Protein AF-0000000071038465 (afdb_homodimer)

Nearest PDB structures (foldseek):
  7yf5-assembly1_B  TM=9.598E-01  e=8.371E-15  Homo sapiens
  2o6l-assembly1_A  TM=9.731E-01  e=1.834E-14  Homo sapiens
  7yf5-assembly1_A  TM=9.304E-01  e=9.294E-15  Homo sapiens
  7cjx-assembly2_B  TM=9.536E-01  e=1.340E-14  Homo sapiens
  7yan-assembly2_D-2  TM=9.506E-01  e=1.834E-14  Homo sapiens

Organism: Stichopus japonicus (NCBI:txid307972)

Structure (mmCIF, N/CA/C/O backbone):
data_AF-0000000071038465-model_v1
#
loop_
_entity.id
_entity.type
_entity.pdbx_description
1 polymer 'Putative UDP-glucuronosyltransferase 2C1 isoform X2'
#
loop_
_atom_site.group_PDB
_atom_site.id
_atom_site.type_symbol
_atom_site.label_atom_id
_atom_site.label_alt_id
_atom_site.label_comp_id
_atom_site.label_asym_id
_atom_site.label_entity_id
_atom_site.label_seq_id
_atom_site.pdbx_PDB_ins_code
_atom_site.Cartn_x
_atom_site.Cartn_y
_atom_site.Cartn_z
_atom_site.occupancy
_atom_site.B_iso_or_equiv
_atom_site.auth_seq_id
_atom_site.auth_comp_id
_atom_site.auth_asym_id
_atom_site.auth_atom_id
_atom_site.pdbx_PDB_model_num
ATOM 1 N N . MET A 1 1 ? 27.531 -38.5 58.219 1 28.67 1 MET A N 1
ATOM 2 C CA . MET A 1 1 ? 27.984 -38.062 56.906 1 28.67 1 MET A CA 1
ATOM 3 C C . MET A 1 1 ? 26.859 -37.438 56.094 1 28.67 1 MET A C 1
ATOM 5 O O . MET A 1 1 ? 26 -38.125 55.562 1 28.67 1 MET A O 1
ATOM 9 N N . TYR A 1 2 ? 26.266 -36.312 56.562 1 30.95 2 TYR A N 1
ATOM 10 C CA . TYR A 1 2 ? 25.172 -35.438 56.125 1 30.95 2 TYR A CA 1
ATOM 11 C C . TYR A 1 2 ? 25.469 -34.812 54.781 1 30.95 2 TYR A C 1
ATOM 13 O O . TYR A 1 2 ? 26.453 -34.094 54.625 1 30.95 2 TYR A O 1
ATOM 21 N N . TYR A 1 3 ? 25.312 -35.625 53.719 1 33.5 3 TYR A N 1
ATOM 22 C CA . TYR A 1 3 ? 25.453 -35.219 52.312 1 33.5 3 TYR A CA 1
ATOM 23 C C . TYR A 1 3 ? 24.562 -34.031 52 1 33.5 3 TYR A C 1
ATOM 25 O O . TYR A 1 3 ? 23.344 -34.094 52.094 1 33.5 3 TYR A O 1
ATOM 33 N N . PHE A 1 4 ? 24.938 -32.812 52.375 1 34.16 4 PHE A N 1
ATOM 34 C CA . PHE A 1 4 ? 24.359 -31.547 51.969 1 34.16 4 PHE A CA 1
ATOM 35 C C . PHE A 1 4 ? 24.297 -31.453 50.469 1 34.16 4 PHE A C 1
ATOM 37 O O . PHE A 1 4 ? 25.312 -31.562 49.781 1 34.16 4 PHE A O 1
ATOM 44 N N . ARG A 1 5 ? 23.172 -31.906 49.844 1 31.38 5 ARG A N 1
ATOM 45 C CA . ARG A 1 5 ? 22.781 -31.703 48.438 1 31.38 5 ARG A CA 1
ATOM 46 C C . ARG A 1 5 ? 22.875 -30.234 48.062 1 31.38 5 ARG A C 1
ATOM 48 O O . ARG A 1 5 ? 22.172 -29.391 48.625 1 31.38 5 ARG A O 1
ATOM 55 N N . GLU A 1 6 ? 24.062 -29.719 47.75 1 33.66 6 GLU A N 1
ATOM 56 C CA . GLU A 1 6 ? 24.25 -28.422 47.125 1 33.66 6 GLU A CA 1
ATOM 57 C C . GLU A 1 6 ? 23.344 -28.266 45.906 1 33.66 6 GLU A C 1
ATOM 59 O O . GLU A 1 6 ? 23.391 -29.078 45 1 33.66 6 GLU A O 1
ATOM 64 N N . ILE A 1 7 ? 22.141 -27.828 46.125 1 36.97 7 ILE A N 1
ATOM 65 C CA . ILE A 1 7 ? 21.281 -27.375 45.031 1 36.97 7 ILE A CA 1
ATOM 66 C C . ILE A 1 7 ? 22.016 -26.328 44.188 1 36.97 7 ILE A C 1
ATOM 68 O O . ILE A 1 7 ? 22.359 -25.25 44.688 1 36.97 7 ILE A O 1
ATOM 72 N N . LEU A 1 8 ? 22.828 -26.734 43.25 1 33.03 8 LEU A N 1
ATOM 73 C CA . LEU A 1 8 ? 23.344 -25.844 42.188 1 33.03 8 LEU A CA 1
ATOM 74 C C . LEU A 1 8 ? 22.203 -25.109 41.5 1 33.03 8 LEU A C 1
ATOM 76 O O . LEU A 1 8 ? 21.375 -25.734 40.812 1 33.03 8 LEU A O 1
ATOM 80 N N . VAL A 1 9 ? 21.672 -24.094 42.125 1 36.66 9 VAL A N 1
ATOM 81 C CA . VAL A 1 9 ? 20.844 -23.156 41.375 1 36.66 9 VAL A CA 1
ATOM 82 C C . VAL A 1 9 ? 21.578 -22.656 40.156 1 36.66 9 VAL A C 1
ATOM 84 O O . VAL A 1 9 ? 22.625 -22.016 40.25 1 36.66 9 VAL A O 1
ATOM 87 N N . ILE A 1 10 ? 21.547 -23.391 39.094 1 36.09 10 ILE A N 1
ATOM 88 C CA . ILE A 1 10 ? 21.922 -22.859 37.812 1 36.09 10 ILE A CA 1
ATOM 89 C C . ILE A 1 10 ? 21.125 -21.578 37.531 1 36.09 10 ILE A C 1
ATOM 91 O O . ILE A 1 10 ? 19.906 -21.625 37.344 1 36.09 10 ILE A O 1
ATOM 95 N N . THR A 1 11 ? 21.5 -20.516 38.156 1 37.12 11 THR A N 1
ATOM 96 C CA . THR A 1 11 ? 21.047 -19.234 37.625 1 37.12 11 THR A CA 1
ATOM 97 C C . THR A 1 11 ? 21.312 -19.125 36.125 1 37.12 11 THR A C 1
ATOM 99 O O . THR A 1 11 ? 22.469 -19.188 35.688 1 37.12 11 THR A O 1
ATOM 102 N N . SER A 1 12 ? 20.469 -19.719 35.344 1 35.84 12 SER A N 1
ATOM 103 C CA . SER A 1 12 ? 20.516 -19.344 33.938 1 35.84 12 SER A CA 1
ATOM 104 C C . SER A 1 12 ? 20.719 -17.844 33.75 1 35.84 12 SER A C 1
ATOM 106 O O . SER A 1 12 ? 19.891 -17.047 34.188 1 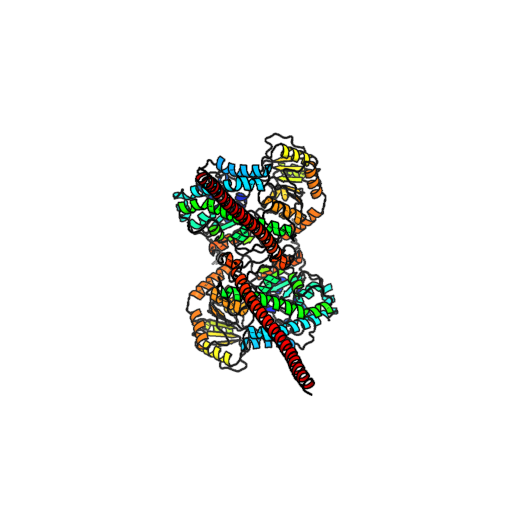35.84 12 SER A O 1
ATOM 108 N N . PHE A 1 13 ? 21.953 -17.438 33.812 1 37.69 13 PHE A N 1
ATOM 109 C CA . PHE A 1 13 ? 22.281 -16.125 33.281 1 37.69 13 PHE A CA 1
ATOM 110 C C . PHE A 1 13 ? 21.641 -15.914 31.922 1 37.69 13 PHE A C 1
ATOM 112 O O . PHE A 1 13 ? 22.094 -16.5 30.922 1 37.69 13 PHE A O 1
ATOM 119 N N . ILE A 1 14 ? 20.359 -15.781 31.875 1 38.81 14 ILE A N 1
ATOM 120 C CA . ILE A 1 14 ? 19.859 -15.164 30.641 1 38.81 14 ILE A CA 1
ATOM 121 C C . ILE A 1 14 ? 20.734 -13.961 30.281 1 38.81 14 ILE A C 1
ATOM 123 O O . ILE A 1 14 ? 20.766 -12.969 31.016 1 38.81 14 ILE A O 1
ATOM 127 N N . CYS A 1 15 ? 21.906 -14.203 29.797 1 36.5 15 CYS A N 1
ATOM 128 C CA . CYS A 1 15 ? 22.594 -13.078 29.172 1 36.5 15 CYS A CA 1
ATOM 129 C C . CYS A 1 15 ? 21.625 -12.234 28.359 1 36.5 15 CYS A C 1
ATOM 131 O O . CYS A 1 15 ? 21.047 -12.711 27.375 1 36.5 15 CYS A O 1
ATOM 133 N N . PRO A 1 16 ? 21 -11.305 28.938 1 40.03 16 PRO A N 1
ATOM 134 C CA . PRO A 1 16 ? 20.281 -10.438 28 1 40.03 16 PRO A CA 1
ATOM 135 C C . PRO A 1 16 ? 21.078 -10.148 26.734 1 40.03 16 PRO A C 1
ATOM 137 O O . PRO A 1 16 ? 22.25 -9.797 26.812 1 40.03 16 PRO A O 1
ATOM 140 N N . VAL A 1 17 ? 21.078 -10.945 25.781 1 40.81 17 VAL A N 1
ATOM 141 C CA . VAL A 1 17 ? 21.609 -10.43 24.516 1 40.81 17 VAL A CA 1
ATOM 142 C C . VAL A 1 17 ? 21.438 -8.914 24.469 1 40.81 17 VAL A C 1
ATOM 144 O O . VAL A 1 17 ? 20.312 -8.414 24.453 1 40.81 17 VAL A O 1
ATOM 147 N N . GLN A 1 18 ? 22.172 -8.211 25.203 1 43.25 18 GLN A N 1
ATOM 148 C CA . GLN A 1 18 ? 22.25 -6.758 25.078 1 43.25 18 GLN A CA 1
ATOM 149 C C . GLN A 1 18 ? 22.203 -6.34 23.609 1 43.25 18 GLN A C 1
ATOM 151 O O . GLN A 1 18 ? 23.172 -6.523 22.875 1 43.25 18 GLN A O 1
ATOM 156 N N . VAL A 1 19 ? 21.25 -6.598 22.875 1 52.47 19 VAL A N 1
ATOM 157 C CA . VAL A 1 19 ? 21.156 -6.012 21.531 1 52.47 19 VAL A CA 1
ATOM 158 C C . VAL A 1 19 ? 21.578 -4.543 21.594 1 52.47 19 VAL A C 1
ATOM 160 O O . VAL A 1 19 ? 21 -3.756 22.344 1 52.47 19 VAL A O 1
ATOM 163 N N . ALA A 1 20 ? 22.844 -4.141 21.391 1 67.56 20 ALA A N 1
ATOM 164 C CA . ALA A 1 20 ? 23.375 -2.779 21.359 1 67.56 20 ALA A CA 1
ATOM 165 C C . ALA A 1 20 ? 22.375 -1.835 20.672 1 67.56 20 ALA A C 1
ATOM 167 O O . ALA A 1 20 ? 21.922 -2.107 19.562 1 67.56 20 ALA A O 1
ATOM 168 N N . GLY A 1 21 ? 21.719 -0.927 21.359 1 91.06 21 GLY A N 1
ATOM 169 C CA . GLY A 1 21 ? 20.812 0.097 20.875 1 91.06 21 GLY A CA 1
ATOM 170 C C . GLY A 1 21 ? 21.344 0.854 19.672 1 91.06 21 GLY A C 1
ATOM 171 O O . GLY A 1 21 ? 22.562 1.03 19.531 1 91.06 21 GLY A O 1
ATOM 172 N N . LEU A 1 22 ? 20.562 1.131 18.703 1 97.19 22 LEU A N 1
ATOM 173 C CA . LEU A 1 22 ? 20.906 1.935 17.531 1 97.19 22 LEU A CA 1
ATOM 174 C C . LEU A 1 22 ? 20.969 3.416 17.891 1 97.19 22 LEU A C 1
ATOM 176 O O . LEU A 1 22 ? 20.484 3.822 18.953 1 97.19 22 LEU A O 1
ATOM 180 N N . SER A 1 23 ? 21.656 4.152 17.125 1 98.19 23 SER A N 1
ATOM 181 C CA . SER A 1 23 ? 21.797 5.594 17.297 1 98.19 23 SER A CA 1
ATOM 182 C C . SER A 1 23 ? 21.094 6.355 16.172 1 98.19 23 SER A C 1
ATOM 184 O O . SER A 1 23 ? 21.375 6.125 14.984 1 98.19 23 SER A O 1
ATOM 186 N N . PHE A 1 24 ? 20.219 7.277 16.578 1 98.44 24 PHE A N 1
ATOM 187 C CA . PHE A 1 24 ? 19.406 7.98 15.586 1 98.44 24 PHE A CA 1
ATOM 188 C C . PHE A 1 24 ? 19.609 9.484 15.695 1 98.44 24 PHE A C 1
ATOM 190 O O . PHE A 1 24 ? 19.75 10.023 16.797 1 98.44 24 PHE A O 1
ATOM 197 N N . LEU A 1 25 ? 19.688 10.156 14.57 1 98.25 25 LEU A N 1
ATOM 198 C CA . LEU A 1 25 ? 19.656 11.609 14.469 1 98.25 25 LEU A CA 1
ATOM 199 C C . LEU A 1 25 ? 18.297 12.094 13.992 1 98.25 25 LEU A C 1
ATOM 201 O O . LEU A 1 25 ? 17.719 11.516 13.07 1 98.25 25 LEU A O 1
ATOM 205 N N . PHE A 1 26 ? 17.75 13.117 14.688 1 97.06 26 PHE A N 1
ATOM 206 C CA . PHE A 1 26 ? 16.453 13.672 14.352 1 97.06 26 PHE A CA 1
ATOM 207 C C . PHE A 1 26 ? 16.562 15.164 14.047 1 97.06 26 PHE A C 1
ATOM 209 O O . PHE A 1 26 ? 17.391 15.859 14.625 1 97.06 26 PHE A O 1
ATOM 216 N N . GLN A 1 27 ? 15.688 15.617 13.133 1 95.25 27 GLN A N 1
ATOM 217 C CA . GLN A 1 27 ? 15.547 17.047 12.883 1 95.25 27 GLN A CA 1
ATOM 218 C C . GLN A 1 27 ? 14.117 17.406 12.5 1 95.25 27 GLN A C 1
ATOM 220 O O . GLN A 1 27 ? 13.516 16.75 11.648 1 95.25 27 GLN A O 1
ATOM 225 N N . SER A 1 28 ? 13.523 18.438 13.102 1 90.56 28 SER A N 1
ATOM 226 C CA . SER A 1 28 ? 12.18 18.906 12.789 1 90.56 28 SER A CA 1
ATOM 227 C C . SER A 1 28 ? 12.211 20.312 12.203 1 90.56 28 SER A C 1
ATOM 229 O O . SER A 1 28 ? 11.164 20.922 11.969 1 90.56 28 SER A O 1
ATOM 231 N N . GLY A 1 29 ? 13.359 20.859 12 1 86.75 29 GLY A N 1
ATOM 232 C CA . GLY A 1 29 ? 13.484 22.172 11.414 1 86.75 29 GLY A CA 1
ATOM 233 C C . GLY A 1 29 ? 12.945 23.281 12.305 1 86.75 29 GLY A C 1
ATOM 234 O O . GLY A 1 29 ? 13.133 23.25 13.523 1 86.75 29 GLY A O 1
ATOM 235 N N . LEU A 1 30 ? 12.352 24.281 11.664 1 77.69 30 LEU A N 1
ATOM 236 C CA . LEU A 1 30 ? 11.898 25.469 12.383 1 77.69 30 LEU A CA 1
ATOM 237 C C . LEU A 1 30 ? 10.414 25.359 12.727 1 77.69 30 LEU A C 1
ATOM 239 O O . LEU A 1 30 ? 9.836 26.297 13.273 1 77.69 30 LEU A O 1
ATOM 243 N N . GLY A 1 31 ? 9.961 24.188 12.328 1 71.62 31 GLY A N 1
ATOM 244 C CA . GLY A 1 31 ? 8.547 24.016 12.617 1 71.62 31 GLY A CA 1
ATOM 245 C C . GLY A 1 31 ? 8.258 23.828 14.094 1 71.62 31 GLY A C 1
ATOM 246 O O . GLY A 1 31 ? 8.961 23.094 14.789 1 71.62 31 GLY A O 1
ATOM 247 N N . ASP A 1 32 ? 7.418 24.719 14.656 1 67.5 32 ASP A N 1
ATOM 248 C CA . ASP A 1 32 ? 7.035 24.594 16.062 1 67.5 32 ASP A CA 1
ATOM 249 C C . ASP A 1 32 ? 5.758 23.766 16.203 1 67.5 32 ASP A C 1
ATOM 251 O O . ASP A 1 32 ? 5.18 23.328 15.195 1 67.5 32 ASP A O 1
ATOM 255 N N . GLY A 1 33 ? 5.484 23.359 17.406 1 73.5 33 GLY A N 1
ATOM 256 C CA . GLY A 1 33 ? 4.211 22.75 17.766 1 73.5 33 GLY A CA 1
ATOM 257 C C . GLY A 1 33 ? 4.098 21.297 17.328 1 73.5 33 GLY A C 1
ATOM 258 O O . GLY A 1 33 ? 4.785 20.422 17.859 1 73.5 33 GLY A O 1
ATOM 259 N N . SER A 1 34 ? 3.215 21.141 16.188 1 77.25 34 SER A N 1
ATOM 260 C CA . SER A 1 34 ? 2.793 19.812 15.789 1 77.25 34 SER A CA 1
ATOM 261 C C . SER A 1 34 ? 3.904 19.078 15.039 1 77.25 34 SER A C 1
ATOM 263 O O . SER A 1 34 ? 4.035 17.859 15.148 1 77.25 34 SER A O 1
ATOM 265 N N . HIS A 1 35 ? 4.793 19.828 14.367 1 83.38 35 HIS A N 1
ATOM 266 C CA . HIS A 1 35 ? 5.891 19.203 13.641 1 83.38 35 HIS A CA 1
ATOM 267 C C . HIS A 1 35 ? 6.902 18.578 14.602 1 83.38 35 HIS A C 1
ATOM 269 O O . HIS A 1 35 ? 7.289 17.422 14.43 1 83.38 35 HIS A O 1
ATOM 275 N N . PHE A 1 36 ? 7.25 19.391 15.578 1 86.81 36 PHE A N 1
ATOM 276 C CA . PHE A 1 36 ? 8.211 18.875 16.547 1 86.81 36 PHE A CA 1
ATOM 277 C C . PHE A 1 36 ? 7.582 17.781 17.406 1 86.81 36 PHE A C 1
ATOM 279 O O . PHE A 1 36 ? 8.203 16.75 17.656 1 86.81 36 PHE A O 1
ATOM 286 N N . THR A 1 37 ? 6.359 17.938 17.828 1 85.31 37 THR A N 1
ATOM 287 C CA . THR A 1 37 ? 5.703 16.984 18.703 1 85.31 37 THR A CA 1
ATOM 288 C C . THR A 1 37 ? 5.566 15.625 18.016 1 85.31 37 THR A C 1
ATOM 290 O O . THR A 1 37 ? 5.781 14.578 18.641 1 85.31 37 THR A O 1
ATOM 293 N N . THR A 1 38 ? 5.227 15.625 16.797 1 89.06 38 THR A N 1
ATOM 294 C CA . THR A 1 38 ? 5.078 14.391 16.031 1 89.06 38 THR A CA 1
ATOM 295 C C . THR A 1 38 ? 6.406 13.648 15.945 1 89.06 38 THR A C 1
ATOM 297 O O . THR A 1 38 ? 6.48 12.453 16.234 1 89.06 38 THR A O 1
ATOM 300 N N . SER A 1 39 ? 7.371 14.367 15.578 1 91.62 39 SER A N 1
ATOM 301 C CA . SER A 1 39 ? 8.695 13.766 15.453 1 91.62 39 SER A CA 1
ATOM 302 C C . SER A 1 39 ? 9.211 13.305 16.812 1 91.62 39 SER A C 1
ATOM 304 O O . SER A 1 39 ? 9.82 12.242 16.922 1 91.62 39 SER A O 1
ATOM 306 N N . ALA A 1 40 ? 8.984 14.133 17.844 1 93.12 40 ALA A N 1
ATOM 307 C CA . ALA A 1 40 ? 9.469 13.82 19.188 1 93.12 40 ALA A CA 1
ATOM 308 C C . ALA A 1 40 ? 8.773 12.578 19.75 1 93.12 40 ALA A C 1
ATOM 310 O O . ALA A 1 40 ? 9.383 11.797 20.484 1 93.12 40 ALA A O 1
ATOM 311 N N . THR A 1 41 ? 7.539 12.461 19.391 1 93.62 41 THR A N 1
ATOM 312 C CA . THR A 1 41 ? 6.797 11.289 19.828 1 93.62 41 THR A CA 1
ATOM 313 C C . THR A 1 41 ? 7.391 10.016 19.234 1 93.62 41 THR A C 1
ATOM 315 O O . THR A 1 41 ? 7.527 9 19.922 1 93.62 41 THR A O 1
ATOM 318 N N . VAL A 1 42 ? 7.742 10.039 18 1 96.5 42 VAL A N 1
ATOM 319 C CA . VAL A 1 42 ? 8.398 8.914 17.344 1 96.5 42 VAL A CA 1
ATOM 320 C C . VAL A 1 42 ? 9.75 8.648 18 1 96.5 42 VAL A C 1
ATOM 322 O O . VAL A 1 42 ? 10.086 7.496 18.281 1 96.5 42 VAL A O 1
ATOM 325 N N . ALA A 1 43 ? 10.492 9.727 18.281 1 97.25 43 ALA A N 1
ATOM 326 C CA . ALA A 1 43 ? 11.789 9.609 18.922 1 97.25 43 ALA A CA 1
ATOM 327 C C . ALA A 1 43 ? 11.656 8.977 20.312 1 97.25 43 ALA A C 1
ATOM 329 O O . ALA A 1 43 ? 12.484 8.156 20.703 1 97.25 43 ALA A O 1
ATOM 330 N N . GLU A 1 44 ? 10.664 9.391 20.984 1 95.75 44 GLU A N 1
ATOM 331 C CA . GLU A 1 44 ? 10.422 8.836 22.328 1 95.75 44 GLU A CA 1
ATOM 332 C C . GLU A 1 44 ? 10.219 7.328 22.266 1 95.75 44 GLU A C 1
ATOM 334 O O . GLU A 1 44 ? 10.711 6.594 23.125 1 95.75 44 GLU A O 1
ATOM 339 N N . ALA A 1 45 ? 9.453 6.867 21.266 1 96.19 45 ALA A N 1
ATOM 340 C CA . ALA A 1 45 ? 9.227 5.434 21.109 1 96.19 45 ALA A CA 1
ATOM 341 C C . ALA A 1 45 ? 10.539 4.684 20.891 1 96.19 45 ALA A C 1
ATOM 343 O O . ALA A 1 45 ? 10.719 3.582 21.422 1 96.19 45 ALA A O 1
ATOM 344 N N . LEU A 1 46 ? 11.453 5.27 20.156 1 97.75 46 LEU A N 1
ATOM 345 C CA . LEU A 1 46 ? 12.75 4.648 19.906 1 97.75 46 LEU A CA 1
ATOM 346 C C . LEU A 1 46 ? 13.594 4.609 21.172 1 97.75 46 LEU A C 1
ATOM 348 O O . LEU A 1 46 ? 14.25 3.605 21.453 1 97.75 46 LEU A O 1
ATOM 352 N N . VAL A 1 47 ? 13.539 5.664 21.984 1 97.06 47 VAL A N 1
ATOM 353 C CA . VAL A 1 47 ? 14.266 5.707 23.25 1 97.06 47 VAL A CA 1
ATOM 354 C C . VAL A 1 47 ? 13.727 4.633 24.188 1 97.06 47 VAL A C 1
ATOM 356 O O . VAL A 1 47 ? 14.5 3.943 24.859 1 97.06 47 VAL A O 1
ATOM 359 N N . ARG A 1 48 ? 12.445 4.5 24.234 1 95.12 48 ARG A N 1
ATOM 360 C CA . ARG A 1 48 ? 11.812 3.492 25.078 1 95.12 48 ARG A CA 1
ATOM 361 C C . ARG A 1 48 ? 12.258 2.088 24.703 1 95.12 48 ARG A C 1
ATOM 363 O O . ARG A 1 48 ? 12.297 1.188 25.547 1 95.12 48 ARG A O 1
ATOM 370 N N . LYS A 1 49 ? 12.578 1.927 23.484 1 95.88 49 LYS A N 1
ATOM 371 C CA . LYS A 1 49 ? 13.039 0.63 23 1 95.88 49 LYS A CA 1
ATOM 372 C C . LYS A 1 49 ? 14.539 0.449 23.25 1 95.88 49 LYS A C 1
ATOM 374 O O . LYS A 1 49 ? 15.125 -0.545 22.812 1 95.88 49 LYS A O 1
ATOM 379 N N . GLY A 1 50 ? 15.203 1.462 23.812 1 96.44 50 GLY A N 1
ATOM 380 C CA . GLY A 1 50 ? 16.594 1.325 24.219 1 96.44 50 GLY A CA 1
ATOM 381 C C . GLY A 1 50 ? 17.562 1.969 23.25 1 96.44 50 GLY A C 1
ATOM 382 O O . GLY A 1 50 ? 18.766 1.744 23.344 1 96.44 50 GLY A O 1
ATOM 383 N N . HIS A 1 51 ? 17.062 2.797 22.328 1 97.69 51 HIS A N 1
ATOM 384 C CA . HIS A 1 51 ? 17.938 3.453 21.359 1 97.69 51 HIS A CA 1
ATOM 385 C C . HIS A 1 51 ? 18.344 4.844 21.828 1 97.69 51 HIS A C 1
ATOM 387 O O . HIS A 1 51 ? 17.734 5.391 22.75 1 97.69 51 HIS A O 1
ATOM 393 N N . ASP A 1 52 ? 19.406 5.352 21.266 1 97.31 52 ASP A N 1
ATOM 394 C CA . ASP A 1 52 ? 19.859 6.715 21.516 1 97.31 52 ASP A CA 1
ATOM 395 C C . ASP A 1 52 ? 19.359 7.676 20.438 1 97.31 52 ASP A C 1
ATOM 397 O O . ASP A 1 52 ? 19.422 7.355 19.25 1 97.31 52 ASP A O 1
ATOM 401 N N . VAL A 1 53 ? 18.891 8.812 20.906 1 98 53 VAL A N 1
ATOM 402 C CA . VAL A 1 53 ? 18.375 9.797 19.953 1 98 53 VAL A CA 1
ATOM 403 C C . VAL A 1 53 ? 19.062 11.141 20.188 1 98 53 VAL A C 1
ATOM 405 O O . VAL A 1 53 ? 19.109 11.633 21.328 1 98 53 VAL A O 1
ATOM 408 N N . THR A 1 54 ? 19.609 11.719 19.172 1 97.94 54 THR A N 1
ATOM 409 C CA . THR A 1 54 ? 20.156 13.078 19.156 1 97.94 54 THR A CA 1
ATOM 410 C C . THR A 1 54 ? 19.328 13.977 18.234 1 97.94 54 THR A C 1
ATOM 412 O O . THR A 1 54 ? 19.062 13.625 17.094 1 97.94 54 THR A O 1
ATOM 415 N N . TYR A 1 55 ? 18.953 15.133 18.75 1 96.19 55 TYR A N 1
ATOM 416 C CA . TYR A 1 55 ? 18.234 16.109 17.953 1 96.19 55 TYR A CA 1
ATOM 417 C C . TYR A 1 55 ? 19.156 17.203 17.453 1 96.19 55 TYR A C 1
ATOM 419 O O . TYR A 1 55 ? 19.906 17.797 18.234 1 96.19 55 TYR A O 1
ATOM 427 N N . LEU A 1 56 ? 19.094 17.391 16.203 1 95.81 56 LEU A N 1
ATOM 428 C CA . LEU A 1 56 ? 19.734 18.562 15.586 1 95.81 56 LEU A CA 1
ATOM 429 C C . LEU A 1 56 ? 18.781 19.75 15.555 1 95.81 56 LEU A C 1
ATOM 431 O O . LEU A 1 56 ? 17.734 19.703 14.898 1 95.81 56 LEU A O 1
ATOM 435 N N . ILE A 1 57 ? 19.141 20.875 16.266 1 93.19 57 ILE A N 1
ATOM 436 C CA . ILE A 1 57 ? 18.188 21.969 16.359 1 93.19 57 ILE A CA 1
ATOM 437 C C . ILE A 1 57 ? 18.906 23.297 16.172 1 93.19 57 ILE A C 1
ATOM 439 O O . ILE A 1 57 ? 20.078 23.438 16.547 1 93.19 57 ILE A O 1
ATOM 443 N N . SER A 1 58 ? 18.219 24.172 15.516 1 91.56 58 SER A N 1
ATOM 444 C CA . SER A 1 58 ? 18.656 25.562 15.445 1 91.56 58 SER A CA 1
ATOM 445 C C . SER A 1 58 ? 18.547 26.25 16.797 1 91.56 58 SER A C 1
ATOM 447 O O . SER A 1 58 ? 17.641 25.953 17.578 1 91.56 58 SER A O 1
ATOM 449 N N . ASN A 1 59 ? 19.422 27.219 17.078 1 89.94 59 ASN A N 1
ATOM 450 C CA . ASN A 1 59 ? 19.312 27.969 18.312 1 89.94 59 ASN A CA 1
ATOM 451 C C . ASN A 1 59 ? 17.984 28.734 18.406 1 89.94 59 ASN A C 1
ATOM 453 O O . ASN A 1 59 ? 17.516 29.047 19.5 1 89.94 59 ASN A O 1
ATOM 457 N N . ALA A 1 60 ? 17.391 28.984 17.25 1 85.31 60 ALA A N 1
ATOM 458 C CA . ALA A 1 60 ? 16.078 29.594 17.219 1 85.31 60 ALA A CA 1
ATOM 459 C C . ALA A 1 60 ? 15.047 28.719 17.922 1 85.31 60 ALA A C 1
ATOM 461 O O . ALA A 1 60 ? 14.031 29.219 18.422 1 85.31 60 ALA A O 1
ATOM 462 N N . CYS A 1 61 ? 15.289 27.453 18 1 88.06 61 CYS A N 1
ATOM 463 C CA . CYS A 1 61 ? 14.359 26.516 18.625 1 88.06 61 CYS A CA 1
ATOM 464 C C . CYS A 1 61 ? 14.969 25.891 19.875 1 88.06 61 CYS A C 1
ATOM 466 O O . CYS A 1 61 ? 14.586 24.797 20.281 1 88.06 61 CYS A O 1
ATOM 468 N N . GLU A 1 62 ? 15.859 26.547 20.516 1 89.88 62 GLU A N 1
ATOM 469 C CA . GLU A 1 62 ? 16.578 26 21.672 1 89.88 62 GLU A CA 1
ATOM 470 C C . GLU A 1 62 ? 15.633 25.781 22.844 1 89.88 62 GLU A C 1
ATOM 472 O O . GLU A 1 62 ? 15.938 25 23.75 1 89.88 62 GLU A O 1
ATOM 477 N N . PHE A 1 63 ? 14.531 26.438 22.875 1 86.19 63 PHE A N 1
ATOM 478 C CA . PHE A 1 63 ? 13.539 26.281 23.938 1 86.19 63 PHE A CA 1
ATOM 479 C C . PHE A 1 63 ? 13.062 24.828 24.016 1 86.19 63 PHE A C 1
ATOM 481 O O . PHE A 1 63 ? 12.617 24.375 25.062 1 86.19 63 PHE A O 1
ATOM 488 N N . ARG A 1 64 ? 13.18 24.094 22.953 1 87.56 64 ARG A N 1
ATOM 489 C CA . ARG A 1 64 ? 12.781 22.688 22.891 1 87.56 64 ARG A CA 1
ATOM 490 C C . ARG A 1 64 ? 13.617 21.844 23.859 1 87.56 64 ARG A C 1
ATOM 492 O O . ARG A 1 64 ? 13.141 20.844 24.391 1 87.56 64 ARG A O 1
ATOM 499 N N . THR A 1 65 ? 14.836 22.266 24.078 1 90.69 65 THR A N 1
ATOM 500 C CA . THR A 1 65 ? 15.75 21.531 24.953 1 90.69 65 THR A CA 1
ATOM 501 C C . THR A 1 65 ? 15.352 21.688 26.406 1 90.69 65 THR A C 1
ATOM 503 O O . THR A 1 65 ? 15.781 20.906 27.266 1 90.69 65 THR A O 1
ATOM 506 N N . ARG A 1 66 ? 14.547 22.594 26.672 1 90.19 66 ARG A N 1
ATOM 507 C CA . ARG A 1 66 ? 14.164 22.891 28.047 1 90.19 66 ARG A CA 1
ATOM 508 C C . ARG A 1 66 ? 12.789 22.297 28.375 1 90.19 66 ARG A C 1
ATOM 510 O O . ARG A 1 66 ? 12.305 22.438 29.5 1 90.19 66 ARG A O 1
ATOM 517 N N . SER A 1 67 ? 12.195 21.781 27.359 1 87.06 67 SER A N 1
ATOM 518 C CA . SER A 1 67 ? 10.922 21.125 27.609 1 87.06 67 SER A CA 1
ATOM 519 C C . SER A 1 67 ? 11.055 20.062 28.703 1 87.06 67 SER A C 1
ATOM 521 O O . SER A 1 67 ? 11.969 19.234 28.672 1 87.06 67 SER A O 1
ATOM 523 N N . PRO A 1 68 ? 10.18 20.031 29.688 1 86.94 68 PRO A N 1
ATOM 524 C CA . PRO A 1 68 ? 10.258 19.016 30.734 1 86.94 68 PRO A CA 1
ATOM 525 C C . PRO A 1 68 ? 10.086 17.594 30.203 1 86.94 68 PRO A C 1
ATOM 527 O O . PRO A 1 68 ? 10.672 16.641 30.75 1 86.94 68 PRO A O 1
ATOM 530 N N . ARG A 1 69 ? 9.359 17.484 29.188 1 84.5 69 ARG A N 1
ATOM 531 C CA . ARG A 1 69 ? 9.078 16.172 28.656 1 84.5 69 ARG A CA 1
ATOM 532 C C . ARG A 1 69 ? 10.203 15.688 27.75 1 84.5 69 ARG A C 1
ATOM 534 O O . ARG A 1 69 ? 10.672 14.555 27.875 1 84.5 69 ARG A O 1
ATOM 541 N N . TRP A 1 70 ? 10.68 16.578 26.891 1 89.5 70 TRP A N 1
ATOM 542 C CA . TRP A 1 70 ? 11.562 16.125 25.828 1 89.5 70 TRP A CA 1
ATOM 543 C C . TRP A 1 70 ? 13.023 16.422 26.156 1 89.5 70 TRP A C 1
ATOM 545 O O . TRP A 1 70 ? 13.93 15.719 25.703 1 89.5 70 TRP A O 1
ATOM 555 N N . GLY A 1 71 ? 13.242 17.422 26.938 1 90.5 71 GLY A N 1
ATOM 556 C CA 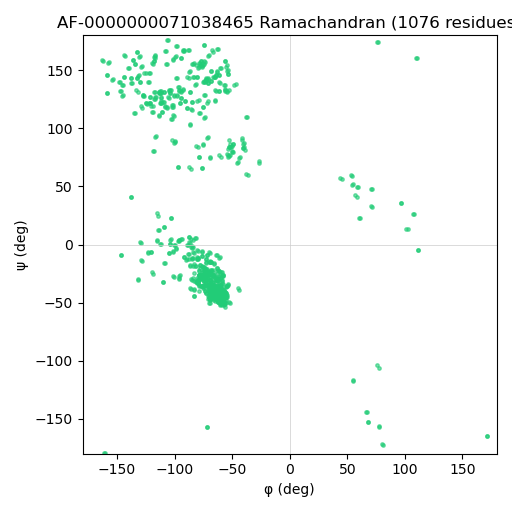. GLY A 1 71 ? 14.586 17.875 27.266 1 90.5 71 GLY A CA 1
ATOM 557 C C . GLY A 1 71 ? 15.477 16.766 27.781 1 90.5 71 GLY A C 1
ATOM 558 O O . GLY A 1 71 ? 16.547 16.5 27.203 1 90.5 71 GLY A O 1
ATOM 559 N N . PRO A 1 72 ? 15.008 15.984 28.75 1 93.31 72 PRO A N 1
ATOM 560 C CA . PRO A 1 72 ? 15.867 14.953 29.328 1 93.31 72 PRO A CA 1
ATOM 561 C C . PRO A 1 72 ? 15.938 13.688 28.469 1 93.31 72 PRO A C 1
ATOM 563 O O . PRO A 1 72 ? 16.781 12.82 28.719 1 93.31 72 PRO A O 1
ATOM 566 N N . LEU A 1 73 ? 15.117 13.547 27.531 1 94.12 73 LEU A N 1
ATOM 567 C CA . LEU A 1 73 ? 14.961 12.281 26.812 1 94.12 73 LEU A CA 1
ATOM 568 C C . LEU A 1 73 ? 15.977 12.164 25.688 1 94.12 73 LEU A C 1
ATOM 570 O O . LEU A 1 73 ? 16.391 11.062 25.312 1 94.12 73 LEU A O 1
ATOM 574 N N . PHE A 1 74 ? 16.328 13.305 25.156 1 96.44 74 PHE A N 1
ATOM 575 C CA . PHE A 1 74 ? 17.156 13.297 23.969 1 96.44 74 PHE A CA 1
ATOM 576 C C . PHE A 1 74 ? 18.484 14 24.219 1 96.44 74 PHE A C 1
ATOM 578 O O . PHE A 1 74 ? 18.609 14.758 25.188 1 96.44 74 PHE A O 1
ATOM 585 N N . LYS A 1 75 ? 19.484 13.648 23.453 1 96.56 75 LYS A N 1
ATOM 586 C CA . LYS A 1 75 ? 20.672 14.492 23.281 1 96.56 75 LYS A CA 1
ATOM 587 C C . LYS A 1 75 ? 20.422 15.586 22.25 1 96.56 75 LYS A C 1
ATOM 589 O O . LYS A 1 75 ? 19.562 15.445 21.391 1 96.56 75 LYS A O 1
ATOM 594 N N . TYR A 1 76 ? 21.172 16.688 22.391 1 96.5 76 TYR A N 1
ATOM 595 C CA . TYR A 1 76 ? 20.938 17.797 21.484 1 96.5 76 TYR A CA 1
ATOM 596 C C . TYR A 1 76 ? 22.234 18.328 20.891 1 96.5 76 TYR A C 1
ATOM 598 O O . TYR A 1 76 ? 23.234 18.422 21.609 1 96.5 76 TYR A O 1
ATOM 606 N N . GLU A 1 77 ? 22.266 18.5 19.625 1 96.75 77 GLU A N 1
ATOM 607 C CA . GLU A 1 77 ? 23.266 19.297 18.906 1 96.75 77 GLU A CA 1
ATOM 608 C C . GLU A 1 77 ? 22.656 20.594 18.375 1 96.75 77 GLU A C 1
ATOM 610 O O . GLU A 1 77 ? 21.734 20.578 17.562 1 96.75 77 GLU A O 1
ATOM 615 N N . ILE A 1 78 ? 23.219 21.703 18.859 1 95.06 78 ILE A N 1
ATOM 616 C CA . ILE A 1 78 ? 22.641 23.016 18.531 1 95.06 78 ILE A CA 1
ATOM 617 C C . ILE A 1 78 ? 23.562 23.766 17.578 1 95.06 78 ILE A C 1
ATOM 619 O O . ILE A 1 78 ? 24.781 23.781 17.766 1 95.06 78 ILE A O 1
ATOM 623 N N . PHE A 1 79 ? 23 24.281 16.531 1 94.62 79 PHE A N 1
ATOM 624 C CA . PHE A 1 79 ? 23.766 25.141 15.625 1 94.62 79 PHE A CA 1
ATOM 625 C C . PHE A 1 79 ? 23.172 26.547 15.594 1 94.62 79 PHE A C 1
ATOM 627 O O . PHE A 1 79 ? 22.031 26.75 15.984 1 94.62 79 PHE A O 1
ATOM 634 N N . LYS A 1 80 ? 23.953 27.5 15.148 1 91.81 80 LYS A N 1
ATOM 635 C CA . LYS A 1 80 ? 23.547 28.891 15.195 1 91.81 80 LYS A CA 1
ATOM 636 C C . LYS A 1 80 ? 22.906 29.328 13.875 1 91.81 80 LYS A C 1
ATOM 638 O O . LYS A 1 80 ? 23.438 29.047 12.797 1 91.81 80 LYS A O 1
ATOM 643 N N . HIS A 1 81 ? 21.734 29.859 14.016 1 86.75 81 HIS A N 1
ATOM 644 C CA . HIS A 1 81 ? 21.078 30.5 12.883 1 86.75 81 HIS A CA 1
ATOM 645 C C . HIS A 1 81 ? 21.547 31.938 12.711 1 86.75 81 HIS A C 1
ATOM 647 O O . HIS A 1 81 ? 21.781 32.656 13.695 1 86.75 81 HIS A O 1
ATOM 653 N N . SER A 1 82 ? 21.656 32.375 11.469 1 83.12 82 SER A N 1
ATOM 654 C CA . SER A 1 82 ? 22.203 33.688 11.195 1 83.12 82 SER A CA 1
ATOM 655 C C . SER A 1 82 ? 21.219 34.781 11.578 1 83.12 82 SER A C 1
ATOM 657 O O . SER A 1 82 ? 21.609 35.906 11.953 1 83.12 82 SER A O 1
ATOM 659 N N . TYR A 1 83 ? 19.875 34.438 11.492 1 79.44 83 TYR A N 1
ATOM 660 C CA . TYR A 1 83 ? 18.875 35.406 11.922 1 79.44 83 TYR A CA 1
ATOM 661 C C . TYR A 1 83 ? 18.625 35.281 13.422 1 79.44 83 TYR A C 1
ATOM 663 O O . TYR A 1 83 ? 18.781 34.219 14.008 1 79.44 83 TYR A O 1
ATOM 671 N N . PRO A 1 84 ? 18.281 36.469 13.984 1 77.25 84 PRO A N 1
ATOM 672 C CA . PRO A 1 84 ? 17.812 36.344 15.367 1 77.25 84 PRO A CA 1
ATOM 673 C C . PRO A 1 84 ? 16.625 35.406 15.508 1 77.25 84 PRO A C 1
ATOM 675 O O . PRO A 1 84 ? 15.766 35.344 14.617 1 77.25 84 PRO A O 1
ATOM 678 N N . PRO A 1 85 ? 16.656 34.594 16.516 1 74.75 85 PRO A N 1
ATOM 679 C CA . PRO A 1 85 ? 15.609 33.562 16.734 1 74.75 85 PRO A CA 1
ATOM 680 C C . PRO A 1 85 ? 14.203 34.125 16.531 1 74.75 85 PRO A C 1
ATOM 682 O O . PRO A 1 85 ? 13.359 33.469 15.922 1 74.75 85 PRO A O 1
ATOM 685 N N . GLU A 1 86 ? 14.031 35.344 16.953 1 74.62 86 GLU A N 1
ATOM 686 C CA . GLU A 1 86 ? 12.695 35.938 16.875 1 74.62 86 GLU A CA 1
ATOM 687 C C . GLU A 1 86 ? 12.281 36.156 15.422 1 74.62 86 GLU A C 1
ATOM 689 O O . GLU A 1 86 ? 11.117 36 15.07 1 74.62 86 GLU A O 1
ATOM 694 N N . GLN A 1 87 ? 13.258 36.438 14.617 1 74.31 87 GLN A N 1
ATOM 695 C CA . GLN A 1 87 ? 12.961 36.719 13.211 1 74.31 87 GLN A CA 1
ATOM 696 C C . GLN A 1 87 ? 12.688 35.406 12.445 1 74.31 87 GLN A C 1
ATOM 698 O O . GLN A 1 87 ? 11.836 35.406 11.555 1 74.31 87 GLN A O 1
ATOM 703 N N . ALA A 1 88 ? 13.367 34.469 12.812 1 70.12 88 ALA A N 1
ATOM 704 C CA . ALA A 1 88 ? 13.172 33.188 12.156 1 70.12 88 ALA A CA 1
ATOM 705 C C . ALA A 1 88 ? 11.758 32.656 12.406 1 70.12 88 ALA A C 1
ATOM 707 O O . ALA A 1 88 ? 11.102 32.156 11.492 1 70.12 88 ALA A O 1
ATOM 708 N N . LEU A 1 89 ? 11.281 32.844 13.547 1 71.81 89 LEU A N 1
ATOM 709 C CA . LEU A 1 89 ? 9.969 32.344 13.93 1 71.81 89 LEU A CA 1
ATOM 710 C C . LEU A 1 89 ? 8.867 33.281 13.461 1 71.81 89 LEU A C 1
ATOM 712 O O . LEU A 1 89 ? 7.711 32.875 13.312 1 71.81 89 LEU A O 1
ATOM 716 N N . ASP A 1 90 ? 9.266 34.562 13.141 1 73.56 90 ASP A N 1
ATOM 717 C CA . ASP A 1 90 ? 8.305 35.562 12.719 1 73.56 90 ASP A CA 1
ATOM 718 C C . ASP A 1 90 ? 7.734 35.25 11.336 1 73.56 90 ASP A C 1
ATOM 720 O O . ASP A 1 90 ? 6.562 35.5 11.07 1 73.56 90 ASP A O 1
ATOM 724 N N . THR A 1 91 ? 8.562 34.688 10.531 1 72.25 91 THR A N 1
ATOM 725 C CA . THR A 1 91 ? 8.086 34.344 9.195 1 72.25 91 THR A CA 1
ATOM 726 C C . THR A 1 91 ? 6.945 33.344 9.273 1 72.25 91 THR A C 1
ATOM 728 O O . THR A 1 91 ? 5.961 33.438 8.531 1 72.25 91 THR A O 1
ATOM 731 N N . MET A 1 92 ? 7.031 32.469 10.164 1 73.56 92 MET A N 1
ATOM 732 C CA . MET A 1 92 ? 5.973 31.469 10.336 1 73.56 92 MET A CA 1
ATOM 733 C C . MET A 1 92 ? 4.715 32.125 10.914 1 73.56 92 MET A C 1
ATOM 735 O O . MET A 1 92 ? 3.604 31.797 10.492 1 73.56 92 MET A O 1
ATOM 739 N N . LYS A 1 93 ? 4.977 33 11.789 1 73.81 93 LYS A N 1
ATOM 740 C CA . LYS A 1 93 ? 3.865 33.719 12.406 1 73.81 93 LYS A CA 1
ATOM 741 C C . LYS A 1 93 ? 3.119 34.562 11.367 1 73.81 93 LYS A C 1
ATOM 743 O O . LYS A 1 93 ? 1.887 34.625 11.383 1 73.81 93 LYS A O 1
ATOM 748 N N . SER A 1 94 ? 3.902 35.156 10.5 1 77.25 94 SER A N 1
ATOM 749 C CA . SER A 1 94 ? 3.293 36 9.461 1 77.25 94 SER A CA 1
ATOM 750 C C . SER A 1 94 ? 2.467 35.125 8.5 1 77.25 94 SER A C 1
ATOM 752 O O . SER A 1 94 ? 1.397 35.562 8.055 1 77.25 94 SER A O 1
ATOM 754 N N . TYR A 1 95 ? 2.965 34.031 8.219 1 78.62 95 TYR A N 1
ATOM 755 C CA . TYR A 1 95 ? 2.24 33.094 7.367 1 78.62 95 TYR A CA 1
ATOM 756 C C . TYR A 1 95 ? 0.904 32.719 7.996 1 78.62 95 TYR A C 1
ATOM 758 O O . TYR A 1 95 ? -0.136 32.75 7.332 1 78.62 95 TYR A O 1
ATOM 766 N N . VAL A 1 96 ? 0.892 32.406 9.234 1 76.81 96 VAL A N 1
ATOM 767 C CA . VAL A 1 96 ? -0.305 31.984 9.945 1 76.81 96 VAL A CA 1
ATOM 768 C C . VAL A 1 96 ? -1.296 33.125 10.039 1 76.81 96 VAL A C 1
ATOM 770 O O . VAL A 1 96 ? -2.49 32.969 9.789 1 76.81 96 VAL A O 1
ATOM 773 N N . GLN A 1 97 ? -0.725 34.312 10.367 1 77.75 97 GLN A N 1
ATOM 774 C CA . GLN A 1 97 ? -1.581 35.469 10.508 1 77.75 97 GLN A CA 1
ATOM 775 C C . GLN A 1 97 ? -2.248 35.844 9.188 1 77.75 97 GLN A C 1
ATOM 777 O O . GLN A 1 97 ? -3.436 36.156 9.148 1 77.75 97 GLN A O 1
ATOM 782 N N . CYS A 1 98 ? -1.473 35.719 8.148 1 81.5 98 CYS A N 1
ATOM 783 C CA . CYS A 1 98 ? -2.025 36 6.832 1 81.5 98 CYS A CA 1
ATOM 784 C C . CYS A 1 98 ? -3.107 35 6.457 1 81.5 98 CYS A C 1
ATOM 786 O O . CYS A 1 98 ? -4.145 35.375 5.91 1 81.5 98 CYS A O 1
ATOM 788 N N . SER A 1 99 ? -2.887 33.812 6.762 1 78.88 99 SER A N 1
ATOM 789 C CA . SER A 1 99 ? -3.861 32.781 6.461 1 78.88 99 SER A CA 1
ATOM 790 C C . SER A 1 99 ? -5.156 33 7.234 1 78.88 99 SER A C 1
ATOM 792 O O . SER A 1 99 ? -6.25 32.781 6.699 1 78.88 99 SER A O 1
ATOM 794 N N . VAL A 1 100 ? -5.004 33.406 8.469 1 76.25 100 VAL A N 1
ATOM 795 C CA . VAL A 1 100 ? -6.164 33.625 9.32 1 76.25 100 VAL A CA 1
ATOM 796 C C . VAL A 1 100 ? -6.945 34.844 8.82 1 76.25 100 VAL A C 1
ATOM 798 O O . VAL A 1 100 ? -8.18 34.844 8.812 1 76.25 100 VAL A O 1
ATOM 801 N N . ASP A 1 101 ? -6.172 35.781 8.367 1 77.25 101 ASP A N 1
ATOM 802 C CA . ASP A 1 101 ? -6.793 37.062 8.023 1 77.25 101 ASP A CA 1
ATOM 803 C C . ASP A 1 101 ? -7.316 37.062 6.586 1 77.25 101 ASP A C 1
ATOM 805 O O . ASP A 1 101 ? -8.359 37.625 6.297 1 77.25 101 ASP A O 1
ATOM 809 N N . GLU A 1 102 ? -6.535 36.406 5.727 1 80.94 102 GLU A N 1
ATOM 810 C CA . GLU A 1 102 ? -6.844 36.562 4.309 1 80.94 102 GLU A CA 1
ATOM 811 C C . GLU A 1 102 ? -7.152 35.219 3.654 1 80.94 102 GLU A C 1
ATOM 813 O O . GLU A 1 102 ? -7.547 35.156 2.488 1 80.94 102 GLU A O 1
ATOM 818 N N . GLY A 1 103 ? -6.988 34.25 4.332 1 77.12 103 GLY A N 1
ATOM 819 C CA . GLY A 1 103 ? -7.266 32.906 3.803 1 77.12 103 GLY A CA 1
ATOM 820 C C . GLY A 1 103 ? -6.012 32.094 3.582 1 77.12 103 GLY A C 1
ATOM 821 O O . GLY A 1 103 ? -4.926 32.625 3.398 1 77.12 103 GLY A O 1
ATOM 822 N N . ILE A 1 104 ? -6.227 30.828 3.51 1 76.88 104 ILE A N 1
ATOM 823 C CA . ILE A 1 104 ? -5.137 29.859 3.426 1 76.88 104 ILE A CA 1
ATOM 824 C C . ILE A 1 104 ? -4.336 30.094 2.146 1 76.88 104 ILE A C 1
ATOM 826 O O . ILE A 1 104 ? -3.104 30.141 2.176 1 76.88 104 ILE A O 1
ATOM 830 N N . MET A 1 105 ? -5.008 30.281 1.074 1 77.44 105 MET A N 1
ATOM 831 C CA . MET A 1 105 ? -4.332 30.453 -0.209 1 77.44 105 MET A CA 1
ATOM 832 C C . MET A 1 105 ? -3.52 31.75 -0.23 1 77.44 105 MET A C 1
ATOM 834 O O . MET A 1 105 ? -2.42 31.781 -0.785 1 77.44 105 MET A O 1
ATOM 838 N N . ALA A 1 106 ? -4.039 32.75 0.36 1 80.62 106 ALA A N 1
ATOM 839 C CA . ALA A 1 106 ? -3.309 34.031 0.458 1 80.62 106 ALA A CA 1
ATOM 840 C C . ALA A 1 106 ? -2.02 33.844 1.255 1 80.62 106 ALA A C 1
ATOM 842 O O . ALA A 1 106 ? -0.978 34.406 0.889 1 80.62 106 ALA A O 1
ATOM 843 N N . GLY A 1 107 ? -2.15 33.156 2.342 1 80.06 107 GLY A N 1
ATOM 844 C CA . GLY A 1 107 ? -0.967 32.844 3.131 1 80.06 107 GLY A CA 1
ATOM 845 C C . GLY A 1 107 ? 0.108 32.125 2.338 1 80.06 107 GLY A C 1
ATOM 846 O O . GLY A 1 107 ? 1.286 32.469 2.418 1 80.06 107 GLY A O 1
ATOM 847 N N . VAL A 1 108 ? -0.295 31.156 1.577 1 78.06 108 VAL A N 1
ATOM 848 C CA . VAL A 1 108 ? 0.638 30.375 0.772 1 78.06 108 VAL A CA 1
ATOM 849 C C . VAL A 1 108 ? 1.284 31.266 -0.284 1 78.06 108 VAL A C 1
ATOM 851 O O . VAL A 1 108 ? 2.512 31.328 -0.391 1 78.06 108 VAL A O 1
ATOM 854 N N . LEU A 1 109 ? 0.478 32.031 -0.957 1 79.62 109 LEU A N 1
ATOM 855 C CA . LEU A 1 109 ? 0.939 32.844 -2.086 1 79.62 109 LEU A CA 1
ATOM 856 C C . LEU A 1 109 ? 1.874 33.938 -1.621 1 79.62 109 LEU A C 1
ATOM 858 O O . LEU A 1 109 ? 2.857 34.25 -2.295 1 79.62 109 LEU A O 1
ATOM 862 N N . LYS A 1 110 ? 1.62 34.406 -0.438 1 83.62 110 LYS A N 1
ATOM 863 C CA . LYS A 1 110 ? 2.35 35.594 0.003 1 83.62 110 LYS A CA 1
ATOM 864 C C . LYS A 1 110 ? 3.572 35.219 0.833 1 83.62 110 LYS A C 1
ATOM 866 O O . LYS A 1 110 ? 4.57 35.938 0.845 1 83.62 110 LYS A O 1
ATOM 871 N N . HIS A 1 111 ? 3.463 34.031 1.468 1 83.62 111 HIS A N 1
ATOM 872 C CA . HIS A 1 111 ? 4.465 33.844 2.51 1 83.62 111 HIS A CA 1
ATOM 873 C C . HIS A 1 111 ? 5.195 32.5 2.348 1 83.62 111 HIS A C 1
ATOM 875 O O . HIS A 1 111 ? 6.238 32.281 2.969 1 83.62 111 HIS A O 1
ATOM 881 N N . ALA A 1 112 ? 4.73 31.641 1.572 1 81.5 112 ALA A N 1
ATOM 882 C CA . ALA A 1 112 ? 5.348 30.312 1.463 1 81.5 112 ALA A CA 1
ATOM 883 C C . ALA A 1 112 ? 6.789 30.422 0.982 1 81.5 112 ALA A C 1
ATOM 885 O O . ALA A 1 112 ? 7.684 29.766 1.527 1 81.5 112 ALA A O 1
ATOM 886 N N . SER A 1 113 ? 7.047 31.297 0.023 1 83.44 113 SER A N 1
ATOM 887 C CA . SER A 1 113 ? 8.391 31.453 -0.518 1 83.44 113 SER A CA 1
ATOM 888 C C . SER A 1 113 ? 9.352 32 0.536 1 83.44 113 SER A C 1
ATOM 890 O O . SER A 1 113 ? 10.508 31.562 0.609 1 83.44 113 SER A O 1
ATOM 892 N N . GLY A 1 114 ? 8.867 32.906 1.338 1 82.81 114 GLY A N 1
ATOM 893 C CA . GLY A 1 114 ? 9.68 33.469 2.412 1 82.81 114 GLY A CA 1
ATOM 894 C C . GLY A 1 114 ? 10.039 32.438 3.467 1 82.81 114 GLY A C 1
ATOM 895 O O . GLY A 1 114 ? 11.18 32.375 3.934 1 82.81 114 GLY A O 1
ATOM 896 N N . MET A 1 115 ? 9.102 31.641 3.779 1 83.69 115 MET A N 1
ATOM 897 C CA . MET A 1 115 ? 9.328 30.578 4.758 1 83.69 115 MET A CA 1
ATOM 898 C C . MET A 1 115 ? 10.367 29.578 4.254 1 83.69 115 MET A C 1
ATOM 900 O O . MET A 1 115 ? 11.25 29.156 5.004 1 83.69 115 MET A O 1
ATOM 904 N N . ILE A 1 116 ? 10.273 29.234 3.02 1 88.94 116 ILE A N 1
ATOM 905 C CA . ILE A 1 116 ? 11.18 28.266 2.404 1 88.94 116 ILE A CA 1
ATOM 906 C C . ILE A 1 116 ? 12.586 28.859 2.332 1 88.94 116 ILE A C 1
ATOM 908 O O . ILE A 1 116 ? 13.57 28.156 2.59 1 88.94 116 ILE A O 1
ATOM 912 N N . THR A 1 117 ? 12.656 30.156 2.096 1 87.75 117 THR A N 1
ATOM 913 C CA . THR A 1 117 ? 13.953 30.828 2.021 1 87.75 117 THR A CA 1
ATOM 914 C C . THR A 1 117 ? 14.617 30.875 3.395 1 87.75 117 THR A C 1
ATOM 916 O O . THR A 1 117 ? 15.828 30.672 3.508 1 87.75 117 THR A O 1
ATOM 919 N N . VAL A 1 118 ? 13.852 31.109 4.387 1 87.81 118 VAL A N 1
ATOM 920 C CA . VAL A 1 118 ? 14.391 31.125 5.742 1 87.81 118 VAL A CA 1
ATOM 921 C C . VAL A 1 118 ? 14.914 29.734 6.102 1 87.81 118 VAL A C 1
ATOM 923 O O . VAL A 1 118 ? 15.945 29.609 6.766 1 87.81 118 VAL A O 1
ATOM 926 N N . GLY A 1 119 ? 14.172 28.75 5.68 1 89.75 119 GLY A N 1
ATOM 927 C CA . GLY A 1 119 ? 14.641 27.391 5.871 1 89.75 119 GLY A CA 1
ATOM 928 C C . GLY A 1 119 ? 15.961 27.109 5.184 1 89.75 119 GLY A C 1
ATOM 929 O O . GLY A 1 119 ? 16.828 26.422 5.742 1 89.75 119 GLY A O 1
ATOM 930 N N . ALA A 1 120 ? 16.109 27.656 4.004 1 93.25 120 ALA A N 1
ATOM 931 C CA . ALA A 1 120 ? 17.344 27.469 3.254 1 93.25 120 ALA A CA 1
ATOM 932 C C . ALA A 1 120 ? 18.516 28.188 3.932 1 93.25 120 ALA A C 1
ATOM 934 O O . ALA A 1 120 ? 19.641 27.672 3.953 1 93.25 120 ALA A O 1
ATOM 935 N N . ILE A 1 121 ? 18.219 29.312 4.465 1 92.25 121 ILE A N 1
ATOM 936 C CA . ILE A 1 121 ? 19.234 30.062 5.188 1 92.25 121 ILE A CA 1
ATOM 937 C C . ILE A 1 121 ? 19.656 29.297 6.434 1 92.25 121 ILE A C 1
ATOM 939 O O . ILE A 1 121 ? 20.859 29.188 6.73 1 92.25 121 ILE A O 1
ATOM 943 N N . ASP A 1 122 ? 18.672 28.781 7.113 1 92.44 122 ASP A N 1
ATOM 944 C CA . ASP A 1 122 ? 18.953 27.938 8.281 1 92.44 122 ASP A CA 1
ATOM 945 C C . ASP A 1 122 ? 19.828 26.766 7.906 1 92.44 122 ASP A C 1
ATOM 947 O O . ASP A 1 122 ? 20.734 26.391 8.664 1 92.44 122 ASP A O 1
ATOM 951 N N . CYS A 1 123 ? 19.562 26.203 6.801 1 95.44 123 CYS A N 1
ATOM 952 C CA . CYS A 1 123 ? 20.328 25.062 6.305 1 95.44 123 CYS A CA 1
ATOM 953 C C . CYS A 1 123 ? 21.75 25.469 5.957 1 95.44 123 CYS A C 1
ATOM 955 O O . CYS A 1 123 ? 22.703 24.734 6.254 1 95.44 123 CYS A O 1
ATOM 957 N N . ASP A 1 124 ? 21.859 26.594 5.328 1 96.69 124 ASP A N 1
ATOM 958 C CA . ASP A 1 124 ? 23.188 27.141 5.016 1 96.69 124 ASP A CA 1
ATOM 959 C C . ASP A 1 124 ? 24.016 27.328 6.281 1 96.69 124 ASP A C 1
ATOM 961 O O . ASP A 1 124 ? 25.203 27 6.316 1 96.69 124 ASP A O 1
ATOM 965 N N . ASP A 1 125 ? 23.391 27.859 7.27 1 95.94 125 ASP A N 1
ATOM 966 C CA . ASP A 1 125 ? 24.047 28.094 8.547 1 95.94 125 ASP A CA 1
ATOM 967 C C . ASP A 1 125 ? 24.5 26.781 9.18 1 95.94 125 ASP A C 1
ATOM 969 O O . ASP A 1 125 ? 25.594 26.703 9.734 1 95.94 125 ASP A O 1
ATOM 973 N N . LEU A 1 126 ? 23.672 25.828 9.117 1 96.62 126 LEU A N 1
ATOM 974 C CA . LEU A 1 126 ? 24 24.516 9.656 1 96.62 126 LEU A CA 1
ATOM 975 C C . LEU A 1 126 ? 25.266 23.969 9 1 96.62 126 LEU A C 1
ATOM 977 O O . LEU A 1 126 ? 26.203 23.562 9.695 1 96.62 126 LEU A O 1
ATOM 981 N N . PHE A 1 127 ? 25.359 23.984 7.684 1 97.38 127 PHE A N 1
ATOM 982 C CA . PHE A 1 127 ? 26.469 23.375 6.965 1 97.38 127 PHE A CA 1
ATOM 983 C C . PHE A 1 127 ? 27.719 24.234 7.059 1 97.38 127 PHE A C 1
ATOM 985 O O . PHE A 1 127 ? 28.828 23.781 6.801 1 97.38 127 PHE A O 1
ATOM 992 N N . SER A 1 128 ? 27.547 25.516 7.402 1 97.19 128 SER A N 1
ATOM 993 C CA . SER A 1 128 ? 28.703 26.391 7.609 1 97.19 128 SER A CA 1
ATOM 994 C C . SER A 1 128 ? 29.422 26.062 8.914 1 97.19 128 SER A C 1
ATOM 996 O O . SER A 1 128 ? 30.578 26.438 9.102 1 97.19 128 SER A O 1
ATOM 998 N N . ASP A 1 129 ? 28.688 25.406 9.805 1 97 129 ASP A N 1
ATOM 999 C CA . ASP A 1 129 ? 29.312 24.922 11.031 1 97 129 ASP A CA 1
ATOM 1000 C C . ASP A 1 129 ? 30.078 23.609 10.781 1 97 129 ASP A C 1
ATOM 1002 O O . ASP A 1 129 ? 29.609 22.547 11.172 1 97 129 ASP A O 1
ATOM 1006 N N . THR A 1 130 ? 31.281 23.734 10.32 1 96.38 130 THR A N 1
ATOM 1007 C CA . THR A 1 130 ? 32.031 22.578 9.867 1 96.38 130 THR A CA 1
ATOM 1008 C C . THR A 1 130 ? 32.406 21.672 11.039 1 96.38 130 THR A C 1
ATOM 1010 O O . THR A 1 130 ? 32.531 20.453 10.875 1 96.38 130 THR A O 1
ATOM 1013 N N . GLU A 1 131 ? 32.594 22.25 12.172 1 97.12 131 GLU A N 1
ATOM 1014 C CA . GLU A 1 131 ? 32.906 21.453 13.359 1 97.12 131 GLU A CA 1
ATOM 1015 C C . GLU A 1 131 ? 31.734 20.547 13.734 1 97.12 131 GLU A C 1
ATOM 1017 O O . GLU A 1 131 ? 31.922 19.375 14.062 1 97.12 131 GLU A O 1
ATOM 1022 N N . LEU A 1 132 ? 30.578 21.109 13.727 1 97.44 132 LEU A N 1
ATOM 1023 C CA . LEU A 1 132 ? 29.391 20.328 14.023 1 97.44 132 LEU A CA 1
ATOM 1024 C C . LEU A 1 132 ? 29.203 19.203 13.016 1 97.44 132 LEU A C 1
ATOM 1026 O O . LEU A 1 132 ? 28.906 18.062 13.391 1 97.44 132 LEU A O 1
ATOM 1030 N N . ILE A 1 133 ? 29.344 19.5 11.742 1 97.12 133 ILE A N 1
ATOM 1031 C CA . ILE A 1 133 ? 29.156 18.516 10.695 1 97.12 133 ILE A CA 1
ATOM 1032 C C . ILE A 1 133 ? 30.141 17.359 10.906 1 97.12 133 ILE A C 1
ATOM 1034 O O . ILE A 1 133 ? 29.781 16.188 10.742 1 97.12 133 ILE A O 1
ATOM 1038 N N . GLN A 1 134 ? 31.344 17.688 11.297 1 97.19 134 GLN A N 1
ATOM 1039 C CA . GLN A 1 134 ? 32.344 16.641 11.555 1 97.19 134 GLN A CA 1
ATOM 1040 C C . GLN A 1 134 ? 31.922 15.773 12.742 1 97.19 134 GLN A C 1
ATOM 1042 O O . GLN A 1 134 ? 32.062 14.555 12.703 1 97.19 134 GLN A O 1
ATOM 1047 N N . ARG A 1 135 ? 31.422 16.375 13.789 1 97.38 135 ARG A N 1
ATOM 1048 C CA . ARG A 1 135 ? 30.953 15.617 14.945 1 97.38 135 ARG A CA 1
ATOM 1049 C C . ARG A 1 135 ? 29.812 14.672 14.555 1 97.38 135 ARG A C 1
ATOM 1051 O O . ARG A 1 135 ? 29.766 13.539 15.023 1 97.38 135 ARG A O 1
ATOM 1058 N N . LEU A 1 136 ? 28.938 15.172 13.742 1 97.69 136 LEU A N 1
ATOM 1059 C CA . LEU A 1 136 ? 27.828 14.344 13.281 1 97.69 136 LEU A CA 1
ATOM 1060 C C . LEU A 1 136 ? 28.344 13.172 12.453 1 97.69 136 LEU A C 1
ATOM 1062 O O . LEU A 1 136 ? 27.828 12.055 12.562 1 97.69 136 LEU A O 1
ATOM 1066 N N . LYS A 1 137 ? 29.297 13.398 11.602 1 96.69 137 LYS A N 1
ATOM 1067 C CA . LYS A 1 137 ? 29.891 12.328 10.805 1 96.69 137 LYS A CA 1
ATOM 1068 C C . LYS A 1 137 ? 30.547 11.281 11.695 1 96.69 137 LYS A C 1
ATOM 1070 O O . LYS A 1 137 ? 30.391 10.078 11.469 1 96.69 137 LYS A O 1
ATOM 1075 N N . ASP A 1 138 ? 31.234 11.719 12.734 1 97 138 ASP A N 1
ATOM 1076 C CA . ASP A 1 138 ? 31.984 10.836 13.617 1 97 138 ASP A CA 1
ATOM 1077 C C . ASP A 1 138 ? 31.047 9.992 14.484 1 97 138 ASP A C 1
ATOM 1079 O O . ASP A 1 138 ? 31.422 8.914 14.938 1 97 138 ASP A O 1
ATOM 1083 N N . ALA A 1 139 ? 29.891 10.516 14.664 1 96.56 139 ALA A N 1
ATOM 1084 C CA . ALA A 1 139 ? 28.938 9.828 15.523 1 96.56 139 ALA A CA 1
ATOM 1085 C C . ALA A 1 139 ? 28.406 8.555 14.859 1 96.56 139 ALA A C 1
ATOM 1087 O O . ALA A 1 139 ? 27.922 7.645 15.539 1 96.56 139 ALA A O 1
ATOM 1088 N N . LYS A 1 140 ? 28.453 8.461 13.57 1 96.19 140 LYS A N 1
ATOM 1089 C CA . LYS A 1 140 ? 28.062 7.293 12.789 1 96.19 140 LYS A CA 1
ATOM 1090 C C . LYS A 1 140 ? 26.656 6.832 13.133 1 96.19 140 LYS A C 1
ATOM 1092 O O . LYS A 1 140 ? 26.438 5.668 13.484 1 96.19 140 LYS A O 1
ATOM 1097 N N . PHE A 1 141 ? 25.672 7.66 12.953 1 98.06 141 PHE A N 1
ATOM 1098 C CA . PHE A 1 141 ? 24.266 7.348 13.195 1 98.06 141 PHE A CA 1
ATOM 1099 C C . PHE A 1 141 ? 23.797 6.238 12.266 1 98.06 141 PHE A C 1
ATOM 1101 O O . PHE A 1 141 ? 24.281 6.109 11.148 1 98.06 141 PHE A O 1
ATOM 1108 N N . ASP A 1 142 ? 22.859 5.48 12.789 1 98 142 ASP A N 1
ATOM 1109 C CA . ASP A 1 142 ? 22.312 4.383 11.992 1 98 142 ASP A CA 1
ATOM 1110 C C . ASP A 1 142 ? 21.25 4.887 11.016 1 98 142 ASP A C 1
ATOM 1112 O O . ASP A 1 142 ? 21.062 4.297 9.953 1 98 142 ASP A O 1
ATOM 1116 N N . ALA A 1 143 ? 20.547 5.922 11.43 1 97.94 143 ALA A N 1
ATOM 1117 C CA . ALA A 1 143 ? 19.562 6.535 10.555 1 97.94 143 ALA A CA 1
ATOM 1118 C C . ALA A 1 143 ? 19.281 7.98 10.961 1 97.94 143 ALA A C 1
ATOM 1120 O O . ALA A 1 143 ? 19.562 8.375 12.102 1 97.94 143 ALA A O 1
ATOM 1121 N N . PHE A 1 144 ? 18.828 8.688 10.047 1 97.5 144 PHE A N 1
ATOM 1122 C CA . PHE A 1 144 ? 18.406 10.07 10.234 1 97.5 144 PHE A CA 1
ATOM 1123 C C . PHE A 1 144 ? 16.922 10.219 9.93 1 97.5 144 PHE A C 1
ATOM 1125 O O . PHE A 1 144 ? 16.453 9.789 8.875 1 97.5 144 PHE A O 1
ATOM 1132 N N . VAL A 1 145 ? 16.141 10.773 10.891 1 97.56 145 VAL A N 1
ATOM 1133 C CA . VAL A 1 145 ? 14.703 10.984 10.758 1 97.56 145 VAL A CA 1
ATOM 1134 C C . VAL A 1 145 ? 14.406 12.484 10.68 1 97.56 145 VAL A C 1
ATOM 1136 O O . VAL A 1 145 ? 14.758 13.234 11.594 1 97.56 145 VAL A O 1
ATOM 1139 N N . ALA A 1 146 ? 13.773 12.898 9.617 1 95.62 146 ALA A N 1
ATOM 1140 C CA . ALA A 1 146 ? 13.562 14.328 9.422 1 95.62 146 ALA A CA 1
ATOM 1141 C C . ALA A 1 146 ? 12.141 14.617 8.953 1 95.62 146 ALA A C 1
ATOM 1143 O O . ALA A 1 146 ? 11.453 13.727 8.445 1 95.62 146 ALA A O 1
ATOM 1144 N N . ASP A 1 147 ? 11.766 15.828 9.172 1 92.12 147 ASP A N 1
ATOM 1145 C CA . ASP A 1 147 ? 10.484 16.344 8.695 1 92.12 147 ASP A CA 1
ATOM 1146 C C . ASP A 1 147 ? 10.57 16.766 7.23 1 92.12 147 ASP A C 1
ATOM 1148 O O . ASP A 1 147 ? 11.5 17.453 6.828 1 92.12 147 ASP A O 1
ATOM 1152 N N . VAL A 1 148 ? 9.594 16.453 6.48 1 88.56 148 VAL A N 1
ATOM 1153 C CA . VAL A 1 148 ? 9.633 16.641 5.035 1 88.56 148 VAL A CA 1
ATOM 1154 C C . VAL A 1 148 ? 9.508 18.125 4.699 1 88.56 148 VAL A C 1
ATOM 1156 O O . VAL A 1 148 ? 10.008 18.578 3.666 1 88.56 148 VAL A O 1
ATOM 1159 N N . VAL A 1 149 ? 8.875 18.891 5.535 1 85.06 149 VAL A N 1
ATOM 1160 C CA . VAL A 1 149 ? 8.625 20.312 5.277 1 85.06 149 VAL A CA 1
ATOM 1161 C C . VAL A 1 149 ? 9.945 21.078 5.285 1 85.06 149 VAL A C 1
ATOM 1163 O O . VAL A 1 149 ? 10.055 22.156 4.68 1 85.06 149 VAL A O 1
ATOM 1166 N N . TRP A 1 150 ? 10.914 20.516 5.934 1 88.38 150 TRP A N 1
ATOM 1167 C CA . TRP A 1 150 ? 12.25 21.109 5.98 1 88.38 150 TRP A CA 1
ATOM 1168 C C . TRP A 1 150 ? 13.273 20.203 5.305 1 88.38 150 TRP A C 1
ATOM 1170 O O . TRP A 1 150 ? 13.938 19.406 5.965 1 88.38 150 TRP A O 1
ATOM 1180 N N . PRO A 1 151 ? 13.5 20.422 4.078 1 92.38 151 PRO A N 1
ATOM 1181 C CA . PRO A 1 151 ? 14.289 19.453 3.303 1 92.38 151 PRO A CA 1
ATOM 1182 C C . PRO A 1 151 ? 15.758 19.453 3.703 1 92.38 151 PRO A C 1
ATOM 1184 O O . PRO A 1 151 ? 16.516 18.594 3.246 1 92.38 151 PRO A O 1
ATOM 1187 N N . CYS A 1 152 ? 16.156 20.406 4.586 1 94.5 152 CYS A N 1
ATOM 1188 C CA . CYS A 1 152 ? 17.531 20.406 5.074 1 94.5 152 CYS A CA 1
ATOM 1189 C C . CYS A 1 152 ? 17.906 19.047 5.66 1 94.5 152 CYS A C 1
ATOM 1191 O O . CYS A 1 152 ? 19.047 18.609 5.555 1 94.5 152 CYS A O 1
ATOM 1193 N N . GLY A 1 153 ? 16.938 18.438 6.254 1 93.12 153 GLY A N 1
ATOM 1194 C CA . GLY A 1 153 ? 17.172 17.094 6.777 1 93.12 153 GLY A CA 1
ATOM 1195 C C . GLY A 1 153 ? 17.688 16.125 5.734 1 93.12 153 GLY A C 1
ATOM 1196 O O . GLY A 1 153 ? 18.625 15.367 5.992 1 93.12 153 GLY A O 1
ATOM 1197 N N . SER A 1 154 ? 17.109 16.125 4.586 1 95.25 154 SER A N 1
ATOM 1198 C CA . SER A 1 154 ? 17.547 15.242 3.51 1 95.25 154 SER A CA 1
ATOM 1199 C C . SER A 1 154 ? 18.984 15.555 3.084 1 95.25 154 SER A C 1
ATOM 1201 O O . SER A 1 154 ? 19.75 14.641 2.744 1 95.25 154 SER A O 1
ATOM 1203 N N . LEU A 1 155 ? 19.344 16.828 3.115 1 97.38 155 LEU A N 1
ATOM 1204 C CA . LEU A 1 155 ? 20.703 17.219 2.752 1 97.38 155 LEU A CA 1
ATOM 1205 C C . LEU A 1 155 ? 21.703 16.75 3.799 1 97.38 155 LEU A C 1
ATOM 1207 O O . LEU A 1 155 ? 22.812 16.328 3.459 1 97.38 155 LEU A O 1
ATOM 1211 N N . VAL A 1 156 ? 21.297 16.812 5.027 1 96.88 156 VAL A N 1
ATOM 1212 C CA . VAL A 1 156 ? 22.141 16.297 6.102 1 96.88 156 VAL A CA 1
ATOM 1213 C C . VAL A 1 156 ? 22.359 14.797 5.922 1 96.88 156 VAL A C 1
ATOM 1215 O O . VAL A 1 156 ? 23.484 14.312 6.012 1 96.88 156 VAL A O 1
ATOM 1218 N N . GLY A 1 157 ? 21.234 14.094 5.703 1 96.25 157 GLY A N 1
ATOM 1219 C CA . GLY A 1 157 ? 21.359 12.664 5.453 1 96.25 157 GLY A CA 1
ATOM 1220 C C . GLY A 1 157 ? 22.281 12.336 4.285 1 96.25 157 GLY A C 1
ATOM 1221 O O . GLY A 1 157 ? 23.047 11.383 4.348 1 96.25 157 GLY A O 1
ATOM 1222 N N . GLU A 1 158 ? 22.141 13.133 3.252 1 96.5 158 GLU A N 1
ATOM 1223 C CA . GLU A 1 158 ? 22.984 12.969 2.074 1 96.5 158 GLU A CA 1
ATOM 1224 C C . GLU A 1 158 ? 24.453 13.188 2.412 1 96.5 158 GLU A C 1
ATOM 1226 O O . GLU A 1 158 ? 25.312 12.406 2.004 1 96.5 158 GLU A O 1
ATOM 1231 N N . ARG A 1 159 ? 24.75 14.219 3.117 1 96.69 159 ARG A N 1
ATOM 1232 C CA . ARG A 1 159 ? 26.109 14.562 3.502 1 96.69 159 ARG A CA 1
ATOM 1233 C C . ARG A 1 159 ? 26.719 13.484 4.395 1 96.69 159 ARG A C 1
ATOM 1235 O O . ARG A 1 159 ? 27.891 13.141 4.246 1 96.69 159 ARG A O 1
ATOM 1242 N N . LEU A 1 160 ? 25.938 12.961 5.289 1 97.19 160 LEU A N 1
ATOM 1243 C CA . LEU A 1 160 ? 26.422 11.977 6.25 1 97.19 160 LEU A CA 1
ATOM 1244 C C . LEU A 1 160 ? 26.391 10.578 5.648 1 97.19 160 LEU A C 1
ATOM 1246 O O . LEU A 1 160 ? 26.984 9.641 6.199 1 97.19 160 LEU A O 1
ATOM 1250 N N . ASN A 1 161 ? 25.719 10.383 4.504 1 95.94 161 ASN A N 1
ATOM 1251 C CA . ASN A 1 161 ? 25.531 9.078 3.871 1 95.94 161 ASN A CA 1
ATOM 1252 C C . ASN A 1 161 ? 24.906 8.07 4.832 1 95.94 161 ASN A C 1
ATOM 1254 O O . ASN A 1 161 ? 25.469 6.996 5.055 1 95.94 161 ASN A O 1
ATOM 1258 N N . VAL A 1 162 ? 23.844 8.445 5.418 1 97 162 VAL A N 1
ATOM 1259 C CA . VAL A 1 162 ? 23.141 7.613 6.387 1 97 162 VAL A CA 1
ATOM 1260 C C . VAL A 1 162 ? 21.734 7.297 5.867 1 97 162 VAL A C 1
ATOM 1262 O O . VAL A 1 162 ? 21.219 7.984 4.98 1 97 162 VAL A O 1
ATOM 1265 N N . THR A 1 163 ? 21.094 6.211 6.355 1 97.94 163 THR A N 1
ATOM 1266 C CA . THR A 1 163 ? 19.703 5.871 6.062 1 97.94 163 THR A CA 1
ATOM 1267 C C . THR A 1 163 ? 18.781 7.023 6.434 1 97.94 163 THR A C 1
ATOM 1269 O O . THR A 1 163 ? 18.922 7.625 7.5 1 97.94 163 THR A O 1
ATOM 1272 N N . GLN A 1 164 ? 17.875 7.352 5.523 1 97.94 164 GLN A N 1
ATOM 1273 C CA . GLN A 1 164 ? 17.031 8.516 5.734 1 97.94 164 GLN A CA 1
ATOM 1274 C C . GLN A 1 164 ? 15.555 8.109 5.836 1 97.94 164 GLN A C 1
ATOM 1276 O O . GLN A 1 164 ? 15.055 7.355 4.996 1 97.94 164 GLN A O 1
ATOM 1281 N N . VAL A 1 165 ? 14.914 8.602 6.84 1 98.31 165 VAL A N 1
ATOM 1282 C CA . VAL A 1 165 ? 13.477 8.453 7.027 1 98.31 165 VAL A CA 1
ATOM 1283 C C . VAL A 1 165 ? 12.82 9.828 7.09 1 98.31 165 VAL A C 1
ATOM 1285 O O . VAL A 1 165 ? 13.195 10.664 7.918 1 98.31 165 VAL A O 1
ATOM 1288 N N . LEU A 1 166 ? 11.898 10.086 6.223 1 97.31 166 LEU A N 1
ATOM 1289 C CA . LEU A 1 166 ? 11.188 11.359 6.238 1 97.31 166 LEU A CA 1
ATOM 1290 C C . LEU A 1 166 ? 9.781 11.188 6.801 1 97.31 166 LEU A C 1
ATOM 1292 O O . LEU A 1 166 ? 9.062 10.266 6.414 1 97.31 166 LEU A O 1
ATOM 1296 N N . VAL A 1 167 ? 9.445 12.07 7.691 1 95.75 167 VAL A N 1
ATOM 1297 C CA . VAL A 1 167 ? 8.141 12.031 8.336 1 95.75 167 VAL A CA 1
ATOM 1298 C C . VAL A 1 167 ? 7.258 13.141 7.762 1 95.75 167 VAL A C 1
ATOM 1300 O O . VAL A 1 167 ? 7.66 14.305 7.719 1 95.75 167 VAL A O 1
ATOM 1303 N N . ILE A 1 168 ? 6.117 12.758 7.316 1 93.31 168 ILE A N 1
ATOM 1304 C CA . ILE A 1 168 ? 5.094 13.703 6.891 1 93.31 168 ILE A CA 1
ATOM 1305 C C . ILE A 1 168 ? 4.039 13.852 7.988 1 93.31 168 ILE A C 1
ATOM 1307 O O . ILE A 1 168 ? 3.26 12.93 8.234 1 93.31 168 ILE A O 1
ATOM 1311 N N . PRO A 1 169 ? 3.971 14.945 8.602 1 90.25 169 PRO A N 1
ATOM 1312 C CA . PRO A 1 169 ? 3.094 15.102 9.766 1 90.25 169 PRO A CA 1
ATOM 1313 C C . PRO A 1 169 ? 1.624 15.242 9.383 1 90.25 169 PRO A C 1
ATOM 1315 O O . PRO A 1 169 ? 0.751 15.234 10.258 1 90.25 169 PRO A O 1
ATOM 1318 N N . SER A 1 170 ? 1.294 15.328 8.133 1 89.44 170 SER A N 1
ATOM 1319 C CA . SER A 1 170 ? -0.076 15.492 7.656 1 89.44 170 SER A CA 1
ATOM 1320 C C . SER A 1 170 ? -0.607 14.203 7.043 1 89.44 170 SER A C 1
ATOM 1322 O O . SER A 1 170 ? 0.085 13.188 7.035 1 89.44 170 SER A O 1
ATOM 1324 N N . GLY A 1 171 ? -1.885 14.297 6.672 1 89.44 171 GLY A N 1
ATOM 1325 C CA . GLY A 1 171 ? -2.461 13.188 5.926 1 89.44 171 GLY A CA 1
ATOM 1326 C C . GLY A 1 171 ? -1.95 13.102 4.5 1 89.44 171 GLY A C 1
ATOM 1327 O O . GLY A 1 171 ? -0.853 13.578 4.195 1 89.44 171 GLY A O 1
ATOM 1328 N N . TYR A 1 172 ? -2.658 12.516 3.697 1 91.81 172 TYR A N 1
ATOM 1329 C CA . TYR A 1 172 ? -2.266 12.289 2.312 1 91.81 172 TYR A CA 1
ATOM 1330 C C . TYR A 1 172 ? -2.133 13.602 1.554 1 91.81 172 TYR A C 1
ATOM 1332 O O . TYR A 1 172 ? -3.051 14.43 1.565 1 91.81 172 TYR A O 1
ATOM 1340 N N . ILE A 1 173 ? -1.071 13.812 1.04 1 92.44 173 ILE A N 1
ATOM 1341 C CA . ILE A 1 173 ? -0.819 14.93 0.137 1 92.44 173 ILE A CA 1
ATOM 1342 C C . ILE A 1 173 ? -0.398 14.406 -1.232 1 92.44 173 ILE A C 1
ATOM 1344 O O . ILE A 1 173 ? 0.683 13.828 -1.378 1 92.44 173 ILE A O 1
ATOM 1348 N N . ALA A 1 174 ? -1.154 14.719 -2.229 1 93.56 174 ALA A N 1
ATOM 1349 C CA . ALA A 1 174 ? -0.991 14.133 -3.555 1 93.56 174 ALA A CA 1
ATOM 1350 C C . ALA A 1 174 ? 0.365 14.492 -4.152 1 93.56 174 ALA A C 1
ATOM 1352 O O . ALA A 1 174 ? 1.057 13.633 -4.707 1 93.56 174 ALA A O 1
ATOM 1353 N N . MET A 1 175 ? 0.755 15.734 -4.082 1 92.69 175 MET A N 1
ATOM 1354 C CA . MET A 1 175 ? 2.008 16.156 -4.707 1 92.69 175 MET A CA 1
ATOM 1355 C C . MET A 1 175 ? 3.197 15.453 -4.059 1 92.69 175 MET A C 1
ATOM 1357 O O . MET A 1 175 ? 4.145 15.062 -4.746 1 92.69 175 MET A O 1
ATOM 1361 N N . LEU A 1 176 ? 3.201 15.281 -2.762 1 94.75 176 LEU A N 1
ATOM 1362 C CA . LEU A 1 176 ? 4.289 14.594 -2.076 1 94.75 176 LEU A CA 1
ATOM 1363 C C . LEU A 1 176 ? 4.316 13.117 -2.451 1 94.75 176 LEU A C 1
ATOM 1365 O O . LEU A 1 176 ? 5.387 12.555 -2.695 1 94.75 176 LEU A O 1
ATOM 1369 N N . ALA A 1 177 ? 3.115 12.508 -2.48 1 95.88 177 ALA A N 1
ATOM 1370 C CA . ALA A 1 177 ? 3.045 11.117 -2.922 1 95.88 177 ALA A CA 1
ATOM 1371 C C . ALA A 1 177 ? 3.672 10.953 -4.305 1 95.88 177 ALA A C 1
ATOM 1373 O O . ALA A 1 177 ? 4.434 10.008 -4.535 1 95.88 177 ALA A O 1
ATOM 1374 N N . ALA A 1 178 ? 3.367 11.867 -5.156 1 94.94 178 ALA A N 1
ATOM 1375 C CA . ALA A 1 178 ? 3.906 11.812 -6.516 1 94.94 178 ALA A CA 1
ATOM 1376 C C . ALA A 1 178 ? 5.43 11.938 -6.504 1 94.94 178 ALA A C 1
ATOM 1378 O O . ALA A 1 178 ? 6.125 11.18 -7.184 1 94.94 178 ALA A O 1
ATOM 1379 N N . ILE A 1 179 ? 5.918 12.859 -5.742 1 95.25 179 ILE A N 1
ATOM 1380 C CA . ILE A 1 179 ? 7.352 13.117 -5.664 1 95.25 179 ILE A CA 1
ATOM 1381 C C . ILE A 1 179 ? 8.07 11.883 -5.121 1 95.25 179 ILE A C 1
ATOM 1383 O O . ILE A 1 179 ? 9.188 11.57 -5.543 1 95.25 179 ILE A O 1
ATOM 1387 N N . TYR A 1 180 ? 7.414 11.125 -4.285 1 96.5 180 TYR A N 1
ATOM 1388 C CA . TYR A 1 180 ? 8.055 9.992 -3.621 1 96.5 180 TYR A CA 1
ATOM 1389 C C . TYR A 1 180 ? 7.773 8.688 -4.359 1 96.5 180 TYR A C 1
ATOM 1391 O O . TYR A 1 180 ? 8.117 7.609 -3.877 1 96.5 180 TYR A O 1
ATOM 1399 N N . GLY A 1 181 ? 7.102 8.773 -5.465 1 95.44 181 GLY A N 1
ATOM 1400 C CA . GLY A 1 181 ? 7.078 7.645 -6.383 1 95.44 181 GLY A CA 1
ATOM 1401 C C . GLY A 1 181 ? 5.719 6.98 -6.469 1 95.44 181 GLY A C 1
ATOM 1402 O O . GLY A 1 181 ? 5.52 6.07 -7.281 1 95.44 181 GLY A O 1
ATOM 1403 N N . SER A 1 182 ? 4.734 7.375 -5.688 1 96.31 182 SER A N 1
ATOM 1404 C CA . SER A 1 182 ? 3.396 6.801 -5.758 1 96.31 182 SER A CA 1
ATOM 1405 C C . SER A 1 182 ? 2.592 7.41 -6.902 1 96.31 182 SER A C 1
ATOM 1407 O O . SER A 1 182 ? 2.705 8.609 -7.176 1 96.31 182 SER A O 1
ATOM 1409 N N . PRO A 1 183 ? 1.799 6.598 -7.492 1 94.38 183 PRO A N 1
ATOM 1410 C CA . PRO A 1 183 ? 0.981 7.152 -8.578 1 94.38 183 PRO A CA 1
ATOM 1411 C C . PRO A 1 183 ? -0.117 8.086 -8.062 1 94.38 183 PRO A C 1
ATOM 1413 O O . PRO A 1 183 ? -0.71 7.828 -7.016 1 94.38 183 PRO A O 1
ATOM 1416 N N . VAL A 1 184 ? -0.292 9.164 -8.789 1 95.12 184 VAL A N 1
ATOM 1417 C CA . VAL A 1 184 ? -1.363 10.109 -8.484 1 95.12 184 VAL A CA 1
ATOM 1418 C C . VAL A 1 184 ? -2.238 10.305 -9.727 1 95.12 184 VAL A C 1
ATOM 1420 O O . VAL A 1 184 ? -1.735 10.648 -10.797 1 95.12 184 VAL A O 1
ATOM 1423 N N . ASN A 1 185 ? -3.484 10.023 -9.586 1 94.62 185 ASN A N 1
ATOM 1424 C CA . ASN A 1 185 ? -4.477 10.242 -10.633 1 94.62 185 ASN A CA 1
ATOM 1425 C C . ASN A 1 185 ? -5.484 11.32 -10.234 1 94.62 185 ASN A C 1
ATOM 1427 O O . ASN A 1 185 ? -6.363 11.078 -9.406 1 94.62 185 ASN A O 1
ATOM 1431 N N . PRO A 1 186 ? -5.445 12.438 -10.875 1 94 186 PRO A N 1
ATOM 1432 C CA . PRO A 1 186 ? -6.305 13.562 -10.492 1 94 186 PRO A CA 1
ATOM 1433 C C . PRO A 1 186 ? -7.789 13.25 -10.656 1 94 186 PRO A C 1
ATOM 1435 O O . PRO A 1 186 ? -8.641 14.023 -10.211 1 94 186 PRO A O 1
ATOM 1438 N N . ALA A 1 187 ? -8.062 12.148 -11.266 1 94 187 ALA A N 1
ATOM 1439 C CA . ALA A 1 187 ? -9.469 11.758 -11.352 1 94 187 ALA A CA 1
ATOM 1440 C C . ALA A 1 187 ? -10.031 11.422 -9.977 1 94 187 ALA A C 1
ATOM 1442 O O . ALA A 1 187 ? -11.234 11.547 -9.742 1 94 187 ALA A O 1
ATOM 1443 N N . TYR A 1 188 ? -9.156 11.016 -9.078 1 93.31 188 TYR A N 1
ATOM 1444 C CA . TYR A 1 188 ? -9.688 10.641 -7.773 1 93.31 188 TYR A CA 1
ATOM 1445 C C . TYR A 1 188 ? -8.703 10.977 -6.664 1 93.31 188 TYR A C 1
ATOM 1447 O O . TYR A 1 188 ? -9.023 10.836 -5.48 1 93.31 188 TYR A O 1
ATOM 1455 N N . ASN A 1 189 ? -7.492 11.367 -7.008 1 93.38 189 ASN A N 1
ATOM 1456 C CA . ASN A 1 189 ? -6.613 12.008 -6.035 1 93.38 189 ASN A CA 1
ATOM 1457 C C . ASN A 1 189 ? -6.879 13.508 -5.941 1 93.38 189 ASN A C 1
ATOM 1459 O O . ASN A 1 189 ? -6.703 14.234 -6.922 1 93.38 189 ASN A O 1
ATOM 1463 N N . ILE A 1 190 ? -7.168 13.953 -4.84 1 90.25 190 ILE A N 1
ATOM 1464 C CA . ILE A 1 190 ? -7.602 15.336 -4.707 1 90.25 190 ILE A CA 1
ATOM 1465 C C . ILE A 1 190 ? -6.41 16.219 -4.359 1 90.25 190 ILE A C 1
ATOM 1467 O O . ILE A 1 190 ? -5.633 15.906 -3.457 1 90.25 190 ILE A O 1
ATOM 1471 N N . ALA A 1 191 ? -6.293 17.25 -5.043 1 86.56 191 ALA A N 1
ATOM 1472 C CA . ALA A 1 191 ? -5.262 18.25 -4.773 1 86.56 191 ALA A CA 1
ATOM 1473 C C . ALA A 1 191 ? -5.559 19.016 -3.48 1 86.56 191 ALA A C 1
ATOM 1475 O O . ALA A 1 191 ? -6.648 18.891 -2.922 1 86.56 191 ALA A O 1
ATOM 1476 N N . LEU A 1 192 ? -4.496 19.656 -2.992 1 78 192 LEU A N 1
ATOM 1477 C CA . LEU A 1 192 ? -4.645 20.453 -1.776 1 78 192 LEU A CA 1
ATOM 1478 C C . LEU A 1 192 ? -5.449 21.719 -2.045 1 78 192 LEU A C 1
ATOM 1480 O O . LEU A 1 192 ? -4.895 22.734 -2.455 1 78 192 LEU A O 1
ATOM 1484 N N . VAL A 1 193 ? -6.773 21.609 -1.838 1 66 193 VAL A N 1
ATOM 1485 C CA . VAL A 1 193 ? -7.629 22.766 -2.115 1 66 193 VAL A CA 1
ATOM 1486 C C . VAL A 1 193 ? -8.547 23.031 -0.925 1 66 193 VAL A C 1
ATOM 1488 O O . VAL A 1 193 ? -8.688 22.172 -0.042 1 66 193 VAL A O 1
ATOM 1491 N N . ASP A 1 194 ? -9.055 24.172 -0.892 1 64.94 194 ASP A N 1
ATOM 1492 C CA . ASP A 1 194 ? -9.969 24.578 0.167 1 64.94 194 ASP A CA 1
ATOM 1493 C C . ASP A 1 194 ? -11.312 23.875 0.038 1 64.94 194 ASP A C 1
ATOM 1495 O O . ASP A 1 194 ? -11.891 23.438 1.037 1 64.94 194 ASP A O 1
ATOM 1499 N N . ASN A 1 195 ? -11.828 23.812 -1.152 1 66.5 195 ASN A N 1
ATOM 1500 C CA . ASN A 1 195 ? -13.109 23.156 -1.388 1 66.5 195 ASN A CA 1
ATOM 1501 C C . ASN A 1 195 ? -12.922 21.766 -1.985 1 66.5 195 ASN A C 1
ATOM 1503 O O . ASN A 1 195 ? -13 21.594 -3.203 1 66.5 195 ASN A O 1
ATOM 1507 N N . ILE A 1 196 ? -12.828 20.906 -0.987 1 75.12 196 ILE A N 1
ATOM 1508 C CA . ILE A 1 196 ? -12.523 19.547 -1.412 1 75.12 196 ILE A CA 1
ATOM 1509 C C . ILE A 1 196 ? -13.797 18.859 -1.897 1 75.12 196 ILE A C 1
ATOM 1511 O O . ILE A 1 196 ? -14.766 18.734 -1.147 1 75.12 196 ILE A O 1
ATOM 1515 N N . PRO A 1 197 ? -13.781 18.406 -3.025 1 75.88 197 PRO A N 1
ATOM 1516 C CA . PRO A 1 197 ? -14.969 17.75 -3.58 1 75.88 197 PRO A CA 1
ATOM 1517 C C . PRO A 1 197 ? -15.164 16.328 -3.055 1 75.88 197 PRO A C 1
ATOM 1519 O O . PRO A 1 197 ? -14.211 15.711 -2.574 1 75.88 197 PRO A O 1
ATOM 1522 N N . SER A 1 198 ? -16.453 15.969 -3.109 1 82 198 SER A N 1
ATOM 1523 C CA . SER A 1 198 ? -16.75 14.562 -2.863 1 82 198 SER A CA 1
ATOM 1524 C C . SER A 1 198 ? -16.391 13.703 -4.066 1 82 198 SER A C 1
ATOM 1526 O O . SER A 1 198 ? -16.25 14.203 -5.184 1 82 198 SER A O 1
ATOM 1528 N N . LEU A 1 199 ? -16.125 12.5 -3.811 1 86.94 199 LEU A N 1
ATOM 1529 C CA . LEU A 1 199 ? -15.875 11.539 -4.879 1 86.94 199 LEU A CA 1
ATOM 1530 C C . LEU A 1 199 ? -17.125 10.727 -5.188 1 86.94 199 LEU A C 1
ATOM 1532 O O . LEU A 1 199 ? -17.906 10.422 -4.285 1 86.94 199 LEU A O 1
ATOM 1536 N N . PRO A 1 200 ? -17.406 10.383 -6.434 1 91.69 200 PRO A N 1
ATOM 1537 C CA . PRO A 1 200 ? -16.594 10.773 -7.59 1 91.69 200 PRO A CA 1
ATOM 1538 C C . PRO A 1 200 ? -16.812 12.227 -8 1 91.69 200 PRO A C 1
ATOM 1540 O O . PRO A 1 200 ? -17.922 12.758 -7.848 1 91.69 200 PRO A O 1
ATOM 1543 N N . MET A 1 201 ? -15.844 12.82 -8.602 1 93.06 201 MET A N 1
ATOM 1544 C CA . MET A 1 201 ? -15.891 14.219 -9.023 1 93.06 201 MET A CA 1
ATOM 1545 C C . MET A 1 201 ? -16.688 14.375 -10.32 1 93.06 201 MET A C 1
ATOM 1547 O O . MET A 1 201 ? -16.688 13.469 -11.156 1 93.06 201 MET A O 1
ATOM 1551 N N . THR A 1 202 ? -17.266 15.57 -10.469 1 93.69 202 THR A N 1
ATOM 1552 C CA . THR A 1 202 ? -17.844 15.938 -11.75 1 93.69 202 THR A CA 1
ATOM 1553 C C . THR A 1 202 ? -16.766 16.266 -12.766 1 93.69 202 THR A C 1
ATOM 1555 O O . THR A 1 202 ? -15.586 16.375 -12.406 1 93.69 202 THR A O 1
ATOM 1558 N N . PHE A 1 203 ? -17.188 16.453 -14.062 1 94.25 203 PHE A N 1
ATOM 1559 C CA . PHE A 1 203 ? -16.234 16.75 -15.133 1 94.25 203 PHE A CA 1
ATOM 1560 C C . PHE A 1 203 ? -15.461 18.031 -14.828 1 94.25 203 PHE A C 1
ATOM 1562 O O . PHE A 1 203 ? -14.227 18.031 -14.867 1 94.25 203 PHE A O 1
ATOM 1569 N N . LEU A 1 204 ? -16.109 19.078 -14.461 1 94.44 204 LEU A N 1
ATOM 1570 C CA . LEU A 1 204 ? -15.469 20.359 -14.211 1 94.44 204 LEU A CA 1
ATOM 1571 C C . LEU A 1 204 ? -14.602 20.297 -12.961 1 94.44 204 LEU A C 1
ATOM 1573 O O . LEU A 1 204 ? -13.547 20.938 -12.891 1 94.44 204 LEU A O 1
ATOM 1577 N N . GLN A 1 205 ? -15.039 19.547 -11.969 1 93.25 205 GLN A N 1
ATOM 1578 C CA . GLN A 1 205 ? -14.227 19.359 -10.766 1 93.25 205 GLN A CA 1
ATOM 1579 C C . GLN A 1 205 ? -12.922 18.625 -11.094 1 93.25 205 GLN A C 1
ATOM 1581 O O . GLN A 1 205 ? -11.875 18.969 -10.547 1 93.25 205 GLN A O 1
ATOM 1586 N N . ARG A 1 206 ? -13.016 17.656 -11.977 1 94.44 206 ARG A N 1
ATOM 1587 C CA . ARG A 1 206 ? -11.82 16.922 -12.383 1 94.44 206 ARG A CA 1
ATOM 1588 C C . ARG A 1 206 ? -10.859 17.828 -13.148 1 94.44 206 ARG A C 1
ATOM 1590 O O . ARG A 1 206 ? -9.648 17.75 -12.977 1 94.44 206 ARG A O 1
ATOM 1597 N N . VAL A 1 207 ? -11.422 18.672 -13.992 1 94.81 207 VAL A N 1
ATOM 1598 C CA . VAL A 1 207 ? -10.594 19.609 -14.734 1 94.81 207 VAL A CA 1
ATOM 1599 C C . VAL A 1 207 ? -9.852 20.531 -13.758 1 94.81 207 VAL A C 1
ATOM 1601 O O . VAL A 1 207 ? -8.633 20.688 -13.859 1 94.81 207 VAL A O 1
ATOM 1604 N N . LYS A 1 208 ? -10.617 21.109 -12.867 1 93.25 208 LYS A N 1
ATOM 1605 C CA . LYS A 1 208 ? -10.031 22 -11.867 1 93.25 208 LYS A CA 1
ATOM 1606 C C . LYS A 1 208 ? -8.969 21.266 -11.039 1 93.25 208 LYS A C 1
ATOM 1608 O O . LYS A 1 208 ? -7.891 21.812 -10.797 1 93.25 208 LYS A O 1
ATOM 1613 N N . ASN A 1 209 ? -9.312 20.078 -10.633 1 93.94 209 ASN A N 1
ATOM 1614 C CA . ASN A 1 209 ? -8.398 19.281 -9.82 1 93.94 209 ASN A CA 1
ATOM 1615 C C . ASN A 1 209 ? -7.121 18.938 -10.578 1 93.94 209 ASN A C 1
ATOM 1617 O O . ASN A 1 209 ? -6.027 18.984 -10.008 1 93.94 209 ASN A O 1
ATOM 1621 N N . PHE A 1 210 ? -7.285 18.594 -11.844 1 94.06 210 PHE A N 1
ATOM 1622 C CA . PHE A 1 210 ? -6.141 18.297 -12.695 1 94.06 210 PHE A CA 1
ATOM 1623 C C . PHE A 1 210 ? -5.188 19.484 -12.758 1 94.06 210 PHE A C 1
ATOM 1625 O O . PHE A 1 210 ? -3.98 19.328 -12.57 1 94.06 210 PHE A O 1
ATOM 1632 N N . ILE A 1 211 ? -5.691 20.594 -13 1 93.38 211 ILE A N 1
ATOM 1633 C CA . ILE A 1 211 ? -4.891 21.797 -13.133 1 93.38 211 ILE A CA 1
ATOM 1634 C C . ILE A 1 211 ? -4.234 22.141 -11.797 1 93.38 211 ILE A C 1
ATOM 1636 O O . ILE A 1 211 ? -3.027 22.391 -11.734 1 93.38 211 ILE A O 1
ATOM 1640 N N . MET A 1 212 ? -4.984 22.125 -10.727 1 91.44 212 MET A N 1
ATOM 1641 C CA . MET A 1 212 ? -4.473 22.484 -9.406 1 91.44 212 MET A CA 1
ATOM 1642 C C . MET A 1 212 ? -3.363 21.531 -8.977 1 91.44 212 MET A C 1
ATOM 1644 O O . MET A 1 212 ? -2.346 21.953 -8.43 1 91.44 212 MET A O 1
ATOM 1648 N N . HIS A 1 213 ? -3.584 20.25 -9.227 1 93.19 213 HIS A N 1
ATOM 1649 C CA . HIS A 1 213 ? -2.564 19.281 -8.867 1 93.19 213 HIS A CA 1
ATOM 1650 C C . HIS A 1 213 ? -1.237 19.578 -9.547 1 93.19 213 HIS A C 1
ATOM 1652 O O . HIS A 1 213 ? -0.19 19.609 -8.898 1 93.19 213 HIS A O 1
ATOM 1658 N N . HIS A 1 214 ? -1.264 19.859 -10.797 1 93.19 214 HIS A N 1
ATOM 1659 C CA . HIS A 1 214 ? -0.028 20.062 -11.547 1 93.19 214 HIS A CA 1
ATOM 1660 C C . HIS A 1 214 ? 0.601 21.406 -11.234 1 93.19 214 HIS A C 1
ATOM 1662 O O . HIS A 1 214 ? 1.826 21.531 -11.164 1 93.19 214 HIS A O 1
ATOM 1668 N N . VAL A 1 215 ? -0.231 22.375 -11.031 1 92.06 215 VAL A N 1
ATOM 1669 C CA . VAL A 1 215 ? 0.292 23.688 -10.633 1 92.06 215 VAL A CA 1
ATOM 1670 C C . VAL A 1 215 ? 0.99 23.562 -9.281 1 92.06 215 VAL A C 1
ATOM 1672 O O . VAL A 1 215 ? 2.092 24.094 -9.102 1 92.06 215 VAL A O 1
ATOM 1675 N N . GLN A 1 216 ? 0.373 22.906 -8.352 1 90.69 216 GLN A N 1
ATOM 1676 C CA . GLN A 1 216 ? 0.949 22.719 -7.027 1 90.69 216 GLN A CA 1
ATOM 1677 C C . GLN A 1 216 ? 2.25 21.922 -7.094 1 90.69 216 GLN A C 1
ATOM 1679 O O . GLN A 1 216 ? 3.232 22.281 -6.438 1 90.69 216 GLN A O 1
ATOM 1684 N N . LEU A 1 217 ? 2.205 20.859 -7.844 1 93.25 217 LEU A N 1
ATOM 1685 C CA . LEU A 1 217 ? 3.383 20.016 -7.984 1 93.25 217 LEU A CA 1
ATOM 1686 C C . LEU A 1 217 ? 4.555 20.797 -8.562 1 93.25 217 LEU A C 1
ATOM 1688 O O . LEU A 1 217 ? 5.652 20.797 -8 1 93.25 217 LEU A O 1
ATOM 1692 N N . ILE A 1 218 ? 4.348 21.516 -9.641 1 93.69 218 ILE A N 1
ATOM 1693 C CA . ILE A 1 218 ? 5.391 22.266 -10.328 1 93.69 218 ILE A CA 1
ATOM 1694 C C . ILE A 1 218 ? 5.887 23.391 -9.422 1 93.69 218 ILE A C 1
ATOM 1696 O O . ILE A 1 218 ? 7.094 23.609 -9.281 1 93.69 218 ILE A O 1
ATOM 1700 N N . ALA A 1 219 ? 4.961 24.109 -8.805 1 90.75 219 ALA A N 1
ATOM 1701 C CA . ALA A 1 219 ? 5.328 25.219 -7.914 1 90.75 219 ALA A CA 1
ATOM 1702 C C . ALA A 1 219 ? 6.16 24.703 -6.734 1 90.75 219 ALA A C 1
ATOM 1704 O O . ALA A 1 219 ? 7.188 25.297 -6.395 1 90.75 219 ALA A O 1
ATOM 1705 N N . PHE A 1 220 ? 5.727 23.641 -6.141 1 91.19 220 PHE A N 1
ATOM 1706 C CA . PHE A 1 220 ? 6.434 23.062 -5.004 1 91.19 220 PHE A CA 1
ATOM 1707 C C . PHE A 1 220 ? 7.859 22.688 -5.387 1 91.19 220 PHE A C 1
ATOM 1709 O O . PHE A 1 220 ? 8.812 23.094 -4.719 1 91.19 220 PHE A O 1
ATOM 1716 N N . VAL A 1 221 ? 8 21.969 -6.426 1 93.5 221 VAL A N 1
ATOM 1717 C CA . VAL A 1 221 ? 9.312 21.5 -6.879 1 93.5 221 VAL A CA 1
ATOM 1718 C C . VAL A 1 221 ? 10.195 22.703 -7.211 1 93.5 221 VAL A C 1
ATOM 1720 O O . VAL A 1 221 ? 11.336 22.781 -6.746 1 93.5 221 VAL A O 1
ATOM 1723 N N . LYS A 1 222 ? 9.648 23.641 -7.918 1 93.56 222 LYS A N 1
ATOM 1724 C CA . LYS A 1 222 ? 10.438 24.781 -8.375 1 93.56 222 LYS A CA 1
ATOM 1725 C C . LYS A 1 222 ? 10.875 25.656 -7.199 1 93.56 222 LYS A C 1
ATOM 1727 O O . LYS A 1 222 ? 12.031 26.078 -7.133 1 93.56 222 LYS A O 1
ATOM 1732 N N . VAL A 1 223 ? 10.016 25.953 -6.293 1 92.5 223 VAL A N 1
ATOM 1733 C CA . VAL A 1 223 ? 10.305 26.859 -5.191 1 92.5 223 VAL A CA 1
ATOM 1734 C C . VAL A 1 223 ? 11.359 26.25 -4.273 1 92.5 223 VAL A C 1
ATOM 1736 O O . VAL A 1 223 ? 12.336 26.906 -3.904 1 92.5 223 VAL A O 1
ATOM 1739 N N . TYR A 1 224 ? 11.211 24.984 -3.947 1 94.69 224 TYR A N 1
ATOM 1740 C CA . TYR A 1 224 ? 12.172 24.328 -3.068 1 94.69 224 TYR A CA 1
ATOM 1741 C C . TYR A 1 224 ? 13.516 24.156 -3.766 1 94.69 224 TYR A C 1
ATOM 1743 O O . TYR A 1 224 ? 14.57 24.438 -3.188 1 94.69 224 TYR A O 1
ATOM 1751 N N . ASP A 1 225 ? 13.477 23.688 -4.961 1 95.62 225 ASP A N 1
ATOM 1752 C CA . ASP A 1 225 ? 14.727 23.469 -5.688 1 95.62 225 ASP A CA 1
ATOM 1753 C C . ASP A 1 225 ? 15.5 24.781 -5.84 1 95.62 225 ASP A C 1
ATOM 1755 O O . ASP A 1 225 ? 16.719 24.812 -5.668 1 95.62 225 ASP A O 1
ATOM 1759 N N . SER A 1 226 ? 14.789 25.844 -6.141 1 95.06 226 SER A N 1
ATOM 1760 C CA . SER A 1 226 ? 15.438 27.141 -6.312 1 95.06 226 SER A CA 1
ATOM 1761 C C . SER A 1 226 ? 16.031 27.656 -5 1 95.06 226 SER A C 1
ATOM 1763 O O . SER A 1 226 ? 17.125 28.203 -4.98 1 95.06 226 SER A O 1
ATOM 1765 N N . ALA A 1 227 ? 15.359 27.453 -3.939 1 94.69 227 ALA A N 1
ATOM 1766 C CA . ALA A 1 227 ? 15.773 27.984 -2.641 1 94.69 227 ALA A CA 1
ATOM 1767 C C . ALA A 1 227 ? 17.016 27.25 -2.121 1 94.69 227 ALA A C 1
ATOM 1769 O O . ALA A 1 227 ? 17.859 27.859 -1.462 1 94.69 227 ALA A O 1
ATOM 1770 N N . TYR A 1 228 ? 17.156 25.969 -2.438 1 96.81 228 TYR A N 1
ATOM 1771 C CA . TYR A 1 228 ? 18.203 25.172 -1.791 1 96.81 228 TYR A CA 1
ATOM 1772 C C . TYR A 1 228 ? 19.359 24.922 -2.742 1 96.81 228 TYR A C 1
ATOM 1774 O O . TYR A 1 228 ? 20.406 24.391 -2.334 1 96.81 228 TYR A O 1
ATOM 1782 N N . GLN A 1 229 ? 19.188 25.297 -3.977 1 96.19 229 GLN A N 1
ATOM 1783 C CA . GLN A 1 229 ? 20.219 25.047 -4.98 1 96.19 229 GLN A CA 1
ATOM 1784 C C . GLN A 1 229 ? 21.547 25.703 -4.594 1 96.19 229 GLN A C 1
ATOM 1786 O O . GLN A 1 229 ? 22.594 25.078 -4.707 1 96.19 229 GLN A O 1
ATOM 1791 N N . GLU A 1 230 ? 21.484 26.906 -4.191 1 95 230 GLU A N 1
ATOM 1792 C CA . GLU A 1 230 ? 22.703 27.609 -3.838 1 95 230 GLU A CA 1
ATOM 1793 C C . GLU A 1 230 ? 23.375 27 -2.615 1 95 230 GLU A C 1
ATOM 1795 O O . GLU A 1 230 ? 24.609 26.938 -2.531 1 95 230 GLU A O 1
ATOM 1800 N N . VAL A 1 231 ? 22.562 26.609 -1.656 1 96.81 231 VAL A N 1
ATOM 1801 C CA . VAL A 1 231 ? 23.094 25.938 -0.472 1 96.81 231 VAL A CA 1
ATOM 1802 C C . VAL A 1 231 ? 23.828 24.672 -0.883 1 96.81 231 VAL A C 1
ATOM 1804 O O . VAL A 1 231 ? 24.953 24.422 -0.421 1 96.81 231 VAL A O 1
ATOM 1807 N N . MET A 1 232 ? 23.25 23.875 -1.715 1 98 232 MET A N 1
ATOM 1808 C CA . MET A 1 232 ? 23.812 22.609 -2.166 1 98 232 MET A CA 1
ATOM 1809 C C . MET A 1 232 ? 25.109 22.828 -2.926 1 98 232 MET A C 1
ATOM 1811 O O . MET A 1 232 ? 26.094 22.109 -2.727 1 98 232 MET A O 1
ATOM 1815 N N . LYS A 1 233 ? 25.172 23.875 -3.73 1 97.69 233 LYS A N 1
ATOM 1816 C CA . LYS A 1 233 ? 26.391 24.219 -4.473 1 97.69 233 LYS A CA 1
ATOM 1817 C C . LYS A 1 233 ? 27.484 24.719 -3.533 1 97.69 233 LYS A C 1
ATOM 1819 O O . LYS A 1 233 ? 28.625 24.25 -3.605 1 97.69 233 LYS A O 1
ATOM 1824 N N . LYS A 1 234 ? 27.141 25.625 -2.719 1 97.62 234 LYS A N 1
ATOM 1825 C CA . LYS A 1 234 ? 28.094 26.25 -1.797 1 97.62 234 LYS A CA 1
ATOM 1826 C C . LYS A 1 234 ? 28.781 25.203 -0.927 1 97.62 234 LYS A C 1
ATOM 1828 O O . LYS A 1 234 ? 29.984 25.281 -0.694 1 97.62 234 LYS A O 1
ATOM 1833 N N . HIS A 1 235 ? 28.031 24.25 -0.482 1 97.62 235 HIS A N 1
ATOM 1834 C CA . HIS A 1 235 ? 28.562 23.281 0.462 1 97.62 235 HIS A CA 1
ATOM 1835 C C . HIS A 1 235 ? 28.859 21.953 -0.225 1 97.62 235 HIS A C 1
ATOM 1837 O O . HIS A 1 235 ? 29.156 20.969 0.441 1 97.62 235 HIS A O 1
ATOM 1843 N N . ASN A 1 236 ? 28.703 21.828 -1.471 1 97.25 236 ASN A N 1
ATOM 1844 C CA . ASN A 1 236 ? 29.016 20.672 -2.312 1 97.25 236 ASN A CA 1
ATOM 1845 C C . ASN A 1 236 ? 28.266 19.422 -1.867 1 97.25 236 ASN A C 1
ATOM 1847 O O . ASN A 1 236 ? 28.875 18.391 -1.629 1 97.25 236 ASN A O 1
ATOM 1851 N N . ILE A 1 237 ? 27.016 19.609 -1.696 1 97.31 237 ILE A N 1
ATOM 1852 C CA . ILE A 1 237 ? 26.141 18.484 -1.371 1 97.31 237 ILE A CA 1
ATOM 1853 C C . ILE A 1 237 ? 25.422 18 -2.631 1 97.31 237 ILE A C 1
ATOM 1855 O O . ILE A 1 237 ? 24.312 18.453 -2.924 1 97.31 237 ILE A O 1
ATOM 1859 N N . SER A 1 238 ? 26 17.109 -3.365 1 96.56 238 SER A N 1
ATOM 1860 C CA . SER A 1 238 ? 25.438 16.547 -4.602 1 96.56 238 SER A CA 1
ATOM 1861 C C . SER A 1 238 ? 24.875 17.656 -5.492 1 96.56 238 SER A C 1
ATOM 1863 O O . SER A 1 238 ? 23.719 17.594 -5.895 1 96.56 238 SER A O 1
ATOM 1865 N N . PRO A 1 239 ? 25.656 18.625 -5.859 1 95.44 239 PRO A N 1
ATOM 1866 C CA . PRO A 1 239 ? 25.156 19.797 -6.594 1 95.44 239 PRO A CA 1
ATOM 1867 C C . PRO A 1 239 ? 24.547 19.422 -7.941 1 95.44 239 PRO A C 1
ATOM 1869 O O . PRO A 1 239 ? 23.875 20.25 -8.57 1 95.44 239 PRO A O 1
ATOM 1872 N N . GLU A 1 240 ? 24.703 18.156 -8.469 1 95 240 GLU A N 1
ATOM 1873 C CA . GLU A 1 240 ? 24.141 17.688 -9.719 1 95 240 GLU A CA 1
ATOM 1874 C C . GLU A 1 240 ? 22.672 17.312 -9.547 1 95 240 GLU A C 1
ATOM 1876 O O . GLU A 1 240 ? 21.938 17.141 -10.531 1 95 240 GLU A O 1
ATOM 1881 N N . LYS A 1 241 ? 22.234 17.234 -8.32 1 96.19 241 LYS A N 1
ATOM 1882 C CA . LYS A 1 241 ? 20.859 16.875 -8.016 1 96.19 241 LYS A CA 1
ATOM 1883 C C . LYS A 1 241 ? 20.078 18.094 -7.512 1 96.19 241 LYS A C 1
ATOM 1885 O O . LYS A 1 241 ? 20.656 19.141 -7.234 1 96.19 241 LYS A O 1
ATOM 1890 N N . THR A 1 242 ? 18.734 17.938 -7.473 1 96.31 242 THR A N 1
ATOM 1891 C CA . THR A 1 242 ? 17.891 18.922 -6.793 1 96.31 242 THR A CA 1
ATOM 1892 C C . THR A 1 242 ? 17.516 18.422 -5.398 1 96.31 242 THR A C 1
ATOM 1894 O O . THR A 1 242 ? 17.703 17.25 -5.082 1 96.31 242 THR A O 1
ATOM 1897 N N . VAL A 1 243 ? 17.094 19.312 -4.559 1 96.56 243 VAL A N 1
ATOM 1898 C CA . VAL A 1 243 ? 16.734 18.953 -3.195 1 96.56 243 VAL A CA 1
ATOM 1899 C C . VAL A 1 243 ? 15.555 17.969 -3.221 1 96.56 243 VAL A C 1
ATOM 1901 O O . VAL A 1 243 ? 15.492 17.047 -2.402 1 96.56 243 VAL A O 1
ATOM 1904 N N . ASN A 1 244 ? 14.625 18.156 -4.176 1 95.31 244 ASN A N 1
ATOM 1905 C CA . ASN A 1 244 ? 13.5 17.234 -4.285 1 95.31 244 ASN A CA 1
ATOM 1906 C C . ASN A 1 244 ? 13.961 15.852 -4.727 1 95.31 244 ASN A C 1
ATOM 1908 O O . ASN A 1 244 ? 13.414 14.836 -4.277 1 95.31 244 ASN A O 1
ATOM 1912 N N . GLN A 1 245 ? 14.922 15.805 -5.59 1 94.44 245 GLN A N 1
ATOM 1913 C CA . GLN A 1 245 ? 15.484 14.516 -5.984 1 94.44 245 GLN A CA 1
ATOM 1914 C C . GLN A 1 245 ? 16.125 13.805 -4.797 1 94.44 245 GLN A C 1
ATOM 1916 O O . GLN A 1 245 ? 15.898 12.609 -4.594 1 94.44 245 GLN A O 1
ATOM 1921 N N . ILE A 1 246 ? 16.859 14.57 -4.004 1 96.19 246 ILE A N 1
ATOM 1922 C CA . ILE A 1 246 ? 17.516 13.984 -2.836 1 96.19 246 ILE A CA 1
ATOM 1923 C C . ILE A 1 246 ? 16.453 13.492 -1.85 1 96.19 246 ILE A C 1
ATOM 1925 O O . ILE A 1 246 ? 16.562 12.391 -1.311 1 96.19 246 ILE A O 1
ATOM 1929 N N . SER A 1 247 ? 15.422 14.258 -1.635 1 96.12 247 SER A N 1
ATOM 1930 C CA . SER A 1 247 ? 14.352 13.875 -0.723 1 96.12 247 SER A CA 1
ATOM 1931 C C . SER A 1 247 ? 13.641 12.617 -1.203 1 96.12 247 SER A C 1
ATOM 1933 O O . SER A 1 247 ? 13.258 11.766 -0.396 1 96.12 247 SER A O 1
ATOM 1935 N N . SER A 1 248 ? 13.414 12.484 -2.49 1 95.25 248 SER A N 1
ATOM 1936 C CA . SER A 1 248 ? 12.695 11.344 -3.053 1 95.25 248 SER A CA 1
ATOM 1937 C C . SER A 1 248 ? 13.516 10.062 -2.93 1 95.25 248 SER A C 1
ATOM 1939 O O . SER A 1 248 ? 12.977 8.961 -3.1 1 95.25 248 SER A O 1
ATOM 1941 N N . GLU A 1 249 ? 14.781 10.195 -2.656 1 95.19 249 GLU A N 1
ATOM 1942 C CA . GLU A 1 249 ? 15.672 9.039 -2.564 1 95.19 249 GLU A CA 1
ATOM 1943 C C . GLU A 1 249 ? 15.789 8.547 -1.125 1 95.19 249 GLU A C 1
ATOM 1945 O O . GLU A 1 249 ? 16.594 7.652 -0.833 1 95.19 249 GLU A O 1
ATOM 1950 N N . ALA A 1 250 ? 15.008 9.164 -0.21 1 97.56 250 ALA A N 1
ATOM 1951 C CA . ALA A 1 250 ? 15 8.656 1.161 1 97.56 250 ALA A CA 1
ATOM 1952 C C . ALA A 1 250 ? 14.617 7.18 1.199 1 97.56 250 ALA A C 1
ATOM 1954 O O . ALA A 1 250 ? 14.008 6.664 0.256 1 97.56 250 ALA A O 1
ATOM 1955 N N . ASP A 1 251 ? 15.008 6.516 2.293 1 98.06 251 ASP A N 1
ATOM 1956 C CA . ASP A 1 251 ? 14.828 5.07 2.418 1 98.06 251 ASP A CA 1
ATOM 1957 C C . ASP A 1 251 ? 13.383 4.73 2.789 1 98.06 251 ASP A C 1
ATOM 1959 O O . ASP A 1 251 ? 12.914 3.627 2.508 1 98.06 251 ASP A O 1
ATOM 1963 N N . LEU A 1 252 ? 12.734 5.656 3.438 1 98.31 252 LEU A N 1
ATOM 1964 C CA . LEU A 1 252 ? 11.391 5.406 3.938 1 98.31 252 LEU A CA 1
ATOM 1965 C C . LEU A 1 252 ? 10.648 6.715 4.188 1 98.31 252 LEU A C 1
ATOM 1967 O O . LEU A 1 252 ? 11.266 7.715 4.566 1 98.31 252 LEU A O 1
ATOM 1971 N N . PHE A 1 253 ? 9.406 6.68 3.969 1 98.12 253 PHE A N 1
ATOM 1972 C CA . PHE A 1 253 ? 8.516 7.793 4.277 1 98.12 253 PHE A CA 1
ATOM 1973 C C . PHE A 1 253 ? 7.422 7.359 5.246 1 98.12 253 PHE A C 1
ATOM 1975 O O . PHE A 1 253 ? 6.734 6.363 5.016 1 98.12 253 PHE A O 1
ATOM 1982 N N . LEU A 1 254 ? 7.285 8.07 6.316 1 97.69 254 LEU A N 1
ATOM 1983 C CA . LEU A 1 254 ? 6.203 7.84 7.27 1 97.69 254 LEU A CA 1
ATOM 1984 C C . LEU A 1 254 ? 5.105 8.883 7.105 1 97.69 254 LEU A C 1
ATOM 1986 O O . LEU A 1 254 ? 5.301 10.055 7.434 1 97.69 254 LEU A O 1
ATOM 1990 N N . PHE A 1 255 ? 3.98 8.469 6.574 1 96.62 255 PHE A N 1
ATOM 1991 C CA . PHE A 1 255 ? 2.826 9.344 6.434 1 96.62 255 PHE A CA 1
ATOM 1992 C C . PHE A 1 255 ? 1.925 9.258 7.66 1 96.62 255 PHE A C 1
ATOM 1994 O O . PHE A 1 255 ? 1.47 8.172 8.023 1 96.62 255 PHE A O 1
ATOM 2001 N N . ASN A 1 256 ? 1.676 10.375 8.281 1 95.31 256 ASN A N 1
ATOM 2002 C CA . ASN A 1 256 ? 0.778 10.398 9.43 1 95.31 256 ASN A CA 1
ATOM 2003 C C . ASN A 1 256 ? -0.684 10.305 9.008 1 95.31 256 ASN A C 1
ATOM 2005 O O . ASN A 1 256 ? -1.467 11.227 9.242 1 95.31 256 ASN A O 1
ATOM 2009 N N . MET A 1 257 ? -1.049 9.172 8.438 1 96.19 257 MET A N 1
ATOM 2010 C CA . MET A 1 257 ? -2.389 8.93 7.906 1 96.19 257 MET A CA 1
ATOM 2011 C C . MET A 1 257 ? -2.82 7.488 8.148 1 96.19 257 MET A C 1
ATOM 2013 O O . MET A 1 257 ? -1.994 6.641 8.484 1 96.19 257 MET A O 1
ATOM 2017 N N . ASP A 1 258 ? -4.078 7.258 8.047 1 96.69 258 ASP A N 1
ATOM 2018 C CA . ASP A 1 258 ? -4.676 5.934 8.18 1 96.69 258 ASP A CA 1
ATOM 2019 C C . ASP A 1 258 ? -5.91 5.793 7.289 1 96.69 258 ASP A C 1
ATOM 2021 O O . ASP A 1 258 ? -6.742 6.699 7.227 1 96.69 258 ASP A O 1
ATOM 2025 N N . PHE A 1 259 ? -6.082 4.68 6.684 1 95.31 259 PHE A N 1
ATOM 2026 C CA . PHE A 1 259 ? -7.121 4.512 5.676 1 95.31 259 PHE A CA 1
ATOM 2027 C C . PHE A 1 259 ? -8.484 4.297 6.324 1 95.31 259 PHE A C 1
ATOM 2029 O O . PHE A 1 259 ? -9.516 4.371 5.656 1 95.31 259 PHE A O 1
ATOM 2036 N N . SER A 1 260 ? -8.539 4.055 7.605 1 92.06 260 SER A N 1
ATOM 2037 C CA . SER A 1 260 ? -9.828 3.965 8.281 1 92.06 260 SER A CA 1
ATOM 2038 C C . SER A 1 260 ? -10.625 5.254 8.117 1 92.06 260 SER A C 1
ATOM 2040 O O . SER A 1 260 ? -11.859 5.234 8.156 1 92.06 260 SER A O 1
ATOM 2042 N N . ALA A 1 261 ? -9.875 6.387 7.922 1 88.94 261 ALA A N 1
ATOM 2043 C CA . ALA A 1 261 ? -10.594 7.656 7.863 1 88.94 261 ALA A CA 1
ATOM 2044 C C . ALA A 1 261 ? -10.188 8.461 6.637 1 88.94 261 ALA A C 1
ATOM 2046 O O . ALA A 1 261 ? -10.656 9.586 6.441 1 88.94 261 ALA A O 1
ATOM 2047 N N . GLU A 1 262 ? -9.352 7.934 5.848 1 92.44 262 GLU A N 1
ATOM 2048 C CA . GLU A 1 262 ? -8.898 8.602 4.633 1 92.44 262 GLU A CA 1
ATOM 2049 C C . GLU A 1 262 ? -9.297 7.816 3.389 1 92.44 262 GLU A C 1
ATOM 2051 O O . GLU A 1 262 ? -9.664 6.641 3.479 1 92.44 262 GLU A O 1
ATOM 2056 N N . ASN A 1 263 ? -9.242 8.516 2.27 1 92.12 263 ASN A N 1
ATOM 2057 C CA . ASN A 1 263 ? -9.539 7.805 1.03 1 92.12 263 ASN A CA 1
ATOM 2058 C C . ASN A 1 263 ? -8.547 6.668 0.789 1 92.12 263 ASN A C 1
ATOM 2060 O O . ASN A 1 263 ? -7.355 6.805 1.073 1 92.12 263 ASN A O 1
ATOM 2064 N N . ALA A 1 264 ? -9.117 5.59 0.325 1 95.88 264 ALA A N 1
ATOM 2065 C CA . ALA A 1 264 ? -8.312 4.402 0.043 1 95.88 264 ALA A CA 1
ATOM 2066 C C . ALA A 1 264 ? -7.512 4.574 -1.244 1 95.88 264 ALA A C 1
ATOM 2068 O O . ALA A 1 264 ? -7.93 4.113 -2.309 1 95.88 264 ALA A O 1
ATOM 2069 N N . LEU A 1 265 ? -6.363 5.176 -1.132 1 96.56 265 LEU A N 1
ATOM 2070 C CA . LEU A 1 265 ? -5.539 5.516 -2.285 1 96.56 265 LEU A CA 1
ATOM 2071 C C . LEU A 1 265 ? -4.328 4.598 -2.377 1 96.56 265 LEU A C 1
ATOM 2073 O O . LEU A 1 265 ? -3.92 3.996 -1.38 1 96.56 265 LEU A O 1
ATOM 2077 N N . PRO A 1 266 ? -3.799 4.457 -3.574 1 96.88 266 PRO A N 1
ATOM 2078 C CA . PRO A 1 266 ? -2.617 3.602 -3.705 1 96.88 266 PRO A CA 1
ATOM 2079 C C . PRO A 1 266 ? -1.357 4.242 -3.127 1 96.88 266 PRO A C 1
ATOM 2081 O O . PRO A 1 266 ? -1.161 5.453 -3.258 1 96.88 266 PRO A O 1
ATOM 2084 N N . LEU A 1 267 ? -0.552 3.447 -2.508 1 97.5 267 LEU A N 1
ATOM 2085 C CA . LEU A 1 267 ? 0.756 3.865 -2.016 1 97.5 267 LEU A CA 1
ATOM 2086 C C . LEU A 1 267 ? 1.831 2.855 -2.402 1 97.5 267 LEU A C 1
ATOM 2088 O O . LEU A 1 267 ? 1.568 1.651 -2.453 1 97.5 267 LEU A O 1
ATOM 2092 N N . THR A 1 268 ? 3.014 3.332 -2.719 1 97.75 268 THR A N 1
ATOM 2093 C CA . THR A 1 268 ? 4.176 2.461 -2.867 1 97.75 268 THR A CA 1
ATOM 2094 C C . THR A 1 268 ? 4.719 2.049 -1.501 1 97.75 268 THR A C 1
ATOM 2096 O O . THR A 1 268 ? 4.492 2.736 -0.503 1 97.75 268 THR A O 1
ATOM 2099 N N . PRO A 1 269 ? 5.449 0.958 -1.443 1 97.56 269 PRO A N 1
ATOM 2100 C CA . PRO A 1 269 ? 5.797 0.392 -0.137 1 97.56 269 PRO A CA 1
ATOM 2101 C C . PRO A 1 269 ? 6.848 1.214 0.602 1 97.56 269 PRO A C 1
ATOM 2103 O O . PRO A 1 269 ? 7.102 0.979 1.787 1 97.56 269 PRO A O 1
ATOM 2106 N N . ASN A 1 270 ? 7.527 2.16 -0.044 1 98.19 270 ASN A N 1
ATOM 2107 C CA . ASN A 1 270 ? 8.422 3.061 0.67 1 98.19 270 ASN A CA 1
ATOM 2108 C C . ASN A 1 270 ? 7.652 4.07 1.513 1 98.19 270 ASN A C 1
ATOM 2110 O O . ASN A 1 270 ? 8.242 4.801 2.311 1 98.19 270 ASN A O 1
ATOM 2114 N N . ILE A 1 271 ? 6.352 4.109 1.338 1 98 271 ILE A N 1
ATOM 2115 C CA . ILE A 1 271 ? 5.48 4.957 2.141 1 98 271 ILE A CA 1
ATOM 2116 C C . ILE A 1 271 ? 4.691 4.102 3.127 1 98 271 ILE A C 1
ATOM 2118 O O . ILE A 1 271 ? 3.877 3.268 2.723 1 98 271 ILE A O 1
ATOM 2122 N N . VAL A 1 272 ? 4.91 4.348 4.379 1 97.5 272 VAL A N 1
ATOM 2123 C CA . VAL A 1 272 ? 4.215 3.617 5.434 1 97.5 272 VAL A CA 1
ATOM 2124 C C . VAL A 1 272 ? 3.262 4.555 6.168 1 97.5 272 VAL A C 1
ATOM 2126 O O . VAL A 1 272 ? 3.637 5.672 6.531 1 97.5 272 VAL A O 1
ATOM 2129 N N . THR A 1 273 ? 2.008 4.098 6.359 1 97.56 273 THR A N 1
ATOM 2130 C CA . THR A 1 273 ? 1.021 4.914 7.055 1 97.56 273 THR A CA 1
ATOM 2131 C C . THR A 1 273 ? 1.109 4.699 8.562 1 97.56 273 THR A C 1
ATOM 2133 O O . THR A 1 273 ? 1.151 3.561 9.031 1 97.56 273 THR A O 1
ATOM 2136 N N . VAL A 1 274 ? 1.157 5.797 9.328 1 97.38 274 VAL A N 1
ATOM 2137 C CA . VAL A 1 274 ? 1.31 5.715 10.773 1 97.38 274 VAL A CA 1
ATOM 2138 C C . VAL A 1 274 ? 0.384 6.727 11.453 1 97.38 274 VAL A C 1
ATOM 2140 O O . VAL A 1 274 ? 0.777 7.391 12.414 1 97.38 274 VAL A O 1
ATOM 2143 N N . GLY A 1 275 ? -0.804 6.84 10.93 1 96.62 275 GLY A N 1
ATOM 2144 C CA . GLY A 1 275 ? -1.756 7.801 11.469 1 96.62 275 GLY A CA 1
ATOM 2145 C C . GLY A 1 275 ? -2.121 7.527 12.922 1 96.62 275 GLY A C 1
ATOM 2146 O O . GLY A 1 275 ? -2.443 6.395 13.281 1 96.62 275 GLY A O 1
ATOM 2147 N N . GLY A 1 276 ? -2.084 8.594 13.789 1 96.12 276 GLY A N 1
ATOM 2148 C CA . GLY A 1 276 ? -2.479 8.484 15.188 1 96.12 276 GLY A CA 1
ATOM 2149 C C . GLY A 1 276 ? -1.302 8.281 16.125 1 96.12 276 GLY A C 1
ATOM 2150 O O . GLY A 1 276 ? -1.401 7.535 17.094 1 96.12 276 GLY A O 1
ATOM 2151 N N . LEU A 1 277 ? -0.207 8.898 15.82 1 95.69 277 LEU A N 1
ATOM 2152 C CA . LEU A 1 277 ? 1.033 8.742 16.578 1 95.69 277 LEU A CA 1
ATOM 2153 C C . LEU A 1 277 ? 0.858 9.219 18.016 1 95.69 277 LEU A C 1
ATOM 2155 O O . LEU A 1 277 ? 1.524 8.719 18.922 1 95.69 277 LEU A O 1
ATOM 2159 N N . THR A 1 278 ? -0.077 10.156 18.234 1 94.06 278 THR A N 1
ATOM 2160 C CA . THR A 1 278 ? -0.212 10.766 19.562 1 94.06 278 THR A CA 1
ATOM 2161 C C . THR A 1 278 ? -1.363 10.133 20.328 1 94.06 278 THR A C 1
ATOM 2163 O O . THR A 1 278 ? -1.638 10.523 21.469 1 94.06 278 THR A O 1
ATOM 2166 N N . THR A 1 279 ? -2.051 9.188 19.75 1 96.5 279 THR A N 1
ATOM 2167 C CA . THR A 1 279 ? -3.203 8.586 20.406 1 96.5 279 THR A CA 1
ATOM 2168 C C . THR A 1 279 ? -2.754 7.645 21.516 1 96.5 279 THR A C 1
ATOM 2170 O O . THR A 1 279 ? -1.734 6.965 21.391 1 96.5 279 THR A O 1
ATOM 2173 N N . LYS A 1 280 ? -3.432 7.652 22.578 1 95.81 280 LYS A N 1
ATOM 2174 C CA . LYS A 1 280 ? -3.229 6.773 23.734 1 95.81 280 LYS A CA 1
ATOM 2175 C C . LYS A 1 280 ? -4.457 6.766 24.641 1 95.81 280 LYS A C 1
ATOM 2177 O O . LYS A 1 280 ? -5.289 7.672 24.578 1 95.81 280 LYS A O 1
ATOM 2182 N N . PRO A 1 281 ? -4.629 5.727 25.469 1 96.75 281 PRO A N 1
ATOM 2183 C CA . PRO A 1 281 ? -5.707 5.773 26.469 1 96.75 281 PRO A CA 1
ATOM 2184 C C . PRO A 1 281 ? -5.641 7.02 27.344 1 96.75 281 PRO A C 1
ATOM 2186 O O . PRO A 1 281 ? -4.551 7.48 27.688 1 96.75 281 PRO A O 1
ATOM 2189 N N . ALA A 1 282 ? -6.762 7.5 27.734 1 97.44 282 ALA A N 1
ATOM 2190 C CA . ALA A 1 282 ? -6.844 8.75 28.484 1 97.44 282 ALA A CA 1
ATOM 2191 C C . ALA A 1 282 ? -6.391 8.547 29.922 1 97.44 282 ALA A C 1
ATOM 2193 O O . ALA A 1 282 ? -6.715 7.535 30.547 1 97.44 282 ALA A O 1
ATOM 2194 N N . LYS A 1 283 ? -5.668 9.492 30.438 1 96.19 283 LYS A N 1
ATOM 2195 C CA . LYS A 1 283 ? -5.32 9.578 31.859 1 96.19 283 LYS A CA 1
ATOM 2196 C C . LYS A 1 283 ? -6.238 10.547 32.594 1 96.19 283 LYS A C 1
ATOM 2198 O O . LYS A 1 283 ? -7.004 11.281 31.969 1 96.19 283 LYS A O 1
ATOM 2203 N N . ALA A 1 284 ? -6.082 10.5 33.906 1 96.12 284 ALA A N 1
ATOM 2204 C CA . ALA A 1 284 ? -6.875 11.422 34.719 1 96.12 284 ALA A CA 1
ATOM 2205 C C . ALA A 1 284 ? -6.465 12.867 34.469 1 96.12 284 ALA A C 1
ATOM 2207 O O . ALA A 1 284 ? -5.277 13.164 34.312 1 96.12 284 ALA A O 1
ATOM 2208 N N . LEU A 1 285 ? -7.469 13.742 34.5 1 97 285 LEU A N 1
ATOM 2209 C CA . LEU A 1 285 ? -7.191 15.156 34.281 1 97 285 LEU A CA 1
ATOM 2210 C C . LEU A 1 285 ? -6.629 15.781 35.562 1 97 285 LEU A C 1
ATOM 2212 O O . LEU A 1 285 ? -6.848 15.266 36.656 1 97 285 LEU A O 1
ATOM 2216 N N . PRO A 1 286 ? -5.871 16.922 35.375 1 95.06 286 PRO A N 1
ATOM 2217 C CA . PRO A 1 286 ? -5.531 17.688 36.562 1 95.06 286 PRO A CA 1
ATOM 2218 C C . PRO A 1 286 ? -6.758 18.062 37.406 1 95.06 286 PRO A C 1
ATOM 2220 O O . PRO A 1 286 ? -7.828 18.328 36.844 1 95.06 286 PRO A O 1
ATOM 2223 N N . ALA A 1 287 ? -6.602 18.188 38.656 1 94.94 287 ALA A N 1
ATOM 2224 C CA . ALA A 1 287 ? -7.699 18.281 39.625 1 94.94 287 ALA A CA 1
ATOM 2225 C C . ALA A 1 287 ? -8.641 19.438 39.281 1 94.94 287 ALA A C 1
ATOM 2227 O O . ALA A 1 287 ? -9.859 19.25 39.219 1 94.94 287 ALA A O 1
ATOM 2228 N N . GLU A 1 288 ? -8.117 20.562 39 1 94.81 288 GLU A N 1
ATOM 2229 C CA . GLU A 1 288 ? -8.938 21.734 38.719 1 94.81 288 GLU A CA 1
ATOM 2230 C C . GLU A 1 288 ? -9.75 21.547 37.438 1 94.81 288 GLU A C 1
ATOM 2232 O O . GLU A 1 288 ? -10.93 21.906 37.375 1 94.81 288 GLU A O 1
ATOM 2237 N N . LEU A 1 289 ? -9.102 21.078 36.469 1 96.75 289 LEU A N 1
ATOM 2238 C CA . LEU A 1 289 ? -9.781 20.812 35.188 1 96.75 289 LEU A CA 1
ATOM 2239 C C . LEU A 1 289 ? -10.836 19.734 35.344 1 96.75 289 LEU A C 1
ATOM 2241 O O . LEU A 1 289 ? -11.93 19.828 34.781 1 96.75 289 LEU A O 1
ATOM 2245 N N . GLU A 1 290 ? -10.5 18.688 36.094 1 96.88 290 GLU A N 1
ATOM 2246 C CA . GLU A 1 290 ? -11.438 17.594 36.375 1 96.88 290 GLU A CA 1
ATOM 2247 C C . GLU A 1 290 ? -12.711 18.109 37.031 1 96.88 290 GLU A C 1
ATOM 2249 O O . GLU A 1 290 ? -13.812 17.688 36.688 1 96.88 290 GLU A O 1
ATOM 2254 N N . GLU A 1 291 ? -12.523 18.969 38 1 96.75 291 GLU A N 1
ATOM 2255 C CA . GLU A 1 291 ? -13.68 19.531 38.688 1 96.75 291 GLU A CA 1
ATOM 2256 C C . GLU A 1 291 ? -14.602 20.266 37.719 1 96.75 291 GLU A C 1
ATOM 2258 O O . GLU A 1 291 ? -15.82 20.109 37.781 1 96.75 291 GLU A O 1
ATOM 2263 N N . PHE A 1 292 ? -14.016 21.047 36.875 1 97.5 292 PHE A N 1
ATOM 2264 C CA . PHE A 1 292 ? -14.789 21.797 35.906 1 97.5 292 PHE A CA 1
ATOM 2265 C C . PHE A 1 292 ? -15.516 20.844 34.938 1 97.5 292 PHE A C 1
ATOM 2267 O O . PHE A 1 292 ? -16.703 21.031 34.656 1 97.5 292 PHE A O 1
ATOM 2274 N N . VAL A 1 293 ? -14.859 19.859 34.469 1 97.62 293 VAL A N 1
ATOM 2275 C CA . VAL A 1 293 ? -15.383 18.922 33.469 1 97.62 293 VAL A CA 1
ATOM 2276 C C . VAL A 1 293 ? -16.453 18.047 34.125 1 97.62 293 VAL A C 1
ATOM 2278 O O . VAL A 1 293 ? -17.547 17.875 33.562 1 97.62 293 VAL A O 1
ATOM 2281 N N . ALA A 1 294 ? -16.203 17.516 35.25 1 94.75 294 ALA A N 1
ATOM 2282 C CA . ALA A 1 294 ? -17.141 16.656 35.969 1 94.75 294 ALA A CA 1
ATOM 2283 C C . ALA A 1 294 ? -18.406 17.406 36.344 1 94.75 294 ALA A C 1
ATOM 2285 O O . ALA A 1 294 ? -19.5 16.828 36.406 1 94.75 294 ALA A O 1
ATOM 2286 N N . GLY A 1 295 ? -18.266 18.672 36.531 1 95.38 295 GLY A N 1
ATOM 2287 C CA . GLY A 1 295 ? -19.391 19.5 36.938 1 95.38 295 GLY A CA 1
ATOM 2288 C C . GLY A 1 295 ? -20.266 19.922 35.75 1 95.38 295 GLY A C 1
ATOM 2289 O O . GLY A 1 295 ? -21.219 20.688 35.906 1 95.38 295 GLY A O 1
ATOM 2290 N N . SER A 1 296 ? -20.016 19.438 34.594 1 95.69 296 SER A N 1
ATOM 2291 C CA . SER A 1 296 ? -20.672 19.891 33.375 1 95.69 296 SER A CA 1
ATOM 2292 C C . SER A 1 296 ? -22.062 19.281 33.219 1 95.69 296 SER A C 1
ATOM 2294 O O . SER A 1 296 ? -22.812 19.641 32.312 1 95.69 296 SER A O 1
ATOM 2296 N N . GLY A 1 297 ? -22.469 18.344 34.125 1 93.94 297 GLY A N 1
ATOM 2297 C CA . GLY A 1 297 ? -23.781 17.719 34.031 1 93.94 297 GLY A CA 1
ATOM 2298 C C . GLY A 1 297 ? -23.922 16.812 32.812 1 93.94 297 GLY A C 1
ATOM 2299 O O . GLY A 1 297 ? -22.953 16.219 32.375 1 93.94 297 GLY A O 1
ATOM 2300 N N . GLU A 1 298 ? -25.172 16.641 32.312 1 92.62 298 GLU A N 1
ATOM 2301 C CA . GLU A 1 298 ? -25.469 15.695 31.234 1 92.62 298 GLU A CA 1
ATOM 2302 C C . GLU A 1 298 ? -25.078 16.266 29.875 1 92.62 298 GLU A C 1
ATOM 2304 O O . GLU A 1 298 ? -24.812 15.508 28.938 1 92.62 298 GLU A O 1
ATOM 2309 N N . GLN A 1 299 ? -25 17.578 29.844 1 94 299 GLN A N 1
ATOM 2310 C CA . GLN A 1 299 ? -24.703 18.219 28.562 1 94 299 GLN A CA 1
ATOM 2311 C C . GLN A 1 299 ? -23.234 18.078 28.203 1 94 299 GLN A C 1
ATOM 2313 O O . GLN A 1 299 ? -22.859 18.203 27.031 1 94 299 GLN A O 1
ATOM 2318 N N . GLY A 1 300 ? -22.406 17.875 29.25 1 97.19 300 GLY A N 1
ATOM 2319 C CA . GLY A 1 300 ? -21 17.562 29.031 1 97.19 300 GLY A CA 1
ATOM 2320 C C . GLY A 1 300 ? -20.172 18.781 28.672 1 97.19 300 GLY A C 1
ATOM 2321 O O . GLY A 1 300 ? -20.5 19.891 29.062 1 97.19 300 GLY A O 1
ATOM 2322 N N . VAL A 1 301 ? -19.016 18.5 27.984 1 98.25 301 VAL A N 1
ATOM 2323 C CA . VAL A 1 301 ? -18.031 19.547 27.734 1 98.25 301 VAL A CA 1
ATOM 2324 C C . VAL A 1 301 ? -17.656 19.547 26.25 1 98.25 301 VAL A C 1
ATOM 2326 O O . VAL A 1 301 ? -17.547 18.484 25.625 1 98.25 301 VAL A O 1
ATOM 2329 N N . ALA A 1 302 ? -17.516 20.734 25.688 1 98.38 302 ALA A N 1
ATOM 2330 C CA . ALA A 1 302 ? -16.859 20.953 24.406 1 98.38 302 ALA A CA 1
ATOM 2331 C C . ALA A 1 302 ? -15.398 21.359 24.594 1 98.38 302 ALA A C 1
ATOM 2333 O O . ALA A 1 302 ? -15.086 22.188 25.469 1 98.38 302 ALA A O 1
ATOM 2334 N N . VAL A 1 303 ? -14.547 20.719 23.844 1 98.12 303 VAL A N 1
ATOM 2335 C CA . VAL A 1 303 ? -13.133 21.094 23.844 1 98.12 303 VAL A CA 1
ATOM 2336 C C . VAL A 1 303 ? -12.836 22 22.656 1 98.12 303 VAL A C 1
ATOM 2338 O O . VAL A 1 303 ? -13.18 21.672 21.516 1 98.12 303 VAL A O 1
ATOM 2341 N N . PHE A 1 304 ? -12.242 23.109 22.938 1 96.31 304 PHE A N 1
ATOM 2342 C CA . PHE A 1 304 ? -11.953 24.094 21.891 1 96.31 304 PHE A CA 1
ATOM 2343 C C . PHE A 1 304 ? -10.461 24.391 21.828 1 96.31 304 PHE A C 1
ATOM 2345 O O . PHE A 1 304 ? -9.852 24.75 22.844 1 96.31 304 PHE A O 1
ATOM 2352 N N . SER A 1 305 ? -9.836 24.156 20.641 1 92.38 305 SER A N 1
ATOM 2353 C CA . SER A 1 305 ? -8.422 24.469 20.438 1 92.38 305 SER A CA 1
ATOM 2354 C C . SER A 1 305 ? -8.148 24.938 19.016 1 92.38 305 SER A C 1
ATOM 2356 O O . SER A 1 305 ? -8.5 24.234 18.062 1 92.38 305 SER A O 1
ATOM 2358 N N . LEU A 1 306 ? -7.504 26.047 18.859 1 86.38 306 LEU A N 1
ATOM 2359 C CA . LEU A 1 306 ? -7.137 26.5 17.516 1 86.38 306 LEU A CA 1
ATOM 2360 C C . LEU A 1 306 ? -5.656 26.25 17.25 1 86.38 306 LEU A C 1
ATOM 2362 O O . LEU A 1 306 ? -5.043 26.953 16.438 1 86.38 306 LEU A O 1
ATOM 2366 N N . GLY A 1 307 ? -5.094 25.328 17.969 1 77.12 307 GLY A N 1
ATOM 2367 C CA . GLY A 1 307 ? -3.746 24.844 17.703 1 77.12 307 GLY A CA 1
ATOM 2368 C C . GLY A 1 307 ? -2.672 25.766 18.266 1 77.12 307 GLY A C 1
ATOM 2369 O O . GLY A 1 307 ? -2.975 26.734 18.969 1 77.12 307 GLY A O 1
ATOM 2370 N N . THR A 1 308 ? -1.471 25.516 17.969 1 66.5 308 THR A N 1
ATOM 2371 C CA . THR A 1 308 ? -0.282 26.141 18.531 1 66.5 308 THR A CA 1
ATOM 2372 C C . THR A 1 308 ? -0.047 27.516 17.906 1 66.5 308 THR A C 1
ATOM 2374 O O . THR A 1 308 ? 0.45 28.422 18.578 1 66.5 308 THR A O 1
ATOM 2377 N N . TYR A 1 309 ? -0.533 27.641 16.719 1 66.81 309 TYR A N 1
ATOM 2378 C CA . TYR A 1 309 ? -0.107 28.828 16.016 1 66.81 309 TYR A CA 1
ATOM 2379 C C . TYR A 1 309 ? -1.139 29.953 16.156 1 66.81 309 TYR A C 1
ATOM 2381 O O . TYR A 1 309 ? -0.81 31.125 16.016 1 66.81 309 TYR A O 1
ATOM 2389 N N . VAL A 1 310 ? -2.367 29.438 16.312 1 68.31 310 VAL A N 1
ATOM 2390 C CA . VAL A 1 310 ? -3.414 30.438 16.406 1 68.31 310 VAL A CA 1
ATOM 2391 C C . VAL A 1 310 ? -3.746 30.719 17.859 1 68.31 310 VAL A C 1
ATOM 2393 O O . VAL A 1 310 ? -4.75 30.234 18.391 1 68.31 310 VAL A O 1
ATOM 2396 N N . ASN A 1 311 ? -2.789 31.266 18.469 1 63.16 311 ASN A N 1
ATOM 2397 C CA . ASN A 1 311 ? -3.053 31.531 19.875 1 63.16 311 ASN A CA 1
ATOM 2398 C C . ASN A 1 311 ? -3.664 32.906 20.078 1 63.16 311 ASN A C 1
ATOM 2400 O O . ASN A 1 311 ? -4.141 33.25 21.172 1 63.16 311 ASN A O 1
ATOM 2404 N N . ARG A 1 312 ? -3.541 33.625 18.953 1 65.06 312 ARG A N 1
ATOM 2405 C CA . ARG A 1 312 ? -4.141 34.938 19 1 65.06 312 ARG A CA 1
ATOM 2406 C C . ARG A 1 312 ? -4.949 35.219 17.734 1 65.06 312 ARG A C 1
ATOM 2408 O O . ARG A 1 312 ? -4.504 34.906 16.625 1 65.06 312 ARG A O 1
ATOM 2415 N N . THR A 1 313 ? -6.148 35.312 17.938 1 68.88 313 THR A N 1
ATOM 2416 C CA . THR A 1 313 ? -6.98 35.781 16.828 1 68.88 313 THR A CA 1
ATOM 2417 C C . THR A 1 313 ? -7.348 37.25 17 1 68.88 313 THR A C 1
ATOM 2419 O O . THR A 1 313 ? -7.137 37.812 18.078 1 68.88 313 THR A O 1
ATOM 2422 N N . ASN A 1 314 ? -7.703 37.844 15.93 1 75.19 314 ASN A N 1
ATOM 2423 C CA . ASN A 1 314 ? -8.141 39.219 16.094 1 75.19 314 ASN A CA 1
ATOM 2424 C C . ASN A 1 314 ? -9.344 39.312 17.016 1 75.19 314 ASN A C 1
ATOM 2426 O O . ASN A 1 314 ? -10.062 38.344 17.219 1 75.19 314 ASN A O 1
ATOM 2430 N N . GLU A 1 315 ? -9.469 40.406 17.656 1 81.94 315 GLU A N 1
ATOM 2431 C CA . GLU A 1 315 ? -10.477 40.625 18.688 1 81.94 315 GLU A CA 1
ATOM 2432 C C . GLU A 1 315 ? -11.883 40.344 18.156 1 81.94 315 GLU A C 1
ATOM 2434 O O . GLU A 1 315 ? -12.711 39.781 18.875 1 81.94 315 GLU A O 1
ATOM 2439 N N . ARG A 1 316 ? -12.102 40.688 16.938 1 83.94 316 ARG A N 1
ATOM 2440 C CA . ARG A 1 316 ? -13.43 40.5 16.359 1 83.94 316 ARG A CA 1
ATOM 2441 C C . ARG A 1 316 ? -13.781 39 16.312 1 83.94 316 ARG A C 1
ATOM 2443 O O . ARG A 1 316 ? -14.875 38.594 16.703 1 83.94 316 ARG A O 1
ATOM 2450 N N . VAL A 1 317 ? -12.867 38.25 15.891 1 85.19 317 VAL A N 1
ATOM 2451 C CA . VAL A 1 317 ? -13.078 36.812 15.758 1 85.19 317 VAL A CA 1
ATOM 2452 C C . VAL A 1 317 ? -13.219 36.188 17.141 1 85.19 317 VAL A C 1
ATOM 2454 O O . VAL A 1 317 ? -14.094 35.344 17.359 1 85.19 317 VAL A O 1
ATOM 2457 N N . ALA A 1 318 ? -12.398 36.625 18.031 1 87.69 318 ALA A N 1
ATOM 2458 C CA . ALA A 1 318 ? -12.453 36.094 19.391 1 87.69 318 ALA A CA 1
ATOM 2459 C C . ALA A 1 318 ? -13.797 36.375 20.047 1 87.69 318 ALA A C 1
ATOM 2461 O O . ALA A 1 318 ? -14.383 35.5 20.688 1 87.69 318 ALA A O 1
ATOM 2462 N N . ARG A 1 319 ? -14.266 37.562 19.891 1 90.38 319 ARG A N 1
ATOM 2463 C CA . ARG A 1 319 ? -15.555 37.969 20.453 1 90.38 319 ARG A CA 1
ATOM 2464 C C . ARG A 1 319 ? -16.688 37.125 19.828 1 90.38 319 ARG A C 1
ATOM 2466 O O . ARG A 1 319 ? -17.609 36.719 20.531 1 90.38 319 ARG A O 1
ATOM 2473 N N . ASN A 1 320 ? -16.562 37.031 18.562 1 91 320 ASN A N 1
ATOM 2474 C CA . ASN A 1 320 ? -17.547 36.219 17.859 1 91 320 ASN A CA 1
ATOM 2475 C C . ASN A 1 320 ? -17.594 34.781 18.391 1 91 320 ASN A C 1
ATOM 2477 O O . ASN A 1 320 ? -18.672 34.188 18.562 1 91 320 ASN A O 1
ATOM 2481 N N . ILE A 1 321 ? -16.484 34.25 18.672 1 93.31 321 ILE A N 1
ATOM 2482 C CA . ILE A 1 321 ? -16.375 32.875 19.188 1 93.31 321 ILE A CA 1
ATOM 2483 C C . ILE A 1 321 ? -16.953 32.844 20.594 1 93.31 321 ILE A C 1
ATOM 2485 O O . ILE A 1 321 ? -17.797 31.969 20.891 1 93.31 321 ILE A O 1
ATOM 2489 N N . PHE A 1 322 ? -16.578 33.781 21.422 1 94.31 322 PHE A N 1
ATOM 2490 C CA . PHE A 1 322 ? -17.078 33.812 22.797 1 94.31 322 PHE A CA 1
ATOM 2491 C C . PHE A 1 322 ? -18.609 33.906 22.812 1 94.31 322 PHE A C 1
ATOM 2493 O O . PHE A 1 322 ? -19.266 33.219 23.594 1 94.31 322 PHE A O 1
ATOM 2500 N N . ASN A 1 323 ? -19.078 34.75 21.969 1 95.5 323 ASN A N 1
ATOM 2501 C CA . ASN A 1 323 ? -20.516 34.906 21.891 1 95.5 323 ASN A CA 1
ATOM 2502 C C . ASN A 1 323 ? -21.219 33.625 21.469 1 95.5 323 ASN A C 1
ATOM 2504 O O . ASN A 1 323 ? -22.281 33.312 21.984 1 95.5 323 ASN A O 1
ATOM 2508 N N . GLY A 1 324 ? -20.703 33 20.5 1 96.62 324 GLY A N 1
ATOM 2509 C CA . GLY A 1 324 ? -21.266 31.719 20.062 1 96.62 324 GLY A CA 1
ATOM 2510 C C . GLY A 1 324 ? -21.219 30.641 21.141 1 96.62 324 GLY A C 1
ATOM 2511 O O . GLY A 1 324 ? -22.188 29.906 21.328 1 96.62 324 GLY A O 1
ATOM 2512 N N . LEU A 1 325 ? -20.141 30.594 21.875 1 97 325 LEU A N 1
ATOM 2513 C CA . LEU A 1 325 ? -19.953 29.578 22.906 1 97 325 LEU A CA 1
ATOM 2514 C C . LEU A 1 325 ? -20.844 29.844 24.109 1 97 325 LEU A C 1
ATOM 2516 O O . LEU A 1 325 ? -21.281 28.906 24.797 1 97 325 LEU A O 1
ATOM 2520 N N . ALA A 1 326 ? -21.047 31.094 24.359 1 96.62 326 ALA A N 1
ATOM 2521 C CA . ALA A 1 326 ? -21.875 31.5 25.5 1 96.62 326 ALA A CA 1
ATOM 2522 C C . ALA A 1 326 ? -23.281 30.922 25.391 1 96.62 326 ALA A C 1
ATOM 2524 O O . ALA A 1 326 ? -23.906 30.625 26.406 1 96.62 326 ALA A O 1
ATOM 2525 N N . GLY A 1 327 ? -23.734 30.75 24.219 1 95 327 GLY A N 1
ATOM 2526 C CA . GLY A 1 327 ? -25.094 30.281 23.984 1 95 327 GLY A CA 1
ATOM 2527 C C . GLY A 1 327 ? -25.219 28.766 24.047 1 95 327 GLY A C 1
ATOM 2528 O O . GLY A 1 327 ? -26.312 28.234 23.906 1 95 327 GLY A O 1
ATOM 2529 N N . LEU A 1 328 ? -24.203 28.078 24.359 1 97.19 328 LEU A N 1
ATOM 2530 C CA . LEU A 1 328 ? -24.234 26.609 24.391 1 97.19 328 LEU A CA 1
ATOM 2531 C C . LEU A 1 328 ? -24.688 26.094 25.75 1 97.19 328 LEU A C 1
ATOM 2533 O O . LEU A 1 328 ? -24.344 26.688 26.781 1 97.19 328 LEU A O 1
ATOM 2537 N N . PRO A 1 329 ? -25.422 25.031 25.719 1 95.62 329 PRO A N 1
ATOM 2538 C CA . PRO A 1 329 ? -25.828 24.453 27 1 95.62 329 PRO A CA 1
ATOM 2539 C C . PRO A 1 329 ? -24.688 23.719 27.703 1 95.62 329 PRO A C 1
ATOM 2541 O O . PRO A 1 329 ? -24.75 23.484 28.922 1 95.62 329 PRO A O 1
ATOM 2544 N N . CYS A 1 330 ? -23.672 23.344 27.031 1 97.31 330 CYS A N 1
ATOM 2545 C CA . CYS A 1 330 ? -22.547 22.609 27.625 1 97.31 330 CYS A CA 1
ATOM 2546 C C . CYS A 1 330 ? -21.453 23.578 28.078 1 97.31 330 CYS A C 1
ATOM 2548 O O . CYS A 1 330 ? -21.484 24.766 27.734 1 97.31 330 CYS A O 1
ATOM 2550 N N . ARG A 1 331 ? -20.516 23.062 28.859 1 98.19 331 ARG A N 1
ATOM 2551 C CA . ARG A 1 331 ? -19.328 23.828 29.219 1 98.19 331 ARG A CA 1
ATOM 2552 C C . ARG A 1 331 ? -18.266 23.719 28.125 1 98.19 331 ARG A C 1
ATOM 2554 O O . ARG A 1 331 ? -18.297 22.797 27.312 1 98.19 331 ARG A O 1
ATOM 2561 N N . VAL A 1 332 ? -17.422 24.734 28.109 1 98.31 332 VAL A N 1
ATOM 2562 C CA . VAL A 1 332 ? -16.391 24.766 27.094 1 98.31 332 VAL A CA 1
ATOM 2563 C C . VAL A 1 332 ? -15.016 24.969 27.734 1 98.31 332 VAL A C 1
ATOM 2565 O O . VAL A 1 332 ? -14.852 25.859 28.578 1 98.31 332 VAL A O 1
ATOM 2568 N N . VAL A 1 333 ? -14.078 24.125 27.422 1 97.62 333 VAL A N 1
ATOM 2569 C CA . VAL A 1 333 ? -12.672 24.328 27.766 1 97.62 333 VAL A CA 1
ATOM 2570 C C . VAL A 1 333 ? -11.898 24.828 26.547 1 97.62 333 VAL A C 1
ATOM 2572 O O . VAL A 1 333 ? -11.852 24.141 25.516 1 97.62 333 VAL A O 1
ATOM 2575 N N . TRP A 1 334 ? -11.312 25.984 26.641 1 94.31 334 TRP A N 1
ATOM 2576 C CA . TRP A 1 334 ? -10.703 26.625 25.469 1 94.31 334 TRP A CA 1
ATOM 2577 C C . TRP A 1 334 ? -9.273 27.047 25.781 1 94.31 334 TRP A C 1
ATOM 2579 O O . TRP A 1 334 ? -9.023 27.812 26.719 1 94.31 334 TRP A O 1
ATOM 2589 N N . LYS A 1 335 ? -8.336 26.469 25 1 89.62 335 LYS A N 1
ATOM 2590 C CA . LYS A 1 335 ? -6.965 26.984 25.031 1 89.62 335 LYS A CA 1
ATOM 2591 C C . LYS A 1 335 ? -6.855 28.312 24.297 1 89.62 335 LYS A C 1
ATOM 2593 O O . LYS A 1 335 ? -6.898 28.344 23.062 1 89.62 335 LYS A O 1
ATOM 2598 N N . PHE A 1 336 ? -6.668 29.344 24.969 1 86.12 336 PHE A N 1
ATOM 2599 C CA . PHE A 1 336 ? -6.703 30.672 24.375 1 86.12 336 PHE A CA 1
ATOM 2600 C C . PHE A 1 336 ? -5.949 31.672 25.234 1 86.12 336 PHE A C 1
ATOM 2602 O O . PHE A 1 336 ? -6.059 31.641 26.469 1 86.12 336 PHE A O 1
ATOM 2609 N N . ASP A 1 337 ? -5.094 32.375 24.531 1 83.56 337 ASP A N 1
ATOM 2610 C CA . ASP A 1 337 ? -4.461 33.5 25.188 1 83.56 337 ASP A CA 1
ATOM 2611 C C . ASP A 1 337 ? -5.324 34.75 25.062 1 83.56 337 ASP A C 1
ATOM 2613 O O . ASP A 1 337 ? -5.266 35.469 24.047 1 83.56 337 ASP A O 1
ATOM 2617 N N . ASN A 1 338 ? -5.988 35.125 26.094 1 84.44 338 ASN A N 1
ATOM 2618 C CA . ASN A 1 338 ? -6.914 36.25 26.094 1 84.44 338 ASN A CA 1
ATOM 2619 C C . ASN A 1 338 ? -6.203 37.562 26.406 1 84.44 338 ASN A C 1
ATOM 2621 O O . ASN A 1 338 ? -6.547 38.25 27.375 1 84.44 338 ASN A O 1
ATOM 2625 N N . GLN A 1 339 ? -5.371 37.969 25.547 1 78.44 339 GLN A N 1
ATOM 2626 C CA . GLN A 1 339 ? -4.562 39.156 25.766 1 78.44 339 GLN A CA 1
ATOM 2627 C C . GLN A 1 339 ? -5.43 40.406 25.75 1 78.44 339 GLN A C 1
ATOM 2629 O O . GLN A 1 339 ? -5.094 41.406 26.406 1 78.44 339 GLN A O 1
ATOM 2634 N N . ASP A 1 340 ? -6.539 40.406 25.109 1 79.94 340 ASP A N 1
ATOM 2635 C CA . ASP A 1 340 ? -7.406 41.562 24.984 1 79.94 340 ASP A CA 1
ATOM 2636 C C . ASP A 1 340 ? -8.398 41.625 26.141 1 79.94 340 ASP A C 1
ATOM 2638 O O . ASP A 1 340 ? -9.273 42.5 26.156 1 79.94 340 ASP A O 1
ATOM 2642 N N . ASN A 1 341 ? -8.328 40.75 26.953 1 86.94 341 ASN A N 1
ATOM 2643 C CA . ASN A 1 341 ? -9.172 40.719 28.141 1 86.94 341 ASN A CA 1
ATOM 2644 C C . ASN A 1 341 ? -10.656 40.75 27.766 1 86.94 341 ASN A C 1
ATOM 2646 O O . ASN A 1 341 ? -11.43 41.531 28.312 1 86.94 341 ASN A O 1
ATOM 2650 N N . ILE A 1 342 ? -10.953 40 26.797 1 89.69 342 ILE A N 1
ATOM 2651 C CA . ILE A 1 342 ? -12.352 39.812 26.438 1 89.69 342 ILE A CA 1
ATOM 2652 C C . ILE A 1 342 ? -13.094 39.094 27.562 1 89.69 342 ILE A C 1
ATOM 2654 O O . ILE A 1 342 ? -12.57 38.156 28.141 1 89.69 342 ILE A O 1
ATOM 2658 N N . PRO A 1 343 ? -14.289 39.594 27.969 1 92.62 343 PRO A N 1
ATOM 2659 C CA . PRO A 1 343 ? -15.047 38.906 29.016 1 92.62 343 PRO A CA 1
ATOM 2660 C C . PRO A 1 343 ? -15.32 37.438 28.641 1 92.62 343 PRO A C 1
ATOM 2662 O O . PRO A 1 343 ? -15.805 37.156 27.547 1 92.62 343 PRO A O 1
ATOM 2665 N N . VAL A 1 344 ? -15.055 36.594 29.562 1 95.44 344 VAL A N 1
ATOM 2666 C CA . VAL A 1 344 ? -15.227 35.156 29.344 1 95.44 344 VAL A CA 1
ATOM 2667 C C . VAL A 1 344 ? -16.578 34.719 29.859 1 95.44 344 VAL A C 1
ATOM 2669 O O . VAL A 1 344 ? -16.922 34.938 31.031 1 95.44 344 VAL A O 1
ATOM 2672 N N . PRO A 1 345 ? -17.391 34.156 29.031 1 96.44 345 PRO A N 1
ATOM 2673 C CA . PRO A 1 345 ? -18.672 33.625 29.5 1 96.44 345 PRO A CA 1
ATOM 2674 C C . PRO A 1 345 ? -18.516 32.625 30.641 1 96.44 345 PRO A C 1
ATOM 2676 O O . PRO A 1 345 ? -17.5 31.906 30.703 1 96.44 345 PRO A O 1
ATOM 2679 N N . PRO A 1 346 ? -19.531 32.469 31.547 1 95.44 346 PRO A N 1
ATOM 2680 C CA . PRO A 1 346 ? -19.406 31.594 32.719 1 95.44 346 PRO A CA 1
ATOM 2681 C C . PRO A 1 346 ? -19.25 30.125 32.375 1 95.44 346 PRO A C 1
ATOM 2683 O O . PRO A 1 346 ? -18.688 29.344 33.156 1 95.44 346 PRO A O 1
ATOM 2686 N N . ASN A 1 347 ? -19.719 29.75 31.25 1 97.25 347 ASN A N 1
ATOM 2687 C CA . ASN A 1 347 ? -19.641 28.344 30.875 1 97.25 347 ASN A CA 1
ATOM 2688 C C . ASN A 1 347 ? -18.312 28.031 30.172 1 97.25 347 ASN A C 1
ATOM 2690 O O . ASN A 1 347 ? -18.109 26.906 29.734 1 97.25 347 ASN A O 1
ATOM 2694 N N . VAL A 1 348 ? -17.422 29.016 30.031 1 97.38 348 VAL A N 1
ATOM 2695 C CA . VAL A 1 348 ? -16.172 28.812 29.312 1 97.38 348 VAL A CA 1
ATOM 2696 C C . VAL A 1 348 ? -15 28.906 30.297 1 97.38 348 VAL A C 1
ATOM 2698 O O . VAL A 1 348 ? -14.922 29.844 31.094 1 97.38 348 VAL A O 1
ATOM 2701 N N . LYS A 1 349 ? -14.141 27.938 30.25 1 96.62 349 LYS A N 1
ATOM 2702 C CA . LYS A 1 349 ? -12.875 27.953 30.984 1 96.62 349 LYS A CA 1
ATOM 2703 C C . LYS A 1 349 ? -11.695 28.125 30.031 1 96.62 349 LYS A C 1
ATOM 2705 O O . LYS A 1 349 ? -11.508 27.312 29.109 1 96.62 349 LYS A O 1
ATOM 2710 N N . ILE A 1 350 ? -10.906 29.109 30.203 1 93.44 350 ILE A N 1
ATOM 2711 C CA . ILE A 1 350 ? -9.719 29.375 29.391 1 93.44 350 ILE A CA 1
ATOM 2712 C C . ILE A 1 350 ? -8.5 28.734 30.047 1 93.44 350 ILE A C 1
ATOM 2714 O O . ILE A 1 350 ? -8.328 28.812 31.266 1 93.44 350 ILE A O 1
ATOM 2718 N N . MET A 1 351 ? -7.73 28.047 29.203 1 91.75 351 MET A N 1
ATOM 2719 C CA . MET A 1 351 ? -6.504 27.422 29.672 1 91.75 351 MET A CA 1
ATOM 2720 C C . MET A 1 351 ? -5.32 27.797 28.797 1 91.75 351 MET A C 1
ATOM 2722 O O . MET A 1 351 ? -5.488 28.094 27.609 1 91.75 351 MET A O 1
ATOM 2726 N N . ASP A 1 352 ? -4.109 27.766 29.375 1 83.94 352 ASP A N 1
ATOM 2727 C CA . ASP A 1 352 ? -2.891 28.031 28.625 1 83.94 352 ASP A CA 1
ATOM 2728 C C . ASP A 1 352 ? -2.461 26.797 27.828 1 83.94 352 ASP A C 1
ATOM 2730 O O . ASP A 1 352 ? -1.819 26.906 26.781 1 83.94 352 ASP A O 1
ATOM 2734 N N . TRP A 1 353 ? -2.729 25.703 28.391 1 84.5 353 TRP A N 1
ATOM 2735 C CA . TRP A 1 353 ? -2.396 24.422 27.781 1 84.5 353 TRP A CA 1
ATOM 2736 C C . TRP A 1 353 ? -3.475 23.375 28.078 1 84.5 353 TRP A C 1
ATOM 2738 O O . TRP A 1 353 ? -4.055 23.375 29.172 1 84.5 353 TRP A O 1
ATOM 2748 N N . LEU A 1 354 ? -3.705 22.531 27.078 1 90.62 354 LEU A N 1
ATOM 2749 C CA . LEU A 1 354 ? -4.711 21.484 27.25 1 90.62 354 LEU A CA 1
ATOM 2750 C C . LEU A 1 354 ? -4.074 20.109 27.188 1 90.62 354 LEU A C 1
ATOM 2752 O O . LEU A 1 354 ? -3.301 19.812 26.266 1 90.62 354 LEU A O 1
ATOM 2756 N N . PRO A 1 355 ? -4.305 19.281 28.172 1 93.25 355 PRO A N 1
ATOM 2757 C CA . PRO A 1 355 ? -4.047 17.859 27.938 1 93.25 355 PRO A CA 1
ATOM 2758 C C . PRO A 1 355 ? -5.035 17.234 26.953 1 93.25 355 PRO A C 1
ATOM 2760 O O . PRO A 1 355 ? -5.887 16.438 27.344 1 93.25 355 PRO A O 1
ATOM 2763 N N . LEU A 1 356 ? -4.863 17.531 25.719 1 93.5 356 LEU A N 1
ATOM 2764 C CA . LEU A 1 356 ? -5.871 17.328 24.688 1 93.5 356 LEU A CA 1
ATOM 2765 C C . LEU A 1 356 ? -6.32 15.875 24.609 1 93.5 356 LEU A C 1
ATOM 2767 O O . LEU A 1 356 ? -7.516 15.586 24.688 1 93.5 356 LEU A O 1
ATOM 2771 N N . ASN A 1 357 ? -5.367 14.906 24.484 1 95.31 357 ASN A N 1
ATOM 2772 C CA . ASN A 1 357 ? -5.723 13.5 24.391 1 95.31 357 ASN A CA 1
ATOM 2773 C C . ASN A 1 357 ? -6.562 13.055 25.594 1 95.31 357 ASN A C 1
ATOM 2775 O O . ASN A 1 357 ? -7.586 12.391 25.422 1 95.31 357 ASN A O 1
ATOM 2779 N N . ASP A 1 358 ? -6.145 13.461 26.766 1 97.38 358 ASP A N 1
ATOM 2780 C CA . ASP A 1 358 ? -6.832 13.062 27.984 1 97.38 358 ASP A CA 1
ATOM 2781 C C . ASP A 1 358 ? -8.211 13.711 28.078 1 97.38 358 ASP A C 1
ATOM 2783 O O . ASP A 1 358 ? -9.172 13.07 28.516 1 97.38 358 ASP A O 1
ATOM 2787 N N . LEU A 1 359 ? -8.211 14.883 27.719 1 97.56 359 LEU A N 1
ATOM 2788 C CA . LEU A 1 359 ? -9.477 15.609 27.75 1 97.56 359 LEU A CA 1
ATOM 2789 C C . LEU A 1 359 ? -10.461 15.023 26.734 1 97.56 359 LEU A C 1
ATOM 2791 O O . LEU A 1 359 ? -11.641 14.852 27.047 1 97.56 359 LEU A O 1
ATOM 2795 N N . LEU A 1 360 ? -10.023 14.703 25.562 1 98.12 360 LEU A N 1
ATOM 2796 C CA . LEU A 1 360 ? -10.875 14.094 24.562 1 98.12 360 LEU A CA 1
ATOM 2797 C C . LEU A 1 360 ? -11.336 12.703 25 1 98.1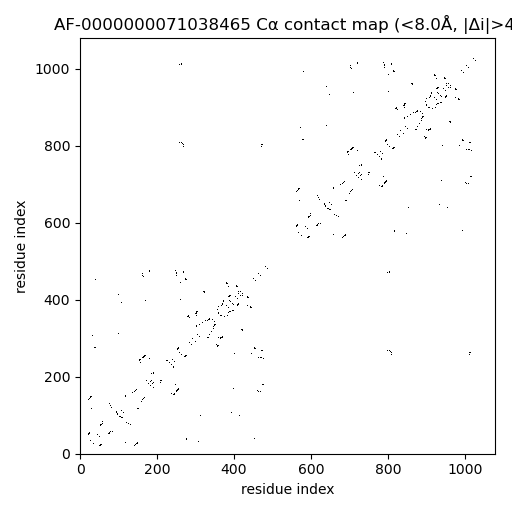2 360 LEU A C 1
ATOM 2799 O O . LEU A 1 360 ? -12.422 12.258 24.609 1 98.12 360 LEU A O 1
ATOM 2803 N N . GLY A 1 361 ? -10.531 12.086 25.781 1 98.12 361 GLY A N 1
ATOM 2804 C CA . GLY A 1 361 ? -10.852 10.75 26.25 1 98.12 361 GLY A CA 1
ATOM 2805 C C . GLY A 1 361 ? -11.75 10.742 27.484 1 98.12 361 GLY A C 1
ATOM 2806 O O . GLY A 1 361 ? -12.148 9.68 27.953 1 98.12 361 GLY A O 1
ATOM 2807 N N . HIS A 1 362 ? -12.078 11.891 28 1 97.88 362 HIS A N 1
ATOM 2808 C CA . HIS A 1 362 ? -12.961 11.977 29.156 1 97.88 362 HIS A CA 1
ATOM 2809 C C . HIS A 1 362 ? -14.406 11.656 28.766 1 97.88 362 HIS A C 1
ATOM 2811 O O . HIS A 1 362 ? -14.867 12.07 27.703 1 97.88 362 HIS A O 1
ATOM 2817 N N . ASN A 1 363 ? -15.156 10.977 29.609 1 96.38 363 ASN A N 1
ATOM 2818 C CA . ASN A 1 363 ? -16.5 10.5 29.281 1 96.38 363 ASN A CA 1
ATOM 2819 C C . ASN A 1 363 ? -17.484 11.656 29.141 1 96.38 363 ASN A C 1
ATOM 2821 O O . ASN A 1 363 ? -18.562 11.492 28.578 1 96.38 363 ASN A O 1
ATOM 2825 N N . LYS A 1 364 ? -17.094 12.898 29.641 1 97.88 364 LYS A N 1
ATOM 2826 C CA . LYS A 1 364 ? -17.969 14.062 29.562 1 97.88 364 LYS A CA 1
ATOM 2827 C C . LYS A 1 364 ? -17.719 14.859 28.297 1 97.88 364 LYS A C 1
ATOM 2829 O O . LYS A 1 364 ? -18.469 15.773 27.953 1 97.88 364 LYS A O 1
ATOM 2834 N N . THR A 1 365 ? -16.656 14.586 27.547 1 98.31 365 THR A N 1
ATOM 2835 C CA . THR A 1 365 ? -16.375 15.32 26.312 1 98.31 365 THR A CA 1
ATOM 2836 C C . THR A 1 365 ? -17.328 14.898 25.203 1 98.31 365 THR A C 1
ATOM 2838 O O . THR A 1 365 ? -17.422 13.711 24.875 1 98.31 365 THR A O 1
ATOM 2841 N N . LYS A 1 366 ? -17.953 15.914 24.578 1 98.19 366 LYS A N 1
ATOM 2842 C CA . LYS A 1 366 ? -19.016 15.578 23.641 1 98.19 366 LYS A CA 1
ATOM 2843 C C . LYS A 1 366 ? -18.688 16.094 22.234 1 98.19 366 LYS A C 1
ATOM 2845 O O . LYS A 1 366 ? -19.219 15.578 21.25 1 98.19 366 LYS A O 1
ATOM 2850 N N . VAL A 1 367 ? -17.891 17.062 22.141 1 98.56 367 VAL A N 1
ATOM 2851 C CA . VAL A 1 367 ? -17.562 17.641 20.844 1 98.56 367 VAL A CA 1
ATOM 2852 C C . VAL A 1 367 ? -16.203 18.297 20.891 1 98.56 367 VAL A C 1
ATOM 2854 O O . VAL A 1 367 ? -15.805 18.844 21.938 1 98.56 367 VAL A O 1
ATOM 2857 N N . PHE A 1 368 ? -15.438 18.203 19.875 1 98.62 368 PHE A N 1
ATOM 2858 C CA . PHE A 1 368 ? -14.133 18.844 19.703 1 98.62 368 PHE A CA 1
ATOM 2859 C C . PHE A 1 368 ? -14.195 19.938 18.641 1 98.62 368 PHE A C 1
ATOM 2861 O O . PHE A 1 368 ? -14.469 19.656 17.469 1 98.62 368 PHE A O 1
ATOM 2868 N N . ILE A 1 369 ? -14.008 21.172 19.031 1 97.94 369 ILE A N 1
ATOM 2869 C CA . ILE A 1 369 ? -13.953 22.312 18.125 1 97.94 369 ILE A CA 1
ATOM 2870 C C . ILE A 1 369 ? -12.5 22.734 17.922 1 97.94 369 ILE A C 1
ATOM 2872 O O . ILE A 1 369 ? -11.828 23.172 18.859 1 97.94 369 ILE A O 1
ATOM 2876 N N . TYR A 1 370 ? -12.016 22.656 16.672 1 95.44 370 TYR A N 1
ATOM 2877 C CA . TYR A 1 370 ? -10.586 22.922 16.531 1 95.44 370 TYR A CA 1
ATOM 2878 C C . TYR A 1 370 ? -10.242 23.281 15.086 1 95.44 370 TYR A C 1
ATOM 2880 O O . TYR A 1 370 ? -11.125 23.359 14.234 1 95.44 370 TYR A O 1
ATOM 2888 N N . GLN A 1 371 ? -9.023 23.531 14.773 1 91.81 371 GLN A N 1
ATOM 2889 C CA . GLN A 1 371 ? -8.609 24.125 13.5 1 91.81 371 GLN A CA 1
ATOM 2890 C C . GLN A 1 371 ? -8.414 23.047 12.438 1 91.81 371 GLN A C 1
ATOM 2892 O O . GLN A 1 371 ? -8.312 23.344 11.25 1 91.81 371 GLN A O 1
ATOM 2897 N N . GLY A 1 372 ? -8.273 21.812 12.875 1 92.81 372 GLY A N 1
ATOM 2898 C CA . GLY A 1 372 ? -8.133 20.766 11.875 1 92.81 372 GLY A CA 1
ATOM 2899 C C . GLY A 1 372 ? -6.723 20.203 11.797 1 92.81 372 GLY A C 1
ATOM 2900 O O . GLY A 1 372 ? -6.297 19.734 10.742 1 92.81 372 GLY A O 1
ATOM 2901 N N . GLY A 1 373 ? -5.996 20.297 12.922 1 91.94 373 GLY A N 1
ATOM 2902 C CA . GLY A 1 373 ? -4.703 19.625 12.977 1 91.94 373 GLY A CA 1
ATOM 2903 C C . GLY A 1 373 ? -4.812 18.109 12.867 1 91.94 373 GLY A C 1
ATOM 2904 O O . GLY A 1 373 ? -5.754 17.516 13.398 1 91.94 373 GLY A O 1
ATOM 2905 N N . ASN A 1 374 ? -3.889 17.531 12.281 1 92.62 374 ASN A N 1
ATOM 2906 C CA . ASN A 1 374 ? -3.928 16.094 12.008 1 92.62 374 ASN A CA 1
ATOM 2907 C C . ASN A 1 374 ? -3.844 15.281 13.297 1 92.62 374 ASN A C 1
ATOM 2909 O O . ASN A 1 374 ? -4.539 14.273 13.438 1 92.62 374 ASN A O 1
ATOM 2913 N N . ASN A 1 375 ? -2.961 15.641 14.25 1 93.19 375 ASN A N 1
ATOM 2914 C CA . ASN A 1 375 ? -2.881 14.93 15.523 1 93.19 375 ASN A CA 1
ATOM 2915 C C . ASN A 1 375 ? -4.203 14.984 16.281 1 93.19 375 ASN A C 1
ATOM 2917 O O . ASN A 1 375 ? -4.668 13.977 16.812 1 93.19 375 ASN A O 1
ATOM 2921 N N . GLY A 1 376 ? -4.773 16.188 16.312 1 94.88 376 GLY A N 1
ATOM 2922 C CA . GLY A 1 376 ? -6.062 16.328 16.953 1 94.88 376 GLY A CA 1
ATOM 2923 C C . GLY A 1 376 ? -7.148 15.484 16.328 1 94.88 376 GLY A C 1
ATOM 2924 O O . GLY A 1 376 ? -7.98 14.906 17.031 1 94.88 376 GLY A O 1
ATOM 2925 N N . PHE A 1 377 ? -7.156 15.398 15.016 1 96.44 377 PHE A N 1
ATOM 2926 C CA . PHE A 1 377 ? -8.125 14.555 14.32 1 96.44 377 PHE A CA 1
ATOM 2927 C C . PHE A 1 377 ? -8.055 13.117 14.82 1 96.44 377 PHE A C 1
ATOM 2929 O O . PHE A 1 377 ? -9.078 12.523 15.164 1 96.44 377 PHE A O 1
ATOM 2936 N N . TYR A 1 378 ? -6.867 12.586 14.852 1 97.06 378 TYR A N 1
ATOM 2937 C CA . TYR A 1 378 ? -6.719 11.18 15.219 1 97.06 378 TYR A CA 1
ATOM 2938 C C . TYR A 1 378 ? -7.012 10.969 16.703 1 97.06 378 TYR A C 1
ATOM 2940 O O . TYR A 1 378 ? -7.531 9.922 17.094 1 97.06 378 TYR A O 1
ATOM 2948 N N . GLU A 1 379 ? -6.652 11.938 17.547 1 97.44 379 GLU A N 1
ATOM 2949 C CA . GLU A 1 379 ? -7.02 11.82 18.953 1 97.44 379 GLU A CA 1
ATOM 2950 C C . GLU A 1 379 ? -8.531 11.797 19.125 1 97.44 379 GLU A C 1
ATOM 2952 O O . GLU A 1 379 ? -9.062 10.992 19.891 1 97.44 379 GLU A O 1
ATOM 2957 N N . ALA A 1 380 ? -9.195 12.68 18.391 1 98.56 380 ALA A N 1
ATOM 2958 C CA . ALA A 1 380 ? -10.648 12.68 18.422 1 98.56 380 ALA A CA 1
ATOM 2959 C C . ALA A 1 380 ? -11.211 11.367 17.891 1 98.56 380 ALA A C 1
ATOM 2961 O O . ALA A 1 380 ? -12.156 10.812 18.453 1 98.56 380 ALA A O 1
ATOM 2962 N N . LEU A 1 381 ? -10.656 10.891 16.812 1 98.38 381 LEU A N 1
ATOM 2963 C CA . LEU A 1 381 ? -11.062 9.617 16.234 1 98.38 381 LEU A CA 1
ATOM 2964 C C . LEU A 1 381 ? -10.844 8.469 17.219 1 98.38 381 LEU A C 1
ATOM 2966 O O . LEU A 1 381 ? -11.734 7.641 17.422 1 98.38 381 LEU A O 1
ATOM 2970 N N . TYR A 1 382 ? -9.711 8.422 17.844 1 98.56 382 TYR A N 1
ATOM 2971 C CA . TYR A 1 382 ? -9.352 7.391 18.797 1 98.56 382 TYR A CA 1
ATOM 2972 C C . TYR A 1 382 ? -10.352 7.336 19.953 1 98.56 382 TYR A C 1
ATOM 2974 O O . TYR A 1 382 ? -10.758 6.254 20.375 1 98.56 382 TYR A O 1
ATOM 2982 N N . HIS A 1 383 ? -10.812 8.477 20.375 1 98.62 383 HIS A N 1
ATOM 2983 C CA . HIS A 1 383 ? -11.68 8.539 21.547 1 98.62 383 HIS A CA 1
ATOM 2984 C C . HIS A 1 383 ? -13.148 8.641 21.156 1 98.62 383 HIS A C 1
ATOM 2986 O O . HIS A 1 383 ? -14.031 8.664 22.016 1 98.62 383 HIS A O 1
ATOM 2992 N N . GLY A 1 384 ? -13.422 8.719 19.859 1 98.38 384 GLY A N 1
ATOM 2993 C CA . GLY A 1 384 ? -14.789 8.742 19.375 1 98.38 384 GLY A CA 1
ATOM 2994 C C . GLY A 1 384 ? -15.508 10.039 19.688 1 98.38 384 GLY A C 1
ATOM 2995 O O . GLY A 1 384 ? -16.656 10.031 20.156 1 98.38 384 GLY A O 1
ATOM 2996 N N . VAL A 1 385 ? -14.859 11.172 19.406 1 98.75 385 VAL A N 1
ATOM 2997 C CA . VAL A 1 385 ? -15.453 12.469 19.703 1 98.75 385 VAL A CA 1
ATOM 2998 C C . VAL A 1 385 ? -15.773 13.188 18.391 1 98.75 385 VAL A C 1
ATOM 3000 O O . VAL A 1 385 ? -14.875 13.484 17.594 1 98.75 385 VAL A O 1
ATOM 3003 N N . PRO A 1 386 ? -17.047 13.555 18.141 1 98.69 386 PRO A N 1
ATOM 3004 C CA . PRO A 1 386 ? -17.375 14.336 16.938 1 98.69 386 PRO A CA 1
ATOM 3005 C C . PRO A 1 386 ? -16.703 15.711 16.922 1 98.69 386 PRO A C 1
ATOM 3007 O O . PRO A 1 386 ? -16.234 16.172 17.953 1 98.69 386 PRO A O 1
ATOM 3010 N N . MET A 1 387 ? -16.781 16.375 15.688 1 98.75 387 MET A N 1
ATOM 3011 C CA . MET A 1 387 ? -15.906 17.547 15.57 1 98.75 387 MET A CA 1
ATOM 3012 C C . MET A 1 387 ? -16.609 18.688 14.844 1 98.75 387 MET A C 1
ATOM 3014 O O . MET A 1 387 ? -17.5 18.453 14.031 1 98.75 387 MET A O 1
ATOM 3018 N N . VAL A 1 388 ? -16.234 19.859 15.133 1 98.5 388 VAL A N 1
ATOM 3019 C CA . VAL A 1 388 ? -16.438 21.062 14.336 1 98.5 388 VAL A CA 1
ATOM 3020 C C . VAL A 1 388 ? -15.094 21.672 13.961 1 98.5 388 VAL A C 1
ATOM 3022 O O . VAL A 1 388 ? -14.367 22.156 14.82 1 98.5 388 VAL A O 1
ATOM 3025 N N . VAL A 1 389 ? -14.797 21.656 12.703 1 96.62 389 VAL A N 1
ATOM 3026 C CA . VAL A 1 389 ? -13.461 22.031 12.258 1 96.62 389 VAL A CA 1
ATOM 3027 C C . VAL A 1 389 ? -13.492 23.438 11.664 1 96.62 389 VAL A C 1
ATOM 3029 O O . VAL A 1 389 ? -14.344 23.75 10.828 1 96.62 389 VAL A O 1
ATOM 3032 N N . LEU A 1 390 ? -12.586 24.25 12.117 1 93.12 390 LEU A N 1
ATOM 3033 C CA . LEU A 1 390 ? -12.383 25.609 11.648 1 93.12 390 LEU A CA 1
ATOM 3034 C C . LEU A 1 390 ? -11 25.781 11.039 1 93.12 390 LEU A C 1
ATOM 3036 O O . LEU A 1 390 ? -10.109 26.375 11.664 1 93.12 390 LEU A O 1
ATOM 3040 N N . PRO A 1 391 ? -10.82 25.359 9.773 1 90 391 PRO A N 1
ATOM 3041 C CA . PRO A 1 391 ? -9.477 25.344 9.203 1 90 391 PRO A CA 1
ATOM 3042 C C . PRO A 1 391 ? -8.883 26.734 9.055 1 90 391 PRO A C 1
ATOM 3044 O O . PRO A 1 391 ? -9.594 27.688 8.719 1 90 391 PRO A O 1
ATOM 3047 N N . VAL A 1 392 ? -7.555 26.797 9.281 1 82.5 392 VAL A N 1
ATOM 3048 C CA . VAL A 1 392 ? -6.871 28.094 9.234 1 82.5 392 VAL A CA 1
ATOM 3049 C C . VAL A 1 392 ? -5.621 27.984 8.367 1 82.5 392 VAL A C 1
ATOM 3051 O O . VAL A 1 392 ? -5.125 28.984 7.852 1 82.5 392 VAL A O 1
ATOM 3054 N N . LEU A 1 393 ? -5.016 26.797 8.328 1 77.75 393 LEU A N 1
ATOM 3055 C CA . LEU A 1 393 ? -3.701 26.656 7.703 1 77.75 393 LEU A CA 1
ATOM 3056 C C . LEU A 1 393 ? -3.633 25.391 6.852 1 77.75 393 LEU A C 1
ATOM 3058 O O . LEU A 1 393 ? -4.16 24.344 7.238 1 77.75 393 LEU A O 1
ATOM 3062 N N . GLY A 1 394 ? -2.977 25.594 5.688 1 75.81 394 GLY A N 1
ATOM 3063 C CA . GLY A 1 394 ? -2.379 24.469 4.977 1 75.81 394 GLY A CA 1
ATOM 3064 C C . GLY A 1 394 ? -3.361 23.359 4.684 1 75.81 394 GLY A C 1
ATOM 3065 O O . GLY A 1 394 ? -4.41 23.594 4.078 1 75.81 394 GLY A O 1
ATOM 3066 N N . ASP A 1 395 ? -3.037 22.141 5.312 1 81.94 395 ASP A N 1
ATOM 3067 C CA . ASP A 1 395 ? -3.732 20.891 5.023 1 81.94 395 ASP A CA 1
ATOM 3068 C C . ASP A 1 395 ? -4.965 20.734 5.91 1 81.94 395 ASP A C 1
ATOM 3070 O O . ASP A 1 395 ? -5.699 19.75 5.793 1 81.94 395 ASP A O 1
ATOM 3074 N N . GLN A 1 396 ? -5.305 21.719 6.676 1 89.69 396 GLN A N 1
ATOM 3075 C CA . GLN A 1 396 ? -6.414 21.625 7.613 1 89.69 396 GLN A CA 1
ATOM 3076 C C . GLN A 1 396 ? -7.75 21.547 6.879 1 89.69 396 GLN A C 1
ATOM 3078 O O . GLN A 1 396 ? -8.711 20.953 7.379 1 89.69 396 GLN A O 1
ATOM 3083 N N . GLY A 1 397 ? -7.746 22.172 5.711 1 87.62 397 GLY A N 1
ATOM 3084 C CA . GLY A 1 397 ? -8.93 22.031 4.879 1 87.62 397 GLY A CA 1
ATOM 3085 C C . GLY A 1 397 ? -9.227 20.578 4.504 1 87.62 397 GLY A C 1
ATOM 3086 O O . GLY A 1 397 ? -10.391 20.188 4.402 1 87.62 397 GLY A O 1
ATOM 3087 N N . GLN A 1 398 ? -8.242 19.844 4.32 1 89.38 398 GLN A N 1
ATOM 3088 C CA . GLN A 1 398 ? -8.398 18.422 3.988 1 89.38 398 GLN A CA 1
ATOM 3089 C C . GLN A 1 398 ? -8.984 17.656 5.16 1 89.38 398 GLN A C 1
ATOM 3091 O O . GLN A 1 398 ? -9.812 16.75 4.969 1 89.38 398 GLN A O 1
ATOM 3096 N N . VAL A 1 399 ? -8.539 18 6.312 1 93.06 399 VAL A N 1
ATOM 3097 C CA . VAL A 1 399 ? -9.086 17.359 7.508 1 93.06 399 VAL A CA 1
ATOM 3098 C C . VAL A 1 399 ? -10.57 17.703 7.641 1 93.06 399 VAL A C 1
ATOM 3100 O O . VAL A 1 399 ? -11.391 16.828 7.926 1 93.06 399 VAL A O 1
ATOM 3103 N N . ALA A 1 400 ? -10.867 18.969 7.418 1 93.5 400 ALA A N 1
ATOM 3104 C CA . ALA A 1 400 ? -12.258 19.406 7.488 1 93.5 400 ALA A CA 1
ATOM 3105 C C . ALA A 1 400 ? -13.125 18.625 6.508 1 93.5 400 ALA A C 1
ATOM 3107 O O . ALA A 1 400 ? -14.219 18.156 6.859 1 93.5 400 ALA A O 1
ATOM 3108 N N . ALA A 1 401 ? -12.633 18.469 5.336 1 90.62 401 ALA A N 1
ATOM 3109 C CA . ALA A 1 401 ? -13.367 17.734 4.316 1 90.62 401 ALA A CA 1
ATOM 3110 C C . ALA A 1 401 ? -13.578 16.281 4.738 1 90.62 401 ALA A C 1
ATOM 3112 O O . ALA A 1 401 ? -14.656 15.711 4.516 1 90.62 401 ALA A O 1
ATOM 3113 N N . ARG A 1 402 ? -12.633 15.68 5.258 1 91.5 402 ARG A N 1
ATOM 3114 C CA . ARG A 1 402 ? -12.711 14.312 5.754 1 91.5 402 ARG A CA 1
ATOM 3115 C C . ARG A 1 402 ? -13.797 14.172 6.816 1 91.5 402 ARG A C 1
ATOM 3117 O O . ARG A 1 402 ? -14.586 13.227 6.789 1 91.5 402 ARG A O 1
ATOM 3124 N N . VAL A 1 403 ? -13.789 15.078 7.723 1 95.62 403 VAL A N 1
ATOM 3125 C CA . VAL A 1 403 ? -14.742 15.086 8.82 1 95.62 403 VAL A CA 1
ATOM 3126 C C . VAL A 1 403 ? -16.172 15.156 8.273 1 95.62 403 VAL A C 1
ATOM 3128 O O . VAL A 1 403 ? -17.047 14.406 8.703 1 95.62 403 VAL A O 1
ATOM 3131 N N . VAL A 1 404 ? -16.359 15.984 7.293 1 94.38 404 VAL A N 1
ATOM 3132 C CA . VAL A 1 404 ? -17.688 16.156 6.707 1 94.38 404 VAL A CA 1
ATOM 3133 C C . VAL A 1 404 ? -18.062 14.938 5.879 1 94.38 404 VAL A C 1
ATOM 3135 O O . VAL A 1 404 ? -19.172 14.406 6.008 1 94.38 404 VAL A O 1
ATOM 3138 N N . HIS A 1 405 ? -17.141 14.438 5.141 1 90.62 405 HIS A N 1
ATOM 3139 C CA . HIS A 1 405 ? -17.391 13.312 4.25 1 90.62 405 HIS A CA 1
ATOM 3140 C C . HIS A 1 405 ? -17.719 12.055 5.039 1 90.62 405 HIS A C 1
ATOM 3142 O O . HIS A 1 405 ? -18.547 11.242 4.609 1 90.62 405 HIS A O 1
ATOM 3148 N N . GLN A 1 406 ? -17.094 11.891 6.156 1 94.5 406 GLN A N 1
ATOM 3149 C CA . GLN A 1 406 ? -17.312 10.703 6.977 1 94.5 406 GLN A CA 1
ATOM 3150 C C . GLN A 1 406 ? -18.547 10.859 7.863 1 94.5 406 GLN A C 1
ATOM 3152 O O . GLN A 1 406 ? -18.953 9.914 8.539 1 94.5 406 GLN A O 1
ATOM 3157 N N . GLY A 1 407 ? -19.125 12.047 7.871 1 96.06 407 GLY A N 1
ATOM 3158 C CA . GLY A 1 407 ? -20.312 12.305 8.68 1 96.06 407 GLY A CA 1
ATOM 3159 C C . GLY A 1 407 ? -20.031 12.352 10.164 1 96.06 407 GLY A C 1
ATOM 3160 O O . GLY A 1 407 ? -20.859 11.938 10.977 1 96.06 407 GLY A O 1
ATOM 3161 N N . ILE A 1 408 ? -18.812 12.82 10.508 1 98.12 408 ILE A N 1
ATOM 3162 C CA . ILE A 1 408 ? -18.453 12.781 11.914 1 98.12 408 ILE A CA 1
ATOM 3163 C C . ILE A 1 408 ? -18.312 14.203 12.453 1 98.12 408 ILE A C 1
ATOM 3165 O O . ILE A 1 408 ? -17.781 14.414 13.547 1 98.12 408 ILE A O 1
ATOM 3169 N N . GLY A 1 409 ? -18.75 15.164 11.727 1 98.19 409 GLY A N 1
ATOM 3170 C CA . GLY A 1 409 ? -18.719 16.547 12.172 1 98.19 409 GLY A CA 1
ATOM 3171 C C . GLY A 1 409 ? -19.094 17.531 11.086 1 98.19 409 GLY A C 1
ATOM 3172 O O . GLY A 1 409 ? -19.688 17.156 10.078 1 98.19 409 GLY A O 1
ATOM 3173 N N . LYS A 1 410 ? -18.734 18.797 11.438 1 97.81 410 LYS A N 1
ATOM 3174 C CA . LYS A 1 410 ? -19.031 19.922 10.555 1 97.81 410 LYS A CA 1
ATOM 3175 C C . LYS A 1 410 ? -17.797 20.812 10.383 1 97.81 410 LYS A C 1
ATOM 3177 O O . LYS A 1 410 ? -16.812 20.656 11.102 1 97.81 410 LYS A O 1
ATOM 3182 N N . THR A 1 411 ? -17.906 21.656 9.391 1 96.12 411 THR A N 1
ATOM 3183 C CA . THR A 1 411 ? -16.844 22.625 9.188 1 96.12 411 THR A CA 1
ATOM 3184 C C . THR A 1 411 ? -17.422 24.031 8.992 1 96.12 411 THR A C 1
ATOM 3186 O O . THR A 1 411 ? -18.562 24.172 8.539 1 96.12 411 THR A O 1
ATOM 3189 N N . LEU A 1 412 ? -16.719 25.031 9.477 1 94.62 412 LEU A N 1
ATOM 3190 C CA . LEU A 1 412 ? -17.047 26.438 9.297 1 94.62 412 LEU A CA 1
ATOM 3191 C C . LEU A 1 412 ? -15.812 27.234 8.914 1 94.62 412 LEU A C 1
ATOM 3193 O O . LEU A 1 412 ? -14.688 26.797 9.156 1 94.62 412 LEU A O 1
ATOM 3197 N N . ASP A 1 413 ? -16.078 28.328 8.258 1 89.62 413 ASP A N 1
ATOM 3198 C CA . ASP A 1 413 ? -14.992 29.281 7.977 1 89.62 413 ASP A CA 1
ATOM 3199 C C . ASP A 1 413 ? -14.781 30.234 9.148 1 89.62 413 ASP A C 1
ATOM 3201 O O . ASP A 1 413 ? -15.648 31.047 9.453 1 89.62 413 ASP A O 1
ATOM 3205 N N . LEU A 1 414 ? -13.656 30.156 9.734 1 87.12 414 LEU A N 1
ATOM 3206 C CA . LEU A 1 414 ? -13.344 30.906 10.938 1 87.12 414 LEU A CA 1
ATOM 3207 C C . LEU A 1 414 ? -13.5 32.406 10.688 1 87.12 414 LEU A C 1
ATOM 3209 O O . LEU A 1 414 ? -13.891 33.156 11.594 1 87.12 414 LEU A O 1
ATOM 3213 N N . ARG A 1 415 ? -13.211 32.844 9.531 1 82.88 415 ARG A N 1
ATOM 3214 C CA . ARG A 1 415 ? -13.211 34.281 9.203 1 82.88 415 ARG A CA 1
ATOM 3215 C C . ARG A 1 415 ? -14.625 34.781 8.969 1 82.88 415 ARG A C 1
ATOM 3217 O O . ARG A 1 415 ? -14.945 35.938 9.297 1 82.88 415 ARG A O 1
ATOM 3224 N N . GLU A 1 416 ? -15.438 33.906 8.484 1 88.12 416 GLU A N 1
ATOM 3225 C CA . GLU A 1 416 ? -16.734 34.375 8 1 88.12 416 GLU A CA 1
ATOM 3226 C C . GLU A 1 416 ? -17.859 33.938 8.93 1 88.12 416 GLU A C 1
ATOM 3228 O O . GLU A 1 416 ? -18.953 34.5 8.891 1 88.12 416 GLU A O 1
ATOM 3233 N N . MET A 1 417 ? -17.594 33.031 9.742 1 91.12 417 MET A N 1
ATOM 3234 C CA . MET A 1 417 ? -18.672 32.469 10.555 1 91.12 417 MET A CA 1
ATOM 3235 C C . MET A 1 417 ? -19.188 33.469 11.555 1 91.12 417 MET A C 1
ATOM 3237 O O . MET A 1 417 ? -18.406 34.25 12.109 1 91.12 417 MET A O 1
ATOM 3241 N N . SER A 1 418 ? -20.5 33.469 11.75 1 95 418 SER A N 1
ATOM 3242 C CA . SER A 1 418 ? -21.125 34.25 12.805 1 95 418 SER A CA 1
ATOM 3243 C C . SER A 1 418 ? -21.188 33.469 14.117 1 95 418 SER A C 1
ATOM 3245 O O . SER A 1 418 ? -20.953 32.25 14.125 1 95 418 SER A O 1
ATOM 3247 N N . SER A 1 419 ? -21.5 34.25 15.156 1 96.69 419 SER A N 1
ATOM 3248 C CA . SER A 1 419 ? -21.688 33.594 16.453 1 96.69 419 SER A CA 1
ATOM 3249 C C . SER A 1 419 ? -22.812 32.562 16.406 1 96.69 419 SER A C 1
ATOM 3251 O O . SER A 1 419 ? -22.703 31.5 16.984 1 96.69 419 SER A O 1
ATOM 3253 N N . ASP A 1 420 ? -23.844 32.906 15.648 1 97.56 420 ASP A N 1
ATOM 3254 C CA . ASP A 1 420 ? -25 32 15.539 1 97.56 420 ASP A CA 1
ATOM 3255 C C . ASP A 1 420 ? -24.641 30.75 14.75 1 97.56 420 ASP A C 1
ATOM 3257 O O . ASP A 1 420 ? -25.094 29.656 15.094 1 97.56 420 ASP A O 1
ATOM 3261 N N . GLU A 1 421 ? -23.906 30.938 13.773 1 97.44 421 GLU A N 1
ATOM 3262 C CA . GLU A 1 421 ? -23.5 29.797 12.961 1 97.44 421 GLU A CA 1
ATOM 3263 C C . GLU A 1 421 ? -22.641 28.828 13.773 1 97.44 421 GLU A C 1
ATOM 3265 O O . GLU A 1 421 ? -22.797 27.609 13.656 1 97.44 421 GLU A O 1
ATOM 3270 N N . LEU A 1 422 ? -21.703 29.375 14.523 1 97.5 422 LEU A N 1
ATOM 3271 C CA . LEU A 1 422 ? -20.875 28.547 15.383 1 97.5 422 LEU A CA 1
ATOM 3272 C C . LEU A 1 422 ? -21.734 27.781 16.391 1 97.5 422 LEU A C 1
ATOM 3274 O O . LEU A 1 422 ? -21.594 26.578 16.547 1 97.5 422 LEU A O 1
ATOM 3278 N N . ARG A 1 423 ? -22.594 28.516 17.062 1 98 423 ARG A N 1
ATOM 3279 C CA . ARG A 1 423 ? -23.484 27.906 18.047 1 98 423 ARG A CA 1
ATOM 3280 C C . ARG A 1 423 ? -24.328 26.812 17.422 1 98 423 ARG A C 1
ATOM 3282 O O . ARG A 1 423 ? -24.406 25.703 17.953 1 98 423 ARG A O 1
ATOM 3289 N N . ASP A 1 424 ? -24.891 27.078 16.25 1 98.06 424 ASP A N 1
ATOM 3290 C CA . ASP A 1 424 ? -25.781 26.141 15.594 1 98.06 424 ASP A CA 1
ATOM 3291 C C . ASP A 1 424 ? -25.031 24.875 15.164 1 98.06 424 ASP A C 1
ATOM 3293 O O . ASP A 1 424 ? -25.547 23.766 15.281 1 98.06 424 ASP A O 1
ATOM 3297 N N . ALA A 1 425 ? -23.859 25.062 14.641 1 98.19 425 ALA A N 1
ATOM 3298 C CA . ALA A 1 425 ? -23.047 23.922 14.211 1 98.19 425 ALA A CA 1
ATOM 3299 C C . ALA A 1 425 ? -22.703 23.016 15.391 1 98.19 425 ALA A C 1
ATOM 3301 O O . ALA A 1 425 ? -22.828 21.797 15.289 1 98.19 425 ALA A O 1
ATOM 3302 N N . VAL A 1 426 ? -22.297 23.609 16.484 1 98.31 426 VAL A N 1
ATOM 3303 C CA . VAL A 1 426 ? -21.922 22.828 17.656 1 98.31 426 VAL A CA 1
ATOM 3304 C C . VAL A 1 426 ? -23.156 22.125 18.219 1 98.31 426 VAL A C 1
ATOM 3306 O O . VAL A 1 426 ? -23.109 20.953 18.578 1 98.31 426 VAL A O 1
ATOM 3309 N N . LEU A 1 427 ? -24.281 22.828 18.266 1 98 427 LEU A N 1
ATOM 3310 C CA . LEU A 1 427 ? -25.516 22.234 18.766 1 98 427 LEU A CA 1
ATOM 3311 C C . LEU A 1 427 ? -25.953 21.062 17.906 1 98 427 LEU A C 1
ATOM 3313 O O . LEU A 1 427 ? -26.438 20.047 18.438 1 98 427 LEU A O 1
ATOM 3317 N N . GLU A 1 428 ? -25.812 21.219 16.641 1 98.12 428 GLU A N 1
ATOM 3318 C CA . GLU A 1 428 ? -26.188 20.109 15.758 1 98.12 428 GLU A CA 1
ATOM 3319 C C . GLU A 1 428 ? -25.328 18.875 16.031 1 98.12 428 GLU A C 1
ATOM 3321 O O . GLU A 1 428 ? -25.844 17.766 16.078 1 98.12 428 GLU A O 1
ATOM 3326 N N . VAL A 1 429 ? -24.062 19.078 16.156 1 98.12 429 VAL A N 1
ATOM 3327 C CA . VAL A 1 429 ? -23.156 17.953 16.406 1 98.12 429 VAL A CA 1
ATOM 3328 C C . VAL A 1 429 ? -23.453 17.312 17.75 1 98.12 429 VAL A C 1
ATOM 3330 O O . VAL A 1 429 ? -23.359 16.094 17.906 1 98.12 429 VAL A O 1
ATOM 3333 N N . LEU A 1 430 ? -23.922 18.109 18.703 1 96.81 430 LEU A N 1
ATOM 3334 C CA . LEU A 1 430 ? -24.219 17.641 20.047 1 96.81 430 LEU A CA 1
ATOM 3335 C C . LEU A 1 430 ? -25.516 16.859 20.078 1 96.81 430 LEU A C 1
ATOM 3337 O O . LEU A 1 430 ? -25.688 15.945 20.891 1 96.81 430 LEU A O 1
ATOM 3341 N N . THR A 1 431 ? -26.391 17.172 19.172 1 96 431 THR A N 1
ATOM 3342 C CA . THR A 1 431 ? -27.75 16.656 19.344 1 96 431 THR A CA 1
ATOM 3343 C C . THR A 1 431 ? -28.062 15.602 18.297 1 96 431 THR A C 1
ATOM 3345 O O . THR A 1 431 ? -28.922 14.742 18.5 1 96 431 THR A O 1
ATOM 3348 N N . ASN A 1 432 ? -27.5 15.734 17.125 1 96.69 432 ASN A N 1
ATOM 3349 C CA . ASN A 1 432 ? -27.734 14.742 16.078 1 96.69 432 ASN A CA 1
ATOM 3350 C C . ASN A 1 432 ? -26.891 13.492 16.297 1 96.69 432 ASN A C 1
ATOM 3352 O O . ASN A 1 432 ? -25.672 13.516 16.109 1 96.69 432 ASN A O 1
ATOM 3356 N N . ASP A 1 433 ? -27.531 12.414 16.578 1 96.62 433 ASP A N 1
ATOM 3357 C CA . ASP A 1 433 ? -26.875 11.18 16.984 1 96.62 433 ASP A CA 1
ATOM 3358 C C . ASP A 1 433 ? -26.078 10.562 15.836 1 96.62 433 ASP A C 1
ATOM 3360 O O . ASP A 1 433 ? -25.25 9.672 16.062 1 96.62 433 ASP A O 1
ATOM 3364 N N . ARG A 1 434 ? -26.359 11.023 14.695 1 97.81 434 ARG A N 1
ATOM 3365 C CA . ARG A 1 434 ? -25.688 10.461 13.523 1 97.81 434 ARG A CA 1
ATOM 3366 C C . ARG A 1 434 ? -24.172 10.68 13.609 1 97.81 434 ARG A C 1
ATOM 3368 O O . ARG A 1 434 ? -23.391 9.805 13.227 1 97.81 434 ARG A O 1
ATOM 3375 N N . PHE A 1 435 ? -23.75 11.852 14.078 1 98.38 435 PHE A N 1
ATOM 3376 C CA . PHE A 1 435 ? -22.328 12.148 14.172 1 98.38 435 PHE A CA 1
ATOM 3377 C C . PHE A 1 435 ? -21.641 11.211 15.156 1 98.38 435 PHE A C 1
ATOM 3379 O O . PHE A 1 435 ? -20.578 10.664 14.859 1 98.38 435 PHE A O 1
ATOM 3386 N N . GLN A 1 436 ? -22.312 10.969 16.266 1 98.19 436 GLN A N 1
ATOM 3387 C CA . GLN A 1 436 ? -21.75 10.094 17.281 1 98.19 436 GLN A CA 1
ATOM 3388 C C . GLN A 1 436 ? -21.688 8.648 16.797 1 98.19 436 GLN A C 1
ATOM 3390 O O . GLN A 1 436 ? -20.688 7.961 17 1 98.19 436 GLN A O 1
ATOM 3395 N N . LYS A 1 437 ? -22.734 8.203 16.203 1 98.19 437 LYS A N 1
ATOM 3396 C CA . LYS A 1 437 ? -22.797 6.836 15.688 1 98.19 437 LYS A CA 1
ATOM 3397 C C . LYS A 1 437 ? -21.703 6.602 14.641 1 98.19 437 LYS A C 1
ATOM 3399 O O . LYS A 1 437 ? -21.016 5.578 14.672 1 98.19 437 LYS A O 1
ATOM 3404 N N . ASN A 1 438 ? -21.531 7.578 13.789 1 97.75 438 ASN A N 1
ATOM 3405 C CA . ASN A 1 438 ? -20.531 7.449 12.734 1 97.75 438 ASN A CA 1
ATOM 3406 C C . ASN A 1 438 ? -19.109 7.43 13.305 1 97.75 438 ASN A C 1
ATOM 3408 O O . ASN A 1 438 ? -18.281 6.617 12.891 1 97.75 438 ASN A O 1
ATOM 3412 N N . ILE A 1 439 ? -18.844 8.281 14.25 1 98.25 439 ILE A N 1
ATOM 3413 C CA . ILE A 1 439 ? -17.469 8.352 14.742 1 98.25 439 ILE A CA 1
ATOM 3414 C C . ILE A 1 439 ? -17.172 7.141 15.625 1 98.25 439 ILE A C 1
ATOM 3416 O O . ILE A 1 439 ? -16.031 6.672 15.688 1 98.25 439 ILE A O 1
ATOM 3420 N N . ASP A 1 440 ? -18.203 6.645 16.312 1 98.19 440 ASP A N 1
ATOM 3421 C CA . ASP A 1 440 ? -18.016 5.414 17.078 1 98.19 440 ASP A CA 1
ATOM 3422 C C . ASP A 1 440 ? -17.609 4.254 16.156 1 98.19 440 ASP A C 1
ATOM 3424 O O . ASP A 1 440 ? -16.703 3.488 16.484 1 98.19 440 ASP A O 1
ATOM 3428 N N . ARG A 1 441 ? -18.297 4.18 15.094 1 97.19 441 ARG A N 1
ATOM 3429 C CA . ARG A 1 441 ? -17.984 3.139 14.117 1 97.19 441 ARG A CA 1
ATOM 3430 C C . ARG A 1 441 ? -16.578 3.303 13.562 1 97.19 441 ARG A C 1
ATOM 3432 O O . ARG A 1 441 ? -15.805 2.34 13.516 1 97.19 441 ARG A O 1
ATOM 3439 N N . LEU A 1 442 ? -16.234 4.477 13.195 1 97.62 442 LEU A N 1
ATOM 3440 C CA . LEU A 1 442 ? -14.922 4.742 12.625 1 97.62 442 LEU A CA 1
ATOM 3441 C C . LEU A 1 442 ? -13.828 4.52 13.664 1 97.62 442 LEU A C 1
ATOM 3443 O O . LEU A 1 442 ? -12.742 4.027 13.336 1 97.62 442 LEU A O 1
ATOM 3447 N N . SER A 1 443 ? -14.109 4.93 14.859 1 98.31 443 SER A N 1
ATOM 3448 C CA . SER A 1 443 ? -13.164 4.719 15.953 1 98.31 443 SER A CA 1
ATOM 3449 C C . SER A 1 443 ? -12.891 3.232 16.172 1 98.31 443 SER A C 1
ATOM 3451 O O . SER A 1 443 ? -11.742 2.83 16.359 1 98.31 443 SER A O 1
ATOM 3453 N N . ALA A 1 444 ? -13.938 2.434 16.125 1 98.12 444 ALA A N 1
ATOM 3454 C CA . ALA A 1 444 ? -13.781 0.991 16.297 1 98.12 444 ALA A CA 1
ATOM 3455 C C . ALA A 1 444 ? -12.914 0.404 15.18 1 98.12 444 ALA A C 1
ATOM 3457 O O . ALA A 1 444 ? -12.031 -0.416 15.445 1 98.12 444 ALA A O 1
ATOM 3458 N N . ILE A 1 445 ? -13.156 0.809 13.961 1 97.94 445 ILE A N 1
ATOM 3459 C CA . ILE A 1 445 ? -12.352 0.36 12.828 1 97.94 445 ILE A CA 1
ATOM 3460 C C . ILE A 1 445 ? -10.898 0.787 13.023 1 97.94 445 ILE A C 1
ATOM 3462 O O . ILE A 1 445 ? -9.984 -0.027 12.883 1 97.94 445 ILE A O 1
ATOM 3466 N N . TYR A 1 446 ? -10.672 2.033 13.383 1 97.81 446 TYR A N 1
ATOM 3467 C CA . TYR A 1 446 ? -9.344 2.598 13.547 1 97.81 446 TYR A CA 1
ATOM 3468 C C . TYR A 1 446 ? -8.578 1.88 14.656 1 97.81 446 TYR A C 1
ATOM 3470 O O . TYR A 1 446 ? -7.387 1.596 14.516 1 97.81 446 TYR A O 1
ATOM 3478 N N . ARG A 1 447 ? -9.234 1.583 15.727 1 97.75 447 ARG A N 1
ATOM 3479 C CA . ARG A 1 447 ? -8.57 1.027 16.906 1 97.75 447 ARG A CA 1
ATOM 3480 C C . ARG A 1 447 ? -8.281 -0.459 16.719 1 97.75 447 ARG A C 1
ATOM 3482 O O . ARG A 1 447 ? -7.496 -1.043 17.469 1 97.75 447 ARG A O 1
ATOM 3489 N N . ASP A 1 448 ? -8.969 -1.055 15.742 1 97 448 ASP A N 1
ATOM 3490 C CA . ASP A 1 448 ? -8.719 -2.465 15.461 1 97 448 ASP A CA 1
ATOM 3491 C C . ASP A 1 448 ? -7.441 -2.645 14.641 1 97 448 ASP A C 1
ATOM 3493 O O . ASP A 1 448 ? -7.504 -2.877 13.438 1 97 448 ASP A O 1
ATOM 3497 N N . LYS A 1 449 ? -6.32 -2.512 15.281 1 93.75 449 LYS A N 1
ATOM 3498 C CA . LYS A 1 449 ? -5.008 -2.627 14.648 1 93.75 449 LYS A CA 1
ATOM 3499 C C . LYS A 1 449 ? -4.137 -3.65 15.375 1 93.75 449 LYS A C 1
ATOM 3501 O O . LYS A 1 449 ? -4.219 -3.789 16.594 1 93.75 449 LYS A O 1
ATOM 3506 N N . PRO A 1 450 ? -3.338 -4.262 14.539 1 92.31 450 PRO A N 1
ATOM 3507 C CA . PRO A 1 450 ? -2.453 -5.227 15.195 1 92.31 450 PRO A CA 1
ATOM 3508 C C . PRO A 1 450 ? -1.313 -4.559 15.961 1 92.31 450 PRO A C 1
ATOM 3510 O O . PRO A 1 450 ? -0.712 -5.176 16.844 1 92.31 450 PRO A O 1
ATOM 3513 N N . MET A 1 451 ? -1.008 -3.354 15.594 1 94 451 MET A N 1
ATOM 3514 C CA . MET A 1 451 ? 0.081 -2.6 16.203 1 94 451 MET A CA 1
ATOM 3515 C C . MET A 1 451 ? -0.256 -1.114 16.266 1 94 451 MET A C 1
ATOM 3517 O O . MET A 1 451 ? -0.806 -0.555 15.32 1 94 451 MET A O 1
ATOM 3521 N N . HIS A 1 452 ? 0.078 -0.496 17.469 1 96.5 452 HIS A N 1
ATOM 3522 C CA . HIS A 1 452 ? -0.101 0.949 17.562 1 96.5 452 HIS A CA 1
ATOM 3523 C C . HIS A 1 452 ? 0.769 1.68 16.547 1 96.5 452 HIS A C 1
ATOM 3525 O O . HIS A 1 452 ? 1.896 1.263 16.281 1 96.5 452 HIS A O 1
ATOM 3531 N N . PRO A 1 453 ? 0.309 2.807 16 1 96.88 453 PRO A N 1
ATOM 3532 C CA . PRO A 1 453 ? 1.078 3.529 14.992 1 96.88 453 PRO A CA 1
ATOM 3533 C C . PRO A 1 453 ? 2.494 3.867 15.453 1 96.88 453 PRO A C 1
ATOM 3535 O O . PRO A 1 453 ? 3.43 3.844 14.648 1 96.88 453 PRO A O 1
ATOM 3538 N N . LEU A 1 454 ? 2.658 4.164 16.688 1 96.56 454 LEU A N 1
ATOM 3539 C CA . LEU A 1 454 ? 3.973 4.504 17.219 1 96.56 454 LEU A CA 1
ATOM 3540 C C . LEU A 1 454 ? 4.914 3.309 17.141 1 96.56 454 LEU A C 1
ATOM 3542 O O . LEU A 1 454 ? 6.082 3.455 16.781 1 96.56 454 LEU A O 1
ATOM 3546 N N . ASP A 1 455 ? 4.469 2.186 17.516 1 96.75 455 ASP A N 1
ATOM 3547 C CA . ASP A 1 455 ? 5.266 0.965 17.438 1 96.75 455 ASP A CA 1
ATOM 3548 C C . ASP A 1 455 ? 5.582 0.609 15.984 1 96.75 455 ASP A C 1
ATOM 3550 O O . ASP A 1 455 ? 6.672 0.125 15.688 1 96.75 455 ASP A O 1
ATOM 3554 N N . LYS A 1 456 ? 4.609 0.839 15.141 1 97.19 456 LYS A N 1
ATOM 3555 C CA . LYS A 1 456 ? 4.816 0.601 13.719 1 97.19 456 LYS A CA 1
ATOM 3556 C C . LYS A 1 456 ? 5.906 1.511 13.156 1 97.19 456 LYS A C 1
ATOM 3558 O O . LYS A 1 456 ? 6.777 1.06 12.414 1 97.19 456 LYS A O 1
ATOM 3563 N N . ALA A 1 457 ? 5.848 2.801 13.508 1 98.06 457 ALA A N 1
ATOM 3564 C CA . ALA A 1 457 ? 6.871 3.752 13.086 1 98.06 457 ALA A CA 1
ATOM 3565 C C . ALA A 1 457 ? 8.25 3.316 13.562 1 98.06 457 ALA A C 1
ATOM 3567 O O . ALA A 1 457 ? 9.203 3.281 12.781 1 98.06 457 ALA A O 1
ATOM 3568 N N . ALA A 1 458 ? 8.359 2.984 14.844 1 97.88 458 ALA A N 1
ATOM 3569 C CA . ALA A 1 458 ? 9.633 2.555 15.414 1 97.88 458 ALA A CA 1
ATOM 3570 C C . ALA A 1 458 ? 10.164 1.31 14.703 1 97.88 458 ALA A C 1
ATOM 3572 O O . ALA A 1 458 ? 11.352 1.224 14.391 1 97.88 458 ALA A O 1
ATOM 3573 N N . TYR A 1 459 ? 9.297 0.367 14.445 1 97.56 459 TYR A N 1
ATOM 3574 C CA . TYR A 1 459 ? 9.688 -0.855 13.75 1 97.56 459 TYR A CA 1
ATOM 3575 C C . TYR A 1 459 ? 10.305 -0.538 12.398 1 97.56 459 TYR A C 1
ATOM 3577 O O . TYR A 1 459 ? 11.375 -1.045 12.062 1 97.56 459 TYR A O 1
ATOM 3585 N N . TRP A 1 460 ? 9.617 0.25 11.633 1 98.12 460 TRP A N 1
ATOM 3586 C CA . TRP A 1 460 ? 10.062 0.504 10.266 1 98.12 460 TRP A CA 1
ATOM 3587 C C . TRP A 1 460 ? 11.352 1.312 10.258 1 98.12 460 TRP A C 1
ATOM 3589 O O . TRP A 1 460 ? 12.211 1.108 9.398 1 98.12 460 TRP A O 1
ATOM 3599 N N . ILE A 1 461 ? 11.469 2.238 11.203 1 98.5 461 ILE A N 1
ATOM 3600 C CA . ILE A 1 461 ? 12.719 2.979 11.312 1 98.5 461 ILE A CA 1
ATOM 3601 C C . ILE A 1 461 ? 13.867 2.016 11.625 1 98.5 461 ILE A C 1
ATOM 3603 O O . ILE A 1 461 ? 14.922 2.076 10.992 1 98.5 461 ILE A O 1
ATOM 3607 N N . GLU A 1 462 ? 13.664 1.112 12.578 1 98.12 462 GLU A N 1
ATOM 3608 C CA . GLU A 1 462 ? 14.656 0.097 12.906 1 98.12 462 GLU A CA 1
ATOM 3609 C C . GLU A 1 462 ? 14.977 -0.77 11.688 1 98.12 462 GLU A C 1
ATOM 3611 O O . GLU A 1 462 ? 16.141 -1.076 11.43 1 98.12 462 GLU A O 1
ATOM 3616 N N . HIS A 1 463 ? 13.922 -1.144 11.008 1 98.12 463 HIS A N 1
ATOM 3617 C CA . HIS A 1 463 ? 14.07 -2.033 9.859 1 98.12 463 HIS A CA 1
ATOM 3618 C C . HIS A 1 463 ? 14.977 -1.419 8.805 1 98.12 463 HIS A C 1
ATOM 3620 O O . HIS A 1 463 ? 15.93 -2.057 8.352 1 98.12 463 HIS A O 1
ATOM 3626 N N . VAL A 1 464 ? 14.734 -0.169 8.438 1 98.06 464 VAL A N 1
ATOM 3627 C CA . VAL A 1 464 ? 15.516 0.425 7.367 1 98.06 464 VAL A CA 1
ATOM 3628 C C . VAL A 1 464 ? 16.891 0.833 7.895 1 98.06 464 VAL A C 1
ATOM 3630 O O . VAL A 1 464 ? 17.859 0.937 7.129 1 98.06 464 VAL A O 1
ATOM 3633 N N . ALA A 1 465 ? 16.984 1.127 9.211 1 98.19 465 ALA A N 1
ATOM 3634 C CA . ALA A 1 465 ? 18.297 1.381 9.797 1 98.19 465 ALA A CA 1
ATOM 3635 C C . ALA A 1 465 ? 19.203 0.165 9.648 1 98.19 465 ALA A C 1
ATOM 3637 O O . ALA A 1 465 ? 20.406 0.307 9.414 1 98.19 465 ALA A O 1
ATOM 3638 N N . LYS A 1 466 ? 18.641 -1 9.734 1 96.94 466 LYS A N 1
ATOM 3639 C CA . LYS A 1 466 ? 19.391 -2.248 9.664 1 96.94 466 LYS A CA 1
ATOM 3640 C C . LYS A 1 466 ? 19.656 -2.656 8.219 1 96.94 466 LYS A C 1
ATOM 3642 O O . LYS A 1 466 ? 20.75 -3.146 7.898 1 96.94 466 LYS A O 1
ATOM 3647 N N . PHE A 1 467 ? 18.656 -2.432 7.324 1 97.06 467 PHE A N 1
ATOM 3648 C CA . PHE A 1 467 ? 18.734 -3.105 6.031 1 97.06 467 PHE A CA 1
ATOM 3649 C C . PHE A 1 467 ? 18.703 -2.098 4.891 1 97.06 467 PHE A C 1
ATOM 3651 O O . PHE A 1 467 ? 18.875 -2.463 3.727 1 97.06 467 PHE A O 1
ATOM 3658 N N . GLY A 1 468 ? 18.469 -0.825 5.207 1 96.81 468 GLY A N 1
ATOM 3659 C CA . GLY A 1 468 ? 18.234 0.138 4.145 1 96.81 468 GLY A CA 1
ATOM 3660 C C . GLY A 1 468 ? 16.844 0.033 3.543 1 96.81 468 GLY A C 1
ATOM 3661 O O . GLY A 1 468 ? 16.078 -0.858 3.902 1 96.81 468 GLY A O 1
ATOM 3662 N N . GLY A 1 469 ? 16.484 0.922 2.672 1 96.94 469 GLY A N 1
ATOM 3663 C CA . GLY A 1 469 ? 15.148 0.964 2.104 1 96.94 469 GLY A CA 1
ATOM 3664 C C . GLY A 1 469 ? 15.109 0.54 0.648 1 96.94 469 GLY A C 1
ATOM 3665 O O . GLY A 1 469 ? 14.094 0.737 -0.031 1 96.94 469 GLY A O 1
ATOM 3666 N N . LYS A 1 470 ? 16.109 -0.083 0.096 1 95.12 470 LYS A N 1
ATOM 3667 C CA . LYS A 1 470 ? 16.219 -0.389 -1.327 1 95.12 470 LYS A CA 1
ATOM 3668 C C . LYS A 1 470 ? 15.094 -1.314 -1.779 1 95.12 470 LYS A C 1
ATOM 3670 O O . LYS A 1 470 ? 14.547 -1.148 -2.871 1 95.12 470 LYS A O 1
ATOM 3675 N N . SER A 1 471 ? 14.688 -2.289 -0.983 1 94.5 471 SER A N 1
ATOM 3676 C CA . SER A 1 471 ? 13.664 -3.271 -1.336 1 94.5 471 SER A CA 1
ATOM 3677 C C . SER A 1 471 ? 12.305 -2.613 -1.502 1 94.5 471 SER A C 1
ATOM 3679 O O . SER A 1 471 ? 11.398 -3.186 -2.121 1 94.5 471 SER A O 1
ATOM 3681 N N . TYR A 1 472 ? 12.156 -1.394 -0.993 1 96.88 472 TYR A N 1
ATOM 3682 C CA . TYR A 1 472 ? 10.844 -0.75 -0.978 1 96.88 472 TYR A CA 1
ATOM 3683 C C . TYR A 1 472 ? 10.812 0.444 -1.924 1 96.88 472 TYR A C 1
ATOM 3685 O O . TYR A 1 472 ? 9.789 1.117 -2.051 1 96.88 472 TYR A O 1
ATOM 3693 N N . ARG A 1 473 ? 11.93 0.711 -2.609 1 96.38 473 ARG A N 1
ATOM 3694 C CA . ARG A 1 473 ? 12.016 1.828 -3.545 1 96.38 473 ARG A CA 1
ATOM 3695 C C . ARG A 1 473 ? 11.281 1.511 -4.844 1 96.38 473 ARG A C 1
ATOM 3697 O O . ARG A 1 473 ? 11.625 0.55 -5.535 1 96.38 473 ARG A O 1
ATOM 3704 N N . PRO A 1 474 ? 10.266 2.266 -5.18 1 96.75 474 PRO A N 1
ATOM 3705 C CA . PRO A 1 474 ? 9.484 1.939 -6.375 1 96.75 474 PRO A CA 1
ATOM 3706 C C . PRO A 1 474 ? 10.25 2.209 -7.672 1 96.75 474 PRO A C 1
ATOM 3708 O O . PRO A 1 474 ? 11 3.186 -7.758 1 96.75 474 PRO A O 1
ATOM 3711 N N . PRO A 1 475 ? 10.07 1.361 -8.672 1 95 475 PRO A N 1
ATOM 3712 C CA . PRO A 1 475 ? 10.734 1.554 -9.961 1 95 475 PRO A CA 1
ATOM 3713 C C . PRO A 1 475 ? 10.305 2.838 -10.664 1 95 475 PRO A C 1
ATOM 3715 O O . PRO A 1 475 ? 10.992 3.314 -11.57 1 95 475 PRO A O 1
ATOM 3718 N N . SER A 1 476 ? 9.148 3.359 -10.258 1 94.44 476 SER A N 1
ATOM 3719 C CA . SER A 1 476 ? 8.664 4.59 -10.875 1 94.44 476 SER A CA 1
ATOM 3720 C C . SER A 1 476 ? 9.664 5.727 -10.719 1 94.44 476 SER A C 1
ATOM 3722 O O . SER A 1 476 ? 9.68 6.664 -11.516 1 94.44 476 SER A O 1
ATOM 3724 N N . LEU A 1 477 ? 10.484 5.703 -9.711 1 94.56 477 LEU A N 1
ATOM 3725 C CA . LEU A 1 477 ? 11.453 6.762 -9.438 1 94.56 477 LEU A CA 1
ATOM 3726 C C . LEU A 1 477 ? 12.641 6.672 -10.391 1 94.56 477 LEU A C 1
ATOM 3728 O O . LEU A 1 477 ? 13.438 7.609 -10.484 1 94.56 477 LEU A O 1
ATOM 3732 N N . ASP A 1 478 ? 12.695 5.559 -11.133 1 92.06 478 ASP A N 1
ATOM 3733 C CA . ASP A 1 478 ? 13.812 5.359 -12.055 1 92.06 478 ASP A CA 1
ATOM 3734 C C . ASP A 1 478 ? 13.383 5.621 -13.492 1 92.06 478 ASP A C 1
ATOM 3736 O O . ASP A 1 478 ? 14.164 5.398 -14.422 1 92.06 478 ASP A O 1
ATOM 3740 N N . VAL A 1 479 ? 12.164 5.969 -13.648 1 90.62 479 VAL A N 1
ATOM 3741 C CA . VAL A 1 479 ? 11.641 6.207 -14.992 1 90.62 479 VAL A CA 1
ATOM 3742 C C . VAL A 1 479 ? 11.297 7.688 -15.156 1 90.62 479 VAL A C 1
ATOM 3744 O O . VAL A 1 479 ? 10.719 8.305 -14.258 1 90.62 479 VAL A O 1
ATOM 3747 N N . GLY A 1 480 ? 11.742 8.266 -16.203 1 85.81 480 GLY A N 1
ATOM 3748 C CA . GLY A 1 480 ? 11.469 9.672 -16.469 1 85.81 480 GLY A CA 1
ATOM 3749 C C . GLY A 1 480 ? 10.008 9.961 -16.734 1 85.81 480 GLY A C 1
ATOM 3750 O O . GLY A 1 480 ? 9.219 9.039 -16.969 1 85.81 480 GLY A O 1
ATOM 3751 N N . CYS A 1 481 ? 9.656 11.172 -16.703 1 83.56 481 CYS A N 1
ATOM 3752 C CA . CYS A 1 481 ? 8.273 11.617 -16.844 1 83.56 481 CYS A CA 1
ATOM 3753 C C . CYS A 1 481 ? 7.703 11.195 -18.188 1 83.56 481 CYS A C 1
ATOM 3755 O O . CYS A 1 481 ? 6.562 10.734 -18.266 1 83.56 481 CYS A O 1
ATOM 3757 N N . LEU A 1 482 ? 8.43 11.32 -19.25 1 84.75 482 LEU A N 1
ATOM 3758 C CA . LEU A 1 482 ? 7.965 10.961 -20.578 1 84.75 482 LEU A CA 1
ATOM 3759 C C . LEU A 1 482 ? 7.684 9.461 -20.672 1 84.75 482 LEU A C 1
ATOM 3761 O O . LEU A 1 482 ? 6.676 9.047 -21.25 1 84.75 482 LEU A O 1
ATOM 3765 N N . GLN A 1 483 ? 8.555 8.68 -20.062 1 89.19 483 GLN A N 1
ATOM 3766 C CA . GLN A 1 483 ? 8.414 7.23 -20.094 1 89.19 483 GLN A CA 1
ATOM 3767 C C . GLN A 1 483 ? 7.273 6.77 -19.188 1 89.19 483 GLN A C 1
ATOM 3769 O O . GLN A 1 483 ? 6.488 5.895 -19.562 1 89.19 483 GLN A O 1
ATOM 3774 N N . SER A 1 484 ? 7.199 7.398 -18.078 1 88.88 484 SER A N 1
ATOM 3775 C CA . SER A 1 484 ? 6.176 6.977 -17.125 1 88.88 484 SER A CA 1
ATOM 3776 C C . SER A 1 484 ? 4.777 7.324 -17.625 1 88.88 484 SER A C 1
ATOM 3778 O O . SER A 1 484 ? 3.803 6.66 -17.266 1 88.88 484 SER A O 1
ATOM 3780 N N . SER A 1 485 ? 4.703 8.312 -18.5 1 86.62 485 SER A N 1
ATOM 3781 C CA . SER A 1 485 ? 3.414 8.688 -19.078 1 86.62 485 SER A CA 1
ATOM 3782 C C . SER A 1 485 ? 3.105 7.875 -20.328 1 86.62 485 SER A C 1
ATOM 3784 O O . SER A 1 485 ? 2.016 7.98 -20.891 1 86.62 485 SER A O 1
ATOM 3786 N N . LEU A 1 486 ? 4.035 7.121 -20.797 1 91 486 LEU A N 1
ATOM 3787 C CA . LEU A 1 486 ? 3.93 6.266 -21.984 1 91 486 LEU A CA 1
ATOM 3788 C C . LEU A 1 486 ? 3.633 7.086 -23.219 1 91 486 LEU A C 1
ATOM 3790 O O . LEU A 1 486 ? 3.018 6.59 -24.172 1 91 486 LEU A O 1
ATOM 3794 N N . LEU A 1 487 ? 3.957 8.336 -23.203 1 87.56 487 LEU A N 1
ATOM 3795 C CA . LEU A 1 487 ? 3.707 9.195 -24.344 1 87.56 487 LEU A CA 1
ATOM 3796 C C . LEU A 1 487 ? 4.48 8.719 -25.562 1 87.56 487 LEU A C 1
ATOM 3798 O O . LEU A 1 487 ? 3.998 8.828 -26.703 1 87.56 487 LEU A O 1
ATOM 3802 N N . ASP A 1 488 ? 5.711 8.289 -25.297 1 91.38 488 ASP A N 1
ATOM 3803 C CA . ASP A 1 488 ? 6.504 7.754 -26.391 1 91.38 488 ASP A CA 1
ATOM 3804 C C . ASP A 1 488 ? 5.832 6.527 -27.016 1 91.38 488 ASP A C 1
ATOM 3806 O O . ASP A 1 488 ? 5.762 6.402 -28.234 1 91.38 488 ASP A O 1
ATOM 3810 N N . VAL A 1 489 ? 5.246 5.66 -26.188 1 93.31 489 VAL A N 1
ATOM 3811 C CA . VAL A 1 489 ? 4.574 4.449 -26.641 1 93.31 489 VAL A CA 1
ATOM 3812 C C . VAL A 1 489 ? 3.289 4.82 -27.375 1 93.31 489 VAL A C 1
ATOM 3814 O O . VAL A 1 489 ? 3.027 4.316 -28.484 1 93.31 489 VAL A O 1
ATOM 3817 N N . TYR A 1 490 ? 2.527 5.738 -26.859 1 91.06 490 TYR A N 1
ATOM 3818 C CA . TYR A 1 490 ? 1.296 6.195 -27.484 1 91.06 490 TYR A CA 1
ATOM 3819 C C . TYR A 1 490 ? 1.579 6.797 -28.859 1 91.06 490 TYR A C 1
ATOM 3821 O O . TYR A 1 490 ? 0.875 6.504 -29.828 1 91.06 490 TYR A O 1
ATOM 3829 N N . SER A 1 491 ? 2.498 7.625 -28.859 1 91 491 SER A N 1
ATOM 3830 C CA . SER A 1 491 ? 2.844 8.289 -30.125 1 91 491 SER A CA 1
ATOM 3831 C C . SER A 1 491 ? 3.254 7.273 -31.188 1 91 491 SER A C 1
ATOM 3833 O O . SER A 1 491 ? 2.836 7.375 -32.344 1 91 491 SER A O 1
ATOM 3835 N N . PHE A 1 492 ? 4.078 6.363 -30.828 1 94.56 492 PHE A N 1
ATOM 3836 C CA . PHE A 1 492 ? 4.543 5.328 -31.75 1 94.56 492 PHE A CA 1
ATOM 3837 C C . PHE A 1 492 ? 3.371 4.52 -32.281 1 94.56 492 PHE A C 1
ATOM 3839 O O . PHE A 1 492 ? 3.254 4.32 -33.5 1 94.56 492 PHE A O 1
ATOM 3846 N N . LEU A 1 493 ? 2.521 4.082 -31.391 1 94.31 493 LEU A N 1
ATOM 3847 C CA . LEU A 1 493 ? 1.368 3.281 -31.797 1 94.31 493 LEU A CA 1
ATOM 3848 C C . LEU A 1 493 ? 0.409 4.102 -32.656 1 94.31 493 LEU A C 1
ATOM 3850 O O . LEU A 1 493 ? -0.193 3.576 -33.594 1 94.31 493 LEU A O 1
ATOM 3854 N N . ALA A 1 494 ? 0.254 5.363 -32.312 1 91.88 494 ALA A N 1
ATOM 3855 C CA . ALA A 1 494 ? -0.594 6.25 -33.094 1 91.88 494 ALA A CA 1
ATOM 3856 C C . ALA A 1 494 ? -0.076 6.371 -34.531 1 91.88 494 ALA A C 1
ATOM 3858 O O . ALA A 1 494 ? -0.859 6.375 -35.469 1 91.88 494 ALA A O 1
ATOM 3859 N N . VAL A 1 495 ? 1.2 6.469 -34.656 1 93.94 495 VAL A N 1
ATOM 3860 C CA . VAL A 1 495 ? 1.817 6.562 -36 1 93.94 495 VAL A CA 1
ATOM 3861 C C . VAL A 1 495 ? 1.553 5.281 -36.781 1 93.94 495 VAL A C 1
ATOM 3863 O O . VAL A 1 495 ? 1.234 5.328 -37.969 1 93.94 495 VAL A O 1
ATOM 3866 N N . ILE A 1 496 ? 1.678 4.164 -36.094 1 94.69 496 ILE A N 1
ATOM 3867 C CA . ILE A 1 496 ? 1.428 2.883 -36.75 1 94.69 496 ILE A CA 1
ATOM 3868 C C . ILE A 1 496 ? -0.033 2.801 -37.188 1 94.69 496 ILE A C 1
ATOM 3870 O O . ILE A 1 496 ? -0.327 2.404 -38.312 1 94.69 496 ILE A O 1
ATOM 3874 N N . ILE A 1 497 ? -0.865 3.17 -36.344 1 93.5 497 ILE A N 1
ATOM 3875 C CA . ILE A 1 497 ? -2.293 3.129 -36.625 1 93.5 497 ILE A CA 1
ATOM 3876 C C . ILE A 1 497 ? -2.604 4.07 -37.781 1 93.5 497 ILE A C 1
ATOM 3878 O O . ILE A 1 497 ? -3.328 3.703 -38.719 1 93.5 497 ILE A O 1
ATOM 3882 N N . LEU A 1 498 ? -2.037 5.27 -37.688 1 93.31 498 LEU A N 1
ATOM 3883 C CA . LEU A 1 498 ? -2.24 6.238 -38.781 1 93.31 498 LEU A CA 1
ATOM 3884 C C . LEU A 1 498 ? -1.72 5.699 -40.094 1 93.31 498 LEU A C 1
ATOM 3886 O O . LEU A 1 498 ? -2.357 5.879 -41.125 1 93.31 498 LEU A O 1
ATOM 3890 N N . PHE A 1 499 ? -0.626 5.086 -40.062 1 95.25 499 PHE A N 1
ATOM 3891 C CA . PHE A 1 499 ? -0.033 4.492 -41.25 1 95.25 499 PHE A CA 1
ATOM 3892 C C . PHE A 1 499 ? -0.937 3.408 -41.844 1 95.25 499 PHE A C 1
ATOM 3894 O O . PHE A 1 499 ? -1.164 3.359 -43.062 1 95.25 499 PHE A O 1
ATOM 3901 N N . VAL A 1 500 ? -1.435 2.588 -41 1 95.25 500 VAL A N 1
ATOM 3902 C CA . VAL A 1 500 ? -2.332 1.518 -41.438 1 95.25 500 VAL A CA 1
ATOM 3903 C C . VAL A 1 500 ? -3.611 2.113 -42 1 95.25 500 VAL A C 1
ATOM 3905 O O . VAL A 1 500 ? -4.109 1.646 -43.031 1 95.25 500 VAL A O 1
ATOM 3908 N N . LEU A 1 501 ? -4.074 3.135 -41.375 1 94.56 501 LEU A N 1
ATOM 3909 C CA . LEU A 1 501 ? -5.293 3.785 -41.844 1 94.56 501 LEU A CA 1
ATOM 3910 C C . LEU A 1 501 ? -5.066 4.434 -43.219 1 94.56 501 LEU A C 1
ATOM 3912 O O . LEU A 1 501 ? -5.945 4.391 -44.062 1 94.56 501 LEU A O 1
ATOM 3916 N N . ILE A 1 502 ? -3.973 4.996 -43.406 1 95.38 502 ILE A N 1
ATOM 3917 C CA . ILE A 1 502 ? -3.639 5.617 -44.656 1 95.38 502 ILE A CA 1
ATOM 3918 C C . ILE A 1 502 ? -3.566 4.547 -45.75 1 95.38 502 ILE A C 1
ATOM 3920 O O . ILE A 1 502 ? -4.086 4.742 -46.875 1 95.38 502 ILE A O 1
ATOM 3924 N N . ILE A 1 503 ? -2.975 3.469 -45.469 1 95.88 503 ILE A N 1
ATOM 3925 C CA . ILE A 1 503 ? -2.863 2.367 -46.406 1 95.88 503 ILE A CA 1
ATOM 3926 C C . ILE A 1 503 ? -4.254 1.841 -46.75 1 95.88 503 ILE A C 1
ATOM 3928 O O . ILE A 1 503 ? -4.566 1.603 -47.906 1 95.88 503 ILE A O 1
ATOM 3932 N N . LEU A 1 504 ? -4.977 1.652 -45.75 1 95.44 504 LEU A N 1
ATOM 3933 C CA . LEU A 1 504 ? -6.34 1.177 -45.969 1 95.44 504 LEU A CA 1
ATOM 3934 C C . LEU A 1 504 ? -7.137 2.172 -46.781 1 95.44 504 LEU A C 1
ATOM 3936 O O . LEU A 1 504 ? -7.902 1.774 -47.688 1 95.44 504 LEU A O 1
ATOM 3940 N N . TYR A 1 505 ? -6.98 3.449 -46.5 1 94.94 505 TYR A N 1
ATOM 3941 C CA . TYR A 1 505 ? -7.648 4.5 -47.25 1 94.94 505 TYR A CA 1
ATOM 3942 C C . TYR A 1 505 ? -7.223 4.477 -48.719 1 94.94 505 TYR A C 1
ATOM 3944 O O . TYR A 1 505 ? -8.062 4.523 -49.594 1 94.94 505 TYR A O 1
ATOM 3952 N N . LYS A 1 506 ? -6 4.406 -48.906 1 94.81 506 LYS A N 1
ATOM 3953 C CA . LYS A 1 506 ? -5.473 4.352 -50.281 1 94.81 506 LYS A CA 1
ATOM 3954 C C . LYS A 1 506 ? -5.949 3.096 -51 1 94.81 506 LYS A C 1
ATOM 3956 O O . LYS A 1 506 ? -6.238 3.135 -52.188 1 94.81 506 LYS A O 1
ATOM 3961 N N . PHE A 1 507 ? -5.953 2.041 -50.312 1 94.81 507 PHE A N 1
ATOM 3962 C CA . PHE A 1 507 ? -6.438 0.786 -50.875 1 94.81 507 PHE A CA 1
ATOM 3963 C C . PHE A 1 507 ? -7.91 0.891 -51.25 1 94.81 507 PHE A C 1
ATOM 3965 O O . PHE A 1 507 ? -8.312 0.45 -52.312 1 94.81 507 PHE A O 1
ATOM 3972 N N . PHE A 1 508 ? -8.617 1.474 -50.375 1 93.94 508 PHE A N 1
ATOM 3973 C CA . PHE A 1 508 ? -10.039 1.668 -50.625 1 93.94 508 PHE A CA 1
ATOM 3974 C C . PHE A 1 508 ? -10.258 2.588 -51.844 1 93.94 508 PHE A C 1
ATOM 3976 O O . PHE A 1 508 ? -11.117 2.332 -52.688 1 93.94 508 PHE A O 1
ATOM 3983 N N . MET A 1 509 ? -9.508 3.648 -51.844 1 93.56 509 MET A N 1
ATOM 3984 C CA . MET A 1 509 ? -9.602 4.578 -52.969 1 93.56 509 MET A CA 1
ATOM 3985 C C . MET A 1 509 ? -9.211 3.898 -54.281 1 93.56 509 MET A C 1
ATOM 3987 O O . MET A 1 509 ? -9.797 4.168 -55.312 1 93.56 509 MET A O 1
ATOM 3991 N N . PHE A 1 510 ? -8.281 3.066 -54.188 1 92.75 510 PHE A N 1
ATOM 3992 C CA . PHE A 1 510 ? -7.859 2.289 -55.375 1 92.75 510 PHE A CA 1
ATOM 3993 C C . PHE A 1 510 ? -8.969 1.353 -55.812 1 92.75 510 PHE A C 1
ATOM 3995 O O . PHE A 1 510 ? -9.227 1.229 -57.031 1 92.75 510 PHE A O 1
ATOM 4002 N N . LEU A 1 511 ? -9.641 0.75 -54.938 1 93.06 511 LEU A N 1
ATOM 4003 C CA . LEU A 1 511 ? -10.742 -0.145 -55.25 1 93.06 511 LEU A CA 1
ATOM 4004 C C . LEU A 1 511 ? -11.891 0.617 -55.906 1 93.06 511 LEU A C 1
ATOM 4006 O O . LEU A 1 511 ? -12.492 0.129 -56.875 1 93.06 511 LEU A O 1
ATOM 4010 N N . ILE A 1 512 ? -12.133 1.796 -55.344 1 92 512 ILE A N 1
ATOM 4011 C CA . ILE A 1 512 ? -13.188 2.631 -55.906 1 92 512 ILE A CA 1
ATOM 4012 C C . ILE A 1 512 ? -12.82 3.043 -57.344 1 92 512 ILE A C 1
ATOM 4014 O O . ILE A 1 512 ? -13.656 3.002 -58.25 1 92 512 ILE A O 1
ATOM 4018 N N . LYS A 1 513 ? -11.594 3.387 -57.562 1 91.25 513 LYS A N 1
ATOM 4019 C CA . LYS A 1 513 ? -11.117 3.764 -58.906 1 91.25 513 LYS A CA 1
ATOM 4020 C C . LYS A 1 513 ? -11.219 2.592 -59.875 1 91.25 513 LYS A C 1
ATOM 4022 O O . LYS A 1 513 ? -11.609 2.77 -61.031 1 91.25 513 LYS A O 1
ATOM 4027 N N . CYS A 1 514 ? -11.008 1.413 -59.5 1 90.62 514 CYS A N 1
ATOM 4028 C CA . CYS A 1 514 ? -11.086 0.215 -60.312 1 90.62 514 CYS A CA 1
ATOM 4029 C C . CYS A 1 514 ? -12.539 -0.109 -60.656 1 90.62 514 CYS A C 1
ATOM 4031 O O . CYS A 1 514 ? -12.836 -0.502 -61.781 1 90.62 514 CYS A O 1
ATOM 4033 N N . LEU A 1 515 ? -13.375 0.166 -59.688 1 88.62 515 LEU A N 1
ATOM 4034 C CA . LEU A 1 515 ? -14.789 -0.115 -59.906 1 88.62 515 LEU A CA 1
ATOM 4035 C C . LEU A 1 515 ? -15.414 0.922 -60.844 1 88.62 515 LEU A C 1
ATOM 4037 O O . LEU A 1 515 ? -16.25 0.586 -61.688 1 88.62 515 LEU A O 1
ATOM 4041 N N . CYS A 1 516 ? -14.953 2.174 -60.656 1 85.62 516 CYS A N 1
ATOM 4042 C CA . CYS A 1 516 ? -15.477 3.234 -61.531 1 85.62 516 CYS A CA 1
ATOM 4043 C C . CYS A 1 516 ? -14.938 3.109 -62.938 1 85.62 516 CYS A C 1
ATOM 4045 O O . CYS A 1 516 ? -15.633 3.439 -63.906 1 85.62 516 CYS A O 1
ATOM 4047 N N . ASN A 1 517 ? -13.75 2.691 -63.156 1 80.25 517 ASN A N 1
ATOM 4048 C CA . ASN A 1 517 ? -13.18 2.5 -64.5 1 80.25 517 ASN A CA 1
ATOM 4049 C C . ASN A 1 517 ? -13.789 1.286 -65.188 1 80.25 517 ASN A C 1
ATOM 4051 O O . ASN A 1 517 ? -13.922 1.274 -66.438 1 80.25 517 ASN A O 1
ATOM 4055 N N . ARG A 1 518 ? -14.211 0.407 -64.562 1 72.06 518 ARG A N 1
ATOM 4056 C CA . ARG A 1 518 ? -14.883 -0.743 -65.125 1 72.06 518 ARG A CA 1
ATOM 4057 C C . ARG A 1 518 ? -16.281 -0.367 -65.625 1 72.06 518 ARG A C 1
ATOM 4059 O O . ARG A 1 518 ? -16.734 -0.873 -66.625 1 72.06 518 ARG A O 1
ATOM 4066 N N . SER A 1 519 ? -16.906 0.606 -65 1 66.12 519 SER A N 1
ATOM 4067 C CA . SER A 1 519 ? -18.219 1.065 -65.438 1 66.12 519 SER A CA 1
ATOM 4068 C C . SER A 1 519 ? -18.094 1.951 -66.688 1 66.12 519 SER A C 1
ATOM 4070 O O . SER A 1 519 ? -19 1.963 -67.562 1 66.12 519 SER A O 1
ATOM 4072 N N . LYS A 1 520 ? -17.094 2.508 -66.812 1 59.72 520 LYS A N 1
ATOM 4073 C CA . LYS A 1 520 ? -16.938 3.334 -68 1 59.72 520 LYS A CA 1
ATOM 4074 C C . LYS A 1 520 ? -16.594 2.482 -69.25 1 59.72 520 LYS A C 1
ATOM 4076 O O . LYS A 1 520 ? -17.016 2.779 -70.312 1 59.72 520 LYS A O 1
ATOM 4081 N N . THR A 1 521 ? -15.852 1.584 -69.125 1 57.91 521 THR A N 1
ATOM 4082 C CA . THR A 1 521 ? -15.516 0.733 -70.25 1 57.91 521 THR A CA 1
ATOM 4083 C C . THR A 1 521 ? -16.719 -0.096 -70.688 1 57.91 521 THR A C 1
ATOM 4085 O O . THR A 1 521 ? -16.906 -0.374 -71.875 1 57.91 521 THR A O 1
ATOM 4088 N N . HIS A 1 522 ? -17.641 -0.287 -69.875 1 53.53 522 HIS A N 1
ATOM 4089 C CA . HIS A 1 522 ? -18.844 -0.976 -70.312 1 53.53 522 HIS A CA 1
ATOM 4090 C C . HIS A 1 522 ? -19.828 -0.008 -71 1 53.53 522 HIS A C 1
ATOM 4092 O O . HIS A 1 522 ? -20.594 -0.4 -71.875 1 53.53 522 HIS A O 1
ATOM 4098 N N . LYS A 1 523 ? -19.734 1.175 -70.5 1 54.12 523 LYS A N 1
ATOM 4099 C CA . LYS A 1 523 ? -20.609 2.1 -71.188 1 54.12 523 LYS A CA 1
ATOM 4100 C C . LYS A 1 523 ? -20 2.518 -72.562 1 54.12 523 LYS A C 1
ATOM 4102 O O . LYS A 1 523 ? -20.719 2.875 -73.5 1 54.12 523 LYS A O 1
ATOM 4107 N N . ARG A 1 524 ? -18.688 2.551 -72.75 1 53.59 524 ARG A N 1
ATOM 4108 C CA . ARG A 1 524 ? -18.109 2.891 -74.062 1 53.59 524 ARG A CA 1
ATOM 4109 C C . ARG A 1 524 ? -18.203 1.721 -75 1 53.59 524 ARG A C 1
ATOM 4111 O O . ARG A 1 524 ? -18.328 1.921 -76.25 1 53.59 524 ARG A O 1
ATOM 4118 N N . GLY A 1 525 ? -18.25 0.562 -74.562 1 49.16 525 GLY A N 1
ATOM 4119 C CA . GLY A 1 525 ? -18.438 -0.557 -75.438 1 49.16 525 GLY A CA 1
ATOM 4120 C C . GLY A 1 525 ? -19.828 -0.619 -76.062 1 49.16 525 GLY A C 1
ATOM 4121 O O . GLY A 1 525 ? -20 -1.022 -77.188 1 49.16 525 GLY A O 1
ATOM 4122 N N . LYS A 1 526 ? -20.719 -0.19 -75.312 1 53.06 526 LYS A N 1
ATOM 4123 C CA . LYS A 1 526 ? -22.062 -0.182 -75.875 1 53.06 526 LYS A CA 1
ATOM 4124 C C . LYS A 1 526 ? -22.25 1 -76.875 1 53.06 526 LYS A C 1
ATOM 4126 O O . LYS A 1 526 ? -22.953 0.882 -77.875 1 53.06 526 LYS A O 1
ATOM 4131 N N . TRP A 1 527 ? -21.516 2.109 -76.625 1 48.31 527 TRP A N 1
ATOM 4132 C CA . TRP A 1 527 ? -21.703 3.275 -77.5 1 48.31 527 TRP A CA 1
ATOM 4133 C C . TRP A 1 527 ? -20.953 3.1 -78.812 1 48.31 527 TRP A C 1
ATOM 4135 O O . TRP A 1 527 ? -21.484 3.422 -79.875 1 48.31 527 TRP A O 1
ATOM 4145 N N . ASN A 1 528 ? -19.844 2.514 -78.875 1 46.53 528 ASN A N 1
ATOM 4146 C CA . ASN A 1 528 ? -19.156 2.297 -80.188 1 46.53 528 ASN A CA 1
ATOM 4147 C C . ASN A 1 528 ? -19.828 1.229 -81 1 46.53 528 ASN A C 1
ATOM 4149 O O . ASN A 1 528 ? -19.844 1.314 -82.25 1 46.53 528 ASN A O 1
ATOM 4153 N N . LYS A 1 529 ? -20.422 0.277 -80.5 1 52.78 529 LYS A N 1
ATOM 4154 C CA . LYS A 1 529 ? -21.234 -0.657 -81.25 1 52.78 529 LYS A CA 1
ATOM 4155 C C . LYS A 1 529 ? -22.484 0.021 -81.812 1 52.78 529 LYS A C 1
ATOM 4157 O O . LYS A 1 529 ? -22.891 -0.247 -82.938 1 52.78 529 LYS A O 1
ATOM 4162 N N . MET A 1 530 ? -22.969 1.104 -81.125 1 49.75 530 MET A N 1
ATOM 4163 C CA . MET A 1 530 ? -24.156 1.806 -81.625 1 49.75 530 MET A CA 1
ATOM 4164 C C . MET A 1 530 ? -23.781 2.781 -82.75 1 49.75 530 MET A C 1
ATOM 4166 O O . MET A 1 530 ? -24.516 2.936 -83.75 1 49.75 530 MET A O 1
ATOM 4170 N N . GLN A 1 531 ? -22.625 3.344 -82.812 1 51.84 531 GLN A N 1
ATOM 4171 C CA . GLN A 1 531 ? -22.219 4.266 -83.875 1 51.84 531 GLN A CA 1
ATOM 4172 C C . GLN A 1 531 ? -21.906 3.516 -85.188 1 51.84 531 GLN A C 1
ATOM 4174 O O . GLN A 1 531 ? -22.219 3.992 -86.25 1 51.84 531 GLN A O 1
ATOM 4179 N N . SER A 1 532 ? -21.312 2.365 -85.125 1 50.59 532 SER A N 1
ATOM 4180 C CA . SER A 1 532 ? -21.031 1.6 -86.312 1 50.59 532 SER A CA 1
ATOM 4181 C C . SER A 1 532 ? -22.328 1.097 -86.938 1 50.59 532 SER A C 1
ATOM 4183 O O . SER A 1 532 ? -22.391 0.912 -88.188 1 50.59 532 SER A O 1
ATOM 4185 N N . LEU A 1 533 ? -23.406 0.908 -86.25 1 48.47 533 LEU A N 1
ATOM 4186 C CA . LEU A 1 533 ? -24.688 0.514 -86.812 1 48.47 533 LEU A CA 1
ATOM 4187 C C . LEU A 1 533 ? -25.375 1.7 -87.5 1 48.47 533 LEU A C 1
ATOM 4189 O O . LEU A 1 533 ? -26.047 1.535 -88.5 1 48.47 533 LEU A O 1
ATOM 4193 N N . PHE A 1 534 ? -25.109 2.988 -87.125 1 48.56 534 PHE A N 1
ATOM 4194 C CA . PHE A 1 534 ? -25.75 4.145 -87.75 1 48.56 534 PHE A CA 1
ATOM 4195 C C . PHE A 1 534 ? -25.078 4.492 -89.062 1 48.56 534 PHE A C 1
ATOM 4197 O O . PHE A 1 534 ? -25.734 5.012 -90 1 48.56 534 PHE A O 1
ATOM 4204 N N . ASN A 1 535 ? -23.828 4.324 -89.312 1 49.53 535 ASN A N 1
ATOM 4205 C CA . ASN A 1 535 ? -23.188 4.684 -90.562 1 49.53 535 ASN A CA 1
ATOM 4206 C C . ASN A 1 535 ? -23.609 3.764 -91.75 1 49.53 535 ASN A C 1
ATOM 4208 O O . ASN A 1 535 ? -23.453 4.105 -92.875 1 49.53 535 ASN A O 1
ATOM 4212 N N . CYS A 1 536 ? -24.016 2.535 -91.438 1 44.06 536 CYS A N 1
ATOM 4213 C CA . CYS A 1 536 ? -24.438 1.648 -92.5 1 44.06 536 CYS A CA 1
ATOM 4214 C C . CYS A 1 536 ? -25.812 2.053 -93.062 1 44.06 536 CYS A C 1
ATOM 4216 O O . CYS A 1 536 ? -26.25 1.536 -94.062 1 44.06 536 CYS A O 1
ATOM 4218 N N . PHE A 1 537 ? -26.656 2.848 -92.312 1 45.25 537 PHE A N 1
ATOM 4219 C CA . PHE A 1 537 ? -27.984 3.154 -92.812 1 45.25 537 PHE A CA 1
ATOM 4220 C C . PHE A 1 537 ? -27.922 4.262 -93.875 1 45.25 537 PHE A C 1
ATOM 4222 O O . PHE A 1 537 ? -28.844 4.441 -94.625 1 45.25 537 PHE A O 1
ATOM 4229 N N . TRP A 1 538 ? -26.984 5.219 -93.875 1 40.25 538 TRP A N 1
ATOM 4230 C CA . TRP A 1 538 ? -27.078 6.293 -94.875 1 40.25 538 TRP A CA 1
ATOM 4231 C C . TRP A 1 538 ? -26.516 5.852 -96.25 1 40.25 538 TRP A C 1
ATOM 4233 O O . TRP A 1 538 ? -26.609 6.59 -97.188 1 40.25 538 TRP A O 1
ATOM 4243 N N . ALA A 1 539 ? -25.719 4.832 -96.438 1 42.56 539 ALA A N 1
ATOM 4244 C CA . ALA A 1 539 ? -25.156 4.52 -97.75 1 42.56 539 ALA A CA 1
ATOM 4245 C C . ALA A 1 539 ? -26.156 3.723 -98.562 1 42.56 539 ALA A C 1
ATOM 4247 O O . ALA A 1 539 ? -26 3.621 -99.812 1 42.56 539 ALA A O 1
ATOM 4248 N N . SER A 1 540 ? -27.188 3.129 -98 1 30.58 540 SER A N 1
ATOM 4249 C CA . SER A 1 540 ? -28.141 2.605 -99 1 30.58 540 SER A CA 1
ATOM 4250 C C . SER A 1 540 ? -29.188 3.648 -99.375 1 30.58 540 SER A C 1
ATOM 4252 O O . SER A 1 540 ? -29.656 4.395 -98.5 1 30.58 540 SER A O 1
ATOM 4254 N N . MET B 1 1 ? -12.195 -20.594 71.312 1 27.77 1 MET B N 1
ATOM 4255 C CA . MET B 1 1 ? -12.922 -19.984 70.188 1 27.77 1 MET B CA 1
ATOM 4256 C C . MET B 1 1 ? -11.977 -19.672 69 1 27.77 1 MET B C 1
ATOM 4258 O O . MET B 1 1 ? -11.211 -18.703 69.062 1 27.77 1 MET B O 1
ATOM 4262 N N . TYR B 1 2 ? -11.406 -20.672 68.375 1 31.05 2 TYR B N 1
ATOM 4263 C CA . TYR B 1 2 ? -10.477 -20.812 67.25 1 31.05 2 TYR B CA 1
ATOM 4264 C C . TYR B 1 2 ? -11.062 -20.203 65.938 1 31.05 2 TYR B C 1
ATOM 4266 O O . TYR B 1 2 ? -12.102 -20.656 65.5 1 31.05 2 TYR B O 1
ATOM 4274 N N . TYR B 1 3 ? -11.062 -18.859 65.875 1 33.44 3 TYR B N 1
ATOM 4275 C CA . TYR B 1 3 ? -11.5 -18.109 64.688 1 33.44 3 TYR B CA 1
ATOM 4276 C C . TYR B 1 3 ? -10.758 -18.562 63.438 1 33.44 3 TYR B C 1
ATOM 4278 O O . TYR B 1 3 ? -9.531 -18.469 63.375 1 33.44 3 TYR B O 1
ATOM 4286 N N . PHE B 1 4 ? -11.172 -19.641 62.812 1 34.25 4 PHE B N 1
ATOM 4287 C CA . PHE B 1 4 ? -10.797 -20.109 61.469 1 34.25 4 PHE B CA 1
ATOM 4288 C C . PHE B 1 4 ? -10.953 -18.984 60.438 1 34.25 4 PHE B C 1
ATOM 4290 O O . PHE B 1 4 ? -12.047 -18.469 60.25 1 34.25 4 PHE B O 1
ATOM 4297 N N . ARG B 1 5 ? -9.938 -18.109 60.281 1 31.56 5 ARG B N 1
ATOM 4298 C CA . ARG B 1 5 ? -9.836 -17.141 59.219 1 31.56 5 ARG B CA 1
ATOM 4299 C C . ARG B 1 5 ? -10.047 -17.812 57.844 1 31.56 5 ARG B C 1
ATOM 4301 O O . ARG B 1 5 ? -9.273 -18.688 57.469 1 31.56 5 ARG B O 1
ATOM 4308 N N . GLU B 1 6 ? -11.281 -17.984 57.438 1 33.59 6 GLU B N 1
ATOM 4309 C CA . GLU B 1 6 ? -11.648 -18.359 56.094 1 33.59 6 GLU B CA 1
ATOM 4310 C C . GLU B 1 6 ? -10.945 -17.484 55.062 1 33.59 6 GLU B C 1
ATOM 4312 O O . GLU B 1 6 ? -11.062 -16.25 55.094 1 33.59 6 GLU B O 1
ATOM 4317 N N . ILE B 1 7 ? -9.766 -17.828 54.656 1 37.44 7 ILE B N 1
ATOM 4318 C CA . ILE B 1 7 ? -9.133 -17.25 53.469 1 37.44 7 ILE B CA 1
ATOM 4319 C C . ILE B 1 7 ? -10.07 -17.344 52.281 1 37.44 7 ILE B C 1
ATOM 4321 O O . ILE B 1 7 ? -10.414 -18.453 51.844 1 37.44 7 ILE B O 1
ATOM 4325 N N . LEU B 1 8 ? -10.953 -16.391 52.094 1 33.28 8 LEU B N 1
ATOM 4326 C CA . LEU B 1 8 ? -11.688 -16.203 50.844 1 33.28 8 LEU B CA 1
ATOM 4327 C C . LEU B 1 8 ? -10.734 -16.109 49.656 1 33.28 8 LEU B C 1
ATOM 4329 O O . LEU B 1 8 ? -9.969 -15.141 49.562 1 33.28 8 LEU B O 1
ATOM 4333 N N . VAL B 1 9 ? -10.211 -17.203 49.219 1 36.69 9 VAL B N 1
ATOM 4334 C CA . VAL B 1 9 ? -9.594 -17.234 47.906 1 36.69 9 VAL B CA 1
ATOM 4335 C C . VAL B 1 9 ? -10.562 -16.672 46.875 1 36.69 9 VAL B C 1
ATOM 4337 O O . VAL B 1 9 ? -11.633 -17.25 46.625 1 36.69 9 VAL B O 1
ATOM 4340 N N . ILE B 1 10 ? -10.625 -15.391 46.719 1 36.31 10 ILE B N 1
ATOM 4341 C CA . ILE B 1 10 ? -11.258 -14.812 45.562 1 36.31 10 ILE B CA 1
ATOM 4342 C C . ILE B 1 10 ? -10.633 -15.406 44.281 1 36.31 10 ILE B C 1
ATOM 4344 O O . ILE B 1 10 ? -9.469 -15.156 44 1 36.31 10 ILE B O 1
ATOM 4348 N N . THR B 1 11 ? -10.969 -16.594 43.969 1 36.88 11 THR B N 1
ATOM 4349 C CA . THR B 1 11 ? -10.727 -17.031 42.594 1 36.88 11 THR B CA 1
ATOM 4350 C C . THR B 1 11 ? -11.273 -16 41.594 1 36.88 11 THR B C 1
ATOM 4352 O O . THR B 1 11 ? -12.477 -15.734 41.594 1 36.88 11 THR B O 1
ATOM 4355 N N . SER B 1 12 ? -10.555 -14.969 41.375 1 36.03 12 SER B N 1
ATOM 4356 C CA . SER B 1 12 ? -10.875 -14.172 40.188 1 36.03 12 SER B CA 1
ATOM 4357 C C . SER B 1 12 ? -11.25 -15.062 39 1 36.03 12 SER B C 1
ATOM 4359 O O . SER B 1 12 ? -10.43 -15.852 38.531 1 36.03 12 SER B O 1
ATOM 4361 N N . PHE B 1 13 ? -12.469 -15.484 39 1 37.88 13 PHE B N 1
ATOM 4362 C CA . PHE B 1 13 ? -13.008 -16 37.75 1 37.88 13 PHE B CA 1
ATOM 4363 C C . PHE B 1 13 ? -12.656 -15.086 36.594 1 37.88 13 PHE B C 1
ATOM 4365 O O . PHE B 1 13 ? -13.195 -13.984 36.469 1 37.88 13 PHE B O 1
ATOM 4372 N N . ILE B 1 14 ? -11.422 -15.047 36.188 1 38.75 14 ILE B N 1
ATOM 4373 C CA . ILE B 1 14 ? -11.227 -14.523 34.844 1 38.75 14 ILE B CA 1
ATOM 4374 C C . ILE B 1 14 ? -12.281 -15.109 33.906 1 38.75 14 ILE B C 1
ATOM 4376 O O . ILE B 1 14 ? -12.297 -16.312 33.656 1 38.75 14 ILE B O 1
ATOM 4380 N N . CYS B 1 15 ? -13.469 -14.648 34 1 36.66 15 CYS B N 1
ATOM 4381 C CA . CYS B 1 15 ? -14.391 -14.969 32.938 1 36.66 15 CYS B CA 1
ATOM 4382 C C . CYS B 1 15 ? -13.688 -14.883 31.578 1 36.66 15 CYS B C 1
ATOM 4384 O O . CYS B 1 15 ? -13.234 -13.805 31.172 1 36.66 15 CYS B O 1
ATOM 4386 N N . PRO B 1 16 ? -13.078 -15.906 31.156 1 40.03 16 PRO B N 1
ATOM 4387 C CA . PRO B 1 16 ? -12.648 -15.758 29.766 1 40.03 16 PRO B CA 1
ATOM 4388 C C . PRO B 1 16 ? -13.695 -15.07 28.891 1 40.03 16 PRO B C 1
ATOM 4390 O O . PRO B 1 16 ? -14.867 -15.445 28.906 1 40.03 16 PRO B O 1
ATOM 4393 N N . VAL B 1 17 ? -13.797 -13.836 28.859 1 41.06 17 VAL B N 1
ATOM 4394 C CA . VAL B 1 17 ? -14.594 -13.289 27.766 1 41.06 17 VAL B CA 1
ATOM 4395 C C . VAL B 1 17 ? -14.578 -14.25 26.578 1 41.06 17 VAL B C 1
ATOM 4397 O O . VAL B 1 17 ? -13.531 -14.484 25.984 1 41.06 17 VAL B O 1
ATOM 4400 N N . GLN B 1 18 ? -15.211 -15.344 26.703 1 43.16 18 GLN B N 1
ATOM 4401 C CA . GLN B 1 18 ? -15.461 -16.219 25.562 1 43.16 18 GLN B CA 1
ATOM 4402 C C . GLN B 1 18 ? -15.734 -15.398 24.297 1 43.16 18 GLN B C 1
ATOM 4404 O O . GLN B 1 18 ? -16.812 -14.812 24.156 1 43.16 18 GLN B O 1
ATOM 4409 N N . VAL B 1 19 ? -14.922 -14.602 23.828 1 52.34 19 VAL B N 1
ATOM 4410 C CA . VAL B 1 19 ? -15.156 -14 22.531 1 52.34 19 VAL B CA 1
ATOM 4411 C C . VAL B 1 19 ? -15.703 -15.047 21.562 1 52.34 19 VAL B C 1
ATOM 4413 O O . VAL B 1 19 ? -15.078 -16.094 21.344 1 52.34 19 VAL B O 1
ATOM 4416 N N . ALA B 1 20 ? -17.016 -15.281 21.422 1 67.44 20 ALA B N 1
ATOM 4417 C CA . ALA B 1 20 ? -17.672 -16.203 20.5 1 67.44 20 ALA B CA 1
ATOM 4418 C C . ALA B 1 20 ? -16.953 -16.234 19.156 1 67.44 20 ALA B C 1
ATOM 4420 O O . ALA B 1 20 ? -16.703 -15.195 18.547 1 67.44 20 ALA B O 1
ATOM 4421 N N . GLY B 1 21 ? -16.266 -17.297 18.766 1 91.06 21 GLY B N 1
ATOM 4422 C CA . GLY B 1 21 ? -15.578 -17.531 17.516 1 91.06 21 GLY B CA 1
ATOM 4423 C C . GLY B 1 21 ? -16.422 -17.203 16.297 1 91.06 21 GLY B C 1
ATOM 4424 O O . GLY B 1 21 ? -17.641 -17.328 16.328 1 91.06 21 GLY B O 1
ATOM 4425 N N . LEU B 1 22 ? -15.891 -16.578 15.312 1 97.19 22 LEU B N 1
ATOM 4426 C CA . LEU B 1 22 ? -16.531 -16.281 14.047 1 97.19 22 LEU B CA 1
ATOM 4427 C C . LEU B 1 22 ? -16.656 -17.531 13.188 1 97.19 22 LEU B C 1
ATOM 4429 O O . LEU B 1 22 ? -16 -18.547 13.453 1 97.19 22 LEU B O 1
ATOM 4433 N N . SER B 1 23 ? -17.562 -17.516 12.297 1 98.19 23 SER B N 1
ATOM 4434 C CA . SER B 1 23 ? -17.797 -18.625 11.359 1 98.19 23 SER B CA 1
ATOM 4435 C C . SER B 1 23 ? -17.422 -18.219 9.938 1 98.19 23 SER B C 1
ATOM 4437 O O . SER B 1 23 ? -17.922 -17.219 9.414 1 98.19 23 SER B O 1
ATOM 4439 N N . PHE B 1 24 ? -16.562 -19.047 9.336 1 98.44 24 PHE B N 1
ATOM 4440 C CA . PHE B 1 24 ? -16.047 -18.703 8.016 1 98.44 24 PHE B CA 1
ATOM 4441 C C . PHE B 1 24 ? -16.375 -19.797 7.004 1 98.44 24 PHE B C 1
ATOM 4443 O O . PHE B 1 24 ? -16.312 -20.984 7.336 1 98.44 24 PHE B O 1
ATOM 4450 N N . LEU B 1 25 ? -16.734 -19.422 5.805 1 98.25 25 LEU B N 1
ATOM 4451 C CA . LEU B 1 25 ? -16.859 -20.312 4.656 1 98.25 25 LEU B CA 1
ATOM 4452 C C . LEU B 1 25 ? -15.68 -20.156 3.711 1 98.25 25 LEU B C 1
ATOM 4454 O O . LEU B 1 25 ? -15.25 -19.031 3.428 1 98.25 25 LEU B O 1
ATOM 4458 N N . PHE B 1 26 ? -15.102 -21.297 3.287 1 97.06 26 PHE B N 1
ATOM 4459 C CA . PHE B 1 26 ? -13.961 -21.297 2.387 1 97.06 26 PHE B CA 1
ATOM 4460 C C . PHE B 1 26 ? -14.266 -22.062 1.11 1 97.06 26 PHE B C 1
ATOM 4462 O O . PHE B 1 26 ? -15.016 -23.031 1.138 1 97.06 26 PHE B O 1
ATOM 4469 N N . GLN B 1 27 ? -13.656 -21.594 -0.001 1 95.19 27 GLN B N 1
ATOM 4470 C CA . GLN B 1 27 ? -13.711 -22.344 -1.249 1 95.19 27 GLN B CA 1
ATOM 4471 C C . GLN B 1 27 ? -12.43 -22.172 -2.061 1 95.19 27 GLN B C 1
ATOM 4473 O O . GLN B 1 27 ? -11.969 -21.047 -2.256 1 95.19 27 GLN B O 1
ATOM 4478 N N . SER B 1 28 ? -11.828 -23.234 -2.561 1 90.44 28 SER B N 1
ATOM 4479 C CA . SER B 1 28 ? -10.625 -23.188 -3.391 1 90.44 28 SER B CA 1
ATOM 4480 C C . SER B 1 28 ? -10.914 -23.703 -4.801 1 90.44 28 SER B C 1
ATOM 4482 O O . SER B 1 28 ? -10 -23.797 -5.625 1 90.44 28 SER B O 1
ATOM 4484 N N . GLY B 1 29 ? -12.109 -24.016 -5.086 1 86.75 29 GLY B N 1
ATOM 4485 C CA . GLY B 1 29 ? -12.484 -24.469 -6.414 1 86.75 29 GLY B CA 1
ATOM 4486 C C . GLY B 1 29 ? -11.875 -25.812 -6.777 1 86.75 29 GLY B C 1
ATOM 4487 O O . GLY B 1 29 ? -11.797 -26.703 -5.941 1 86.75 29 GLY B O 1
ATOM 4488 N N . LEU B 1 30 ? -11.523 -25.938 -8.047 1 77.81 30 LEU B N 1
ATOM 4489 C CA . LEU B 1 30 ? -11.047 -27.219 -8.57 1 77.81 30 LEU B CA 1
ATOM 4490 C C . LEU B 1 30 ? -9.523 -27.25 -8.586 1 77.81 30 LEU B C 1
ATOM 4492 O O . LEU B 1 30 ? -8.93 -28.234 -9.055 1 77.81 30 LEU B O 1
ATOM 4496 N N . GLY B 1 31 ? -9.055 -26.141 -8.055 1 71.44 31 GLY B N 1
ATOM 4497 C CA . GLY B 1 31 ? -7.605 -26.109 -8.031 1 71.44 31 GLY B CA 1
ATOM 4498 C C . GLY B 1 31 ? -6.996 -27.062 -7.027 1 71.44 31 GLY B C 1
ATOM 4499 O O . GLY B 1 31 ? -7.469 -27.172 -5.895 1 71.44 31 GLY B O 1
ATOM 4500 N N . ASP B 1 32 ? -6.121 -27.969 -7.523 1 67.75 32 ASP B N 1
ATOM 4501 C CA . ASP B 1 32 ? -5.445 -28.891 -6.617 1 67.75 32 ASP B CA 1
ATOM 4502 C C . ASP B 1 32 ? -4.102 -28.328 -6.164 1 67.75 32 ASP B C 1
ATOM 4504 O O . ASP B 1 32 ? -3.701 -27.234 -6.586 1 67.75 32 ASP B O 1
ATOM 4508 N N . GLY B 1 33 ? -3.547 -28.938 -5.156 1 73.81 33 GLY B N 1
ATOM 4509 C CA . GLY B 1 33 ? -2.182 -28.703 -4.715 1 73.81 33 GLY B CA 1
ATOM 4510 C C . GLY B 1 33 ? -2.023 -27.406 -3.949 1 73.81 33 GLY B C 1
ATOM 4511 O O . GLY B 1 33 ? -2.479 -27.281 -2.811 1 73.81 33 GLY B O 1
ATOM 4512 N N . SER B 1 34 ? -1.394 -26.359 -4.75 1 77.25 34 SER B N 1
ATOM 4513 C CA . SER B 1 34 ? -0.938 -25.141 -4.102 1 77.25 34 SER B CA 1
ATOM 4514 C C . SER B 1 34 ? -2.105 -24.203 -3.801 1 77.25 34 SER B C 1
ATOM 4516 O O . SER B 1 34 ? -2.094 -23.484 -2.797 1 77.25 34 SER B O 1
ATOM 4518 N N . HIS B 1 35 ? -3.182 -24.281 -4.598 1 83.62 35 HIS B N 1
ATOM 4519 C CA . HIS B 1 35 ? -4.344 -23.422 -4.363 1 83.62 35 HIS B CA 1
ATOM 4520 C C . HIS B 1 35 ? -5.07 -23.828 -3.082 1 83.62 35 HIS B C 1
ATOM 4522 O O . HIS B 1 35 ? -5.375 -22.969 -2.248 1 83.62 35 HIS B O 1
ATOM 4528 N N . PHE B 1 36 ? -5.273 -25.125 -2.992 1 86.75 36 PHE B N 1
ATOM 4529 C CA . PHE B 1 36 ? -5.957 -25.594 -1.793 1 86.75 36 PHE B CA 1
ATOM 4530 C C . PHE B 1 36 ? -5.066 -25.438 -0.565 1 86.75 36 PHE B C 1
ATOM 4532 O O . PHE B 1 36 ? -5.527 -25 0.488 1 86.75 36 PHE B O 1
ATOM 4539 N N . THR B 1 37 ? -3.809 -25.75 -0.668 1 85.38 37 THR B N 1
ATOM 4540 C CA . THR B 1 37 ? -2.896 -25.688 0.468 1 85.38 37 THR B CA 1
ATOM 4541 C C . THR B 1 37 ? -2.777 -24.266 1.005 1 85.38 37 THR B C 1
ATOM 4543 O O . THR B 1 37 ? -2.758 -24.062 2.219 1 85.38 37 THR B O 1
ATOM 4546 N N . THR B 1 38 ? -2.697 -23.328 0.146 1 89 38 THR B N 1
ATOM 4547 C CA . THR B 1 38 ? -2.596 -21.938 0.548 1 89 38 THR B CA 1
ATOM 4548 C C . THR B 1 38 ? -3.84 -21.5 1.318 1 89 38 THR B C 1
ATOM 4550 O O . THR B 1 38 ? -3.734 -20.938 2.408 1 89 38 THR B O 1
ATOM 4553 N N . SER B 1 39 ? -4.922 -21.812 0.747 1 91.62 39 SER B N 1
ATOM 4554 C CA . SER B 1 39 ? -6.18 -21.453 1.392 1 91.62 39 SER B CA 1
ATOM 4555 C C . SER B 1 39 ? -6.359 -22.203 2.709 1 91.62 39 SER B C 1
ATOM 4557 O O . SER B 1 39 ? -6.828 -21.625 3.695 1 91.62 39 SER B O 1
ATOM 4559 N N . ALA B 1 40 ? -6 -23.484 2.715 1 93.12 40 ALA B N 1
ATOM 4560 C CA . ALA B 1 40 ? -6.164 -24.312 3.904 1 93.12 40 ALA B CA 1
ATOM 4561 C C . ALA B 1 40 ? -5.254 -23.844 5.035 1 93.12 40 ALA B C 1
ATOM 4563 O O . ALA B 1 40 ? -5.621 -23.922 6.211 1 93.12 40 ALA B O 1
ATOM 4564 N N . THR B 1 41 ? -4.109 -23.391 4.637 1 93.56 41 THR B N 1
ATOM 4565 C CA . THR B 1 41 ? -3.186 -22.859 5.637 1 93.56 41 THR B CA 1
ATOM 4566 C C . THR B 1 41 ? -3.771 -21.625 6.316 1 93.56 41 THR B C 1
ATOM 4568 O O . THR B 1 41 ? -3.67 -21.469 7.535 1 93.56 41 THR B O 1
ATOM 4571 N N . VAL B 1 42 ? -4.375 -20.766 5.586 1 96.5 42 VAL B N 1
ATOM 4572 C CA . VAL B 1 42 ? -5.039 -19.594 6.137 1 96.5 42 VAL B CA 1
ATOM 4573 C C . VAL B 1 42 ? -6.195 -20.031 7.035 1 96.5 42 VAL B C 1
ATOM 4575 O O . VAL B 1 42 ? -6.363 -19.5 8.141 1 96.5 42 VAL B O 1
ATOM 4578 N N . ALA B 1 43 ? -6.965 -21.016 6.574 1 97.25 43 ALA B N 1
ATOM 4579 C CA . ALA B 1 43 ? -8.086 -21.547 7.344 1 97.25 43 ALA B CA 1
ATOM 4580 C C . ALA B 1 43 ? -7.605 -22.141 8.664 1 97.25 43 ALA B C 1
ATOM 4582 O O . ALA B 1 43 ? -8.25 -21.969 9.703 1 97.25 43 ALA B O 1
ATOM 4583 N N . GLU B 1 44 ? -6.539 -22.828 8.578 1 95.81 44 GLU B N 1
ATOM 4584 C CA . GLU B 1 44 ? -5.977 -23.422 9.789 1 95.81 44 GLU B CA 1
ATOM 4585 C C . GLU B 1 44 ? -5.645 -22.359 10.828 1 95.81 44 GLU B C 1
ATOM 4587 O O . GLU B 1 44 ? -5.879 -22.562 12.023 1 95.81 44 GLU B O 1
ATOM 4592 N N . ALA B 1 45 ? -5.066 -21.25 10.398 1 96.19 45 ALA B N 1
ATOM 4593 C CA . ALA B 1 45 ? -4.742 -20.141 11.305 1 96.19 45 ALA B CA 1
ATOM 4594 C C . ALA B 1 45 ? -5.992 -19.625 11.992 1 96.19 45 ALA B C 1
ATOM 4596 O O . ALA B 1 45 ? -5.961 -19.297 13.188 1 96.19 45 ALA B O 1
ATOM 4597 N N . LEU B 1 46 ? -7.098 -19.547 11.281 1 97.75 46 LEU B N 1
ATOM 4598 C CA . LEU B 1 46 ? -8.352 -19.062 11.852 1 97.75 46 LEU B CA 1
ATOM 4599 C C . LEU B 1 46 ? -8.906 -20.062 12.867 1 97.75 46 LEU B C 1
ATOM 4601 O O . LEU B 1 46 ?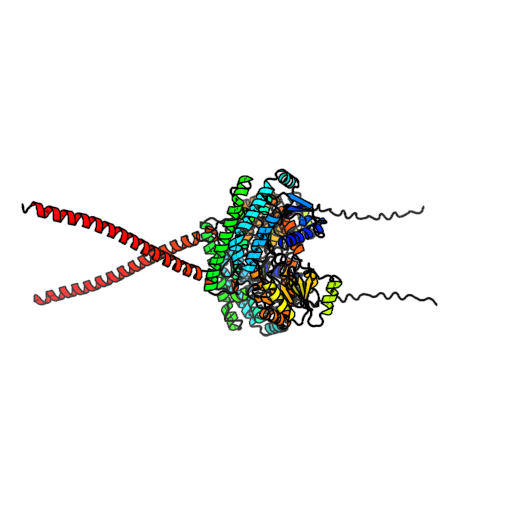 -9.398 -19.672 13.922 1 97.75 46 LEU B O 1
ATOM 4605 N N . VAL B 1 47 ? -8.781 -21.359 12.594 1 97.12 47 VAL B N 1
ATOM 4606 C CA . VAL B 1 47 ? -9.234 -22.391 13.516 1 97.12 47 VAL B CA 1
ATOM 4607 C C . VAL B 1 47 ? -8.414 -22.328 14.805 1 97.12 47 VAL B C 1
ATOM 4609 O O . VAL B 1 47 ? -8.961 -22.438 15.898 1 97.12 47 VAL B O 1
ATOM 4612 N N . ARG B 1 48 ? -7.141 -22.156 14.656 1 95.06 48 ARG B N 1
ATOM 4613 C CA . ARG B 1 48 ? -6.254 -22.062 15.812 1 95.06 48 ARG B CA 1
ATOM 4614 C C . ARG B 1 48 ? -6.641 -20.875 16.703 1 95.06 48 ARG B C 1
ATOM 4616 O O . ARG B 1 48 ? -6.418 -20.906 17.906 1 95.06 48 ARG B O 1
ATOM 4623 N N . LYS B 1 49 ? -7.188 -19.906 16.125 1 95.88 49 LYS B N 1
ATOM 4624 C CA . LYS B 1 49 ? -7.613 -18.719 16.875 1 95.88 49 LYS B CA 1
ATOM 4625 C C . LYS B 1 49 ? -9 -18.922 17.469 1 95.88 49 LYS B C 1
ATOM 4627 O O . LYS B 1 49 ? -9.57 -18 18.062 1 95.88 49 LYS B O 1
ATOM 4632 N N . GLY B 1 50 ? -9.617 -20.094 17.219 1 96.44 50 GLY B N 1
ATOM 4633 C CA . GLY B 1 50 ? -10.875 -20.438 17.875 1 96.44 50 GLY B CA 1
ATOM 4634 C C . GLY B 1 50 ? -12.086 -20.234 16.984 1 96.44 50 GLY B C 1
ATOM 4635 O O . GLY B 1 50 ? -13.219 -20.266 17.453 1 96.44 50 GLY B O 1
ATOM 4636 N N . HIS B 1 51 ? -11.875 -20.047 15.664 1 97.69 51 HIS B N 1
ATOM 4637 C CA . HIS B 1 51 ? -12.984 -19.844 14.742 1 97.69 51 HIS B CA 1
ATOM 4638 C C . HIS B 1 51 ? -13.406 -21.156 14.102 1 97.69 51 HIS B C 1
ATOM 4640 O O . HIS B 1 51 ? -12.672 -22.156 14.156 1 97.69 51 HIS B O 1
ATOM 4646 N N . ASP B 1 52 ? -14.609 -21.188 13.578 1 97.31 52 ASP B N 1
ATOM 4647 C CA . ASP B 1 52 ? -15.125 -22.328 12.828 1 97.31 52 ASP B CA 1
ATOM 4648 C C . ASP B 1 52 ? -14.961 -22.109 11.328 1 97.31 52 ASP B C 1
ATOM 4650 O O . ASP B 1 52 ? -15.242 -21.016 10.812 1 97.31 52 ASP B O 1
ATOM 4654 N N . VAL B 1 53 ? -14.508 -23.172 10.672 1 98 53 VAL B N 1
ATOM 4655 C CA . VAL B 1 53 ? -14.312 -23.062 9.234 1 98 53 VAL B CA 1
ATOM 4656 C C . VAL B 1 53 ? -15.047 -24.203 8.523 1 98 53 VAL B C 1
ATOM 4658 O O . VAL B 1 53 ? -14.914 -25.359 8.898 1 98 53 VAL B O 1
ATOM 4661 N N . THR B 1 54 ? -15.852 -23.875 7.551 1 97.94 54 THR B N 1
ATOM 4662 C CA . THR B 1 54 ? -16.5 -24.812 6.652 1 97.94 54 THR B CA 1
ATOM 4663 C C . THR B 1 54 ? -15.977 -24.656 5.227 1 97.94 54 THR B C 1
ATOM 4665 O O . THR B 1 54 ? -15.922 -23.547 4.699 1 97.94 54 THR B O 1
ATOM 4668 N N . TYR B 1 55 ? -15.609 -25.781 4.613 1 96.19 55 TYR B N 1
ATOM 4669 C CA . TYR B 1 55 ? -15.164 -25.75 3.225 1 96.19 55 TYR B CA 1
ATOM 4670 C C . TYR B 1 55 ? -16.281 -26.203 2.291 1 96.19 55 TYR B C 1
ATOM 4672 O O . TYR B 1 55 ? -16.906 -27.25 2.512 1 96.19 55 TYR B O 1
ATOM 4680 N N . LEU B 1 56 ? -16.5 -25.391 1.341 1 95.81 56 LEU B N 1
ATOM 4681 C CA . LEU B 1 56 ? -17.359 -25.766 0.221 1 95.81 56 LEU B CA 1
ATOM 4682 C C . LEU B 1 56 ? -16.547 -26.438 -0.879 1 95.81 56 LEU B C 1
ATOM 4684 O O . LEU B 1 56 ? -15.664 -25.812 -1.482 1 95.81 56 LEU B O 1
ATOM 4688 N N . ILE B 1 57 ? -16.859 -27.75 -1.188 1 93.19 57 ILE B N 1
ATOM 4689 C CA . ILE B 1 57 ? -16.016 -28.453 -2.141 1 93.19 57 ILE B CA 1
ATOM 4690 C C . ILE B 1 57 ? -16.875 -29.266 -3.102 1 93.19 57 ILE B C 1
ATOM 4692 O O . ILE B 1 57 ? -17.953 -29.75 -2.723 1 93.19 57 ILE B O 1
ATOM 4696 N N . SER B 1 58 ? -16.422 -29.297 -4.312 1 91.5 58 SER B N 1
ATOM 4697 C CA . SER B 1 58 ? -17 -30.219 -5.293 1 91.5 58 SER B CA 1
ATOM 4698 C C . SER B 1 58 ? -16.672 -31.672 -4.961 1 91.5 58 SER B C 1
ATOM 4700 O O . SER B 1 58 ? -15.609 -31.953 -4.418 1 91.5 58 SER B O 1
ATOM 4702 N N . ASN B 1 59 ? -17.562 -32.594 -5.32 1 90 59 ASN B N 1
ATOM 4703 C CA . ASN B 1 59 ? -17.266 -34 -5.109 1 90 59 ASN B CA 1
ATOM 4704 C C . ASN B 1 59 ? -16.031 -34.438 -5.883 1 90 59 ASN B C 1
ATOM 4706 O O . ASN B 1 59 ? -15.367 -35.406 -5.512 1 90 59 ASN B O 1
ATOM 4710 N N . ALA B 1 60 ? -15.719 -33.688 -6.934 1 85.38 60 ALA B N 1
ATOM 4711 C CA . ALA B 1 60 ? -14.492 -33.969 -7.684 1 85.38 60 ALA B CA 1
ATOM 4712 C C . ALA B 1 60 ? -13.266 -33.781 -6.801 1 85.38 60 ALA B C 1
ATOM 4714 O O . ALA B 1 60 ? -12.219 -34.375 -7.066 1 85.38 60 ALA B O 1
ATOM 4715 N N . CYS B 1 61 ? -13.359 -33.031 -5.758 1 88.12 61 CYS B N 1
ATOM 4716 C CA . CYS B 1 61 ? -12.242 -32.781 -4.859 1 88.12 61 CYS B CA 1
ATOM 4717 C C . CYS B 1 61 ? -12.508 -33.375 -3.475 1 88.12 61 CYS B C 1
ATOM 4719 O O . CYS B 1 61 ? -11.945 -32.906 -2.482 1 88.12 61 CYS B O 1
ATOM 4721 N N . GLU B 1 62 ? -13.312 -34.344 -3.363 1 89.94 62 GLU B N 1
ATOM 4722 C CA . GLU B 1 62 ? -13.711 -34.938 -2.08 1 89.94 62 GLU B CA 1
ATOM 4723 C C . GLU B 1 62 ? -12.531 -35.562 -1.363 1 89.94 62 GLU B C 1
ATOM 4725 O O . GLU B 1 62 ? -12.562 -35.75 -0.146 1 89.94 62 GLU B O 1
ATOM 4730 N N . PHE B 1 63 ? -11.5 -35.906 -2.064 1 86.12 63 PHE B N 1
ATOM 4731 C CA . PHE B 1 63 ? -10.297 -36.5 -1.475 1 86.12 63 PHE B CA 1
ATOM 4732 C C . PHE B 1 63 ? -9.688 -35.562 -0.454 1 86.12 63 PHE B C 1
ATOM 4734 O O . PHE B 1 63 ? -8.984 -35.969 0.462 1 86.12 63 PHE B O 1
ATOM 4741 N N . ARG B 1 64 ? -9.961 -34.281 -0.56 1 87.44 64 ARG B N 1
ATOM 4742 C CA . ARG B 1 64 ? -9.461 -33.281 0.366 1 87.44 64 ARG B CA 1
ATOM 4743 C C . ARG B 1 64 ? -9.992 -33.5 1.776 1 87.44 64 ARG B C 1
ATOM 4745 O O . ARG B 1 64 ? -9.328 -33.188 2.76 1 87.44 64 ARG B O 1
ATOM 4752 N N . THR B 1 65 ? -11.164 -34.062 1.867 1 90.69 65 THR B N 1
ATOM 4753 C CA . THR B 1 65 ? -11.805 -34.312 3.156 1 90.69 65 THR B CA 1
ATOM 4754 C C . THR B 1 65 ? -11.117 -35.469 3.891 1 90.69 65 THR B C 1
ATOM 4756 O O . THR B 1 65 ? -11.289 -35.625 5.102 1 90.69 65 THR B O 1
ATOM 4759 N N . ARG B 1 66 ? -10.375 -36.188 3.211 1 90.19 66 ARG B N 1
ATOM 4760 C CA . ARG B 1 66 ? -9.734 -37.344 3.797 1 90.19 66 ARG B CA 1
ATOM 4761 C C . ARG B 1 66 ? -8.281 -37.062 4.141 1 90.19 66 ARG B C 1
ATOM 4763 O O . ARG B 1 66 ? -7.578 -37.938 4.652 1 90.19 66 ARG B O 1
ATOM 4770 N N . SER B 1 67 ? -7.863 -35.938 3.756 1 87.12 67 SER B N 1
ATOM 4771 C CA . SER B 1 67 ? -6.504 -35.562 4.137 1 87.12 67 SER B CA 1
ATOM 4772 C C . SER B 1 67 ? -6.301 -35.688 5.645 1 87.12 67 SER B C 1
ATOM 4774 O O . SER B 1 67 ? -7.121 -35.188 6.426 1 87.12 67 SER B O 1
ATOM 4776 N N . PRO B 1 68 ? -5.242 -36.281 6.117 1 86.94 68 PRO B N 1
ATOM 4777 C CA . PRO B 1 68 ? -5.004 -36.406 7.555 1 86.94 68 PRO B CA 1
ATOM 4778 C C . PRO B 1 68 ? -4.82 -35.062 8.234 1 86.94 68 PRO B C 1
ATOM 4780 O O . PRO B 1 68 ? -5.184 -34.875 9.406 1 86.94 68 PRO B O 1
ATOM 4783 N N . ARG B 1 69 ? -4.312 -34.156 7.516 1 84.56 69 ARG B N 1
ATOM 4784 C CA . ARG B 1 69 ? -4.023 -32.844 8.102 1 84.56 69 ARG B CA 1
ATOM 4785 C C . ARG B 1 69 ? -5.266 -31.969 8.109 1 84.56 69 ARG B C 1
ATOM 4787 O O . ARG B 1 69 ? -5.594 -31.359 9.133 1 84.56 69 ARG B O 1
ATOM 4794 N N . TRP B 1 70 ? -5.984 -31.969 7.004 1 89.44 70 TRP B N 1
ATOM 4795 C CA . TRP B 1 70 ? -7.027 -30.969 6.832 1 89.44 70 TRP B CA 1
ATOM 4796 C C . TRP B 1 70 ? -8.406 -31.547 7.133 1 89.44 70 TRP B C 1
ATOM 4798 O O . TRP B 1 70 ? -9.312 -30.828 7.559 1 89.44 70 TRP B O 1
ATOM 4808 N N . GLY B 1 71 ? -8.547 -32.812 6.934 1 90.5 71 GLY B N 1
ATOM 4809 C CA . GLY B 1 71 ? -9.836 -33.5 7.086 1 90.5 71 GLY B CA 1
ATOM 4810 C C . GLY B 1 71 ? -10.492 -33.219 8.43 1 90.5 71 GLY B C 1
ATOM 4811 O O . GLY B 1 71 ? -11.617 -32.719 8.484 1 90.5 71 GLY B O 1
ATOM 4812 N N . PRO B 1 72 ? -9.75 -33.375 9.516 1 93.25 72 PRO B N 1
ATOM 4813 C CA . PRO B 1 72 ? -10.367 -33.219 10.836 1 93.25 72 PRO B CA 1
ATOM 4814 C C . PRO B 1 72 ? -10.5 -31.734 11.25 1 93.25 72 PRO B C 1
ATOM 4816 O O . PRO B 1 72 ? -11.18 -31.422 12.227 1 93.25 72 PRO B O 1
ATOM 4819 N N . LEU B 1 73 ? -9.883 -30.859 10.578 1 94.12 73 LEU B N 1
ATOM 4820 C CA . LEU B 1 73 ? -9.766 -29.469 11.031 1 94.12 73 LEU B CA 1
ATOM 4821 C C . LEU B 1 73 ? -10.984 -28.656 10.609 1 94.12 73 LEU B C 1
ATOM 4823 O O . LEU B 1 73 ? -11.352 -27.688 11.281 1 94.12 73 LEU B O 1
ATOM 4827 N N . PHE B 1 74 ? -11.547 -29.062 9.508 1 96.38 74 PHE B N 1
ATOM 4828 C CA . PHE B 1 74 ? -12.609 -28.25 8.93 1 96.38 74 PHE B CA 1
ATOM 4829 C C . PHE B 1 74 ? -13.914 -29.031 8.852 1 96.38 74 PHE B C 1
ATOM 4831 O O . PHE B 1 74 ? -13.906 -30.266 8.922 1 96.38 74 PHE B O 1
ATOM 4838 N N . LYS B 1 75 ? -15.016 -28.312 8.82 1 96.5 75 LYS B N 1
ATOM 4839 C CA . LYS B 1 75 ? -16.266 -28.875 8.336 1 96.5 75 LYS B CA 1
ATOM 4840 C C . LYS B 1 75 ? -16.344 -28.812 6.812 1 96.5 75 LYS B C 1
ATOM 4842 O O . LYS B 1 75 ? -15.68 -27.984 6.188 1 96.5 75 LYS B O 1
ATOM 4847 N N . TYR B 1 76 ? -17.156 -29.703 6.238 1 96.5 76 TYR B N 1
ATOM 4848 C CA . TYR B 1 76 ? -17.219 -29.734 4.781 1 96.5 76 TYR B CA 1
ATOM 4849 C C . TYR B 1 76 ? -18.656 -29.781 4.293 1 96.5 76 TYR B C 1
ATOM 4851 O O . TYR B 1 76 ? -19.5 -30.469 4.871 1 96.5 76 TYR B O 1
ATOM 4859 N N . GLU B 1 77 ? -18.984 -28.969 3.357 1 96.69 77 GLU B N 1
ATOM 4860 C CA . GLU B 1 77 ? -20.172 -29.047 2.518 1 96.69 77 GLU B CA 1
ATOM 4861 C C . GLU B 1 77 ? -19.812 -29.469 1.094 1 96.69 77 GLU B C 1
ATOM 4863 O O . GLU B 1 77 ? -19.078 -28.75 0.398 1 96.69 77 GLU B O 1
ATOM 4868 N N . ILE B 1 78 ? -20.359 -30.609 0.688 1 95.06 78 ILE B N 1
ATOM 4869 C CA . ILE B 1 78 ? -19.984 -31.188 -0.601 1 95.06 78 ILE B CA 1
ATOM 4870 C C . ILE B 1 78 ? -21.156 -31.062 -1.576 1 95.06 78 ILE B C 1
ATOM 4872 O O . ILE B 1 78 ? -22.312 -31.328 -1.218 1 95.06 78 ILE B O 1
ATOM 4876 N N . PHE B 1 79 ? -20.891 -30.578 -2.746 1 94.62 79 PHE B N 1
ATOM 4877 C CA . PHE B 1 79 ? -21.891 -30.547 -3.801 1 94.62 79 PHE B CA 1
ATOM 4878 C C . PHE B 1 79 ? -21.469 -31.391 -4.988 1 94.62 79 PHE B C 1
ATOM 4880 O O . PHE B 1 79 ? -20.281 -31.719 -5.133 1 94.62 79 PHE B O 1
ATOM 4887 N N . LYS B 1 80 ? -22.406 -31.766 -5.816 1 91.88 80 LYS B N 1
ATOM 4888 C CA . LYS B 1 80 ? -22.125 -32.688 -6.914 1 91.88 80 LYS B CA 1
ATOM 4889 C C . LYS B 1 80 ? -21.812 -31.938 -8.203 1 91.88 80 LYS B C 1
ATOM 4891 O O . LYS B 1 80 ? -22.531 -31 -8.57 1 91.88 80 LYS B O 1
ATOM 4896 N N . HIS B 1 81 ? -20.688 -32.281 -8.75 1 87 81 HIS B N 1
ATOM 4897 C CA . HIS B 1 81 ? -20.344 -31.812 -10.086 1 87 81 HIS B CA 1
ATOM 4898 C C . HIS B 1 81 ? -20.984 -32.688 -11.164 1 87 81 HIS B C 1
ATOM 4900 O O . HIS B 1 81 ? -21.078 -33.906 -11.016 1 87 81 HIS B O 1
ATOM 4906 N N . SER B 1 82 ? -21.391 -32.062 -12.258 1 83.5 82 SER B N 1
ATOM 4907 C CA . SER B 1 82 ? -22.094 -32.781 -13.312 1 83.5 82 SER B CA 1
ATOM 4908 C C . SER B 1 82 ? -21.156 -33.688 -14.078 1 83.5 82 SER B C 1
ATOM 4910 O O . SER B 1 82 ? -21.562 -34.75 -14.578 1 83.5 82 SER B O 1
ATOM 4912 N N . TYR B 1 83 ? -19.844 -33.281 -14.148 1 79.69 83 TYR B N 1
ATOM 4913 C CA . TYR B 1 83 ? -18.859 -34.156 -14.797 1 79.69 83 TYR B CA 1
ATOM 4914 C C . TYR B 1 83 ? -18.281 -35.156 -13.805 1 79.69 83 TYR B C 1
ATOM 4916 O O . TYR B 1 83 ? -18.219 -34.875 -12.602 1 79.69 83 TYR B O 1
ATOM 4924 N N . PRO B 1 84 ? -17.953 -36.312 -14.383 1 77.56 84 PRO B N 1
ATOM 4925 C CA . PRO B 1 84 ? -17.188 -37.219 -13.516 1 77.56 84 PRO B CA 1
ATOM 4926 C C . PRO B 1 84 ? -15.906 -36.562 -12.969 1 77.56 84 PRO B C 1
ATOM 4928 O O . PRO B 1 84 ? -15.258 -35.781 -13.672 1 77.56 84 PRO B O 1
ATOM 4931 N N . PRO B 1 85 ? -15.648 -36.781 -11.719 1 75.12 85 PRO B N 1
ATOM 4932 C CA . PRO B 1 85 ? -14.492 -36.188 -11.047 1 75.12 85 PRO B CA 1
ATOM 4933 C C . PRO B 1 85 ? -13.219 -36.25 -11.875 1 75.12 85 PRO B C 1
ATOM 4935 O O . PRO B 1 85 ? -12.461 -35.281 -11.961 1 75.12 85 PRO B O 1
ATOM 4938 N N . GLU B 1 86 ? -13.047 -37.375 -12.555 1 74.94 86 GLU B N 1
ATOM 4939 C CA . GLU B 1 86 ? -11.828 -37.562 -13.328 1 74.94 86 GLU B CA 1
ATOM 4940 C C . GLU B 1 86 ? -11.758 -36.594 -14.508 1 74.94 86 GLU B C 1
ATOM 4942 O O . GLU B 1 86 ? -10.68 -36.125 -14.844 1 74.94 86 GLU B O 1
ATOM 4947 N N . GLN B 1 87 ? -12.906 -36.281 -15.016 1 74.62 87 GLN B N 1
ATOM 4948 C CA . GLN B 1 87 ? -12.945 -35.406 -16.172 1 74.62 87 GLN B CA 1
ATOM 4949 C C . GLN B 1 87 ? -12.719 -33.938 -15.758 1 74.62 87 GLN B C 1
ATOM 4951 O O . GLN B 1 87 ? -12.078 -33.188 -16.484 1 74.62 87 GLN B O 1
ATOM 4956 N N . ALA B 1 88 ? -13.227 -33.656 -14.672 1 70.12 88 ALA B N 1
ATOM 4957 C CA . ALA B 1 88 ? -13.055 -32.312 -14.172 1 70.12 88 ALA B CA 1
ATOM 4958 C C . ALA B 1 88 ? -11.586 -31.984 -13.914 1 70.12 88 ALA B C 1
ATOM 4960 O O . ALA B 1 88 ? -11.102 -30.906 -14.25 1 70.12 88 ALA B O 1
ATOM 4961 N N . LEU B 1 89 ? -10.891 -32.938 -13.445 1 71.88 89 LEU B N 1
ATOM 4962 C CA . LEU B 1 89 ? -9.484 -32.75 -13.094 1 71.88 89 LEU B CA 1
ATOM 4963 C C . LEU B 1 89 ? -8.594 -32.906 -14.32 1 71.88 89 LEU B C 1
ATOM 4965 O O . LEU B 1 89 ? -7.469 -32.406 -14.344 1 71.88 89 LEU B O 1
ATOM 4969 N N . ASP B 1 90 ? -9.156 -33.562 -15.383 1 73.5 90 ASP B N 1
ATOM 4970 C CA . ASP B 1 90 ? -8.406 -33.812 -16.609 1 73.5 90 ASP B CA 1
ATOM 4971 C C . ASP B 1 90 ? -8.109 -32.531 -17.359 1 73.5 90 ASP B C 1
ATOM 4973 O O . ASP B 1 90 ? -7.047 -32.406 -17.969 1 73.5 90 ASP B O 1
ATOM 4977 N N . THR B 1 91 ? -9.023 -31.641 -17.281 1 72 91 THR B N 1
ATOM 4978 C CA . THR B 1 91 ? -8.805 -30.391 -17.984 1 72 91 THR B CA 1
ATOM 4979 C C . THR B 1 91 ? -7.586 -29.656 -17.438 1 72 91 THR B C 1
ATOM 4981 O O . THR B 1 91 ? -6.793 -29.094 -18.188 1 72 91 THR B O 1
ATOM 4984 N N . MET B 1 92 ? -7.395 -29.734 -16.188 1 73.5 92 MET B N 1
ATOM 4985 C CA . MET B 1 92 ? -6.23 -29.109 -15.57 1 73.5 92 MET B CA 1
ATOM 4986 C C . MET B 1 92 ? -4.949 -29.844 -15.938 1 73.5 92 MET B C 1
ATOM 4988 O O . MET B 1 92 ? -3.926 -29.219 -16.219 1 73.5 92 MET B O 1
ATOM 4992 N N . LYS B 1 93 ? -5.113 -31.125 -15.992 1 73.81 93 LYS B N 1
ATOM 4993 C CA . LYS B 1 93 ? -3.975 -31.953 -16.375 1 73.81 93 LYS B CA 1
ATOM 4994 C C . LYS B 1 93 ? -3.543 -31.672 -17.812 1 73.81 93 LYS B C 1
ATOM 4996 O O . LYS B 1 93 ? -2.348 -31.594 -18.109 1 73.81 93 LYS B O 1
ATOM 5001 N N . SER B 1 94 ? -4.539 -31.5 -18.656 1 77.25 94 SER B N 1
ATOM 5002 C CA . SER B 1 94 ? -4.246 -31.203 -20.062 1 77.25 94 SER B CA 1
ATOM 5003 C C . SER B 1 94 ? -3.562 -29.859 -20.203 1 77.25 94 SER B C 1
ATOM 5005 O O . SER B 1 94 ? -2.654 -29.703 -21.031 1 77.25 94 SER B O 1
ATOM 5007 N N . TYR B 1 95 ? -3.996 -28.953 -19.469 1 78.62 95 TYR B N 1
ATOM 5008 C CA . TYR B 1 95 ? -3.379 -27.625 -19.453 1 78.62 95 TYR B CA 1
ATOM 5009 C C . TYR B 1 95 ? -1.911 -27.719 -19.062 1 78.62 95 TYR B C 1
ATOM 5011 O O . TYR B 1 95 ? -1.043 -27.156 -19.734 1 78.62 95 TYR B O 1
ATOM 5019 N N . VAL B 1 96 ? -1.614 -28.438 -18.047 1 76.81 96 VAL B N 1
ATOM 5020 C CA . VAL B 1 96 ? -0.258 -28.578 -17.531 1 76.81 96 VAL B CA 1
ATOM 5021 C C . VAL B 1 96 ? 0.612 -29.312 -18.547 1 76.81 96 VAL B C 1
ATOM 5023 O O . VAL B 1 96 ? 1.737 -28.906 -18.828 1 76.81 96 VAL B O 1
ATOM 5026 N N . GLN B 1 97 ? 0.009 -30.391 -19.078 1 77.69 97 GLN B N 1
ATOM 5027 C CA . GLN B 1 97 ? 0.756 -31.188 -20.047 1 77.69 97 GLN B CA 1
ATOM 5028 C C . GLN B 1 97 ? 1.093 -30.375 -21.281 1 77.69 97 GLN B C 1
ATOM 5030 O O . GLN B 1 97 ? 2.209 -30.453 -21.797 1 77.69 97 GLN B O 1
ATOM 5035 N N . CYS B 1 98 ? 0.141 -29.609 -21.688 1 81.44 98 CYS B N 1
ATOM 5036 C CA . CYS B 1 98 ? 0.372 -28.766 -22.859 1 81.44 98 CYS B CA 1
ATOM 5037 C C . CYS B 1 98 ? 1.442 -27.719 -22.578 1 81.44 98 CYS B C 1
ATOM 5039 O O . CYS B 1 98 ? 2.301 -27.453 -23.422 1 81.44 98 CYS B O 1
ATOM 5041 N N . SER B 1 99 ? 1.406 -27.188 -21.453 1 78.81 99 SER B N 1
ATOM 5042 C CA . SER B 1 99 ? 2.391 -26.172 -21.078 1 78.81 99 SER B CA 1
ATOM 5043 C C . SER B 1 99 ? 3.795 -26.766 -21.016 1 78.81 99 SER B C 1
ATOM 5045 O O . SER B 1 99 ? 4.762 -26.125 -21.438 1 78.81 99 SER B O 1
ATOM 5047 N N . VAL B 1 100 ? 3.869 -27.969 -20.516 1 76.31 100 VAL B N 1
ATOM 5048 C CA . VAL B 1 100 ? 5.16 -28.641 -20.391 1 76.31 100 VAL B CA 1
ATOM 5049 C C . VAL B 1 100 ? 5.691 -28.984 -21.781 1 76.31 100 VAL B C 1
ATOM 5051 O O . VAL B 1 100 ? 6.887 -28.859 -22.047 1 76.31 100 VAL B O 1
ATOM 5054 N N . ASP B 1 101 ? 4.746 -29.359 -22.609 1 77.12 101 ASP B N 1
ATOM 5055 C CA . ASP B 1 101 ? 5.152 -29.891 -23.906 1 77.12 101 ASP B CA 1
ATOM 5056 C C . ASP B 1 101 ? 5.359 -28.766 -24.906 1 77.12 101 ASP B C 1
ATOM 5058 O O . ASP B 1 101 ? 6.262 -28.828 -25.75 1 77.12 101 ASP B O 1
ATOM 5062 N N . GLU B 1 102 ? 4.484 -27.766 -24.812 1 80.69 102 GLU B N 1
ATOM 5063 C CA . GLU B 1 102 ? 4.465 -26.797 -25.891 1 80.69 102 GLU B CA 1
ATOM 5064 C C . GLU B 1 102 ? 4.758 -25.391 -25.375 1 80.69 102 GLU B C 1
ATOM 5066 O O . GLU B 1 102 ? 4.902 -24.453 -26.156 1 80.69 102 GLU B O 1
ATOM 5071 N N . GLY B 1 103 ? 4.832 -25.25 -24.188 1 77 103 GLY B N 1
ATOM 5072 C CA . GLY B 1 103 ? 5.117 -23.953 -23.594 1 77 103 GLY B CA 1
ATOM 5073 C C . GLY B 1 103 ? 3.932 -23.375 -22.859 1 77 103 GLY B C 1
ATOM 5074 O O . GLY B 1 103 ? 2.781 -23.703 -23.141 1 77 103 GLY B O 1
ATOM 5075 N N . ILE B 1 104 ? 4.25 -22.453 -22 1 77 104 ILE B N 1
ATOM 5076 C CA . ILE B 1 104 ? 3.262 -21.859 -21.109 1 77 104 ILE B CA 1
ATOM 5077 C C . ILE B 1 104 ? 2.191 -21.141 -21.938 1 77 104 ILE B C 1
ATOM 5079 O O . ILE B 1 104 ? 0.995 -21.312 -21.672 1 77 104 ILE B O 1
ATOM 5083 N N . MET B 1 105 ? 2.598 -20.406 -22.875 1 77.44 105 MET B N 1
ATOM 5084 C CA . MET B 1 105 ? 1.654 -19.625 -23.672 1 77.44 105 MET B CA 1
ATOM 5085 C C . MET B 1 105 ? 0.736 -20.547 -24.484 1 77.44 105 MET B C 1
ATOM 5087 O O . MET B 1 105 ? -0.456 -20.266 -24.625 1 77.44 105 MET B O 1
ATOM 5091 N N . ALA B 1 106 ? 1.269 -21.609 -24.969 1 80.62 106 ALA B N 1
ATOM 5092 C CA . ALA B 1 106 ? 0.457 -22.594 -25.688 1 80.62 106 ALA B CA 1
ATOM 5093 C C . ALA B 1 106 ? -0.612 -23.188 -24.781 1 80.62 106 ALA B C 1
ATOM 5095 O O . ALA B 1 106 ? -1.756 -23.391 -25.203 1 80.62 106 ALA B O 1
ATOM 5096 N N . GLY B 1 107 ? -0.188 -23.516 -23.609 1 80.12 107 GLY B N 1
ATOM 5097 C CA . GLY B 1 107 ? -1.144 -24.016 -22.625 1 80.12 107 GLY B CA 1
ATOM 5098 C C . GLY B 1 107 ? -2.289 -23.062 -22.375 1 80.12 107 GLY B C 1
ATOM 5099 O O . GLY B 1 107 ? -3.451 -23.469 -22.328 1 80.12 107 GLY B O 1
ATOM 5100 N N . VAL B 1 108 ? -1.962 -21.812 -22.219 1 78.25 108 VAL B N 1
ATOM 5101 C CA . VAL B 1 108 ? -2.967 -20.781 -21.953 1 78.25 108 VAL B CA 1
ATOM 5102 C C . VAL B 1 108 ? -3.904 -20.656 -23.156 1 78.25 108 VAL B C 1
ATOM 5104 O O . VAL B 1 108 ? -5.125 -20.734 -23 1 78.25 108 VAL B O 1
ATOM 5107 N N . LEU B 1 109 ? -3.334 -20.594 -24.328 1 79.56 109 LEU B N 1
ATOM 5108 C CA . LEU B 1 109 ? -4.102 -20.312 -25.531 1 79.56 109 LEU B CA 1
ATOM 5109 C C . LEU B 1 109 ? -5.016 -21.5 -25.875 1 79.56 109 LEU B C 1
ATOM 5111 O O . LEU B 1 109 ? -6.145 -21.297 -26.328 1 79.56 109 LEU B O 1
ATOM 5115 N N . LYS B 1 110 ? -4.566 -22.656 -25.516 1 83.44 110 LYS B N 1
ATOM 5116 C CA . LYS B 1 110 ? -5.293 -23.844 -25.969 1 83.44 110 LYS B CA 1
ATOM 5117 C C . LYS B 1 110 ? -6.27 -24.312 -24.891 1 83.44 110 LYS B C 1
ATOM 5119 O O . LYS B 1 110 ? -7.309 -24.906 -25.219 1 83.44 110 LYS B O 1
ATOM 5124 N N . HIS B 1 111 ? -5.914 -23.984 -23.625 1 83.62 111 HIS B N 1
ATOM 5125 C CA . HIS B 1 111 ? -6.652 -24.734 -22.625 1 83.62 111 HIS B CA 1
ATOM 5126 C C . HIS B 1 111 ? -7.273 -23.812 -21.594 1 83.62 111 HIS B C 1
ATOM 5128 O O . HIS B 1 111 ? -8.141 -24.219 -20.812 1 83.62 111 HIS B O 1
ATOM 5134 N N . ALA B 1 112 ? -6.898 -22.609 -21.531 1 81.56 112 ALA B N 1
ATOM 5135 C CA . ALA B 1 112 ? -7.398 -21.719 -20.484 1 81.56 112 ALA B CA 1
ATOM 5136 C C . ALA B 1 112 ? -8.914 -21.562 -20.578 1 81.56 112 ALA B C 1
ATOM 5138 O O . ALA B 1 112 ? -9.609 -21.625 -19.562 1 81.56 112 ALA B O 1
ATOM 5139 N N . SER B 1 113 ? -9.445 -21.453 -21.781 1 83.44 113 SER B N 1
ATOM 5140 C CA . SER B 1 113 ? -10.883 -21.281 -21.969 1 83.44 113 SER B CA 1
ATOM 5141 C C . SER B 1 113 ? -11.648 -22.516 -21.5 1 83.44 113 SER B C 1
ATOM 5143 O O . SER B 1 113 ? -12.711 -22.406 -20.891 1 83.44 113 SER B O 1
ATOM 5145 N N . GLY B 1 114 ? -11.086 -23.688 -21.781 1 83 114 GLY B N 1
ATOM 5146 C CA . GLY B 1 114 ? -11.711 -24.922 -21.328 1 83 114 GLY B CA 1
ATOM 5147 C C . GLY B 1 114 ? -11.742 -25.047 -19.812 1 83 114 GLY B C 1
ATOM 5148 O O . GLY B 1 114 ? -12.75 -25.469 -19.234 1 83 114 GLY B O 1
ATOM 5149 N N . MET B 1 115 ? -10.695 -24.672 -19.219 1 83.69 115 MET B N 1
ATOM 5150 C CA . MET B 1 115 ? -10.617 -24.719 -17.75 1 83.69 115 MET B CA 1
ATOM 5151 C C . MET B 1 115 ? -11.641 -23.781 -17.125 1 83.69 115 MET B C 1
ATOM 5153 O O . MET B 1 115 ? -12.305 -24.141 -16.156 1 83.69 115 MET B O 1
ATOM 5157 N N . ILE B 1 116 ? -11.773 -22.625 -17.672 1 88.88 116 ILE B N 1
ATOM 5158 C CA . ILE B 1 116 ? -12.688 -21.609 -17.156 1 88.88 116 ILE B CA 1
ATOM 5159 C C . ILE B 1 116 ? -14.133 -22.078 -17.344 1 88.88 116 ILE B C 1
ATOM 5161 O O . ILE B 1 116 ? -14.969 -21.906 -16.453 1 88.88 116 ILE B O 1
ATOM 5165 N N . THR B 1 117 ? -14.367 -22.781 -18.438 1 87.75 117 THR B N 1
ATOM 5166 C CA . THR B 1 117 ? -15.703 -23.297 -18.719 1 87.75 117 THR B CA 1
ATOM 5167 C C . THR B 1 117 ? -16.078 -24.406 -17.734 1 87.75 117 THR B C 1
ATOM 5169 O O . THR B 1 117 ? -17.203 -24.469 -17.266 1 87.75 117 THR B O 1
ATOM 5172 N N . VAL B 1 118 ? -15.148 -25.219 -17.453 1 87.88 118 VAL B N 1
ATOM 5173 C CA . VAL B 1 118 ? -15.391 -26.297 -16.484 1 87.88 118 VAL B CA 1
ATOM 5174 C C . VAL B 1 118 ? -15.695 -25.688 -15.109 1 87.88 118 VAL B C 1
ATOM 5176 O O . VAL B 1 118 ? -16.547 -26.188 -14.375 1 87.88 118 VAL B O 1
ATOM 5179 N N . GLY B 1 119 ? -14.961 -24.641 -14.797 1 89.75 119 GLY B N 1
ATOM 5180 C CA . GLY B 1 119 ? -15.242 -23.922 -13.57 1 89.75 119 GLY B CA 1
ATOM 5181 C C . GLY B 1 119 ? -16.656 -23.359 -13.523 1 89.75 119 GLY B C 1
ATOM 5182 O O . GLY B 1 119 ? -17.312 -23.406 -12.477 1 89.75 119 GLY B O 1
ATOM 5183 N N . ALA B 1 120 ? -17.094 -22.859 -14.648 1 93.19 120 ALA B N 1
ATOM 5184 C CA . ALA B 1 120 ? -18.438 -22.297 -14.727 1 93.19 120 ALA B CA 1
ATOM 5185 C C . ALA B 1 120 ? -19.5 -23.375 -14.586 1 93.19 120 ALA B C 1
ATOM 5187 O O . ALA B 1 120 ? -20.531 -23.172 -13.961 1 93.19 120 ALA B O 1
ATOM 5188 N N . ILE B 1 121 ? -19.203 -24.5 -15.148 1 92.25 121 ILE B N 1
ATOM 5189 C CA . ILE B 1 121 ? -20.125 -25.625 -15.031 1 92.25 121 ILE B CA 1
ATOM 5190 C C . ILE B 1 121 ? -20.203 -26.078 -13.578 1 92.25 121 ILE B C 1
ATOM 5192 O O . ILE B 1 121 ? -21.297 -26.344 -13.062 1 92.25 121 ILE B O 1
ATOM 5196 N N . ASP B 1 122 ? -19.047 -26.156 -12.969 1 92.44 122 ASP B N 1
ATOM 5197 C CA . ASP B 1 122 ? -18.984 -26.5 -11.555 1 92.44 122 ASP B CA 1
ATOM 5198 C C . ASP B 1 122 ? -19.828 -25.516 -10.727 1 92.44 122 ASP B C 1
ATOM 5200 O O . ASP B 1 122 ? -20.5 -25.922 -9.773 1 92.44 122 ASP B O 1
ATOM 5204 N N . CYS B 1 123 ? -19.734 -24.297 -11.062 1 95.44 123 CYS B N 1
ATOM 5205 C CA . CYS B 1 123 ? -20.469 -23.25 -10.375 1 95.44 123 CYS B CA 1
ATOM 5206 C C . CYS B 1 123 ? -21.969 -23.391 -10.602 1 95.44 123 CYS B C 1
ATOM 5208 O O . CYS B 1 123 ? -22.766 -23.219 -9.672 1 95.44 123 CYS B O 1
ATOM 5210 N N . ASP B 1 124 ? -22.328 -23.688 -11.812 1 96.69 124 ASP B N 1
ATOM 5211 C CA . ASP B 1 124 ? -23.734 -23.938 -12.148 1 96.69 124 ASP B CA 1
ATOM 5212 C C . ASP B 1 124 ? -24.297 -25.078 -11.312 1 96.69 124 ASP B C 1
ATOM 5214 O O . ASP B 1 124 ? -25.406 -25 -10.797 1 96.69 124 ASP B O 1
ATOM 5218 N N . ASP B 1 125 ? -23.531 -26.109 -11.219 1 96 125 ASP B N 1
ATOM 5219 C CA . ASP B 1 125 ? -23.938 -27.281 -10.438 1 96 125 ASP B CA 1
ATOM 5220 C C . ASP B 1 125 ? -24.109 -26.922 -8.969 1 96 125 ASP B C 1
ATOM 5222 O O . ASP B 1 125 ? -25.047 -27.375 -8.32 1 96 125 ASP B O 1
ATOM 5226 N N . LEU B 1 126 ? -23.234 -26.156 -8.469 1 96.62 126 LEU B N 1
ATOM 5227 C CA . LEU B 1 126 ? -23.312 -25.719 -7.078 1 96.62 126 LEU B CA 1
ATOM 5228 C C . LEU B 1 126 ? -24.625 -25 -6.82 1 96.62 126 LEU B C 1
ATOM 5230 O O . LEU B 1 126 ? -25.359 -25.328 -5.887 1 96.62 126 LEU B O 1
ATOM 5234 N N . PHE B 1 127 ? -24.984 -24.031 -7.652 1 97.38 127 PHE B N 1
ATOM 5235 C CA . PHE B 1 127 ? -26.172 -23.188 -7.43 1 97.38 127 PHE B CA 1
ATOM 5236 C C . PHE B 1 127 ? -27.438 -23.969 -7.754 1 97.38 127 PHE B C 1
ATOM 5238 O O . PHE B 1 127 ? -28.531 -23.562 -7.336 1 97.38 127 PHE B O 1
ATOM 5245 N N . SER B 1 128 ? -27.328 -25.047 -8.523 1 97.12 128 SER B N 1
ATOM 5246 C CA . SER B 1 128 ? -28.484 -25.891 -8.805 1 97.12 128 SER B CA 1
ATOM 5247 C C . SER B 1 128 ? -28.891 -26.703 -7.578 1 97.12 128 SER B C 1
ATOM 5249 O O . SER B 1 128 ? -30.016 -27.219 -7.504 1 97.12 128 SER B O 1
ATOM 5251 N N . ASP B 1 129 ? -27.938 -26.859 -6.676 1 97 129 ASP B N 1
ATOM 5252 C CA . ASP B 1 129 ? -28.25 -27.516 -5.406 1 97 129 ASP B CA 1
ATOM 5253 C C . ASP B 1 129 ? -28.906 -26.531 -4.438 1 97 129 ASP B C 1
ATOM 5255 O O . ASP B 1 129 ? -28.281 -26.078 -3.488 1 97 129 ASP B O 1
ATOM 5259 N N . THR B 1 130 ? -30.172 -26.391 -4.559 1 96.31 130 THR B N 1
ATOM 5260 C CA . THR B 1 130 ? -30.906 -25.359 -3.834 1 96.31 130 THR B CA 1
ATOM 5261 C C . THR B 1 130 ? -30.953 -25.656 -2.34 1 96.31 130 THR B C 1
ATOM 5263 O O . THR B 1 130 ? -30.969 -24.75 -1.513 1 96.31 130 THR B O 1
ATOM 5266 N N . GLU B 1 131 ? -30.938 -26.906 -1.993 1 97.12 131 GLU B N 1
ATOM 5267 C CA . GLU B 1 131 ? -30.906 -27.281 -0.583 1 97.12 131 GLU B CA 1
ATOM 5268 C C . GLU B 1 131 ? -29.594 -26.844 0.079 1 97.12 131 GLU B C 1
ATOM 5270 O O . GLU B 1 131 ? -29.609 -26.328 1.199 1 97.12 131 GLU B O 1
ATOM 5275 N N . LEU B 1 132 ? -28.547 -27.109 -0.582 1 97.38 132 LEU B N 1
ATOM 5276 C CA . LEU B 1 132 ? -27.25 -26.703 -0.072 1 97.38 132 LEU B CA 1
ATOM 5277 C C . LEU B 1 132 ? -27.172 -25.188 0.083 1 97.38 132 LEU B C 1
ATOM 5279 O O . LEU B 1 132 ? -26.703 -24.688 1.109 1 97.38 132 LEU B O 1
ATOM 5283 N N . ILE B 1 133 ? -27.609 -24.453 -0.928 1 97.06 133 ILE B N 1
ATOM 5284 C CA . ILE B 1 133 ? -27.562 -23 -0.896 1 97.06 133 ILE B CA 1
ATOM 5285 C C . ILE B 1 133 ? -28.359 -22.484 0.297 1 97.06 133 ILE B C 1
ATOM 5287 O O . ILE B 1 133 ? -27.922 -21.547 0.984 1 97.06 133 ILE B O 1
ATOM 5291 N N . GLN B 1 134 ? -29.469 -23.094 0.567 1 97.19 134 GLN B N 1
ATOM 5292 C CA . GLN B 1 134 ? -30.281 -22.703 1.709 1 97.19 134 GLN B CA 1
ATOM 5293 C C . GLN B 1 134 ? -29.547 -22.953 3.023 1 97.19 134 GLN B C 1
ATOM 5295 O O . GLN B 1 134 ? -29.594 -22.125 3.936 1 97.19 134 GLN B O 1
ATOM 5300 N N . ARG B 1 135 ? -28.906 -24.094 3.145 1 97.38 135 ARG B N 1
ATOM 5301 C CA . ARG B 1 135 ? -28.125 -24.391 4.344 1 97.38 135 ARG B CA 1
ATOM 5302 C C . ARG B 1 135 ? -27.016 -23.375 4.555 1 97.38 135 ARG B C 1
ATOM 5304 O O . ARG B 1 135 ? -26.75 -22.953 5.688 1 97.38 135 ARG B O 1
ATOM 5311 N N . LEU B 1 136 ? -26.391 -23.016 3.48 1 97.69 136 LEU B N 1
ATOM 5312 C CA . LEU B 1 136 ? -25.328 -22.016 3.574 1 97.69 136 LEU B CA 1
ATOM 5313 C C . LEU B 1 136 ? -25.891 -20.672 4.02 1 97.69 136 LEU B C 1
ATOM 5315 O O . LEU B 1 136 ? -25.266 -19.969 4.809 1 97.69 136 LEU B O 1
ATOM 5319 N N . LYS B 1 137 ? -27.016 -20.281 3.514 1 96.69 137 LYS B N 1
ATOM 5320 C CA . LYS B 1 137 ? -27.672 -19.047 3.92 1 96.69 137 LYS B CA 1
ATOM 5321 C C . LYS B 1 137 ? -28.016 -19.078 5.406 1 96.69 137 LYS B C 1
ATOM 5323 O O . LYS B 1 137 ? -27.812 -18.094 6.117 1 96.69 137 LYS B O 1
ATOM 5328 N N . ASP B 1 138 ? -28.516 -20.203 5.879 1 96.94 138 ASP B N 1
ATOM 5329 C CA . ASP B 1 138 ? -28.969 -20.344 7.254 1 96.94 138 ASP B CA 1
ATOM 5330 C C . ASP B 1 138 ? -27.797 -20.328 8.234 1 96.94 138 ASP B C 1
ATOM 5332 O O . ASP B 1 138 ? -27.969 -19.984 9.406 1 96.94 138 ASP B O 1
ATOM 5336 N N . ALA B 1 139 ? -26.688 -20.703 7.73 1 96.5 139 ALA B N 1
ATOM 5337 C CA . ALA B 1 139 ? -25.5 -20.797 8.594 1 96.5 139 ALA B CA 1
ATOM 5338 C C . ALA B 1 139 ? -25.016 -19.406 8.992 1 96.5 139 ALA B C 1
ATOM 5340 O O . ALA B 1 139 ? -24.312 -19.25 10 1 96.5 139 ALA B O 1
ATOM 5341 N N . LYS B 1 140 ? -25.312 -18.375 8.25 1 96.12 140 LYS B N 1
ATOM 5342 C CA . LYS B 1 140 ? -25 -16.984 8.547 1 96.12 140 LYS B CA 1
ATOM 5343 C C . LYS B 1 140 ? -23.5 -16.812 8.812 1 96.12 140 LYS B C 1
ATOM 5345 O O . LYS B 1 140 ? -23.109 -16.266 9.852 1 96.12 140 LYS B O 1
ATOM 5350 N N . PHE B 1 141 ? -22.672 -17.141 7.875 1 98.06 141 PHE B N 1
ATOM 5351 C CA . PHE B 1 141 ? -21.219 -16.984 7.965 1 98.06 141 PHE B CA 1
ATOM 5352 C C . PHE B 1 141 ? -20.844 -15.516 8.094 1 98.06 141 PHE B C 1
ATOM 5354 O O . PHE B 1 141 ? -21.547 -14.641 7.582 1 98.06 141 PHE B O 1
ATOM 5361 N N . ASP B 1 142 ? -19.75 -15.312 8.797 1 98 142 ASP B N 1
ATOM 5362 C CA . ASP B 1 142 ? -19.281 -13.945 8.992 1 98 142 ASP B CA 1
ATOM 5363 C C . ASP B 1 142 ? -18.5 -13.453 7.773 1 98 142 ASP B C 1
ATOM 5365 O O . ASP B 1 142 ? -18.469 -12.25 7.492 1 98 142 ASP B O 1
ATOM 5369 N N . ALA B 1 143 ? -17.844 -14.375 7.125 1 97.88 143 ALA B N 1
ATOM 5370 C CA . ALA B 1 143 ? -17.109 -14.039 5.902 1 97.88 143 ALA B CA 1
ATOM 5371 C C . ALA B 1 143 ? -16.891 -15.273 5.031 1 97.88 143 ALA B C 1
ATOM 5373 O O . ALA B 1 143 ? -16.984 -16.406 5.516 1 97.88 143 ALA B O 1
ATOM 5374 N N . PHE B 1 144 ? -16.719 -15.016 3.83 1 97.44 144 PHE B N 1
ATOM 5375 C CA . PHE B 1 144 ? -16.391 -16.031 2.828 1 97.44 144 PHE B CA 1
ATOM 5376 C C . PHE B 1 144 ? -15.023 -15.766 2.213 1 97.44 144 PHE B C 1
ATOM 5378 O O . PHE B 1 144 ? -14.742 -14.648 1.767 1 97.44 144 PHE B O 1
ATOM 5385 N N . VAL B 1 145 ? -14.117 -16.781 2.258 1 97.5 145 VAL B N 1
ATOM 5386 C CA . VAL B 1 145 ? -12.766 -16.672 1.715 1 97.5 145 VAL B CA 1
ATOM 5387 C C . VAL B 1 145 ? -12.633 -17.594 0.497 1 97.5 145 VAL B C 1
ATOM 5389 O O . VAL B 1 145 ? -12.852 -18.797 0.591 1 97.5 145 VAL B O 1
ATOM 5392 N N . ALA B 1 146 ? -12.266 -17 -0.619 1 95.62 146 ALA B N 1
ATOM 5393 C CA . ALA B 1 146 ? -12.242 -17.781 -1.85 1 95.62 146 ALA B CA 1
ATOM 5394 C C . ALA B 1 146 ? -10.984 -17.5 -2.658 1 95.62 146 ALA B C 1
ATOM 5396 O O . ALA B 1 146 ? -10.328 -16.469 -2.457 1 95.62 146 ALA B O 1
ATOM 5397 N N . ASP B 1 147 ? -10.68 -18.422 -3.504 1 92.19 147 ASP B N 1
ATOM 5398 C CA . ASP B 1 147 ? -9.578 -18.297 -4.453 1 92.19 147 ASP B CA 1
ATOM 5399 C C . ASP B 1 147 ? -10 -17.5 -5.68 1 92.19 147 ASP B C 1
ATOM 5401 O O . ASP B 1 147 ? -11.062 -17.75 -6.258 1 92.19 147 ASP B O 1
ATOM 5405 N N . VAL B 1 148 ? -9.18 -16.641 -6.133 1 88.69 148 VAL B N 1
ATOM 5406 C CA . VAL B 1 148 ? -9.539 -15.695 -7.184 1 88.69 148 VAL B CA 1
ATOM 5407 C C . VAL B 1 148 ? -9.625 -16.422 -8.523 1 88.69 148 VAL B C 1
ATOM 5409 O O . VAL B 1 148 ? -10.367 -16 -9.422 1 88.69 148 VAL B O 1
ATOM 5412 N N . VAL B 1 149 ? -8.914 -17.5 -8.688 1 85.06 149 VAL B N 1
ATOM 5413 C CA . VAL B 1 149 ? -8.852 -18.219 -9.953 1 85.06 149 VAL B CA 1
ATOM 5414 C C . VAL B 1 149 ? -10.211 -18.859 -10.242 1 85.06 149 VAL B C 1
ATOM 5416 O O . VAL B 1 149 ? -10.539 -19.141 -11.398 1 85.06 149 VAL B O 1
ATOM 5419 N N . TRP B 1 150 ? -10.969 -19.047 -9.219 1 88.31 150 TRP B N 1
ATOM 5420 C CA . TRP B 1 150 ? -12.312 -19.609 -9.352 1 88.31 150 TRP B CA 1
ATOM 5421 C C . TRP B 1 150 ? -13.367 -18.594 -8.898 1 88.31 150 TRP B C 1
ATOM 5423 O O . TRP B 1 150 ? -13.789 -18.609 -7.742 1 88.31 150 TRP B O 1
ATOM 5433 N N . PRO B 1 151 ? -13.859 -17.844 -9.789 1 92.31 151 PRO B N 1
ATOM 5434 C CA . PRO B 1 151 ? -14.703 -16.719 -9.406 1 92.31 151 PRO B CA 1
ATOM 5435 C C . PRO B 1 151 ? -16.047 -17.141 -8.836 1 92.31 151 PRO B C 1
ATOM 5437 O O . PRO B 1 151 ? -16.812 -16.312 -8.336 1 92.31 151 PRO B O 1
ATOM 5440 N N . CYS B 1 152 ? -16.344 -18.484 -8.898 1 94.5 152 CYS B N 1
ATOM 5441 C CA . CYS B 1 152 ? -17.578 -18.969 -8.305 1 94.5 152 CYS B CA 1
ATOM 5442 C C . CYS B 1 152 ? -17.688 -18.531 -6.844 1 94.5 152 CYS B C 1
ATOM 5444 O O . CYS B 1 152 ? -18.781 -18.281 -6.352 1 94.5 152 CYS B O 1
ATOM 5446 N N . GLY B 1 153 ? -16.578 -18.484 -6.211 1 93.06 153 GLY B N 1
ATOM 5447 C CA . GLY B 1 153 ? -16.578 -18 -4.836 1 93.06 153 GLY B CA 1
ATOM 5448 C C . GLY B 1 153 ? -17.203 -16.641 -4.676 1 93.06 153 GLY B C 1
ATOM 5449 O O . GLY B 1 153 ? -17.984 -16.406 -3.752 1 93.06 153 GLY B O 1
ATOM 5450 N N . SER B 1 154 ? -16.875 -15.727 -5.523 1 95.19 154 SER B N 1
ATOM 5451 C CA . SER B 1 154 ? -17.453 -14.383 -5.469 1 95.19 154 SER B CA 1
ATOM 5452 C C . SER B 1 154 ? -18.953 -14.414 -5.668 1 95.19 154 SER B C 1
ATOM 5454 O O . SER B 1 154 ? -19.688 -13.625 -5.051 1 95.19 154 SER B O 1
ATOM 5456 N N . LEU B 1 155 ? -19.422 -15.312 -6.516 1 97.31 155 LEU B N 1
ATOM 5457 C CA . LEU B 1 155 ? -20.859 -15.438 -6.758 1 97.31 155 LEU B CA 1
ATOM 5458 C C . LEU B 1 155 ? -21.562 -15.992 -5.527 1 97.31 155 LEU B C 1
ATOM 5460 O O . LEU B 1 155 ? -22.672 -15.57 -5.207 1 97.31 155 LEU B O 1
ATOM 5464 N N . VAL B 1 156 ? -20.922 -16.906 -4.879 1 96.88 156 VAL B N 1
ATOM 5465 C CA . VAL B 1 156 ? -21.469 -17.438 -3.643 1 96.88 156 VAL B CA 1
ATOM 5466 C C . VAL B 1 156 ? -21.578 -16.328 -2.598 1 96.88 156 VAL B C 1
ATOM 5468 O O . VAL B 1 156 ? -22.609 -16.188 -1.945 1 96.88 156 VAL B O 1
ATOM 5471 N N . GLY B 1 157 ? -20.469 -15.602 -2.441 1 96.19 157 GLY B N 1
ATOM 5472 C CA . GLY B 1 157 ? -20.5 -14.477 -1.516 1 96.19 157 GLY B CA 1
ATOM 5473 C C . GLY B 1 157 ? -21.609 -13.484 -1.828 1 96.19 157 GLY B C 1
ATOM 5474 O O . GLY B 1 157 ? -22.266 -12.969 -0.919 1 96.19 157 GLY B O 1
ATOM 5475 N N . GLU B 1 158 ? -21.766 -13.227 -3.105 1 96.38 158 GLU B N 1
ATOM 5476 C CA . GLU B 1 158 ? -22.828 -12.328 -3.557 1 96.38 158 GLU B CA 1
ATOM 5477 C C . GLU B 1 158 ? -24.203 -12.867 -3.197 1 96.38 158 GLU B C 1
ATOM 5479 O O . GLU B 1 158 ? -25.062 -12.125 -2.697 1 96.38 158 GLU B O 1
ATOM 5484 N N . ARG B 1 159 ? -24.438 -14.102 -3.447 1 96.62 159 ARG B N 1
ATOM 5485 C CA . ARG B 1 159 ? -25.719 -14.75 -3.174 1 96.62 159 ARG B CA 1
ATOM 5486 C C . ARG B 1 159 ? -26.016 -14.75 -1.679 1 96.62 159 ARG B C 1
ATOM 5488 O O . ARG B 1 159 ? -27.156 -14.531 -1.271 1 96.62 159 ARG B O 1
ATOM 5495 N N . LEU B 1 160 ? -25.016 -14.992 -0.889 1 97.12 160 LEU B N 1
ATOM 5496 C CA . LEU B 1 160 ? -25.203 -15.094 0.556 1 97.12 160 LEU B CA 1
ATOM 5497 C C . LEU B 1 160 ? -25.156 -13.719 1.208 1 97.12 160 LEU B C 1
ATOM 5499 O O . LEU B 1 160 ? -25.531 -13.57 2.375 1 97.12 160 LEU B O 1
ATOM 5503 N N . ASN B 1 161 ? -24.734 -12.672 0.484 1 95.81 161 ASN B N 1
ATOM 5504 C CA . ASN B 1 161 ? -24.562 -11.328 1.01 1 95.81 161 ASN B CA 1
ATOM 5505 C C . ASN B 1 161 ? -23.656 -11.312 2.242 1 95.81 161 ASN B C 1
ATOM 5507 O O . ASN B 1 161 ? -24.047 -10.812 3.299 1 95.81 161 ASN B O 1
ATOM 5511 N N . VAL B 1 162 ? -22.531 -11.898 2.113 1 96.94 162 VAL B N 1
ATOM 5512 C CA . VAL B 1 162 ? -21.562 -12 3.199 1 96.94 162 VAL B CA 1
ATOM 5513 C C . VAL B 1 162 ? -20.281 -11.273 2.814 1 96.94 162 VAL B C 1
ATOM 5515 O O . VAL B 1 162 ? -20.031 -11.023 1.634 1 96.94 162 VAL B O 1
ATOM 5518 N N . THR B 1 163 ? -19.453 -10.852 3.789 1 97.94 163 THR B N 1
ATOM 5519 C CA . THR B 1 163 ? -18.141 -10.273 3.566 1 97.94 163 THR B CA 1
ATOM 5520 C C . THR B 1 163 ? -17.266 -11.219 2.754 1 97.94 163 THR B C 1
ATOM 5522 O O . THR B 1 163 ? -17.234 -12.422 3.018 1 97.94 163 THR B O 1
ATOM 5525 N N . GLN B 1 164 ? -16.594 -10.688 1.75 1 97.94 164 GLN B N 1
ATOM 5526 C CA . GLN B 1 164 ? -15.836 -11.531 0.843 1 97.94 164 GLN B CA 1
ATOM 5527 C C . GLN B 1 164 ? -14.344 -11.195 0.906 1 97.94 164 GLN B C 1
ATOM 5529 O O . GLN B 1 164 ? -13.961 -10.023 0.831 1 97.94 164 GLN B O 1
ATOM 5534 N N . VAL B 1 165 ? -13.555 -12.203 1.038 1 98.31 165 VAL B N 1
ATOM 5535 C CA . VAL B 1 165 ? -12.102 -12.102 0.966 1 98.31 165 VAL B CA 1
ATOM 5536 C C . VAL B 1 165 ? -11.578 -13 -0.153 1 98.31 165 VAL B C 1
ATOM 5538 O O . VAL B 1 165 ? -11.852 -14.203 -0.171 1 98.31 165 VAL B O 1
ATOM 5541 N N . LEU B 1 166 ? -10.891 -12.438 -1.083 1 97.31 166 LEU B N 1
ATOM 5542 C CA . LEU B 1 166 ? -10.312 -13.219 -2.168 1 97.31 166 LEU B CA 1
ATOM 5543 C C . LEU B 1 166 ? -8.812 -13.391 -1.973 1 97.31 166 LEU B C 1
ATOM 5545 O O . LEU B 1 166 ? -8.102 -12.422 -1.687 1 97.31 166 LEU B O 1
ATOM 5549 N N . VAL B 1 167 ? -8.383 -14.609 -2.129 1 95.75 167 VAL B N 1
ATOM 5550 C CA . VAL B 1 167 ? -6.969 -14.945 -1.971 1 95.75 167 VAL B CA 1
ATOM 5551 C C . VAL B 1 167 ? -6.336 -15.164 -3.342 1 95.75 167 VAL B C 1
ATOM 5553 O O . VAL B 1 167 ? -6.848 -15.945 -4.148 1 95.75 167 VAL B O 1
ATOM 5556 N N . ILE B 1 168 ? -5.289 -14.461 -3.58 1 93.44 168 ILE B N 1
ATOM 5557 C CA . ILE B 1 168 ? -4.465 -14.672 -4.766 1 93.44 168 ILE B CA 1
ATOM 5558 C C . ILE B 1 168 ? -3.227 -15.484 -4.395 1 93.44 168 ILE B C 1
ATOM 5560 O O . ILE B 1 168 ? -2.326 -14.984 -3.721 1 93.44 168 ILE B O 1
ATOM 5564 N N . PRO B 1 169 ? -3.137 -16.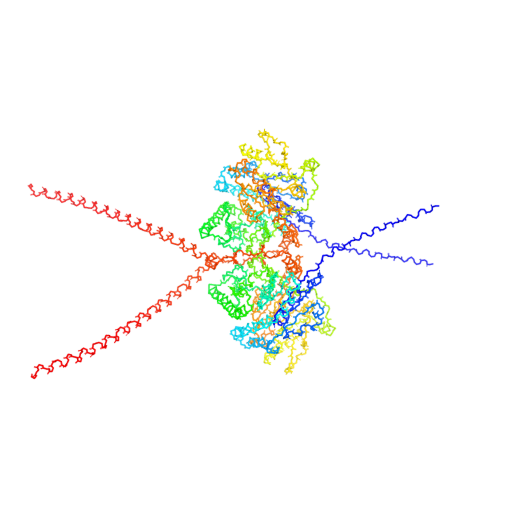672 -4.828 1 90.38 169 PRO B N 1
ATOM 5565 C CA . PRO B 1 169 ? -2.057 -17.562 -4.379 1 90.38 169 PRO B CA 1
ATOM 5566 C C . PRO B 1 169 ? -0.717 -17.234 -5.039 1 90.38 169 PRO B C 1
ATOM 5568 O O . PRO B 1 169 ? 0.312 -17.812 -4.668 1 90.38 169 PRO B O 1
ATOM 5571 N N . SER B 1 170 ? -0.66 -16.344 -5.973 1 89.69 170 SER B N 1
ATOM 5572 C CA . SER B 1 170 ? 0.559 -15.961 -6.684 1 89.69 170 SER B CA 1
ATOM 5573 C C . SER B 1 170 ? 1.069 -14.602 -6.23 1 89.69 170 SER B C 1
ATOM 5575 O O . SER B 1 170 ? 0.487 -13.977 -5.34 1 89.69 170 SER B O 1
ATOM 5577 N N . GLY B 1 171 ? 2.223 -14.258 -6.797 1 89.69 171 GLY B N 1
ATOM 5578 C CA . GLY B 1 171 ? 2.73 -12.914 -6.574 1 89.69 171 GLY B CA 1
ATOM 5579 C C . GLY B 1 171 ? 1.942 -11.852 -7.312 1 89.69 171 GLY B C 1
ATOM 5580 O O . GLY B 1 171 ? 0.771 -12.055 -7.637 1 89.69 171 GLY B O 1
ATOM 5581 N N . TYR B 1 172 ? 2.525 -10.812 -7.531 1 92.12 172 TYR B N 1
ATOM 5582 C CA . TYR B 1 172 ? 1.874 -9.664 -8.156 1 92.12 172 TYR B CA 1
ATOM 5583 C C . TYR B 1 172 ? 1.468 -9.992 -9.594 1 92.12 172 TYR B C 1
ATOM 5585 O O . TYR B 1 172 ? 2.287 -10.461 -10.383 1 92.12 172 TYR B O 1
ATOM 5593 N N . ILE B 1 173 ? 0.303 -9.836 -9.867 1 92.56 173 ILE B N 1
ATOM 5594 C CA . ILE B 1 173 ? -0.232 -9.938 -11.219 1 92.56 173 ILE B CA 1
ATOM 5595 C C . ILE B 1 173 ? -0.878 -8.609 -11.609 1 92.56 173 ILE B C 1
ATOM 5597 O O . ILE B 1 173 ? -1.905 -8.219 -11.047 1 92.56 173 ILE B O 1
ATOM 5601 N N . ALA B 1 174 ? -0.382 -8.008 -12.633 1 93.69 174 ALA B N 1
ATOM 5602 C CA . ALA B 1 174 ? -0.763 -6.645 -13.008 1 93.69 174 ALA B CA 1
ATOM 5603 C C . ALA B 1 174 ? -2.242 -6.574 -13.375 1 93.69 174 ALA B C 1
ATOM 5605 O O . ALA B 1 174 ? -2.951 -5.66 -12.945 1 93.69 174 ALA B O 1
ATOM 5606 N N . MET B 1 175 ? -2.721 -7.484 -14.172 1 92.81 175 MET B N 1
ATOM 5607 C CA . MET B 1 175 ? -4.109 -7.418 -14.617 1 92.81 175 MET B CA 1
ATOM 5608 C C . MET B 1 175 ? -5.066 -7.551 -13.438 1 92.81 175 MET B C 1
ATOM 5610 O O . MET B 1 175 ? -6.098 -6.871 -13.391 1 92.81 175 MET B O 1
ATOM 5614 N N . LEU B 1 176 ? -4.789 -8.406 -12.492 1 94.81 176 LEU B N 1
ATOM 5615 C CA . LEU B 1 176 ? -5.641 -8.555 -11.312 1 94.81 176 LEU B CA 1
ATOM 5616 C C . LEU B 1 176 ? -5.609 -7.301 -10.453 1 94.81 176 LEU B C 1
ATOM 5618 O O . LEU B 1 176 ? -6.648 -6.848 -9.969 1 94.81 176 LEU B O 1
ATOM 5622 N N . ALA B 1 177 ? -4.387 -6.762 -10.266 1 95.94 177 ALA B N 1
ATOM 5623 C CA . ALA B 1 177 ? -4.277 -5.504 -9.531 1 95.94 177 ALA B CA 1
ATOM 5624 C C . ALA B 1 177 ? -5.16 -4.426 -10.156 1 95.94 177 ALA B C 1
ATOM 5626 O O . ALA B 1 177 ? -5.863 -3.703 -9.445 1 95.94 177 ALA B O 1
ATOM 5627 N N . ALA B 1 178 ? -5.129 -4.367 -11.43 1 95 178 ALA B N 1
ATOM 5628 C CA . ALA B 1 178 ?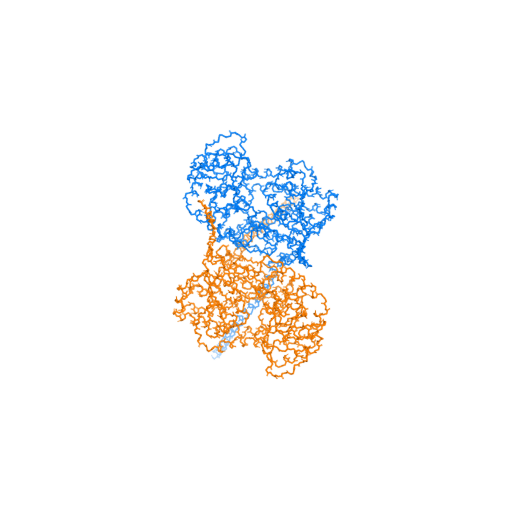 -5.934 -3.379 -12.148 1 95 178 ALA B CA 1
ATOM 5629 C C . ALA B 1 178 ? -7.422 -3.613 -11.914 1 95 178 ALA B C 1
ATOM 5631 O O . ALA B 1 178 ? -8.172 -2.674 -11.641 1 95 178 ALA B O 1
ATOM 5632 N N . ILE B 1 179 ? -7.824 -4.84 -12.016 1 95.31 179 ILE B N 1
ATOM 5633 C CA . ILE B 1 179 ? -9.227 -5.207 -11.859 1 95.31 179 ILE B CA 1
ATOM 5634 C C . ILE B 1 179 ? -9.695 -4.855 -10.445 1 95.31 179 ILE B C 1
ATOM 5636 O O . ILE B 1 179 ? -10.844 -4.445 -10.25 1 95.31 179 ILE B O 1
ATOM 5640 N N . TYR B 1 180 ? -8.82 -4.91 -9.484 1 96.56 180 TYR B N 1
ATOM 5641 C CA . TYR B 1 180 ? -9.195 -4.719 -8.094 1 96.56 180 TYR B CA 1
ATOM 5642 C C . TYR B 1 180 ? -8.953 -3.277 -7.656 1 96.56 180 TYR B C 1
ATOM 5644 O O . TYR B 1 180 ? -9.086 -2.951 -6.473 1 96.56 180 TYR B O 1
ATOM 5652 N N . GLY B 1 181 ? -8.539 -2.441 -8.562 1 95.44 181 GLY B N 1
ATOM 5653 C CA . GLY B 1 181 ? -8.602 -1.011 -8.312 1 95.44 181 GLY B CA 1
ATOM 5654 C C . GLY B 1 181 ? -7.234 -0.371 -8.156 1 95.44 181 GLY B C 1
ATOM 5655 O O . GLY B 1 181 ? -7.125 0.852 -8.039 1 95.44 181 GLY B O 1
ATOM 5656 N N . SER B 1 182 ? -6.152 -1.131 -8.156 1 96.31 182 SER B N 1
ATOM 5657 C CA . SER B 1 182 ? -4.809 -0.571 -8.055 1 96.31 182 SER B CA 1
ATOM 5658 C C . SER B 1 182 ? -4.32 -0.049 -9.398 1 96.31 182 SER B C 1
ATOM 5660 O O . SER B 1 182 ? -4.602 -0.648 -10.445 1 96.31 182 SER B O 1
ATOM 5662 N N . PRO B 1 183 ? -3.596 1.015 -9.328 1 94.31 183 PRO B N 1
ATOM 5663 C CA . PRO B 1 183 ? -3.08 1.525 -10.602 1 94.31 183 PRO B CA 1
ATOM 5664 C C . PRO B 1 183 ? -1.992 0.634 -11.195 1 94.31 183 PRO B C 1
ATOM 5666 O O . PRO B 1 183 ? -1.171 0.08 -10.461 1 94.31 183 PRO B O 1
ATOM 5669 N N . VAL B 1 184 ? -2.076 0.472 -12.508 1 95.12 184 VAL B N 1
ATOM 5670 C CA . VAL B 1 184 ? -1.06 -0.276 -13.234 1 95.12 184 VAL B CA 1
ATOM 5671 C C . VAL B 1 184 ? -0.485 0.59 -14.359 1 95.12 184 VAL B C 1
ATOM 5673 O O . VAL B 1 184 ? -1.229 1.118 -15.188 1 95.12 184 VAL B O 1
ATOM 5676 N N . ASN B 1 185 ? 0.785 0.794 -14.32 1 94.69 185 ASN B N 1
ATOM 5677 C CA . ASN B 1 185 ? 1.513 1.522 -15.352 1 94.69 185 ASN B CA 1
ATOM 5678 C C . ASN B 1 185 ? 2.473 0.609 -16.109 1 94.69 185 ASN B C 1
ATOM 5680 O O . ASN B 1 185 ? 3.521 0.229 -15.578 1 94.69 185 ASN B O 1
ATOM 5684 N N . PRO B 1 186 ? 2.199 0.337 -17.344 1 94 186 PRO B N 1
ATOM 5685 C CA . PRO B 1 186 ? 3.01 -0.612 -18.109 1 94 186 PRO B CA 1
ATOM 5686 C C . PRO B 1 186 ? 4.449 -0.143 -18.297 1 94 186 PRO B C 1
ATOM 5688 O O . PRO B 1 186 ? 5.297 -0.907 -18.781 1 94 186 PRO B O 1
ATOM 5691 N N . ALA B 1 187 ? 4.703 1.069 -17.922 1 94.06 187 ALA B N 1
ATOM 5692 C CA . ALA B 1 187 ? 6.09 1.523 -17.969 1 94.06 187 ALA B CA 1
ATOM 5693 C C . ALA B 1 187 ? 6.953 0.772 -16.969 1 94.06 187 ALA B C 1
ATOM 5695 O O . ALA B 1 187 ? 8.164 0.628 -17.156 1 94.06 187 ALA B O 1
ATOM 5696 N N . TYR B 1 188 ? 6.32 0.285 -15.906 1 93.31 188 TYR B N 1
ATOM 5697 C CA . TYR B 1 188 ? 7.148 -0.386 -14.906 1 93.31 188 TYR B CA 1
ATOM 5698 C C . TYR B 1 188 ? 6.383 -1.528 -14.25 1 93.31 188 TYR B C 1
ATOM 5700 O O . TYR B 1 188 ? 6.949 -2.283 -13.453 1 93.31 188 TYR B O 1
ATOM 5708 N N . ASN B 1 189 ? 5.094 -1.637 -14.508 1 93.56 189 ASN B N 1
ATOM 5709 C CA . ASN B 1 189 ? 4.375 -2.865 -14.18 1 93.56 189 ASN B CA 1
ATOM 5710 C C . ASN B 1 189 ? 4.512 -3.904 -15.289 1 93.56 189 ASN B C 1
ATOM 5712 O O . ASN B 1 189 ? 4.062 -3.682 -16.406 1 93.56 189 ASN B O 1
ATOM 5716 N N . ILE B 1 190 ? 4.992 -4.988 -14.977 1 90.38 190 ILE B N 1
ATOM 5717 C CA . ILE B 1 190 ? 5.312 -5.961 -16.016 1 90.38 190 ILE B CA 1
ATOM 5718 C C . ILE B 1 190 ? 4.141 -6.922 -16.203 1 90.38 190 ILE B C 1
ATOM 5720 O O . ILE B 1 190 ? 3.604 -7.457 -15.234 1 90.38 190 ILE B O 1
ATOM 5724 N N . ALA B 1 191 ? 3.785 -7.117 -17.375 1 86.81 191 ALA B N 1
ATOM 5725 C CA . ALA B 1 191 ? 2.744 -8.078 -17.734 1 86.81 191 ALA B CA 1
ATOM 5726 C C . ALA B 1 191 ? 3.229 -9.508 -17.531 1 86.81 191 ALA B C 1
ATOM 5728 O O . ALA B 1 191 ? 4.418 -9.742 -17.312 1 86.81 191 ALA B O 1
ATOM 5729 N N . LEU B 1 192 ? 2.242 -10.406 -17.484 1 78.12 192 LEU B N 1
ATOM 5730 C CA . LEU B 1 192 ? 2.561 -11.82 -17.328 1 78.12 192 LEU B CA 1
ATOM 5731 C C . LEU B 1 192 ? 3.164 -12.391 -18.594 1 78.12 192 LEU B C 1
ATOM 5733 O O . LEU B 1 192 ? 2.436 -12.836 -19.484 1 78.12 192 LEU B O 1
ATOM 5737 N N . VAL B 1 193 ? 4.504 -12.344 -18.672 1 66.44 193 VAL B N 1
ATOM 5738 C CA . VAL B 1 193 ? 5.168 -12.828 -19.891 1 66.44 193 VAL B CA 1
ATOM 5739 C C . VAL B 1 193 ? 6.293 -13.789 -19.516 1 66.44 193 VAL B C 1
ATOM 5741 O O . VAL B 1 193 ? 6.695 -13.859 -18.344 1 66.44 193 VAL B O 1
ATOM 5744 N N . ASP B 1 194 ? 6.691 -14.539 -20.453 1 65.31 194 ASP B N 1
ATOM 5745 C CA . ASP B 1 194 ? 7.773 -15.5 -20.266 1 65.31 194 ASP B CA 1
ATOM 5746 C C . ASP B 1 194 ? 9.117 -14.797 -20.109 1 65.31 194 ASP B C 1
ATOM 5748 O O . ASP B 1 194 ? 9.945 -15.18 -19.281 1 65.31 194 ASP B O 1
ATOM 5752 N N . ASN B 1 195 ? 9.383 -13.828 -20.953 1 66.5 195 ASN B N 1
ATOM 5753 C CA . ASN B 1 195 ? 10.641 -13.094 -20.891 1 66.5 195 ASN B CA 1
ATOM 5754 C C . ASN B 1 195 ? 10.477 -11.742 -20.203 1 66.5 195 ASN B C 1
ATOM 5756 O O . ASN B 1 195 ? 10.359 -10.711 -20.859 1 66.5 195 ASN B O 1
ATOM 5760 N N . ILE B 1 196 ? 10.633 -11.945 -18.891 1 75 196 ILE B N 1
ATOM 5761 C CA . ILE B 1 196 ? 10.367 -10.758 -18.094 1 75 196 ILE B CA 1
ATOM 5762 C C . ILE B 1 196 ? 11.578 -9.82 -18.141 1 75 196 ILE B C 1
ATOM 5764 O O . ILE B 1 196 ? 12.688 -10.211 -17.781 1 75 196 ILE B O 1
ATOM 5768 N N . PRO B 1 197 ? 11.383 -8.672 -18.516 1 75.94 197 PRO B N 1
ATOM 5769 C CA . PRO B 1 197 ? 12.484 -7.715 -18.641 1 75.94 197 PRO B CA 1
ATOM 5770 C C . PRO B 1 197 ? 12.914 -7.145 -17.281 1 75.94 197 PRO B C 1
ATOM 5772 O O . PRO B 1 197 ? 12.141 -7.184 -16.328 1 75.94 197 PRO B O 1
ATOM 5775 N N . SER B 1 198 ? 14.188 -6.75 -17.312 1 81.94 198 SER B N 1
ATOM 5776 C CA . SER B 1 198 ? 14.664 -5.973 -16.172 1 81.94 198 SER B CA 1
ATOM 5777 C C . SER B 1 198 ? 14.133 -4.543 -16.219 1 81.94 198 SER B C 1
ATOM 5779 O O . SER B 1 198 ? 13.727 -4.062 -17.281 1 81.94 198 SER B O 1
ATOM 5781 N N . LEU B 1 199 ? 14.055 -3.955 -15.117 1 87 199 LEU B N 1
ATOM 5782 C CA . LEU B 1 199 ? 13.68 -2.549 -15.031 1 87 199 LEU B CA 1
ATOM 5783 C C . LEU B 1 199 ? 14.914 -1.665 -14.883 1 87 199 LEU B C 1
ATOM 5785 O O . LEU B 1 199 ? 15.898 -2.059 -14.25 1 87 199 LEU B O 1
ATOM 5789 N N . PRO B 1 200 ? 14.953 -0.49 -15.477 1 91.62 200 PRO B N 1
ATOM 5790 C CA . PRO B 1 200 ? 13.891 0.034 -16.328 1 91.62 200 PRO B CA 1
ATOM 5791 C C . PRO B 1 200 ? 13.883 -0.599 -17.719 1 91.62 200 PRO B C 1
ATOM 5793 O O . PRO B 1 200 ? 14.938 -0.961 -18.25 1 91.62 200 PRO B O 1
ATOM 5796 N N . MET B 1 201 ? 12.766 -0.642 -18.344 1 93.06 201 MET B N 1
ATOM 5797 C CA . MET B 1 201 ? 12.594 -1.252 -19.656 1 93.06 201 MET B CA 1
ATOM 5798 C C . MET B 1 201 ? 13.078 -0.315 -20.766 1 93.06 201 MET B C 1
ATOM 5800 O O . MET B 1 201 ? 12.992 0.907 -20.625 1 93.06 201 MET B O 1
ATOM 5804 N N . THR B 1 202 ? 13.508 -0.935 -21.875 1 93.62 202 THR B N 1
ATOM 5805 C CA . THR B 1 202 ? 13.766 -0.172 -23.078 1 93.62 202 THR B CA 1
ATOM 5806 C C . THR B 1 202 ? 12.461 0.258 -23.75 1 93.62 202 THR B C 1
ATOM 5808 O O . THR B 1 202 ? 11.383 -0.185 -23.344 1 93.62 202 THR B O 1
ATOM 5811 N N . PHE B 1 203 ? 12.586 1.142 -24.797 1 94.25 203 PHE B N 1
ATOM 5812 C CA . PHE B 1 203 ? 11.406 1.65 -25.484 1 94.25 203 PHE B CA 1
ATOM 5813 C C . PHE B 1 203 ? 10.594 0.507 -26.094 1 94.25 203 PHE B C 1
ATOM 5815 O O . PHE B 1 203 ? 9.391 0.413 -25.859 1 94.25 203 PHE B O 1
ATOM 5822 N N . LEU B 1 204 ? 11.203 -0.404 -26.766 1 94.44 204 LEU B N 1
ATOM 5823 C CA . LEU B 1 204 ? 10.508 -1.503 -27.438 1 94.44 204 LEU B CA 1
ATOM 5824 C C . LEU B 1 204 ? 9.922 -2.471 -26.406 1 94.44 204 LEU B C 1
ATOM 5826 O O . LEU B 1 204 ? 8.859 -3.045 -26.625 1 94.44 204 LEU B O 1
ATOM 5830 N N . GLN B 1 205 ? 10.633 -2.662 -25.312 1 93.25 205 GLN B N 1
ATOM 5831 C CA . GLN B 1 205 ? 10.109 -3.502 -24.234 1 93.25 205 GLN B CA 1
ATOM 5832 C C . GLN B 1 205 ? 8.844 -2.902 -23.625 1 93.25 205 GLN B C 1
ATOM 5834 O O . GLN B 1 205 ? 7.898 -3.627 -23.312 1 93.25 205 GLN B O 1
ATOM 5839 N N . ARG B 1 206 ? 8.836 -1.596 -23.484 1 94.38 206 ARG B N 1
ATOM 5840 C CA . ARG B 1 206 ? 7.66 -0.922 -22.953 1 94.38 206 ARG B CA 1
ATOM 5841 C C . ARG B 1 206 ? 6.48 -1.041 -23.922 1 94.38 206 ARG B C 1
ATOM 5843 O O . ARG B 1 206 ? 5.34 -1.231 -23.5 1 94.38 206 ARG B O 1
ATOM 5850 N N . VAL B 1 207 ? 6.77 -0.92 -25.188 1 94.81 207 VAL B N 1
ATOM 5851 C CA . VAL B 1 207 ? 5.723 -1.077 -26.188 1 94.81 207 VAL B CA 1
ATOM 5852 C C . VAL B 1 207 ? 5.117 -2.475 -26.094 1 94.81 207 VAL B C 1
ATOM 5854 O O . VAL B 1 207 ? 3.896 -2.627 -26.016 1 94.81 207 VAL B O 1
ATOM 5857 N N . LYS B 1 208 ? 5.988 -3.455 -26.125 1 93.44 208 LYS B N 1
ATOM 5858 C CA . LYS B 1 208 ? 5.543 -4.844 -26.016 1 93.44 208 LYS B CA 1
ATOM 5859 C C . LYS B 1 208 ? 4.754 -5.078 -24.734 1 93.44 208 LYS B C 1
ATOM 5861 O O . LYS B 1 208 ? 3.699 -5.711 -24.766 1 93.44 208 LYS B O 1
ATOM 5866 N N . ASN B 1 209 ? 5.281 -4.547 -23.672 1 94.06 209 ASN B N 1
ATOM 5867 C CA . ASN B 1 209 ? 4.637 -4.715 -22.375 1 94.06 209 ASN B CA 1
ATOM 5868 C C . ASN B 1 209 ? 3.268 -4.047 -22.328 1 94.06 209 ASN B C 1
ATOM 5870 O O . ASN B 1 209 ? 2.318 -4.598 -21.781 1 94.06 209 ASN B O 1
ATOM 5874 N N . PHE B 1 210 ? 3.207 -2.861 -22.922 1 94.19 210 PHE B N 1
ATOM 5875 C CA . PHE B 1 210 ? 1.94 -2.141 -23 1 94.19 210 PHE B CA 1
ATOM 5876 C C . PHE B 1 210 ? 0.89 -2.971 -23.719 1 94.19 210 PHE B C 1
ATOM 5878 O O . PHE B 1 210 ? -0.232 -3.127 -23.234 1 94.19 210 PHE B O 1
ATOM 5885 N N . ILE B 1 211 ? 1.223 -3.477 -24.797 1 93.44 211 ILE B N 1
ATOM 5886 C CA . ILE B 1 211 ? 0.305 -4.262 -25.625 1 93.44 211 ILE B CA 1
ATOM 5887 C C . ILE B 1 211 ? -0.09 -5.535 -24.875 1 93.44 211 ILE B C 1
ATOM 5889 O O . ILE B 1 211 ? -1.274 -5.859 -24.766 1 93.44 211 ILE B O 1
ATOM 5893 N N . MET B 1 212 ? 0.862 -6.246 -24.344 1 91.56 212 MET B N 1
ATOM 5894 C CA . MET B 1 212 ? 0.606 -7.516 -23.656 1 91.56 212 MET B CA 1
ATOM 5895 C C . MET B 1 212 ? -0.296 -7.309 -22.438 1 91.56 212 MET B C 1
ATOM 5897 O O . MET B 1 212 ? -1.214 -8.094 -22.203 1 91.56 212 MET B O 1
ATOM 5901 N N . HIS B 1 213 ? -0.011 -6.262 -21.703 1 93.25 213 HIS B N 1
ATOM 5902 C CA . HIS B 1 213 ? -0.837 -5.98 -20.531 1 93.25 213 HIS B CA 1
ATOM 5903 C C . HIS B 1 213 ? -2.301 -5.801 -20.922 1 93.25 213 HIS B C 1
ATOM 5905 O O . HIS B 1 213 ? -3.188 -6.406 -20.312 1 93.25 213 HIS B O 1
ATOM 5911 N N . HIS B 1 214 ? -2.555 -5.059 -21.922 1 93.25 214 HIS B N 1
ATOM 5912 C CA . HIS B 1 214 ? -3.932 -4.746 -22.297 1 93.25 214 HIS B CA 1
ATOM 5913 C C . HIS B 1 214 ? -4.609 -5.934 -22.969 1 93.25 214 HIS B C 1
ATOM 5915 O O . HIS B 1 214 ? -5.797 -6.18 -22.75 1 93.25 214 HIS B O 1
ATOM 5921 N N . VAL B 1 215 ? -3.85 -6.656 -23.734 1 92.19 215 VAL B N 1
ATOM 5922 C CA . VAL B 1 215 ? -4.398 -7.867 -24.328 1 92.19 215 VAL B CA 1
ATOM 5923 C C . VAL B 1 215 ? -4.785 -8.859 -23.234 1 92.19 215 VAL B C 1
ATOM 5925 O O . VAL B 1 215 ? -5.867 -9.445 -23.281 1 92.19 215 VAL B O 1
ATOM 5928 N N . GLN B 1 216 ? -3.932 -9.039 -22.281 1 90.81 216 GLN B N 1
ATOM 5929 C CA . GLN B 1 216 ? -4.195 -9.961 -21.188 1 90.81 216 GLN B CA 1
ATOM 5930 C C . GLN B 1 216 ? -5.402 -9.508 -20.375 1 90.81 216 GLN B C 1
ATOM 5932 O O . GLN B 1 216 ? -6.254 -10.32 -20 1 90.81 216 GLN B O 1
ATOM 5937 N N . LEU B 1 217 ? -5.414 -8.242 -20.062 1 93.31 217 LEU B N 1
ATOM 5938 C CA . LEU B 1 217 ? -6.512 -7.688 -19.281 1 93.31 217 LEU B CA 1
ATOM 5939 C C . LEU B 1 217 ? -7.844 -7.891 -19.984 1 93.31 217 LEU B C 1
ATOM 5941 O O . LEU B 1 217 ? -8.789 -8.414 -19.391 1 93.31 217 LEU B O 1
ATOM 5945 N N . ILE B 1 218 ? -7.93 -7.543 -21.25 1 93.69 218 ILE B N 1
ATOM 5946 C CA . ILE B 1 218 ? -9.156 -7.641 -22.031 1 93.69 218 ILE B CA 1
ATOM 5947 C C . ILE B 1 218 ? -9.555 -9.102 -22.188 1 93.69 218 ILE B C 1
ATOM 5949 O O . ILE B 1 218 ? -10.727 -9.461 -22 1 93.69 218 ILE B O 1
ATOM 5953 N N . ALA B 1 219 ? -8.602 -9.953 -22.516 1 90.75 219 ALA B N 1
ATOM 5954 C CA . ALA B 1 219 ? -8.875 -11.383 -22.688 1 90.75 219 ALA B CA 1
ATOM 5955 C C . ALA B 1 219 ? -9.391 -11.992 -21.391 1 90.75 219 ALA B C 1
ATOM 5957 O O . ALA B 1 219 ? -10.375 -12.734 -21.391 1 90.75 219 ALA B O 1
ATOM 5958 N N . PHE B 1 220 ? -8.75 -11.68 -20.312 1 91.25 220 PHE B N 1
ATOM 5959 C CA . PHE B 1 220 ? -9.148 -12.211 -19 1 91.25 220 PHE B CA 1
ATOM 5960 C C . PHE B 1 220 ? -10.578 -11.812 -18.672 1 91.25 220 PHE B C 1
ATOM 5962 O O . PHE B 1 220 ? -11.406 -12.672 -18.359 1 91.25 220 PHE B O 1
ATOM 5969 N N . VAL B 1 221 ? -10.859 -10.578 -18.781 1 93.5 221 VAL B N 1
ATOM 5970 C CA . VAL B 1 221 ? -12.18 -10.062 -18.453 1 93.5 221 VAL B CA 1
ATOM 5971 C C . VAL B 1 221 ? -13.227 -10.695 -19.359 1 93.5 221 VAL B C 1
ATOM 5973 O O . VAL B 1 221 ? -14.242 -11.203 -18.891 1 93.5 221 VAL B O 1
ATOM 5976 N N . LYS B 1 222 ? -12.93 -10.742 -20.625 1 93.5 222 LYS B N 1
ATOM 5977 C CA . LYS B 1 222 ? -13.906 -11.234 -21.594 1 93.5 222 LYS B CA 1
ATOM 5978 C C . LYS B 1 222 ? -14.164 -12.727 -21.406 1 93.5 222 LYS B C 1
ATOM 5980 O O . LYS B 1 222 ? -15.312 -13.172 -21.438 1 93.5 222 LYS B O 1
ATOM 5985 N N . VAL B 1 223 ? -13.172 -13.516 -21.234 1 92.5 223 VAL B N 1
ATOM 5986 C CA . VAL B 1 223 ? -13.305 -14.969 -21.141 1 92.5 223 VAL B CA 1
ATOM 5987 C C . VAL B 1 223 ? -14.078 -15.344 -19.875 1 92.5 223 VAL B C 1
ATOM 5989 O O . VAL B 1 223 ? -15.016 -16.141 -19.938 1 92.5 223 VAL B O 1
ATOM 5992 N N . TYR B 1 224 ? -13.742 -14.727 -18.766 1 94.69 224 TYR B N 1
ATOM 5993 C CA . TYR B 1 224 ? -14.438 -15.031 -17.516 1 94.69 224 TYR B CA 1
ATOM 5994 C C . TYR B 1 224 ? -15.875 -14.531 -17.547 1 94.69 224 TYR B C 1
ATOM 5996 O O . TYR B 1 224 ? -16.797 -15.25 -17.172 1 94.69 224 TYR B O 1
ATOM 6004 N N . ASP B 1 225 ? -16.047 -13.32 -17.969 1 95.62 225 ASP B N 1
ATOM 6005 C CA . ASP B 1 225 ? -17.391 -12.766 -18.016 1 95.62 225 ASP B CA 1
ATOM 6006 C C . ASP B 1 225 ? -18.297 -13.594 -18.922 1 95.62 225 ASP B C 1
ATOM 6008 O O . ASP B 1 225 ? -19.453 -13.859 -18.578 1 95.62 225 ASP B O 1
ATOM 6012 N N . SER B 1 226 ? -17.781 -14.016 -20.062 1 95 226 SER B N 1
ATOM 6013 C CA . SER B 1 226 ? -18.562 -14.812 -20.984 1 95 226 SER B CA 1
ATOM 6014 C C . SER B 1 226 ? -18.906 -16.172 -20.406 1 95 226 SER B C 1
ATOM 6016 O O . SER B 1 226 ? -20.031 -16.672 -20.562 1 95 226 SER B O 1
ATOM 6018 N N . ALA B 1 227 ? -18.016 -16.766 -19.734 1 94.62 227 ALA B N 1
ATOM 6019 C CA . ALA B 1 227 ? -18.188 -18.125 -19.203 1 94.62 227 ALA B CA 1
ATOM 6020 C C . ALA B 1 227 ? -19.219 -18.141 -18.078 1 94.62 227 ALA B C 1
ATOM 6022 O O . ALA B 1 227 ? -19.969 -19.109 -17.922 1 94.62 227 ALA B O 1
ATOM 6023 N N . TYR B 1 228 ? -19.312 -17.062 -17.281 1 96.81 228 TYR B N 1
ATOM 6024 C CA . TYR B 1 228 ? -20.109 -17.109 -16.062 1 96.81 228 TYR B CA 1
ATOM 6025 C C . TYR B 1 228 ? -21.422 -16.344 -16.234 1 96.81 228 TYR B C 1
ATOM 6027 O O . TYR B 1 228 ? -22.297 -16.406 -15.375 1 96.81 228 TYR B O 1
ATOM 6035 N N . GLN B 1 229 ? -21.547 -15.68 -17.344 1 96.12 229 GLN B N 1
ATOM 6036 C CA . GLN B 1 229 ? -22.734 -14.859 -17.578 1 96.12 229 GLN B CA 1
ATOM 6037 C C . GLN B 1 229 ? -24 -15.703 -17.547 1 96.12 229 GLN B C 1
ATOM 6039 O O . GLN B 1 229 ? -25 -15.305 -16.938 1 96.12 229 GLN B O 1
ATOM 6044 N N . GLU B 1 230 ? -23.984 -16.797 -18.203 1 94.94 230 GLU B N 1
ATOM 6045 C CA . GLU B 1 230 ? -25.156 -17.641 -18.25 1 94.94 230 GLU B CA 1
ATOM 6046 C C . GLU B 1 230 ? -25.5 -18.203 -16.875 1 94.94 230 GLU B C 1
ATOM 6048 O O . GLU B 1 230 ? -26.672 -18.344 -16.516 1 94.94 230 GLU B O 1
ATOM 6053 N N . VAL B 1 231 ? -24.469 -18.578 -16.141 1 96.81 231 VAL B N 1
ATOM 6054 C CA . VAL B 1 231 ? -24.672 -19.062 -14.781 1 96.81 231 VAL B CA 1
ATOM 6055 C C . VAL B 1 231 ? -25.359 -17.984 -13.945 1 96.81 231 VAL B C 1
ATOM 6057 O O . VAL B 1 231 ? -26.328 -18.266 -13.234 1 96.81 231 VAL B O 1
ATOM 6060 N N . MET B 1 232 ? -24.891 -16.781 -14 1 97.94 232 MET B N 1
ATOM 6061 C CA . MET B 1 232 ? -25.422 -15.664 -13.234 1 97.94 232 MET B CA 1
ATOM 6062 C C . MET B 1 232 ? -26.859 -15.383 -13.617 1 97.94 232 MET B C 1
ATOM 6064 O O . MET B 1 232 ? -27.703 -15.141 -12.75 1 97.94 232 MET B O 1
ATOM 6068 N N . LYS B 1 233 ? -27.188 -15.477 -14.891 1 97.62 233 LYS B N 1
ATOM 6069 C CA . LYS B 1 233 ? -28.562 -15.266 -15.359 1 97.62 233 LYS B CA 1
ATOM 6070 C C . LYS B 1 233 ? -29.469 -16.391 -14.906 1 97.62 233 LYS B C 1
ATOM 6072 O O . LYS B 1 233 ? -30.562 -16.141 -14.367 1 97.62 233 LYS B O 1
ATOM 6077 N N . LYS B 1 234 ? -29.062 -17.578 -15.133 1 97.62 234 LYS B N 1
ATOM 6078 C CA . LYS B 1 234 ? -29.844 -18.766 -14.812 1 97.62 234 LYS B CA 1
ATOM 6079 C C . LYS B 1 234 ? -30.234 -18.781 -13.336 1 97.62 234 LYS B C 1
ATOM 6081 O O . LYS B 1 234 ? -31.375 -19.125 -12.992 1 97.62 234 LYS B O 1
ATOM 6086 N N . HIS B 1 235 ? -29.312 -18.422 -12.508 1 97.62 235 HIS B N 1
ATOM 6087 C CA . HIS B 1 235 ? -29.562 -18.516 -11.07 1 97.62 235 HIS B CA 1
ATOM 6088 C C . HIS B 1 235 ? -29.859 -17.156 -10.461 1 97.62 235 HIS B C 1
ATOM 6090 O O . HIS B 1 235 ? -29.922 -17.016 -9.234 1 97.62 235 HIS B O 1
ATOM 6096 N N . ASN B 1 236 ? -29.953 -16.125 -11.188 1 97.19 236 ASN B N 1
ATOM 6097 C CA . ASN B 1 236 ? -30.328 -14.773 -10.805 1 97.19 236 ASN B CA 1
ATOM 6098 C C . ASN B 1 236 ? -29.391 -14.203 -9.75 1 97.19 236 ASN B C 1
ATOM 6100 O O . ASN B 1 236 ? -29.844 -13.742 -8.695 1 97.19 236 ASN B O 1
ATOM 6104 N N . ILE B 1 237 ? -28.141 -14.328 -10.039 1 97.31 237 ILE B N 1
ATOM 6105 C CA . ILE B 1 237 ? -27.125 -13.734 -9.188 1 97.31 237 ILE B CA 1
ATOM 6106 C C . ILE B 1 237 ? -26.641 -12.414 -9.789 1 97.31 237 ILE B C 1
ATOM 6108 O O . ILE B 1 237 ? -25.672 -12.391 -10.547 1 97.31 237 ILE B O 1
ATOM 6112 N N . SER B 1 238 ? -27.266 -11.32 -9.461 1 96.5 238 SER B N 1
ATOM 6113 C CA . SER B 1 238 ? -26.938 -9.992 -9.961 1 96.5 238 SER B CA 1
ATOM 6114 C C . SER B 1 238 ? -26.672 -10.008 -11.461 1 96.5 238 SER B C 1
ATOM 6116 O O . SER B 1 238 ? -25.625 -9.555 -11.922 1 96.5 238 SER B O 1
ATOM 6118 N N . PRO B 1 239 ? -27.609 -10.461 -12.258 1 95.31 239 PRO B N 1
ATOM 6119 C CA . PRO B 1 239 ? -27.391 -10.641 -13.688 1 95.31 239 PRO B CA 1
ATOM 6120 C C . PRO B 1 239 ? -27.047 -9.344 -14.406 1 95.31 239 PRO B C 1
ATOM 6122 O O . PRO B 1 239 ? -26.609 -9.359 -15.562 1 95.31 239 PRO B O 1
ATOM 6125 N N . GLU B 1 240 ? -27.188 -8.125 -13.766 1 94.88 240 GLU B N 1
ATOM 6126 C CA . GLU B 1 240 ? -26.844 -6.832 -14.344 1 94.88 240 GLU B CA 1
ATOM 6127 C C . GLU B 1 240 ? -25.344 -6.566 -14.258 1 94.88 240 GLU B C 1
ATOM 6129 O O . GLU B 1 240 ? -24.828 -5.66 -14.914 1 94.88 240 GLU B O 1
ATOM 6134 N N . LYS B 1 241 ? -24.672 -7.391 -13.508 1 96.12 241 LYS B N 1
ATOM 6135 C CA . LYS B 1 241 ? -23.234 -7.25 -13.336 1 96.12 241 LYS B CA 1
ATOM 6136 C C . LYS B 1 241 ? -22.469 -8.352 -14.078 1 96.12 241 LYS B C 1
ATOM 6138 O O . LYS B 1 241 ? -23.078 -9.305 -14.562 1 96.12 241 LYS B O 1
ATOM 6143 N N . THR B 1 242 ? -21.156 -8.148 -14.219 1 96.25 242 THR B N 1
ATOM 6144 C CA . THR B 1 242 ? -20.281 -9.219 -14.68 1 96.25 242 THR B CA 1
ATOM 6145 C C . THR B 1 242 ? -19.578 -9.883 -13.508 1 96.25 242 THR B C 1
ATOM 6147 O O . THR B 1 242 ? -19.578 -9.352 -12.398 1 96.25 242 THR B O 1
ATOM 6150 N N . VAL B 1 243 ? -19.062 -11.062 -13.727 1 96.56 243 VAL B N 1
ATOM 6151 C CA . VAL B 1 243 ? -18.406 -11.789 -12.656 1 96.56 243 VAL B CA 1
ATOM 6152 C C . VAL B 1 243 ? -17.172 -11.016 -12.188 1 96.56 243 VAL B C 1
ATOM 6154 O O . VAL B 1 243 ? -16.859 -11 -11 1 96.56 243 VAL B O 1
ATOM 6157 N N . ASN B 1 244 ? -16.469 -10.344 -13.148 1 95.25 244 ASN B N 1
ATOM 6158 C CA . ASN B 1 244 ? -15.312 -9.539 -12.766 1 95.25 244 ASN B CA 1
ATOM 6159 C C . ASN B 1 244 ? -15.719 -8.336 -11.922 1 95.25 244 ASN B C 1
ATOM 6161 O O . ASN B 1 244 ? -15 -7.949 -11 1 95.25 244 ASN B O 1
ATOM 6165 N N . GLN B 1 245 ? -16.844 -7.762 -12.227 1 94.38 245 GLN B N 1
ATOM 6166 C CA . GLN B 1 245 ? -17.344 -6.668 -11.406 1 94.38 245 GLN B CA 1
ATOM 6167 C C . GLN B 1 245 ? -17.656 -7.137 -9.992 1 94.38 245 GLN B C 1
ATOM 6169 O O . GLN B 1 245 ? -17.281 -6.473 -9.016 1 94.38 245 GLN B O 1
ATOM 6174 N N . ILE B 1 246 ? -18.281 -8.297 -9.898 1 96.19 246 ILE B N 1
ATOM 6175 C CA . ILE B 1 246 ? -18.625 -8.844 -8.586 1 96.19 246 ILE B CA 1
ATOM 6176 C C . ILE B 1 246 ? -17.344 -9.148 -7.812 1 96.19 246 ILE B C 1
ATOM 6178 O O . ILE B 1 246 ? -17.234 -8.828 -6.629 1 96.19 246 ILE B O 1
ATOM 6182 N N . SER B 1 247 ? -16.359 -9.719 -8.461 1 96.12 247 SER B N 1
ATOM 6183 C CA . SER B 1 247 ? -15.094 -10.047 -7.816 1 96.12 247 SER B CA 1
ATOM 6184 C C . SER B 1 247 ? -14.375 -8.789 -7.34 1 96.12 247 SER B C 1
ATOM 6186 O O . SER B 1 247 ? -13.758 -8.789 -6.273 1 96.12 247 SER B O 1
ATOM 6188 N N . SER B 1 248 ? -14.422 -7.715 -8.102 1 95.31 248 SER B N 1
ATOM 6189 C CA . SER B 1 248 ? -13.727 -6.473 -7.77 1 95.31 248 SER B CA 1
ATOM 6190 C C . SER B 1 248 ? -14.375 -5.789 -6.566 1 95.31 248 SER B C 1
ATOM 6192 O O . SER B 1 248 ? -13.781 -4.887 -5.969 1 95.31 248 SER B O 1
ATOM 6194 N N . GLU B 1 249 ? -15.562 -6.203 -6.215 1 95.12 249 GLU B N 1
ATOM 6195 C CA . GLU B 1 249 ? -16.297 -5.59 -5.113 1 95.12 249 GLU B CA 1
ATOM 6196 C C . GLU B 1 249 ? -16.062 -6.344 -3.809 1 95.12 249 GLU B C 1
ATOM 6198 O O . GLU B 1 249 ? -16.703 -6.043 -2.793 1 95.12 249 GLU B O 1
ATOM 6203 N N . ALA B 1 250 ? -15.18 -7.355 -3.85 1 97.56 250 ALA B N 1
ATOM 6204 C CA . ALA B 1 250 ? -14.836 -8.039 -2.605 1 97.56 250 ALA B CA 1
ATOM 6205 C C . ALA B 1 250 ? -14.312 -7.051 -1.564 1 97.56 250 ALA B C 1
ATOM 6207 O O . ALA B 1 250 ? -13.875 -5.953 -1.907 1 97.56 250 ALA B O 1
ATOM 6208 N N . ASP B 1 251 ? -14.398 -7.453 -0.287 1 98.06 251 ASP B N 1
ATOM 6209 C CA . ASP B 1 251 ? -14.062 -6.57 0.826 1 98.06 251 ASP B CA 1
ATOM 6210 C C . ASP B 1 251 ? -12.555 -6.48 1.016 1 98.06 251 ASP B C 1
ATOM 6212 O O . ASP B 1 251 ? -12.047 -5.492 1.559 1 98.06 251 ASP B O 1
ATOM 6216 N N . LEU B 1 252 ? -11.883 -7.516 0.604 1 98.31 252 LEU B N 1
ATOM 6217 C CA . LEU B 1 252 ? -10.445 -7.59 0.828 1 98.31 252 LEU B CA 1
ATOM 6218 C C . LEU B 1 252 ? -9.789 -8.57 -0.138 1 98.31 252 LEU B C 1
ATOM 6220 O O . LEU B 1 252 ? -10.398 -9.586 -0.504 1 98.31 252 LEU B O 1
ATOM 6224 N N . PHE B 1 253 ? -8.625 -8.266 -0.512 1 98.12 253 PHE B N 1
ATOM 6225 C CA . PHE B 1 253 ? -7.797 -9.148 -1.327 1 98.12 253 PHE B CA 1
ATOM 6226 C C . PHE B 1 253 ? -6.492 -9.477 -0.613 1 98.12 253 PHE B C 1
ATOM 6228 O O . PHE B 1 253 ? -5.781 -8.578 -0.155 1 98.12 253 PHE B O 1
ATOM 6235 N N . LEU B 1 254 ? -6.191 -10.734 -0.489 1 97.69 254 LEU B N 1
ATOM 6236 C CA . LEU B 1 254 ? -4.922 -11.188 0.062 1 97.69 254 LEU B CA 1
ATOM 6237 C C . LEU B 1 254 ? -3.982 -11.648 -1.048 1 97.69 254 LEU B C 1
ATOM 6239 O O . LEU B 1 254 ? -4.215 -12.688 -1.671 1 97.69 254 LEU B O 1
ATOM 6243 N N . PHE B 1 255 ? -2.959 -10.875 -1.316 1 96.69 255 PHE B N 1
ATOM 6244 C CA . PHE B 1 255 ? -1.95 -11.242 -2.303 1 96.69 255 PHE B CA 1
ATOM 6245 C C . PHE B 1 255 ? -0.808 -12.008 -1.646 1 96.69 255 PHE B C 1
ATOM 6247 O O . PHE B 1 255 ? -0.184 -11.516 -0.704 1 96.69 255 PHE B O 1
ATOM 6254 N N . ASN B 1 256 ? -0.535 -13.188 -2.125 1 95.44 256 ASN B N 1
ATOM 6255 C CA . ASN B 1 256 ? 0.578 -13.977 -1.604 1 95.44 256 ASN B CA 1
ATOM 6256 C C . ASN B 1 256 ? 1.919 -13.453 -2.109 1 95.44 256 ASN B C 1
ATOM 6258 O O . ASN B 1 256 ? 2.641 -14.164 -2.812 1 95.44 256 ASN B O 1
ATOM 6262 N N . MET B 1 257 ? 2.266 -12.25 -1.705 1 96.31 257 MET B N 1
ATOM 6263 C CA . MET B 1 257 ? 3.48 -11.57 -2.148 1 96.31 257 MET B CA 1
ATOM 6264 C C . MET B 1 257 ? 4.09 -10.75 -1.016 1 96.31 257 MET B C 1
ATOM 6266 O O . MET B 1 257 ? 3.439 -10.516 0.006 1 96.31 257 MET B O 1
ATOM 6270 N N . ASP B 1 258 ? 5.312 -10.391 -1.168 1 96.81 258 ASP B N 1
ATOM 6271 C CA . ASP B 1 258 ? 6.047 -9.562 -0.223 1 96.81 258 ASP B CA 1
ATOM 6272 C C . ASP B 1 258 ? 7.074 -8.688 -0.942 1 96.81 258 ASP B C 1
ATOM 6274 O O . ASP B 1 258 ? 7.785 -9.164 -1.83 1 96.81 258 ASP B O 1
ATOM 6278 N N . PHE B 1 259 ? 7.219 -7.488 -0.542 1 95.38 259 PHE B N 1
ATOM 6279 C CA . PHE B 1 259 ? 8.031 -6.531 -1.279 1 95.38 259 PHE B CA 1
ATOM 6280 C C . PHE B 1 259 ? 9.516 -6.742 -0.991 1 95.38 259 PHE B C 1
ATOM 6282 O O . PHE B 1 259 ? 10.375 -6.195 -1.687 1 95.38 259 PHE B O 1
ATOM 6289 N N . SER B 1 260 ? 9.859 -7.52 -0 1 92.12 260 SER B N 1
ATOM 6290 C CA . SER B 1 260 ? 11.266 -7.836 0.226 1 92.12 260 SER B CA 1
ATOM 6291 C C . SER B 1 260 ? 11.883 -8.5 -0.999 1 92.12 260 SER B C 1
ATOM 6293 O O . SER B 1 260 ? 13.094 -8.391 -1.225 1 92.12 260 SER B O 1
ATOM 6295 N N . ALA B 1 261 ? 11 -9.18 -1.803 1 89.19 261 ALA B N 1
ATOM 6296 C CA . ALA B 1 261 ? 11.57 -9.914 -2.932 1 89.19 261 ALA B CA 1
ATOM 6297 C C . ALA B 1 261 ? 10.844 -9.57 -4.23 1 89.19 261 ALA B C 1
ATOM 6299 O O . ALA B 1 261 ? 11.164 -10.117 -5.289 1 89.19 261 ALA B O 1
ATOM 6300 N N . GLU B 1 262 ? 9.914 -8.719 -4.168 1 92.62 262 GLU B N 1
ATOM 6301 C CA . GLU B 1 262 ? 9.156 -8.305 -5.344 1 92.62 262 GLU B CA 1
ATOM 6302 C C . GLU B 1 262 ? 9.359 -6.82 -5.633 1 92.62 262 GLU B C 1
ATOM 6304 O O . GLU B 1 262 ? 9.844 -6.074 -4.773 1 92.62 262 GLU B O 1
ATOM 6309 N N . ASN B 1 263 ? 9.016 -6.449 -6.855 1 92.19 263 ASN B N 1
ATOM 6310 C CA . ASN B 1 263 ? 9.109 -5.027 -7.172 1 92.19 263 ASN B CA 1
ATOM 6311 C C . ASN B 1 263 ? 8.203 -4.191 -6.277 1 92.19 263 ASN B C 1
ATOM 6313 O O . ASN B 1 263 ? 7.086 -4.609 -5.953 1 92.19 263 ASN B O 1
ATOM 6317 N N . ALA B 1 264 ? 8.758 -3.088 -5.887 1 95.94 264 ALA B N 1
ATOM 6318 C CA . ALA B 1 264 ? 8.023 -2.164 -5.02 1 95.94 264 ALA B CA 1
ATOM 6319 C C . ALA B 1 264 ? 6.965 -1.401 -5.809 1 95.94 264 ALA B C 1
ATOM 6321 O O . ALA B 1 264 ? 7.207 -0.278 -6.258 1 95.94 264 ALA B O 1
ATOM 6322 N N . LEU B 1 265 ? 5.812 -1.982 -5.926 1 96.62 265 LEU B N 1
ATOM 6323 C CA . LEU B 1 265 ? 4.734 -1.434 -6.746 1 96.62 265 LEU B CA 1
ATOM 6324 C C . LEU B 1 265 ? 3.619 -0.873 -5.871 1 96.62 265 LEU B C 1
ATOM 6326 O O . LEU B 1 265 ? 3.486 -1.254 -4.707 1 96.62 265 LEU B O 1
ATOM 6330 N N . PRO B 1 266 ? 2.871 0.058 -6.422 1 96.94 266 PRO B N 1
ATOM 6331 C CA . PRO B 1 266 ? 1.774 0.61 -5.621 1 96.94 266 PRO B CA 1
ATOM 6332 C C . PRO B 1 266 ? 0.607 -0.362 -5.469 1 96.94 266 PRO B C 1
ATOM 6334 O O . PRO B 1 266 ? 0.275 -1.086 -6.414 1 96.94 266 PRO B O 1
ATOM 6337 N N . LEU B 1 267 ? 0.03 -0.372 -4.32 1 97.56 267 LEU B N 1
ATOM 6338 C CA . LEU B 1 267 ? -1.181 -1.139 -4.047 1 97.56 267 LEU B CA 1
ATOM 6339 C C . LEU B 1 267 ? -2.211 -0.284 -3.316 1 97.56 267 LEU B C 1
ATOM 6341 O O . LEU B 1 267 ? -1.852 0.58 -2.512 1 97.56 267 LEU B O 1
ATOM 6345 N N . THR B 1 268 ? -3.473 -0.48 -3.621 1 97.81 268 THR B N 1
ATOM 6346 C CA . THR B 1 268 ? -4.551 0.099 -2.828 1 97.81 268 THR B CA 1
ATOM 6347 C C . THR B 1 268 ? -4.758 -0.689 -1.538 1 97.81 268 THR B C 1
ATOM 6349 O O . THR B 1 268 ? -4.398 -1.865 -1.459 1 97.81 268 THR B O 1
ATOM 6352 N N . PRO B 1 269 ? -5.352 -0.071 -0.538 1 97.56 269 PRO B N 1
ATOM 6353 C CA . PRO B 1 269 ? -5.363 -0.698 0.786 1 97.56 269 PRO B CA 1
ATOM 6354 C C . PRO B 1 269 ? -6.312 -1.891 0.867 1 97.56 269 PRO B C 1
ATOM 6356 O O . PRO B 1 269 ? -6.289 -2.637 1.849 1 97.56 269 PRO B O 1
ATOM 6359 N N . ASN B 1 270 ? -7.199 -2.1 -0.105 1 98.19 270 ASN B N 1
ATOM 6360 C CA . ASN B 1 270 ? -8.008 -3.312 -0.13 1 98.19 270 ASN B CA 1
ATOM 6361 C C . ASN B 1 270 ? -7.176 -4.535 -0.504 1 98.19 270 ASN B C 1
ATOM 6363 O O . ASN B 1 270 ? -7.652 -5.668 -0.413 1 98.19 270 ASN B O 1
ATOM 6367 N N . ILE B 1 271 ? -5.957 -4.309 -0.915 1 98.06 271 ILE B N 1
ATOM 6368 C CA . ILE B 1 271 ? -5.02 -5.387 -1.215 1 98.06 271 ILE B CA 1
ATOM 6369 C C . ILE B 1 271 ? -3.965 -5.477 -0.115 1 98.06 271 ILE B C 1
ATOM 6371 O O . ILE B 1 271 ? -3.182 -4.547 0.08 1 98.06 271 ILE B O 1
ATOM 6375 N N . VAL B 1 272 ? -3.932 -6.59 0.539 1 97.56 272 VAL B N 1
ATOM 6376 C CA . VAL B 1 272 ? -2.967 -6.824 1.607 1 97.56 272 VAL B CA 1
ATOM 6377 C C . VAL B 1 272 ? -1.974 -7.902 1.18 1 97.56 272 VAL B C 1
ATOM 6379 O O . VAL B 1 272 ? -2.369 -8.945 0.656 1 97.56 272 VAL B O 1
ATOM 6382 N N . THR B 1 273 ? -0.673 -7.621 1.384 1 97.62 273 THR B N 1
ATOM 6383 C CA . THR B 1 273 ? 0.357 -8.586 1.016 1 97.62 273 THR B CA 1
ATOM 6384 C C . THR B 1 273 ? 0.604 -9.57 2.154 1 97.62 273 THR B C 1
ATOM 6386 O O . THR B 1 273 ? 0.77 -9.172 3.307 1 97.62 273 THR B O 1
ATOM 6389 N N . VAL B 1 274 ? 0.615 -10.875 1.831 1 97.44 274 VAL B N 1
ATOM 6390 C CA . VAL B 1 274 ? 0.779 -11.906 2.846 1 97.44 274 VAL B CA 1
ATOM 6391 C C . VAL B 1 274 ? 1.724 -12.992 2.33 1 97.44 274 VAL B C 1
ATOM 6393 O O . VAL B 1 274 ? 1.476 -14.188 2.523 1 97.44 274 VAL B O 1
ATOM 6396 N N . GLY B 1 275 ? 2.766 -12.57 1.666 1 96.69 275 GLY B N 1
ATOM 6397 C CA . GLY B 1 275 ? 3.711 -13.516 1.096 1 96.69 275 GLY B CA 1
ATOM 6398 C C . GLY B 1 275 ? 4.395 -14.383 2.139 1 96.69 275 GLY B C 1
ATOM 6399 O O . GLY B 1 275 ? 4.891 -13.867 3.145 1 96.69 275 GLY B O 1
ATOM 6400 N N . GLY B 1 276 ? 4.441 -15.734 1.909 1 96.12 276 GLY B N 1
ATOM 6401 C CA . GLY B 1 276 ? 5.121 -16.672 2.793 1 96.12 276 GLY B CA 1
ATOM 6402 C C . GLY B 1 276 ? 4.195 -17.344 3.787 1 96.12 276 GLY B C 1
ATOM 6403 O O . GLY B 1 276 ? 4.562 -17.547 4.945 1 96.12 276 GLY B O 1
ATOM 6404 N N . LEU B 1 277 ? 3.004 -17.625 3.373 1 95.62 277 LEU B N 1
ATOM 6405 C CA . LEU B 1 277 ? 1.97 -18.203 4.227 1 95.62 277 LEU B CA 1
ATOM 6406 C C . LEU B 1 277 ? 2.393 -19.562 4.754 1 95.62 277 LEU B C 1
ATOM 6408 O O . LEU B 1 277 ? 1.981 -19.969 5.844 1 95.62 277 LEU B O 1
ATOM 6412 N N . THR B 1 278 ? 3.262 -20.266 4.016 1 94 278 THR B N 1
ATOM 6413 C CA . THR B 1 278 ? 3.607 -21.641 4.375 1 94 278 THR B CA 1
ATOM 6414 C C . THR B 1 278 ? 4.949 -21.688 5.102 1 94 278 THR B C 1
ATOM 6416 O O . THR B 1 278 ? 5.414 -22.766 5.484 1 94 278 THR B O 1
ATOM 6419 N N . THR B 1 279 ? 5.586 -20.562 5.289 1 96.5 279 THR B N 1
ATOM 6420 C CA . THR B 1 279 ? 6.902 -20.531 5.918 1 96.5 279 THR B CA 1
ATOM 6421 C C . THR B 1 279 ? 6.789 -20.781 7.418 1 96.5 279 THR B C 1
ATOM 6423 O O . THR B 1 279 ? 5.84 -20.328 8.055 1 96.5 279 THR B O 1
ATOM 6426 N N . LYS B 1 280 ? 7.668 -21.516 7.941 1 95.75 280 LYS B N 1
ATOM 6427 C CA . LYS B 1 280 ? 7.797 -21.812 9.367 1 95.75 280 LYS B CA 1
ATOM 6428 C C . LYS B 1 280 ? 9.18 -22.359 9.695 1 95.75 280 LYS B C 1
ATOM 6430 O O . LYS B 1 280 ? 9.891 -22.844 8.805 1 95.75 280 LYS B O 1
ATOM 6435 N N . PRO B 1 281 ? 9.625 -22.266 10.961 1 96.75 281 PRO B N 1
ATOM 6436 C CA . PRO B 1 281 ? 10.875 -22.938 11.328 1 96.75 281 PRO B CA 1
ATOM 6437 C C . PRO B 1 281 ? 10.875 -24.422 10.977 1 96.75 281 PRO B C 1
ATOM 6439 O O . PRO B 1 281 ? 9.836 -25.094 11.078 1 96.75 281 PRO B O 1
ATOM 6442 N N . ALA B 1 282 ? 12 -24.922 10.633 1 97.44 282 ALA B N 1
ATOM 6443 C CA . ALA B 1 282 ? 12.117 -26.312 10.164 1 97.44 282 ALA B CA 1
ATOM 6444 C C . ALA B 1 282 ? 12.008 -27.281 11.328 1 97.44 282 ALA B C 1
ATOM 6446 O O . ALA B 1 282 ? 12.547 -27.047 12.414 1 97.44 282 ALA B O 1
ATOM 6447 N N . LYS B 1 283 ? 11.32 -28.359 11.109 1 96.25 283 LYS B N 1
ATOM 6448 C CA . LYS B 1 283 ? 11.273 -29.5 12.023 1 96.25 283 LYS B CA 1
ATOM 6449 C C . LYS B 1 283 ? 12.234 -30.594 11.578 1 96.25 283 LYS B C 1
ATOM 6451 O O . LYS B 1 283 ? 12.781 -30.547 10.469 1 96.25 283 LYS B O 1
ATOM 6456 N N . ALA B 1 284 ? 12.367 -31.562 12.484 1 96 284 ALA B N 1
ATOM 6457 C CA . ALA B 1 284 ? 13.219 -32.688 12.148 1 96 284 ALA B CA 1
ATOM 6458 C C . ALA B 1 284 ? 12.633 -33.5 11 1 96 284 ALA B C 1
ATOM 6460 O O . ALA B 1 284 ? 11.422 -33.719 10.93 1 96 284 ALA B O 1
ATOM 6461 N N . LEU B 1 285 ? 13.539 -34 10.164 1 96.94 285 LEU B N 1
ATOM 6462 C CA . LEU B 1 285 ? 13.094 -34.844 9.047 1 96.94 285 LEU B CA 1
ATOM 6463 C C . LEU B 1 285 ? 12.758 -36.25 9.508 1 96.94 285 LEU B C 1
ATOM 6465 O O . LEU B 1 285 ? 13.25 -36.688 10.547 1 96.94 285 LEU B O 1
ATOM 6469 N N . PRO B 1 286 ? 11.875 -36.938 8.695 1 95 286 PRO B N 1
ATOM 6470 C CA . PRO B 1 286 ? 11.727 -38.375 8.961 1 95 286 PRO B CA 1
ATOM 6471 C C . PRO B 1 286 ? 13.055 -39.125 8.953 1 95 286 PRO B C 1
ATOM 6473 O O . PRO B 1 286 ? 13.961 -38.75 8.188 1 95 286 PRO B O 1
ATOM 6476 N N . ALA B 1 287 ? 13.156 -40.156 9.711 1 94.94 287 ALA B N 1
ATOM 6477 C CA . ALA B 1 287 ? 14.414 -40.812 10.023 1 94.94 287 ALA B CA 1
ATOM 6478 C C . ALA B 1 287 ? 15.148 -41.219 8.75 1 94.94 287 ALA B C 1
ATOM 6480 O O . ALA B 1 287 ? 16.344 -40.969 8.594 1 94.94 287 ALA B O 1
ATOM 6481 N N . GLU B 1 288 ? 14.477 -41.844 7.836 1 94.81 288 GLU B N 1
ATOM 6482 C CA . GLU B 1 288 ? 15.109 -42.312 6.613 1 94.81 288 GLU B CA 1
ATOM 6483 C C . GLU B 1 288 ? 15.648 -41.156 5.773 1 94.81 288 GLU B C 1
ATOM 6485 O O . GLU B 1 288 ? 16.75 -41.25 5.23 1 94.81 288 GLU B O 1
ATOM 6490 N N . LEU B 1 289 ? 14.852 -40.188 5.629 1 96.75 289 LEU B N 1
ATOM 6491 C CA . LEU B 1 289 ? 15.273 -39 4.875 1 96.75 289 LEU B CA 1
ATOM 6492 C C . LEU B 1 289 ? 16.438 -38.312 5.562 1 96.75 289 LEU B C 1
ATOM 6494 O O . LEU B 1 289 ? 17.375 -37.844 4.902 1 96.75 289 LEU B O 1
ATOM 6498 N N . GLU B 1 290 ? 16.375 -38.219 6.898 1 96.88 290 GLU B N 1
ATOM 6499 C CA . GLU B 1 290 ? 17.438 -37.594 7.668 1 96.88 290 GLU B CA 1
ATOM 6500 C C . GLU B 1 290 ? 18.766 -38.312 7.449 1 96.88 290 GLU B C 1
ATOM 6502 O O . GLU B 1 290 ? 19.812 -37.656 7.309 1 96.88 290 GLU B O 1
ATOM 6507 N N . GLU B 1 291 ? 18.719 -39.594 7.449 1 96.75 291 GLU B N 1
ATOM 6508 C CA . GLU B 1 291 ? 19.922 -40.375 7.227 1 96.75 291 GLU B CA 1
ATOM 6509 C C . GLU B 1 291 ? 20.547 -40.031 5.875 1 96.75 291 GLU B C 1
ATOM 6511 O O . GLU B 1 291 ? 21.766 -39.875 5.773 1 96.75 291 GLU B O 1
ATOM 6516 N N . PHE B 1 292 ? 19.734 -40 4.891 1 97.5 292 PHE B N 1
ATOM 6517 C CA . PHE B 1 292 ? 20.203 -39.688 3.549 1 97.5 292 PHE B CA 1
ATOM 6518 C C . PHE B 1 292 ? 20.797 -38.281 3.496 1 97.5 292 PHE B C 1
ATOM 6520 O O . PHE B 1 292 ? 21.875 -38.094 2.934 1 97.5 292 PHE B O 1
ATOM 6527 N N . VAL B 1 293 ? 20.156 -37.344 4.055 1 97.69 293 VAL B N 1
ATOM 6528 C CA . VAL B 1 293 ? 20.547 -35.938 4.012 1 97.69 293 VAL B CA 1
ATOM 6529 C C . VAL B 1 293 ? 21.797 -35.719 4.848 1 97.69 293 VAL B C 1
ATOM 6531 O O . VAL B 1 293 ? 22.766 -35.094 4.387 1 97.69 293 VAL B O 1
ATOM 6534 N N . ALA B 1 294 ? 21.828 -36.25 6.016 1 94.69 294 ALA B N 1
ATOM 6535 C CA . ALA B 1 294 ? 22.984 -36.094 6.91 1 94.69 294 ALA B CA 1
ATOM 6536 C C . ALA B 1 294 ? 24.219 -36.75 6.316 1 94.69 294 ALA B C 1
ATOM 6538 O O . ALA B 1 294 ? 25.344 -36.312 6.574 1 94.69 294 ALA B O 1
ATOM 6539 N N . GLY B 1 295 ? 24.016 -37.75 5.539 1 95.31 295 GLY B N 1
ATOM 6540 C CA . GLY B 1 295 ? 25.109 -38.5 4.941 1 95.31 295 GLY B CA 1
ATOM 6541 C C . GLY B 1 295 ? 25.672 -37.812 3.699 1 95.31 295 GLY B C 1
ATOM 6542 O O . GLY B 1 295 ? 26.562 -38.375 3.045 1 95.31 295 GLY B O 1
ATOM 6543 N N . SER B 1 296 ? 25.234 -36.656 3.375 1 95.69 296 SER B N 1
ATOM 6544 C CA . SER B 1 296 ? 25.578 -36 2.119 1 95.69 296 SER B CA 1
ATOM 6545 C C . SER B 1 296 ? 26.953 -35.344 2.193 1 95.69 296 SER B C 1
ATOM 6547 O O . SER B 1 296 ? 27.469 -34.844 1.192 1 95.69 296 SER B O 1
ATOM 6549 N N . GLY B 1 297 ? 27.641 -35.344 3.361 1 93.94 297 GLY B N 1
ATOM 6550 C CA . GLY B 1 297 ? 28.953 -34.75 3.504 1 93.94 297 GLY B CA 1
ATOM 6551 C C . GLY B 1 297 ? 28.922 -33.219 3.377 1 93.94 297 GLY B C 1
ATOM 6552 O O . GLY B 1 297 ? 27.938 -32.594 3.732 1 93.94 297 GLY B O 1
ATOM 6553 N N . GLU B 1 298 ? 30.031 -32.594 2.928 1 92.69 298 GLU B N 1
ATOM 6554 C CA . GLU B 1 298 ? 30.188 -31.156 2.879 1 92.69 298 GLU B CA 1
ATOM 6555 C C . GLU B 1 298 ? 29.469 -30.562 1.673 1 92.69 298 GLU B C 1
ATOM 6557 O O . GLU B 1 298 ? 29.078 -29.391 1.69 1 92.69 298 GLU B O 1
ATOM 6562 N N . GLN B 1 299 ? 29.266 -31.422 0.684 1 94.06 299 GLN B N 1
ATOM 6563 C CA . GLN B 1 299 ? 28.641 -30.938 -0.544 1 94.06 299 GLN B CA 1
ATOM 6564 C C . GLN B 1 299 ? 27.141 -30.703 -0.35 1 94.06 299 GLN B C 1
ATOM 6566 O O . GLN B 1 299 ? 26.516 -29.969 -1.114 1 94.06 299 GLN B O 1
ATOM 6571 N N . GLY B 1 300 ? 26.594 -31.422 0.631 1 97.19 300 GLY B N 1
ATOM 6572 C CA . GLY B 1 300 ? 25.203 -31.188 1.017 1 97.19 300 GLY B CA 1
ATOM 6573 C C . GLY B 1 300 ? 24.203 -31.812 0.063 1 97.19 300 GLY B C 1
ATOM 6574 O O . GLY B 1 300 ? 24.5 -32.812 -0.593 1 97.19 300 GLY B O 1
ATOM 6575 N N . VAL B 1 301 ? 22.969 -31.219 0.084 1 98.25 301 VAL B N 1
ATOM 6576 C CA . VAL B 1 301 ? 21.859 -31.828 -0.661 1 98.25 301 VAL B CA 1
ATOM 6577 C C . VAL B 1 301 ? 21.188 -30.766 -1.525 1 98.25 301 VAL B C 1
ATOM 6579 O O . VAL B 1 301 ? 21.031 -29.609 -1.107 1 98.25 301 VAL B O 1
ATOM 6582 N N . ALA B 1 302 ? 20.812 -31.141 -2.734 1 98.38 302 ALA B N 1
ATOM 6583 C CA . ALA B 1 302 ? 19.875 -30.406 -3.578 1 98.38 302 ALA B CA 1
ATOM 6584 C C . ALA B 1 302 ? 18.469 -30.969 -3.451 1 98.38 302 ALA B C 1
ATOM 6586 O O . ALA B 1 302 ? 18.266 -32.188 -3.455 1 98.38 302 ALA B O 1
ATOM 6587 N N . VAL B 1 303 ? 17.547 -30.062 -3.268 1 98.12 303 VAL B N 1
ATOM 6588 C CA . VAL B 1 303 ? 16.141 -30.438 -3.244 1 98.12 303 VAL B CA 1
ATOM 6589 C C . VAL B 1 303 ? 15.516 -30.188 -4.613 1 98.12 303 VAL B C 1
ATOM 6591 O O . VAL B 1 303 ? 15.641 -29.094 -5.172 1 98.12 303 VAL B O 1
ATOM 6594 N N . PHE B 1 304 ? 14.867 -31.188 -5.137 1 96.38 304 PHE B N 1
ATOM 6595 C CA . PHE B 1 304 ? 14.281 -31.094 -6.469 1 96.38 304 PHE B CA 1
ATOM 6596 C C . PHE B 1 304 ? 12.789 -31.391 -6.426 1 96.38 304 PHE B C 1
ATOM 6598 O O . PHE B 1 304 ? 12.375 -32.438 -5.938 1 96.38 304 PHE B O 1
ATOM 6605 N N . SER B 1 305 ? 11.953 -30.422 -6.871 1 92.44 305 SER B N 1
ATOM 6606 C CA . SER B 1 305 ? 10.508 -30.609 -6.934 1 92.44 305 SER B CA 1
ATOM 6607 C C . SER B 1 305 ? 9.906 -29.875 -8.125 1 92.44 305 SER B C 1
ATOM 6609 O O . SER B 1 305 ? 10.117 -28.672 -8.305 1 92.44 305 SER B O 1
ATOM 6611 N N . LEU B 1 306 ? 9.133 -30.562 -8.93 1 86.5 306 LEU B N 1
ATOM 6612 C CA . LEU B 1 306 ? 8.453 -29.906 -10.047 1 86.5 306 LEU B CA 1
ATOM 6613 C C . LEU B 1 306 ? 6.98 -29.688 -9.727 1 86.5 306 LEU B C 1
ATOM 6615 O O . LEU B 1 306 ? 6.152 -29.609 -10.641 1 86.5 306 LEU B O 1
ATOM 6619 N N . GLY B 1 307 ? 6.664 -29.656 -8.461 1 77.25 307 GLY B N 1
ATOM 6620 C CA . GLY B 1 307 ? 5.34 -29.281 -8 1 77.25 307 GLY B CA 1
ATOM 6621 C C . GLY B 1 307 ? 4.332 -30.406 -8.094 1 77.25 307 GLY B C 1
ATOM 6622 O O . GLY B 1 307 ? 4.691 -31.547 -8.406 1 77.25 307 GLY B O 1
ATOM 6623 N N . THR B 1 308 ? 3.117 -30.125 -7.859 1 66.75 308 THR B N 1
ATOM 6624 C CA . THR B 1 308 ? 2.025 -31.078 -7.711 1 66.75 308 THR B CA 1
ATOM 6625 C C . THR B 1 308 ? 1.543 -31.562 -9.07 1 66.75 308 THR B C 1
ATOM 6627 O O . THR B 1 308 ? 1.114 -32.719 -9.219 1 66.75 308 THR B O 1
ATOM 6630 N N . TYR B 1 309 ? 1.752 -30.719 -10.031 1 67.12 309 TYR B N 1
ATOM 6631 C CA . TYR B 1 309 ? 1.077 -31.031 -11.281 1 67.12 309 TYR B CA 1
ATOM 6632 C C . TYR B 1 309 ? 2.01 -31.781 -12.234 1 67.12 309 TYR B C 1
ATOM 6634 O O . TYR B 1 309 ? 1.553 -32.5 -13.109 1 67.12 309 TYR B O 1
ATOM 6642 N N . VAL B 1 310 ? 3.297 -31.422 -12.016 1 68.19 310 VAL B N 1
ATOM 6643 C CA . VAL B 1 310 ? 4.242 -32.062 -12.922 1 68.19 310 VAL B CA 1
ATOM 6644 C C . VAL B 1 310 ? 4.852 -33.281 -12.266 1 68.19 310 VAL B C 1
ATOM 6646 O O . VAL B 1 310 ? 5.992 -33.25 -11.797 1 68.19 310 VAL B O 1
ATOM 6649 N N . ASN B 1 311 ? 3.994 -34.188 -12.07 1 63.28 311 ASN B N 1
ATOM 6650 C CA . ASN B 1 311 ? 4.527 -35.406 -11.43 1 63.28 311 ASN B CA 1
ATOM 6651 C C . ASN B 1 311 ? 5.031 -36.406 -12.453 1 63.28 311 ASN B C 1
ATOM 6653 O O . ASN B 1 311 ? 5.703 -37.375 -12.102 1 63.28 311 ASN B O 1
ATOM 6657 N N . ARG B 1 312 ? 4.602 -36.031 -13.656 1 65 312 ARG B N 1
ATOM 6658 C CA . ARG B 1 312 ? 5.066 -36.906 -14.742 1 65 312 ARG B CA 1
ATOM 6659 C C . ARG B 1 312 ? 5.555 -36.062 -15.93 1 65 312 ARG B C 1
ATOM 6661 O O . ARG B 1 312 ? 4.918 -35.094 -16.297 1 65 312 ARG B O 1
ATOM 6668 N N . THR B 1 313 ? 6.754 -36.156 -16.125 1 68.88 313 THR B N 1
ATOM 6669 C CA . THR B 1 313 ? 7.285 -35.562 -17.344 1 68.88 313 THR B CA 1
ATOM 6670 C C . THR B 1 313 ? 7.539 -36.625 -18.406 1 68.88 313 THR B C 1
ATOM 6672 O O . THR B 1 313 ? 7.5 -37.844 -18.109 1 68.88 313 THR B O 1
ATOM 6675 N N . ASN B 1 314 ? 7.59 -36.188 -19.609 1 75.25 314 ASN B N 1
ATOM 6676 C CA . ASN B 1 314 ? 7.922 -37.188 -20.625 1 75.25 314 ASN B CA 1
ATOM 6677 C C . ASN B 1 314 ? 9.281 -37.812 -20.359 1 75.25 314 ASN B C 1
ATOM 6679 O O . ASN B 1 314 ? 10.109 -37.25 -19.641 1 75.25 314 ASN B O 1
ATOM 6683 N N . GLU B 1 315 ? 9.453 -39 -20.781 1 82.06 315 GLU B N 1
ATOM 6684 C CA . GLU B 1 315 ? 10.625 -39.812 -20.5 1 82.06 315 GLU B CA 1
ATOM 6685 C C . GLU B 1 315 ? 11.906 -39.125 -20.906 1 82.06 315 GLU B C 1
ATOM 6687 O O . GLU B 1 315 ? 12.922 -39.188 -20.203 1 82.06 315 GLU B O 1
ATOM 6692 N N . ARG B 1 316 ? 11.836 -38.406 -21.984 1 84 316 ARG B N 1
ATOM 6693 C CA . ARG B 1 316 ? 13.016 -37.719 -22.484 1 84 316 ARG B CA 1
ATOM 6694 C C . ARG B 1 316 ? 13.484 -36.656 -21.484 1 84 316 ARG B C 1
ATOM 6696 O O . ARG B 1 316 ? 14.672 -36.594 -21.172 1 84 316 ARG B O 1
ATOM 6703 N N . VAL B 1 317 ? 12.586 -35.938 -21.016 1 85.31 317 VAL B N 1
ATOM 6704 C CA . VAL B 1 317 ? 12.898 -34.875 -20.078 1 85.31 317 VAL B CA 1
ATOM 6705 C C . VAL B 1 317 ? 13.391 -35.469 -18.75 1 85.31 317 VAL B C 1
ATOM 6707 O O . VAL B 1 317 ? 14.359 -35 -18.172 1 85.31 317 VAL B O 1
ATOM 6710 N N . ALA B 1 318 ? 12.734 -36.5 -18.344 1 87.81 318 ALA B N 1
ATOM 6711 C CA . ALA B 1 318 ? 13.125 -37.156 -17.094 1 87.81 318 ALA B CA 1
ATOM 6712 C C . ALA B 1 318 ? 14.547 -37.719 -17.172 1 87.81 318 ALA B C 1
ATOM 6714 O O . ALA B 1 318 ? 15.328 -37.531 -16.234 1 87.81 318 ALA B O 1
ATOM 6715 N N . ARG B 1 319 ? 14.844 -38.344 -18.266 1 90.5 319 ARG B N 1
ATOM 6716 C CA . ARG B 1 319 ? 16.188 -38.875 -18.453 1 90.5 319 ARG B CA 1
ATOM 6717 C C . ARG B 1 319 ? 17.234 -37.781 -18.469 1 90.5 319 ARG B C 1
ATOM 6719 O O . ARG B 1 319 ? 18.328 -37.938 -17.922 1 90.5 319 ARG B O 1
ATOM 6726 N N . ASN B 1 320 ? 16.859 -36.75 -19.172 1 91.12 320 ASN B N 1
ATOM 6727 C CA . ASN B 1 320 ? 17.75 -35.594 -19.219 1 91.12 320 ASN B CA 1
ATOM 6728 C C . ASN B 1 320 ? 18.031 -35.031 -17.828 1 91.12 320 ASN B C 1
ATOM 6730 O O . ASN B 1 320 ? 19.172 -34.688 -17.516 1 91.12 320 ASN B O 1
ATOM 6734 N N . ILE B 1 321 ? 17.078 -35 -17.016 1 93.38 321 ILE B N 1
ATOM 6735 C CA . ILE B 1 321 ? 17.203 -34.5 -15.656 1 93.38 321 ILE B CA 1
ATOM 6736 C C . ILE B 1 321 ? 18.078 -35.469 -14.844 1 93.38 321 ILE B C 1
ATOM 6738 O O . ILE B 1 321 ? 19.031 -35.031 -14.188 1 93.38 321 ILE B O 1
ATOM 6742 N N . PHE B 1 322 ? 17.797 -36.75 -14.945 1 94.38 322 PHE B N 1
ATOM 6743 C CA . PHE B 1 322 ? 18.562 -37.719 -14.203 1 94.38 322 PHE B CA 1
ATOM 6744 C C . PHE B 1 322 ? 20.047 -37.656 -14.578 1 94.38 322 PHE B C 1
ATOM 6746 O O . PHE B 1 322 ? 20.922 -37.719 -13.711 1 94.38 322 PHE B O 1
ATOM 6753 N N . ASN B 1 323 ? 20.25 -37.531 -15.844 1 95.56 323 ASN B N 1
ATOM 6754 C CA . ASN B 1 323 ? 21.625 -37.469 -16.312 1 95.56 323 ASN B CA 1
ATOM 6755 C C . ASN B 1 323 ? 22.328 -36.219 -15.781 1 95.56 323 ASN B C 1
ATOM 6757 O O . ASN B 1 323 ? 23.516 -36.281 -15.422 1 95.56 323 ASN B O 1
ATOM 6761 N N . GLY B 1 324 ? 21.688 -35.125 -15.805 1 96.69 324 GLY B N 1
ATOM 6762 C CA . GLY B 1 324 ? 22.25 -33.906 -15.258 1 96.69 324 GLY B CA 1
ATOM 6763 C C . GLY B 1 324 ? 22.531 -34 -13.766 1 96.69 324 GLY B C 1
ATOM 6764 O O . GLY B 1 324 ? 23.578 -33.562 -13.305 1 96.69 324 GLY B O 1
ATOM 6765 N N . LEU B 1 325 ? 21.656 -34.625 -13.031 1 97.06 325 LEU B N 1
ATOM 6766 C CA . LEU B 1 325 ? 21.781 -34.719 -11.586 1 97.06 325 LEU B CA 1
ATOM 6767 C C . LEU B 1 325 ? 22.875 -35.719 -11.203 1 97.06 325 LEU B C 1
ATOM 6769 O O . LEU B 1 325 ? 23.531 -35.562 -10.164 1 97.06 325 LEU B O 1
ATOM 6773 N N . ALA B 1 326 ? 23.016 -36.719 -12.023 1 96.69 326 ALA B N 1
ATOM 6774 C CA . ALA B 1 326 ? 24.016 -37.75 -11.766 1 96.69 326 ALA B CA 1
ATOM 6775 C C . ALA B 1 326 ? 25.406 -37.156 -11.688 1 96.69 326 ALA B C 1
ATOM 6777 O O . ALA B 1 326 ? 26.266 -37.656 -10.961 1 96.69 326 ALA B O 1
ATOM 6778 N N . GLY B 1 327 ? 25.625 -36.094 -12.406 1 95.06 327 GLY B N 1
ATOM 6779 C CA . GLY B 1 327 ? 26.938 -35.5 -12.492 1 95.06 327 GLY B CA 1
ATOM 6780 C C . GLY B 1 327 ? 27.219 -34.531 -11.359 1 95.06 327 GLY B C 1
ATOM 6781 O O . GLY B 1 327 ? 28.312 -33.969 -11.273 1 95.06 327 GLY B O 1
ATOM 6782 N N . LEU B 1 328 ? 26.359 -34.406 -10.422 1 97.19 328 LEU B N 1
ATOM 6783 C CA . LEU B 1 328 ? 26.531 -33.438 -9.328 1 97.19 328 LEU B CA 1
ATOM 6784 C C . LEU B 1 328 ? 27.297 -34.094 -8.172 1 97.19 328 LEU B C 1
ATOM 6786 O O . LEU B 1 328 ? 27.125 -35.281 -7.887 1 97.19 328 LEU B O 1
ATOM 6790 N N . PRO B 1 329 ? 28.109 -33.281 -7.547 1 95.62 329 PRO B N 1
ATOM 6791 C CA . PRO B 1 329 ? 28.828 -33.781 -6.383 1 95.62 329 PRO B CA 1
ATOM 6792 C C . PRO B 1 329 ? 27.938 -33.938 -5.156 1 95.62 329 PRO B C 1
ATOM 6794 O O . PRO B 1 329 ? 28.281 -34.688 -4.223 1 95.62 329 PRO B O 1
ATOM 6797 N N . CYS B 1 330 ? 26.844 -33.281 -5.094 1 97.31 330 CYS B N 1
ATOM 6798 C CA . CYS B 1 330 ? 25.938 -33.344 -3.949 1 97.31 330 CYS B CA 1
ATOM 6799 C C . CYS B 1 330 ? 24.875 -34.438 -4.148 1 97.31 330 CYS B C 1
ATOM 6801 O O . CYS B 1 330 ? 24.734 -34.969 -5.246 1 97.31 330 CYS B O 1
ATOM 6803 N N . ARG B 1 331 ? 24.188 -34.75 -3.08 1 98.19 331 ARG B N 1
ATOM 6804 C CA . ARG B 1 331 ? 23.031 -35.656 -3.172 1 98.19 331 ARG B CA 1
ATOM 6805 C C . ARG B 1 331 ? 21.766 -34.875 -3.559 1 98.19 331 ARG B C 1
ATOM 6807 O O . ARG B 1 331 ? 21.719 -33.656 -3.396 1 98.19 331 ARG B O 1
ATOM 6814 N N . VAL B 1 332 ? 20.859 -35.625 -4.156 1 98.31 332 VAL B N 1
ATOM 6815 C CA . VAL B 1 332 ? 19.625 -34.969 -4.605 1 98.31 332 VAL B CA 1
ATOM 6816 C C . VAL B 1 332 ? 18.422 -35.719 -4.066 1 98.31 332 VAL B C 1
ATOM 6818 O O . VAL B 1 332 ? 18.344 -36.938 -4.156 1 98.31 332 VAL B O 1
ATOM 6821 N N . VAL B 1 333 ? 17.516 -35 -3.436 1 97.62 333 VAL B N 1
ATOM 6822 C CA . VAL B 1 333 ? 16.203 -35.531 -3.074 1 97.62 333 VAL B CA 1
ATOM 6823 C C . VAL B 1 333 ? 15.148 -35.031 -4.055 1 97.62 333 VAL B C 1
ATOM 6825 O O . VAL B 1 333 ? 14.953 -33.812 -4.184 1 97.62 333 VAL B O 1
ATOM 6828 N N . TRP B 1 334 ? 14.484 -35.938 -4.746 1 94.38 334 TRP B N 1
ATOM 6829 C CA . TRP B 1 334 ? 13.594 -35.562 -5.832 1 94.38 334 TRP B CA 1
ATOM 6830 C C . TRP B 1 334 ? 12.219 -36.188 -5.664 1 94.38 334 TRP B C 1
ATOM 6832 O O . TRP B 1 334 ? 12.109 -37.406 -5.586 1 94.38 334 TRP B O 1
ATOM 6842 N N . LYS B 1 335 ? 11.203 -35.312 -5.52 1 89.94 335 LYS B N 1
ATOM 6843 C CA . LYS B 1 335 ? 9.828 -35.812 -5.594 1 89.94 335 LYS B CA 1
ATOM 6844 C C . LYS B 1 335 ? 9.445 -36.156 -7.031 1 89.94 335 LYS B C 1
ATOM 6846 O O . LYS B 1 335 ? 9.219 -35.25 -7.848 1 89.94 335 LYS B O 1
ATOM 6851 N N . PHE B 1 336 ? 9.305 -37.375 -7.332 1 86.31 336 PHE B N 1
ATOM 6852 C CA . PHE B 1 336 ? 9.094 -37.812 -8.703 1 86.31 336 PHE B CA 1
ATOM 6853 C C . PHE B 1 336 ? 8.445 -39.188 -8.742 1 86.31 336 PHE B C 1
ATOM 6855 O O . PHE B 1 336 ? 8.812 -40.062 -7.965 1 86.31 336 PHE B O 1
ATOM 6862 N N . ASP B 1 337 ? 7.406 -39.219 -9.531 1 83.81 337 ASP B N 1
ATOM 6863 C CA . ASP B 1 337 ? 6.82 -40.5 -9.82 1 83.81 337 ASP B CA 1
ATOM 6864 C C . ASP B 1 337 ? 7.512 -41.156 -11.016 1 83.81 337 ASP B C 1
ATOM 6866 O O . ASP B 1 337 ? 7.172 -40.906 -12.164 1 83.81 337 ASP B O 1
ATOM 6870 N N . ASN B 1 338 ? 8.344 -42.094 -10.773 1 84.69 338 ASN B N 1
ATOM 6871 C CA . ASN B 1 338 ? 9.141 -42.781 -11.797 1 84.69 338 ASN B CA 1
ATOM 6872 C C . ASN B 1 338 ? 8.391 -43.938 -12.422 1 84.69 338 ASN B C 1
ATOM 6874 O O . ASN B 1 338 ? 8.867 -45.062 -12.383 1 84.69 338 ASN B O 1
ATOM 6878 N N . GLN B 1 339 ? 7.363 -43.656 -13.094 1 78.56 339 GLN B N 1
ATOM 6879 C CA . GLN B 1 339 ? 6.508 -44.688 -13.68 1 78.56 339 GLN B CA 1
ATOM 6880 C C . GLN B 1 339 ? 7.234 -45.406 -14.797 1 78.56 339 GLN B C 1
ATOM 6882 O O . GLN B 1 339 ? 6.949 -46.594 -15.047 1 78.56 339 GLN B O 1
ATOM 6887 N N . ASP B 1 340 ? 8.18 -44.812 -15.43 1 80.06 340 ASP B N 1
ATOM 6888 C CA . ASP B 1 340 ? 8.883 -45.406 -16.562 1 80.06 340 ASP B CA 1
ATOM 6889 C C . ASP B 1 340 ? 10.086 -46.219 -16.078 1 80.06 340 ASP B C 1
ATOM 6891 O O . ASP B 1 340 ? 10.859 -46.75 -16.891 1 80.06 340 ASP B O 1
ATOM 6895 N N . ASN B 1 341 ? 10.281 -46.25 -14.883 1 87.12 341 ASN B N 1
ATOM 6896 C CA . ASN B 1 341 ? 11.352 -47.031 -14.281 1 87.12 341 ASN B CA 1
ATOM 6897 C C . ASN B 1 341 ? 12.719 -46.625 -14.828 1 87.12 341 ASN B C 1
ATOM 6899 O O . ASN B 1 341 ? 13.508 -47.5 -15.234 1 87.12 341 ASN B O 1
ATOM 6903 N N . ILE B 1 342 ? 12.875 -45.406 -14.984 1 89.88 342 ILE B N 1
ATOM 6904 C CA . ILE B 1 342 ? 14.18 -44.875 -15.367 1 89.88 342 ILE B CA 1
ATOM 6905 C C . ILE B 1 342 ? 15.195 -45.156 -14.266 1 89.88 342 ILE B C 1
ATOM 6907 O O . ILE B 1 342 ? 14.898 -45 -13.078 1 89.88 342 ILE B O 1
ATOM 6911 N N . PRO B 1 343 ? 16.391 -45.688 -14.625 1 92.75 343 PRO B N 1
ATOM 6912 C CA . PRO B 1 343 ? 17.422 -45.906 -13.594 1 92.75 343 PRO B CA 1
ATOM 6913 C C . PRO B 1 343 ? 17.734 -44.656 -12.805 1 92.75 343 PRO B C 1
ATOM 6915 O O . PRO B 1 343 ? 18.016 -43.594 -13.391 1 92.75 343 PRO B O 1
ATOM 6918 N N . VAL B 1 344 ? 17.75 -44.781 -11.539 1 95.56 344 VAL B N 1
ATOM 6919 C CA . VAL B 1 344 ? 18 -43.656 -10.656 1 95.56 344 VAL B CA 1
ATOM 6920 C C . VAL B 1 344 ? 19.484 -43.594 -10.273 1 95.56 344 VAL B C 1
ATOM 6922 O O . VAL B 1 344 ? 20.031 -44.594 -9.773 1 95.56 344 VAL B O 1
ATOM 6925 N N . PRO B 1 345 ? 20.156 -42.531 -10.555 1 96.5 345 PRO B N 1
ATOM 6926 C CA . PRO B 1 345 ? 21.547 -42.406 -10.125 1 96.5 345 PRO B CA 1
ATOM 6927 C C . PRO B 1 345 ? 21.719 -42.625 -8.617 1 96.5 345 PRO B C 1
ATOM 6929 O O . PRO B 1 345 ? 20.828 -42.281 -7.84 1 96.5 345 PRO B O 1
ATOM 6932 N N . PRO B 1 346 ? 22.906 -43.062 -8.141 1 95.44 346 PRO B N 1
ATOM 6933 C CA . PRO B 1 346 ? 23.125 -43.406 -6.727 1 95.44 346 PRO B CA 1
ATOM 6934 C C . PRO B 1 346 ? 23.031 -42.156 -5.824 1 95.44 346 PRO B C 1
ATOM 6936 O O . PRO B 1 346 ? 22.719 -42.281 -4.637 1 95.44 346 PRO B O 1
ATOM 6939 N N . ASN B 1 347 ? 23.297 -41.062 -6.359 1 97.25 347 ASN B N 1
ATOM 6940 C CA . ASN B 1 347 ? 23.266 -39.844 -5.527 1 97.25 347 ASN B CA 1
ATOM 6941 C C . ASN B 1 347 ? 21.875 -39.25 -5.469 1 97.25 347 ASN B C 1
ATOM 6943 O O . ASN B 1 347 ? 21.672 -38.188 -4.859 1 97.25 347 ASN B O 1
ATOM 6947 N N . VAL B 1 348 ? 20.875 -39.875 -6.109 1 97.38 348 VAL B N 1
ATOM 6948 C CA . VAL B 1 348 ? 19.516 -39.344 -6.152 1 97.38 348 VAL B CA 1
ATOM 6949 C C . VAL B 1 348 ? 18.578 -40.25 -5.348 1 97.38 348 VAL B C 1
ATOM 6951 O O . VAL B 1 348 ? 18.578 -41.469 -5.516 1 97.38 348 VAL B O 1
ATOM 6954 N N . LYS B 1 349 ? 17.812 -39.625 -4.477 1 96.69 349 LYS B N 1
ATOM 6955 C CA . LYS B 1 349 ? 16.734 -40.312 -3.768 1 96.69 349 LYS B CA 1
ATOM 6956 C C . LYS B 1 349 ? 15.375 -39.844 -4.25 1 96.69 349 LYS B C 1
ATOM 6958 O O . LYS B 1 349 ? 15.078 -38.625 -4.191 1 96.69 349 LYS B O 1
ATOM 6963 N N . ILE B 1 350 ? 14.547 -40.688 -4.711 1 93.5 350 ILE B N 1
ATOM 6964 C CA . ILE B 1 350 ? 13.203 -40.375 -5.176 1 93.5 350 ILE B CA 1
ATOM 6965 C C . ILE B 1 350 ? 12.203 -40.562 -4.035 1 93.5 350 ILE B C 1
ATOM 6967 O O . ILE B 1 350 ? 12.297 -41.531 -3.277 1 93.5 350 ILE B O 1
ATOM 6971 N N . MET B 1 351 ? 11.344 -39.562 -3.91 1 91.88 351 MET B N 1
ATOM 6972 C CA . MET B 1 351 ? 10.312 -39.594 -2.881 1 91.88 351 MET B CA 1
ATOM 6973 C C . MET B 1 351 ? 8.938 -39.312 -3.473 1 91.88 351 MET B C 1
ATOM 6975 O O . MET B 1 351 ? 8.828 -38.625 -4.48 1 91.88 351 MET B O 1
ATOM 6979 N N . ASP B 1 352 ? 7.883 -39.844 -2.826 1 84 352 ASP B N 1
ATOM 6980 C CA . ASP B 1 352 ? 6.512 -39.562 -3.244 1 84 352 ASP B CA 1
ATOM 6981 C C . ASP B 1 352 ? 6.043 -38.188 -2.738 1 84 352 ASP B C 1
ATOM 6983 O O . ASP B 1 352 ? 5.188 -37.562 -3.355 1 84 352 ASP B O 1
ATOM 6987 N N . TRP B 1 353 ? 6.523 -37.875 -1.635 1 84.69 353 TRP B N 1
ATOM 6988 C CA . TRP B 1 353 ? 6.191 -36.594 -0.998 1 84.69 353 TRP B CA 1
ATOM 6989 C C . TRP B 1 353 ? 7.398 -36.031 -0.26 1 84.69 353 TRP B C 1
ATOM 6991 O O . TRP B 1 353 ? 8.195 -36.781 0.313 1 84.69 353 TRP B O 1
ATOM 7001 N N . LEU B 1 354 ? 7.496 -34.688 -0.301 1 90.62 354 LEU B N 1
ATOM 7002 C CA . LEU B 1 354 ? 8.609 -34.031 0.375 1 90.62 354 LEU B CA 1
ATOM 7003 C C . LEU B 1 354 ? 8.102 -33.125 1.495 1 90.62 354 LEU B C 1
ATOM 7005 O O . LEU B 1 354 ? 7.18 -32.344 1.291 1 90.62 354 LEU B O 1
ATOM 7009 N N . PRO B 1 355 ? 8.609 -33.281 2.684 1 93.19 355 PRO B N 1
ATOM 7010 C CA . PRO B 1 355 ? 8.445 -32.188 3.646 1 93.19 355 PRO B CA 1
ATOM 7011 C C . PRO B 1 355 ? 9.258 -30.969 3.277 1 93.19 355 PRO B C 1
ATOM 7013 O O . PRO B 1 355 ? 10.242 -30.641 3.951 1 93.19 355 PRO B O 1
ATOM 7016 N N . LEU B 1 356 ? 8.805 -30.266 2.307 1 93.5 356 LEU B N 1
ATOM 7017 C CA . LEU B 1 356 ? 9.586 -29.266 1.576 1 93.5 356 LEU B CA 1
ATOM 7018 C C . LEU B 1 356 ? 10.148 -28.219 2.521 1 93.5 356 LEU B C 1
ATOM 7020 O O . LEU B 1 356 ? 11.352 -27.953 2.531 1 93.5 356 LEU B O 1
ATOM 7024 N N . ASN B 1 357 ? 9.281 -27.578 3.357 1 95.19 357 ASN B N 1
ATOM 7025 C CA . ASN B 1 357 ? 9.742 -26.531 4.273 1 95.19 357 ASN B CA 1
ATOM 7026 C C . ASN B 1 357 ? 10.844 -27.047 5.188 1 95.19 357 ASN B C 1
ATOM 7028 O O . ASN B 1 357 ? 11.867 -26.375 5.359 1 95.19 357 ASN B O 1
ATOM 7032 N N . ASP B 1 358 ? 10.656 -28.219 5.715 1 97.31 358 ASP B N 1
ATOM 7033 C CA . ASP B 1 358 ? 11.617 -28.797 6.652 1 97.31 358 ASP B CA 1
ATOM 7034 C C . ASP B 1 358 ? 12.922 -29.172 5.945 1 97.31 358 ASP B C 1
ATOM 7036 O O . ASP B 1 358 ? 14.008 -28.969 6.496 1 97.31 358 ASP B O 1
ATOM 7040 N N . LEU B 1 359 ? 12.734 -29.672 4.832 1 97.56 359 LEU B N 1
ATOM 7041 C CA . LEU B 1 359 ? 13.906 -30.047 4.047 1 97.56 359 LEU B CA 1
ATOM 7042 C C . LEU B 1 359 ? 14.711 -28.812 3.646 1 97.56 359 LEU B C 1
ATOM 7044 O O . LEU B 1 359 ? 15.938 -28.828 3.725 1 97.56 359 LEU B O 1
ATOM 7048 N N . LEU B 1 360 ? 14.062 -27.781 3.234 1 98.12 360 LEU B N 1
ATOM 7049 C CA . LEU B 1 360 ? 14.734 -26.531 2.865 1 98.12 360 LEU B CA 1
ATOM 7050 C C . LEU B 1 360 ? 15.398 -25.891 4.078 1 98.12 360 LEU B C 1
ATOM 7052 O O . LEU B 1 360 ? 16.422 -25.203 3.941 1 98.12 360 LEU B O 1
ATOM 7056 N N . GLY B 1 361 ? 14.844 -26.156 5.215 1 98.12 361 GLY B N 1
ATOM 7057 C CA . GLY B 1 361 ? 15.383 -25.578 6.438 1 98.12 361 GLY B CA 1
ATOM 7058 C C . GLY B 1 361 ? 16.516 -26.406 7.035 1 98.12 361 GLY B C 1
ATOM 7059 O O . GLY B 1 361 ? 17.094 -26.016 8.055 1 98.12 361 GLY B O 1
ATOM 7060 N N . HIS B 1 362 ? 16.828 -27.516 6.441 1 97.88 362 HIS B N 1
ATOM 7061 C CA . HIS B 1 362 ? 17.938 -28.344 6.926 1 97.88 362 HIS B CA 1
ATOM 7062 C C . HIS B 1 362 ? 19.281 -27.703 6.613 1 97.88 362 HIS B C 1
ATOM 7064 O O . HIS B 1 362 ? 19.469 -27.156 5.531 1 97.88 362 HIS B O 1
ATOM 7070 N N . ASN B 1 363 ? 20.25 -27.812 7.496 1 96.38 363 ASN B N 1
ATOM 7071 C CA . ASN B 1 363 ? 21.531 -27.125 7.363 1 96.38 363 ASN B CA 1
ATOM 7072 C C . ASN B 1 363 ? 22.359 -27.703 6.211 1 96.38 363 ASN B C 1
ATOM 7074 O O . ASN B 1 363 ? 23.297 -27.062 5.746 1 96.38 363 ASN B O 1
ATOM 7078 N N . LYS B 1 364 ? 21.969 -28.938 5.688 1 97.81 364 LYS B N 1
ATOM 7079 C CA . LYS B 1 364 ? 22.688 -29.562 4.59 1 97.81 364 LYS B CA 1
ATOM 7080 C C . LYS B 1 364 ? 22.094 -29.172 3.24 1 97.81 364 LYS B C 1
ATOM 7082 O O . LYS B 1 364 ? 22.688 -29.453 2.193 1 97.81 364 LYS B O 1
ATOM 7087 N N . THR B 1 365 ? 20.938 -28.531 3.193 1 98.31 365 THR B N 1
ATOM 7088 C CA . THR B 1 365 ? 20.344 -28.141 1.926 1 98.31 365 THR B CA 1
ATOM 7089 C C . THR B 1 365 ? 21.078 -26.938 1.331 1 98.31 365 THR B C 1
ATOM 7091 O O . THR B 1 365 ? 21.203 -25.906 1.982 1 98.31 365 THR B O 1
ATOM 7094 N N . LYS B 1 366 ? 21.469 -27.094 0.05 1 98.19 366 LYS B N 1
ATOM 7095 C CA . LYS B 1 366 ? 22.328 -26.062 -0.529 1 98.19 366 LYS B CA 1
ATOM 7096 C C . LYS B 1 366 ? 21.656 -25.391 -1.728 1 98.19 366 LYS B C 1
ATOM 7098 O O . LYS B 1 366 ? 22.016 -24.266 -2.092 1 98.19 366 LYS B O 1
ATOM 7103 N N . VAL B 1 367 ? 20.781 -26.062 -2.346 1 98.56 367 VAL B N 1
ATOM 7104 C CA . VAL B 1 367 ? 20.141 -25.5 -3.527 1 98.56 367 VAL B CA 1
ATOM 7105 C C . VAL B 1 367 ? 18.75 -26.125 -3.701 1 98.56 367 VAL B C 1
ATOM 7107 O O . VAL B 1 367 ? 18.531 -27.281 -3.354 1 98.56 367 VAL B O 1
ATOM 7110 N N . PHE B 1 368 ? 17.797 -25.359 -4.129 1 98.62 368 PHE B N 1
ATOM 7111 C CA . PHE B 1 368 ? 16.438 -25.781 -4.43 1 98.62 368 PHE B CA 1
ATOM 7112 C C . PHE B 1 368 ? 16.172 -25.719 -5.93 1 98.62 368 PHE B C 1
ATOM 7114 O O . PHE B 1 368 ? 16.219 -24.641 -6.527 1 98.62 368 PHE B O 1
ATOM 7121 N N . ILE B 1 369 ? 15.961 -26.828 -6.566 1 97.94 369 ILE B N 1
ATOM 7122 C CA . ILE B 1 369 ? 15.609 -26.938 -7.977 1 97.94 369 ILE B CA 1
ATOM 7123 C C . ILE B 1 369 ? 14.109 -27.188 -8.109 1 97.94 369 ILE B C 1
ATOM 7125 O O . ILE B 1 369 ? 13.609 -28.234 -7.699 1 97.94 369 ILE B O 1
ATOM 7129 N N . TYR B 1 370 ? 13.391 -26.266 -8.758 1 95.5 370 TYR B N 1
ATOM 7130 C CA . TYR B 1 370 ? 11.945 -26.469 -8.742 1 95.5 370 TYR B CA 1
ATOM 7131 C C . TYR B 1 370 ? 11.266 -25.672 -9.852 1 95.5 370 TYR B C 1
ATOM 7133 O O . TYR B 1 370 ? 11.945 -25 -10.641 1 95.5 370 TYR B O 1
ATOM 7141 N N . GLN B 1 371 ? 9.992 -25.719 -9.984 1 91.94 371 GLN B N 1
ATOM 7142 C CA . GLN B 1 371 ? 9.266 -25.203 -11.148 1 91.94 371 GLN B CA 1
ATOM 7143 C C . GLN B 1 371 ? 8.953 -23.719 -10.984 1 91.94 371 GLN B C 1
ATOM 7145 O O . GLN B 1 371 ? 8.578 -23.047 -11.953 1 91.94 371 GLN B O 1
ATOM 7150 N N . GLY B 1 372 ? 9.039 -23.25 -9.773 1 92.88 372 GLY B N 1
ATOM 7151 C CA . GLY B 1 372 ? 8.781 -21.828 -9.602 1 92.88 372 GLY B CA 1
ATOM 7152 C C . GLY B 1 372 ? 7.449 -21.531 -8.945 1 92.88 372 GLY B C 1
ATOM 7153 O O . GLY B 1 372 ? 6.859 -20.469 -9.172 1 92.88 372 GLY B O 1
ATOM 7154 N N . GLY B 1 373 ? 6.965 -22.484 -8.141 1 92.06 373 GLY B N 1
ATOM 7155 C CA . GLY B 1 373 ? 5.785 -22.219 -7.34 1 92.06 373 GLY B CA 1
ATOM 7156 C C . GLY B 1 373 ? 6.012 -21.125 -6.309 1 92.06 373 GLY B C 1
ATOM 7157 O O . GLY B 1 373 ? 7.094 -21.031 -5.727 1 92.06 373 GLY B O 1
ATOM 7158 N N . ASN B 1 374 ? 5.043 -20.375 -6.051 1 92.62 374 ASN B N 1
ATOM 7159 C CA . ASN B 1 374 ? 5.16 -19.219 -5.172 1 92.62 374 ASN B CA 1
ATOM 7160 C C . ASN B 1 374 ? 5.422 -19.641 -3.727 1 92.62 374 ASN B C 1
ATOM 7162 O O . ASN B 1 374 ? 6.227 -19.016 -3.033 1 92.62 374 ASN B O 1
ATOM 7166 N N . ASN B 1 375 ? 4.73 -20.672 -3.205 1 93.25 375 ASN B N 1
ATOM 7167 C CA . ASN B 1 375 ? 4.98 -21.156 -1.853 1 93.25 375 ASN B CA 1
ATOM 7168 C C . ASN B 1 375 ? 6.422 -21.625 -1.688 1 93.25 375 ASN B C 1
ATOM 7170 O O . ASN B 1 375 ? 7.078 -21.297 -0.696 1 93.25 375 ASN B O 1
ATOM 7174 N N . GLY B 1 376 ? 6.867 -22.391 -2.672 1 94.88 376 GLY B N 1
ATOM 7175 C CA . GLY B 1 376 ? 8.25 -22.844 -2.639 1 94.88 376 GLY B CA 1
ATOM 7176 C C . GLY B 1 376 ? 9.258 -21.719 -2.633 1 94.88 376 GLY B C 1
ATOM 7177 O O . GLY B 1 376 ? 10.266 -21.781 -1.931 1 94.88 376 GLY B O 1
ATOM 7178 N N . PHE B 1 377 ? 8.992 -20.688 -3.4 1 96.5 377 PHE B N 1
ATOM 7179 C CA . PHE B 1 377 ? 9.867 -19.516 -3.422 1 96.5 377 PHE B CA 1
ATOM 7180 C C . PHE B 1 377 ? 10.039 -18.938 -2.021 1 96.5 377 PHE B C 1
ATOM 7182 O O . PHE B 1 377 ? 11.164 -18.703 -1.574 1 96.5 377 PHE B O 1
ATOM 7189 N N . TYR B 1 378 ? 8.945 -18.734 -1.358 1 97.06 378 TYR B N 1
ATOM 7190 C CA . TYR B 1 378 ? 9.008 -18.078 -0.052 1 97.06 378 TYR B CA 1
ATOM 7191 C C . TYR B 1 378 ? 9.617 -19.016 0.986 1 97.06 378 TYR B C 1
ATOM 7193 O O . TYR B 1 378 ? 10.305 -18.562 1.905 1 97.06 378 TYR B O 1
ATOM 7201 N N . GLU B 1 379 ? 9.359 -20.312 0.881 1 97.44 379 GLU B N 1
ATOM 7202 C CA . GLU B 1 379 ? 10.016 -21.25 1.787 1 97.44 379 GLU B CA 1
ATOM 7203 C C . GLU B 1 379 ? 11.531 -21.219 1.6 1 97.44 379 GLU B C 1
ATOM 7205 O O . GLU B 1 379 ? 12.281 -21.203 2.578 1 97.44 379 GLU B O 1
ATOM 7210 N N . ALA B 1 380 ? 11.938 -21.188 0.337 1 98.56 380 ALA B N 1
ATOM 7211 C CA . ALA B 1 380 ? 13.367 -21.078 0.061 1 98.56 380 ALA B CA 1
ATOM 7212 C C . ALA B 1 380 ? 13.922 -19.75 0.573 1 98.56 380 ALA B C 1
ATOM 7214 O O . ALA B 1 380 ? 15.008 -19.719 1.151 1 98.56 380 ALA B O 1
ATOM 7215 N N . LEU B 1 381 ? 13.203 -18.688 0.359 1 98.38 381 LEU B N 1
ATOM 7216 C CA . LEU B 1 381 ? 13.594 -17.375 0.845 1 98.38 381 LEU B CA 1
ATOM 7217 C C . LEU B 1 381 ? 13.695 -17.375 2.367 1 98.38 381 LEU B C 1
ATOM 7219 O O . LEU B 1 381 ? 14.68 -16.875 2.924 1 98.38 381 LEU B O 1
ATOM 7223 N N . TYR B 1 382 ? 12.727 -17.906 3.029 1 98.56 382 TYR B N 1
ATOM 7224 C CA . TYR B 1 382 ? 12.672 -17.969 4.484 1 98.56 382 TYR B CA 1
ATOM 7225 C C . TYR B 1 382 ? 13.898 -18.688 5.047 1 98.56 382 TYR B C 1
ATOM 7227 O O . TYR B 1 382 ? 14.477 -18.25 6.043 1 98.56 382 TYR B O 1
ATOM 7235 N N . HIS B 1 383 ? 14.336 -19.719 4.387 1 98.69 383 HIS B N 1
ATOM 7236 C CA . HIS B 1 383 ? 15.414 -20.547 4.906 1 98.69 383 HIS B CA 1
ATOM 7237 C C . HIS B 1 383 ? 16.75 -20.172 4.273 1 98.69 383 HIS B C 1
ATOM 7239 O O . HIS B 1 383 ? 17.781 -20.75 4.617 1 98.69 383 HIS B O 1
ATOM 7245 N N . GLY B 1 384 ? 16.734 -19.25 3.334 1 98.38 384 GLY B N 1
ATOM 7246 C CA . GLY B 1 384 ? 17.969 -18.781 2.721 1 98.38 384 GLY B CA 1
ATOM 7247 C C . GLY B 1 384 ? 18.609 -19.812 1.799 1 98.38 384 GLY B C 1
ATOM 7248 O O . GLY B 1 384 ? 19.812 -20.047 1.866 1 98.38 384 GLY B O 1
ATOM 7249 N N . VAL B 1 385 ? 17.797 -20.406 0.926 1 98.75 385 VAL B N 1
ATOM 7250 C CA . VAL B 1 385 ? 18.328 -21.438 0.018 1 98.75 385 VAL B CA 1
ATOM 7251 C C . VAL B 1 385 ? 18.297 -20.906 -1.416 1 98.75 385 VAL B C 1
ATOM 7253 O O . VAL B 1 385 ? 17.219 -20.594 -1.947 1 98.75 385 VAL B O 1
ATOM 7256 N N . PRO B 1 386 ? 19.438 -20.844 -2.117 1 98.75 386 PRO B N 1
ATOM 7257 C CA . PRO B 1 386 ? 19.438 -20.438 -3.523 1 98.75 386 PRO B CA 1
ATOM 7258 C C . PRO B 1 386 ? 18.656 -21.391 -4.418 1 98.75 386 PRO B C 1
ATOM 7260 O O . PRO B 1 386 ? 18.375 -22.531 -4.012 1 98.75 386 PRO B O 1
ATOM 7263 N N . MET B 1 387 ? 18.406 -20.922 -5.719 1 98.75 387 MET B N 1
ATOM 7264 C CA . MET B 1 387 ? 17.422 -21.688 -6.473 1 98.75 387 MET B CA 1
ATOM 7265 C C . MET B 1 387 ? 17.844 -21.828 -7.93 1 98.75 387 MET B C 1
ATOM 7267 O O . MET B 1 387 ? 18.578 -21 -8.461 1 98.75 387 MET B O 1
ATOM 7271 N N . VAL B 1 388 ? 17.438 -22.859 -8.539 1 98.56 388 VAL B N 1
ATOM 7272 C CA . VAL B 1 388 ? 17.359 -23.047 -9.984 1 98.56 388 VAL B CA 1
ATOM 7273 C C . VAL B 1 388 ? 15.914 -23.297 -10.398 1 98.56 388 VAL B C 1
ATOM 7275 O O . VAL B 1 388 ? 15.336 -24.344 -10.062 1 98.56 388 VAL B O 1
ATOM 7278 N N . VAL B 1 389 ? 15.367 -22.391 -11.125 1 96.69 389 VAL B N 1
ATOM 7279 C CA . VAL B 1 389 ? 13.938 -22.438 -11.406 1 96.69 389 VAL B CA 1
ATOM 7280 C C . VAL B 1 389 ? 13.703 -22.922 -12.836 1 96.69 389 VAL B C 1
ATOM 7282 O O . VAL B 1 389 ? 14.328 -22.422 -13.773 1 96.69 389 VAL B O 1
ATOM 7285 N N . LEU B 1 390 ? 12.844 -23.875 -12.961 1 93.19 390 LEU B N 1
ATOM 7286 C CA . LEU B 1 390 ? 12.422 -24.453 -14.234 1 93.19 390 LEU B CA 1
ATOM 7287 C C . LEU B 1 390 ? 10.93 -24.25 -14.453 1 93.19 390 LEU B C 1
ATOM 7289 O O . LEU B 1 390 ? 10.141 -25.188 -14.32 1 93.19 390 LEU B O 1
ATOM 7293 N N . PRO B 1 391 ? 10.539 -23.047 -14.898 1 90.12 391 PRO B N 1
ATOM 7294 C CA . PRO B 1 391 ? 9.102 -22.734 -14.969 1 90.12 391 PRO B CA 1
ATOM 7295 C C . PRO B 1 391 ? 8.359 -23.609 -15.977 1 90.12 391 PRO B C 1
ATOM 7297 O O . PRO B 1 391 ? 8.898 -23.922 -17.047 1 90.12 391 PRO B O 1
ATOM 7300 N N . VAL B 1 392 ? 7.113 -23.938 -15.609 1 82.56 392 VAL B N 1
ATOM 7301 C CA . VAL B 1 392 ? 6.32 -24.828 -16.453 1 82.56 392 VAL B CA 1
ATOM 7302 C C . VAL B 1 392 ? 4.934 -24.234 -16.672 1 82.56 392 VAL B C 1
ATOM 7304 O O . VAL B 1 392 ? 4.25 -24.562 -17.641 1 82.56 392 VAL B O 1
ATOM 7307 N N . LEU B 1 393 ? 4.438 -23.469 -15.68 1 77.75 393 LEU B N 1
ATOM 7308 C CA . LEU B 1 393 ? 3.045 -23.031 -15.695 1 77.75 393 LEU B CA 1
ATOM 7309 C C . LEU B 1 393 ? 2.922 -21.578 -15.297 1 77.75 393 LEU B C 1
ATOM 7311 O O . LEU B 1 393 ? 3.615 -21.109 -14.391 1 77.75 393 LEU B O 1
ATOM 7315 N N . GLY B 1 394 ? 2.023 -20.906 -16.062 1 76 394 GLY B N 1
ATOM 7316 C CA . GLY B 1 394 ? 1.396 -19.688 -15.562 1 76 394 GLY B CA 1
ATOM 7317 C C . GLY B 1 394 ? 2.396 -18.641 -15.117 1 76 394 GLY B C 1
ATOM 7318 O O . GLY B 1 394 ? 3.273 -18.25 -15.891 1 76 394 GLY B O 1
ATOM 7319 N N . ASP B 1 395 ? 2.328 -18.328 -13.75 1 82.06 395 ASP B N 1
ATOM 7320 C CA . ASP B 1 395 ? 3.057 -17.219 -13.141 1 82.06 395 ASP B CA 1
ATOM 7321 C C . ASP B 1 395 ? 4.457 -17.656 -12.711 1 82.06 395 ASP B C 1
ATOM 7323 O O . ASP B 1 395 ? 5.234 -16.844 -12.203 1 82.06 395 ASP B O 1
ATOM 7327 N N . GLN B 1 396 ? 4.848 -18.859 -13.039 1 89.81 396 GLN B N 1
ATOM 7328 C CA . GLN B 1 396 ? 6.137 -19.391 -12.594 1 89.81 396 GLN B CA 1
ATOM 7329 C C . GLN B 1 396 ? 7.293 -18.672 -13.289 1 89.81 396 GLN B C 1
ATOM 7331 O O . GLN B 1 396 ? 8.383 -18.562 -12.727 1 89.81 396 GLN B O 1
ATOM 7336 N N . GLY B 1 397 ? 6.988 -18.203 -14.484 1 87.75 397 GLY B N 1
ATOM 7337 C CA . GLY B 1 397 ? 7.984 -17.391 -15.148 1 87.75 397 GLY B CA 1
ATOM 7338 C C . GLY B 1 397 ? 8.328 -16.125 -14.383 1 87.75 397 GLY B C 1
ATOM 7339 O O . GLY B 1 397 ? 9.477 -15.672 -14.398 1 87.75 397 GLY B O 1
ATOM 7340 N N . GLN B 1 398 ? 7.391 -15.586 -13.742 1 89.56 398 GLN B N 1
ATOM 7341 C CA . GLN B 1 398 ? 7.613 -14.391 -12.938 1 89.56 398 GLN B CA 1
ATOM 7342 C C . GLN B 1 398 ? 8.5 -14.688 -11.734 1 89.56 398 GLN B C 1
ATOM 7344 O O . GLN B 1 398 ? 9.344 -13.875 -11.359 1 89.56 398 GLN B O 1
ATOM 7349 N N . VAL B 1 399 ? 8.273 -15.82 -11.164 1 93.12 399 VAL B N 1
ATOM 7350 C CA . VAL B 1 399 ? 9.109 -16.234 -10.047 1 93.12 399 VAL B CA 1
ATOM 7351 C C . VAL B 1 399 ? 10.555 -16.422 -10.523 1 93.12 399 VAL B C 1
ATO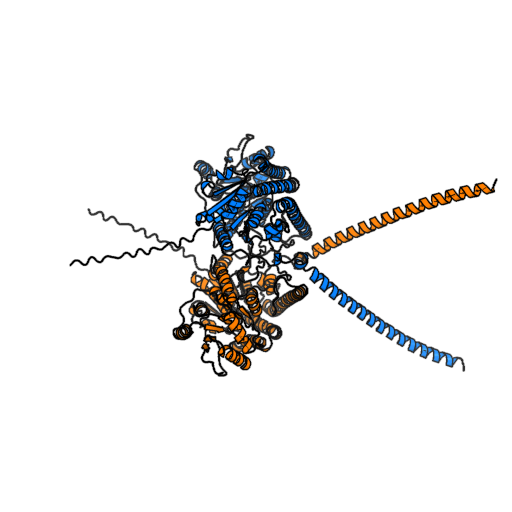M 7353 O O . VAL B 1 399 ? 11.492 -15.969 -9.867 1 93.12 399 VAL B O 1
ATOM 7356 N N . ALA B 1 400 ? 10.68 -17.047 -11.672 1 93.56 400 ALA B N 1
ATOM 7357 C CA . ALA B 1 400 ? 12.008 -17.25 -12.242 1 93.56 400 ALA B CA 1
ATOM 7358 C C . ALA B 1 400 ? 12.719 -15.93 -12.469 1 93.56 400 ALA B C 1
ATOM 7360 O O . ALA B 1 400 ? 13.898 -15.781 -12.125 1 93.56 400 ALA B O 1
ATOM 7361 N N . ALA B 1 401 ? 12.008 -15.008 -12.992 1 90.75 401 ALA B N 1
ATOM 7362 C CA . ALA B 1 401 ? 12.586 -13.688 -13.25 1 90.75 401 ALA B CA 1
ATOM 7363 C C . ALA B 1 401 ? 13.016 -13.023 -11.945 1 90.75 401 ALA B C 1
ATOM 7365 O O . ALA B 1 401 ? 14.07 -12.383 -11.891 1 90.75 401 ALA B O 1
ATOM 7366 N N . ARG B 1 402 ? 12.25 -13.109 -10.977 1 91.62 402 ARG B N 1
ATOM 7367 C CA . ARG B 1 402 ? 12.555 -12.555 -9.656 1 91.62 402 ARG B CA 1
ATOM 7368 C C . ARG B 1 402 ? 13.852 -13.156 -9.109 1 91.62 402 ARG B C 1
ATOM 7370 O O . ARG B 1 402 ? 14.703 -12.43 -8.586 1 91.62 402 ARG B O 1
ATOM 7377 N N . VAL B 1 403 ? 13.945 -14.422 -9.203 1 95.75 403 VAL B N 1
ATOM 7378 C CA . VAL B 1 403 ? 15.109 -15.156 -8.703 1 95.75 403 VAL B CA 1
ATOM 7379 C C . VAL B 1 403 ? 16.375 -14.656 -9.398 1 95.75 403 VAL B C 1
ATOM 7381 O O . VAL B 1 403 ? 17.391 -14.391 -8.75 1 95.75 403 VAL B O 1
ATOM 7384 N N . VAL B 1 404 ? 16.281 -14.461 -10.68 1 94.5 404 VAL B N 1
ATOM 7385 C CA . VAL B 1 404 ? 17.438 -14.023 -11.461 1 94.5 404 VAL B CA 1
ATOM 7386 C C . VAL B 1 404 ? 17.734 -12.555 -11.156 1 94.5 404 VAL B C 1
ATOM 7388 O O . VAL B 1 404 ? 18.891 -12.195 -10.906 1 94.5 404 VAL B O 1
ATOM 7391 N N . HIS B 1 405 ? 16.734 -11.766 -11.062 1 90.69 405 HIS B N 1
ATOM 7392 C CA . HIS B 1 405 ? 16.906 -10.328 -10.844 1 90.69 405 HIS B CA 1
ATOM 7393 C C . HIS B 1 405 ? 17.5 -10.047 -9.477 1 90.69 405 HIS B C 1
ATOM 7395 O O . HIS B 1 405 ? 18.297 -9.117 -9.32 1 90.69 405 HIS B O 1
ATOM 7401 N N . GLN B 1 406 ? 17.141 -10.836 -8.516 1 94.5 406 GLN B N 1
ATOM 7402 C CA . GLN B 1 406 ? 17.641 -10.633 -7.152 1 94.5 406 GLN B CA 1
ATOM 7403 C C . GLN B 1 406 ? 19 -11.273 -6.961 1 94.5 406 GLN B C 1
ATOM 7405 O O . GLN B 1 406 ? 19.641 -11.109 -5.914 1 94.5 406 GLN B O 1
ATOM 7410 N N . GLY B 1 407 ? 19.469 -12.016 -7.957 1 96.12 407 GLY B N 1
ATOM 7411 C CA . GLY B 1 407 ? 20.766 -12.672 -7.883 1 96.12 407 GLY B CA 1
ATOM 7412 C C . GLY B 1 407 ? 20.797 -13.828 -6.906 1 96.12 407 GLY B C 1
ATOM 7413 O O . GLY B 1 407 ? 21.812 -14.078 -6.258 1 96.12 407 GLY B O 1
ATOM 7414 N N . ILE B 1 408 ? 19.641 -14.516 -6.789 1 98.12 408 ILE B N 1
ATOM 7415 C CA . ILE B 1 408 ? 19.578 -15.57 -5.785 1 98.12 408 ILE B CA 1
ATOM 7416 C C . ILE B 1 408 ? 19.422 -16.922 -6.473 1 98.12 408 ILE B C 1
ATOM 7418 O O . ILE B 1 408 ? 19.109 -17.922 -5.824 1 98.12 408 ILE B O 1
ATOM 7422 N N . GLY B 1 409 ? 19.609 -16.984 -7.738 1 98.19 409 GLY B N 1
ATOM 7423 C CA . GLY B 1 409 ? 19.547 -18.234 -8.477 1 98.19 409 GLY B CA 1
ATOM 7424 C C . GLY B 1 409 ? 19.594 -18.047 -9.977 1 98.19 409 GLY B C 1
ATOM 7425 O O . GLY B 1 409 ? 20 -17 -10.469 1 98.19 409 GLY B O 1
ATOM 7426 N N . LYS B 1 410 ? 19.203 -19.172 -10.625 1 97.88 410 LYS B N 1
ATOM 7427 C CA . LYS B 1 410 ? 19.188 -19.234 -12.086 1 97.88 410 LYS B CA 1
ATOM 7428 C C . LYS B 1 410 ? 17.875 -19.828 -12.602 1 97.88 410 LYS B C 1
ATOM 7430 O O . LYS B 1 410 ? 17.094 -20.359 -11.82 1 97.88 410 LYS B O 1
ATOM 7435 N N . THR B 1 411 ? 17.688 -19.625 -13.875 1 96.19 411 THR B N 1
ATOM 7436 C CA . THR B 1 411 ? 16.531 -20.234 -14.508 1 96.19 411 THR B CA 1
ATOM 7437 C C . THR B 1 411 ? 16.922 -20.953 -15.789 1 96.19 411 THR B C 1
ATOM 7439 O O . THR B 1 411 ? 17.922 -20.609 -16.422 1 96.19 411 THR B O 1
ATOM 7442 N N . LEU B 1 412 ? 16.234 -22.047 -16.078 1 94.69 412 LEU B N 1
ATOM 7443 C CA . LEU B 1 412 ? 16.391 -22.812 -17.312 1 94.69 412 LEU B CA 1
ATOM 7444 C C . LEU B 1 412 ? 15.023 -23.172 -17.891 1 94.69 412 LEU B C 1
ATOM 7446 O O . LEU B 1 412 ? 14.023 -23.172 -17.172 1 94.69 412 LEU B O 1
ATOM 7450 N N . ASP B 1 413 ? 15.039 -23.391 -19.172 1 89.62 413 ASP B N 1
ATOM 7451 C CA . ASP B 1 413 ? 13.836 -23.906 -19.828 1 89.62 413 ASP B CA 1
ATOM 7452 C C . ASP B 1 413 ? 13.781 -25.438 -19.75 1 89.62 413 ASP B C 1
ATOM 7454 O O . ASP B 1 413 ? 14.617 -26.125 -20.344 1 89.62 413 ASP B O 1
ATOM 7458 N N . LEU B 1 414 ? 12.82 -25.938 -19.094 1 87.19 414 LEU B N 1
ATOM 7459 C CA . LEU B 1 414 ? 12.703 -27.359 -18.828 1 87.19 414 LEU B CA 1
ATOM 7460 C C . LEU B 1 414 ? 12.656 -28.156 -20.125 1 87.19 414 LEU B C 1
ATOM 7462 O O . LEU B 1 414 ? 13.156 -29.281 -20.188 1 87.19 414 LEU B O 1
ATOM 7466 N N . ARG B 1 415 ? 12.086 -27.594 -21.125 1 82.81 415 ARG B N 1
ATOM 7467 C CA . ARG B 1 415 ? 11.883 -28.297 -22.391 1 82.81 415 ARG B CA 1
ATOM 7468 C C . ARG B 1 415 ? 13.164 -28.328 -23.219 1 82.81 415 ARG B C 1
ATOM 7470 O O . ARG B 1 415 ? 13.43 -29.281 -23.938 1 82.81 415 ARG B O 1
ATOM 7477 N N . GLU B 1 416 ? 13.945 -27.312 -23.047 1 88.12 416 GLU B N 1
ATOM 7478 C CA . GLU B 1 416 ? 15.062 -27.141 -23.969 1 88.12 416 GLU B CA 1
ATOM 7479 C C . GLU B 1 416 ? 16.391 -27.422 -23.281 1 88.12 416 GLU B C 1
ATOM 7481 O O . GLU B 1 416 ? 17.406 -27.656 -23.953 1 88.12 416 GLU B O 1
ATOM 7486 N N . MET B 1 417 ? 16.391 -27.453 -22.031 1 91.19 417 MET B N 1
ATOM 7487 C CA . MET B 1 417 ? 17.656 -27.578 -21.328 1 91.19 417 MET B CA 1
ATOM 7488 C C . MET B 1 417 ? 18.281 -28.953 -21.547 1 91.19 417 MET B C 1
ATOM 7490 O O . MET B 1 417 ? 17.562 -29.953 -21.625 1 91.19 417 MET B O 1
ATOM 7494 N N . SER B 1 418 ? 19.609 -28.969 -21.703 1 95.06 418 SER B N 1
ATOM 7495 C CA . SER B 1 418 ? 20.359 -30.219 -21.734 1 95.06 418 SER B CA 1
ATOM 7496 C C . SER B 1 418 ? 20.766 -30.656 -20.328 1 95.06 418 SER B C 1
ATOM 7498 O O . SER B 1 418 ? 20.656 -29.891 -19.375 1 95.06 418 SER B O 1
ATOM 7500 N N . SER B 1 419 ? 21.219 -31.922 -20.312 1 96.69 419 SER B N 1
ATOM 7501 C CA . SER B 1 419 ? 21.719 -32.438 -19.047 1 96.69 419 SER B CA 1
ATOM 7502 C C . SER B 1 419 ? 22.906 -31.609 -18.547 1 96.69 419 SER B C 1
ATOM 7504 O O . SER B 1 419 ? 23.016 -31.328 -17.344 1 96.69 419 SER B O 1
ATOM 7506 N N . ASP B 1 420 ? 23.719 -31.156 -19.484 1 97.62 420 ASP B N 1
ATOM 7507 C CA . ASP B 1 420 ? 24.906 -30.375 -19.141 1 97.62 420 ASP B CA 1
ATOM 7508 C C . ASP B 1 420 ? 24.516 -28.984 -18.625 1 97.62 420 ASP B C 1
ATOM 7510 O O . ASP B 1 420 ? 25.125 -28.469 -17.688 1 97.62 420 ASP B O 1
ATOM 7514 N N . GLU B 1 421 ? 23.578 -28.469 -19.234 1 97.44 421 GLU B N 1
ATOM 7515 C CA . GLU B 1 421 ? 23.109 -27.141 -18.812 1 97.44 421 GLU B CA 1
ATOM 7516 C C . GLU B 1 421 ? 22.547 -27.188 -17.406 1 97.44 421 GLU B C 1
ATOM 7518 O O . GLU B 1 421 ? 22.781 -26.281 -16.609 1 97.44 421 GLU B O 1
ATOM 7523 N N . LEU B 1 422 ? 21.734 -28.203 -17.141 1 97.5 422 LEU B N 1
ATOM 7524 C CA . LEU B 1 422 ? 21.188 -28.359 -15.805 1 97.5 422 LEU B CA 1
ATOM 7525 C C . LEU B 1 422 ? 22.312 -28.531 -14.781 1 97.5 422 LEU B C 1
ATOM 7527 O O . LEU B 1 422 ? 22.328 -27.844 -13.75 1 97.5 422 LEU B O 1
ATOM 7531 N N . ARG B 1 423 ? 23.219 -29.422 -15.07 1 98 423 ARG B N 1
ATOM 7532 C CA . ARG B 1 423 ? 24.344 -29.672 -14.18 1 98 423 ARG B CA 1
ATOM 7533 C C . ARG B 1 423 ? 25.141 -28.391 -13.93 1 98 423 ARG B C 1
ATOM 7535 O O . ARG B 1 423 ? 25.438 -28.062 -12.781 1 98 423 ARG B O 1
ATOM 7542 N N . ASP B 1 424 ? 25.422 -27.656 -14.992 1 98.12 424 ASP B N 1
ATOM 7543 C CA . ASP B 1 424 ? 26.234 -26.453 -14.898 1 98.12 424 ASP B CA 1
ATOM 7544 C C . ASP B 1 424 ? 25.531 -25.375 -14.078 1 98.12 424 ASP B C 1
ATOM 7546 O O . ASP B 1 424 ? 26.172 -24.672 -13.289 1 98.12 424 ASP B O 1
ATOM 7550 N N . ALA B 1 425 ? 24.25 -25.219 -14.305 1 98.19 425 ALA B N 1
ATOM 7551 C CA . ALA B 1 425 ? 23.5 -24.219 -13.562 1 98.19 425 ALA B CA 1
ATOM 7552 C C . ALA B 1 425 ? 23.5 -24.531 -12.07 1 98.19 425 ALA B C 1
ATOM 7554 O O . ALA B 1 425 ? 23.719 -23.641 -11.25 1 98.19 425 ALA B O 1
ATOM 7555 N N . VAL B 1 426 ? 23.266 -25.781 -11.727 1 98.38 426 VAL B N 1
ATOM 7556 C CA . VAL B 1 426 ? 23.219 -26.172 -10.32 1 98.38 426 VAL B CA 1
ATOM 7557 C C . VAL B 1 426 ? 24.609 -26.016 -9.695 1 98.38 426 VAL B C 1
ATOM 7559 O O . VAL B 1 426 ? 24.734 -25.484 -8.594 1 98.38 426 VAL B O 1
ATOM 7562 N N . LEU B 1 427 ? 25.641 -26.391 -10.422 1 98 427 LEU B N 1
ATOM 7563 C CA . LEU B 1 427 ? 27 -26.266 -9.922 1 98 427 LEU B CA 1
ATOM 7564 C C . LEU B 1 427 ? 27.359 -24.797 -9.68 1 98 427 LEU B C 1
ATOM 7566 O O . LEU B 1 427 ? 28.031 -24.469 -8.703 1 98 427 LEU B O 1
ATOM 7570 N N . GLU B 1 428 ? 26.938 -23.969 -10.57 1 98.19 428 GLU B N 1
ATOM 7571 C CA . GLU B 1 428 ? 27.219 -22.547 -10.398 1 98.19 428 GLU B CA 1
ATOM 7572 C C . GLU B 1 428 ? 26.562 -22.016 -9.133 1 98.19 428 GLU B C 1
ATOM 7574 O O . GLU B 1 428 ? 27.172 -21.25 -8.375 1 98.19 428 GLU B O 1
ATOM 7579 N N . VAL B 1 429 ? 25.328 -22.359 -8.93 1 98.12 429 VAL B N 1
ATOM 7580 C CA . VAL B 1 429 ? 24.609 -21.891 -7.762 1 98.12 429 VAL B CA 1
ATOM 7581 C C . VAL B 1 429 ? 25.25 -22.438 -6.492 1 98.12 429 VAL B C 1
ATOM 7583 O O . VAL B 1 429 ? 25.297 -21.75 -5.469 1 98.12 429 VAL B O 1
ATOM 7586 N N . LEU B 1 430 ? 25.812 -23.625 -6.566 1 96.81 430 LEU B N 1
ATOM 7587 C CA . LEU B 1 430 ? 26.438 -24.281 -5.414 1 96.81 430 LEU B CA 1
ATOM 7588 C C . LEU B 1 430 ? 27.781 -23.656 -5.09 1 96.81 430 LEU B C 1
ATOM 7590 O O . LEU B 1 430 ? 28.203 -23.641 -3.93 1 96.81 430 LEU B O 1
ATOM 7594 N N . THR B 1 431 ? 28.422 -23.109 -6.078 1 96 431 THR B N 1
ATOM 7595 C CA . THR B 1 431 ? 29.812 -22.766 -5.879 1 96 431 THR B CA 1
ATOM 7596 C C . THR B 1 431 ? 30 -21.25 -5.832 1 96 431 THR B C 1
ATOM 7598 O O . THR B 1 431 ? 30.969 -20.75 -5.23 1 96 431 THR B O 1
ATOM 7601 N N . ASN B 1 432 ? 29.203 -20.516 -6.555 1 96.75 432 ASN B N 1
ATOM 7602 C CA . ASN B 1 432 ? 29.297 -19.062 -6.539 1 96.75 432 ASN B CA 1
ATOM 7603 C C . ASN B 1 432 ? 28.641 -18.484 -5.289 1 96.75 432 ASN B C 1
ATOM 7605 O O . ASN B 1 432 ? 27.422 -18.469 -5.172 1 96.75 432 ASN B O 1
ATOM 7609 N N . ASP B 1 433 ? 29.438 -17.906 -4.445 1 96.62 433 ASP B N 1
ATOM 7610 C CA . ASP B 1 433 ? 29 -17.469 -3.127 1 96.62 433 ASP B CA 1
ATOM 7611 C C . ASP B 1 433 ? 28.047 -16.281 -3.238 1 96.62 433 ASP B C 1
ATOM 7613 O O . ASP B 1 433 ? 27.375 -15.922 -2.27 1 96.62 433 ASP B O 1
ATOM 7617 N N . ARG B 1 434 ? 28.031 -15.711 -4.379 1 97.81 434 ARG B N 1
ATOM 7618 C CA . ARG B 1 434 ? 27.188 -14.539 -4.562 1 97.81 434 ARG B CA 1
ATOM 7619 C C . ARG B 1 434 ? 25.719 -14.883 -4.359 1 97.81 434 ARG B C 1
ATOM 7621 O O . ARG B 1 434 ? 24.953 -14.094 -3.785 1 97.81 434 ARG B O 1
ATOM 7628 N N . PHE B 1 435 ? 25.281 -16.062 -4.832 1 98.38 435 PHE B N 1
ATOM 7629 C CA . PHE B 1 435 ? 23.891 -16.453 -4.699 1 98.38 435 PHE B CA 1
ATOM 7630 C C . PHE B 1 435 ? 23.516 -16.625 -3.23 1 98.38 435 PHE B C 1
ATOM 7632 O O . PHE B 1 435 ? 22.469 -16.156 -2.793 1 98.38 435 PHE B O 1
ATOM 7639 N N . GLN B 1 436 ? 24.422 -17.234 -2.496 1 98.19 436 GLN B N 1
ATOM 7640 C CA . GLN B 1 436 ? 24.172 -17.469 -1.079 1 98.19 436 GLN B CA 1
ATOM 7641 C C . GLN B 1 436 ? 24.156 -16.156 -0.3 1 98.19 436 GLN B C 1
ATOM 7643 O O . GLN B 1 436 ? 23.281 -15.938 0.544 1 98.19 436 GLN B O 1
ATOM 7648 N N . LYS B 1 437 ? 25.094 -15.312 -0.561 1 98.25 437 LYS B N 1
ATOM 7649 C CA . LYS B 1 437 ? 25.172 -14.023 0.116 1 98.25 437 LYS B CA 1
ATOM 7650 C C . LYS B 1 437 ? 23.906 -13.195 -0.148 1 98.25 437 LYS B C 1
ATOM 7652 O O . LYS B 1 437 ? 23.344 -12.602 0.774 1 98.25 437 LYS B O 1
ATOM 7657 N N . ASN B 1 438 ? 23.469 -13.219 -1.384 1 97.75 438 ASN B N 1
ATOM 7658 C CA . ASN B 1 438 ? 22.281 -12.445 -1.753 1 97.75 438 ASN B CA 1
ATOM 7659 C C . ASN B 1 438 ? 21.031 -12.992 -1.081 1 97.75 438 ASN B C 1
ATOM 7661 O O . ASN B 1 438 ? 20.219 -12.227 -0.566 1 97.75 438 ASN B O 1
ATOM 7665 N N . ILE B 1 439 ? 20.875 -14.281 -1.054 1 98.25 439 ILE B N 1
ATOM 7666 C CA . ILE B 1 439 ? 19.641 -14.828 -0.507 1 98.25 439 ILE B CA 1
ATOM 7667 C C . ILE B 1 439 ? 19.656 -14.711 1.016 1 98.25 439 ILE B C 1
ATOM 7669 O O . ILE B 1 439 ? 18.594 -14.547 1.641 1 98.25 439 ILE B O 1
ATOM 7673 N N . ASP B 1 440 ? 20.844 -14.789 1.609 1 98.19 440 ASP B N 1
ATOM 7674 C CA . ASP B 1 440 ? 20.938 -14.562 3.049 1 98.19 440 ASP B CA 1
ATOM 7675 C C . ASP B 1 440 ? 20.469 -13.156 3.412 1 98.19 440 ASP B C 1
ATOM 7677 O O . ASP B 1 440 ? 19.719 -12.969 4.371 1 98.19 440 ASP B O 1
ATOM 7681 N N . ARG B 1 441 ? 20.906 -12.242 2.643 1 97.19 441 ARG B N 1
ATOM 7682 C CA . ARG B 1 441 ? 20.5 -10.859 2.859 1 97.19 441 ARG B CA 1
ATOM 7683 C C . ARG B 1 441 ? 19 -10.688 2.68 1 97.19 441 ARG B C 1
ATOM 7685 O O . ARG B 1 441 ? 18.328 -10.086 3.521 1 97.19 441 ARG B O 1
ATOM 7692 N N . LEU B 1 442 ? 18.484 -11.234 1.646 1 97.62 442 LEU B N 1
ATOM 7693 C CA . LEU B 1 442 ? 17.062 -11.109 1.36 1 97.62 442 LEU B CA 1
ATOM 7694 C C . LEU B 1 442 ? 16.234 -11.836 2.412 1 97.62 442 LEU B C 1
ATOM 7696 O O . LEU B 1 442 ? 15.156 -11.367 2.793 1 97.62 442 LEU B O 1
ATOM 7700 N N . SER B 1 443 ? 16.719 -12.969 2.814 1 98.38 443 SER B N 1
ATOM 7701 C CA . SER B 1 443 ? 16.047 -13.727 3.867 1 98.38 443 SER B CA 1
ATOM 7702 C C . SER B 1 443 ? 15.961 -12.922 5.16 1 98.38 443 SER B C 1
ATOM 7704 O O . SER B 1 443 ? 14.922 -12.906 5.82 1 98.38 443 SER B O 1
ATOM 7706 N N . ALA B 1 444 ? 17.047 -12.273 5.512 1 98.19 444 ALA B N 1
ATOM 7707 C CA . ALA B 1 444 ? 17.062 -11.445 6.715 1 98.19 444 ALA B CA 1
ATOM 7708 C C . ALA B 1 444 ? 16.047 -10.32 6.625 1 98.19 444 ALA B C 1
ATOM 7710 O O . ALA B 1 444 ? 15.312 -10.047 7.586 1 98.19 444 ALA B O 1
ATOM 7711 N N . ILE B 1 445 ? 15.984 -9.648 5.492 1 97.94 445 ILE B N 1
ATOM 7712 C CA . ILE B 1 445 ? 15.016 -8.586 5.27 1 97.94 445 ILE B CA 1
ATOM 7713 C C . ILE B 1 445 ? 13.602 -9.148 5.383 1 97.94 445 ILE B C 1
ATOM 7715 O O . ILE B 1 445 ? 12.758 -8.594 6.086 1 97.94 445 ILE B O 1
ATOM 7719 N N . TYR B 1 446 ? 13.336 -10.266 4.73 1 97.81 446 TYR B N 1
ATOM 7720 C CA . TYR B 1 446 ? 12.016 -10.891 4.695 1 97.81 446 TYR B CA 1
ATOM 7721 C C . TYR B 1 446 ? 11.57 -11.305 6.09 1 97.81 446 TYR B C 1
ATOM 7723 O O . TYR B 1 446 ? 10.414 -11.125 6.461 1 97.81 446 TYR B O 1
ATOM 7731 N N . ARG B 1 447 ? 12.461 -11.852 6.855 1 97.75 447 ARG B N 1
ATOM 7732 C CA . ARG B 1 447 ? 12.109 -12.414 8.156 1 97.75 447 ARG B CA 1
ATOM 7733 C C . ARG B 1 447 ? 11.93 -11.32 9.203 1 97.75 447 ARG B C 1
ATOM 7735 O O . ARG B 1 447 ? 11.375 -11.562 10.273 1 97.75 447 ARG B O 1
ATOM 7742 N N . ASP B 1 448 ? 12.461 -10.133 8.883 1 97 448 ASP B N 1
ATOM 7743 C CA . ASP B 1 448 ? 12.289 -9.016 9.805 1 97 448 ASP B CA 1
ATOM 7744 C C . ASP B 1 448 ? 10.898 -8.406 9.68 1 97 448 ASP B C 1
ATOM 7746 O O . ASP B 1 448 ? 10.727 -7.344 9.078 1 97 448 ASP B O 1
ATOM 7750 N N . LYS B 1 449 ? 9.914 -9.094 10.211 1 93.75 449 LYS B N 1
ATOM 7751 C CA . LYS B 1 449 ? 8.523 -8.664 10.172 1 93.75 449 LYS B CA 1
ATOM 7752 C C . LYS B 1 449 ? 7.922 -8.602 11.57 1 93.75 449 LYS B C 1
ATOM 7754 O O . LYS B 1 449 ? 8.266 -9.414 12.438 1 93.75 449 LYS B O 1
ATOM 7759 N N . PRO B 1 450 ? 7.031 -7.645 11.656 1 92.25 450 PRO B N 1
ATOM 7760 C CA . PRO B 1 450 ? 6.402 -7.57 12.977 1 92.25 450 PRO B CA 1
ATOM 7761 C C . PRO B 1 450 ? 5.391 -8.688 13.211 1 92.25 450 PRO B C 1
ATOM 7763 O O . PRO B 1 450 ? 5.051 -8.984 14.359 1 92.25 450 PRO B O 1
ATOM 7766 N N . MET B 1 451 ? 4.902 -9.242 12.156 1 94 451 MET B N 1
ATOM 7767 C CA . MET B 1 451 ? 3.902 -10.297 12.219 1 94 451 MET B CA 1
ATOM 7768 C C . MET B 1 451 ? 4.102 -11.305 11.094 1 94 451 MET B C 1
ATOM 7770 O O . MET B 1 451 ? 4.379 -10.922 9.953 1 94 451 MET B O 1
ATOM 7774 N N . HIS B 1 452 ? 3.965 -12.641 11.461 1 96.44 452 HIS B N 1
ATOM 7775 C CA . HIS B 1 452 ? 4.023 -13.656 10.414 1 96.44 452 HIS B CA 1
ATOM 7776 C C . HIS B 1 452 ? 2.895 -13.469 9.406 1 96.44 452 HIS B C 1
ATOM 7778 O O . HIS B 1 452 ? 1.779 -13.094 9.773 1 96.44 452 HIS B O 1
ATOM 7784 N N . PRO B 1 453 ? 3.119 -13.766 8.125 1 96.88 453 PRO B N 1
ATOM 7785 C CA . PRO B 1 453 ? 2.09 -13.57 7.102 1 96.88 453 PRO B CA 1
ATOM 7786 C C . PRO B 1 453 ? 0.778 -14.273 7.438 1 96.88 453 PRO B C 1
ATOM 7788 O O . PRO B 1 453 ? -0.3 -13.75 7.141 1 96.88 453 PRO B O 1
ATOM 7791 N N . LEU B 1 454 ? 0.854 -15.406 8.047 1 96.56 454 LEU B N 1
ATOM 7792 C CA . LEU B 1 454 ? -0.347 -16.156 8.406 1 96.56 454 LEU B CA 1
ATOM 7793 C C . LEU B 1 454 ? -1.167 -15.391 9.445 1 96.56 454 LEU B C 1
ATOM 7795 O O . LEU B 1 454 ? -2.395 -15.32 9.344 1 96.56 454 LEU B O 1
ATOM 7799 N N . ASP B 1 455 ? -0.551 -14.867 10.422 1 96.75 455 ASP B N 1
ATOM 7800 C CA . ASP B 1 455 ? -1.229 -14.078 11.445 1 96.75 455 ASP B CA 1
ATOM 7801 C C . ASP B 1 455 ? -1.807 -12.797 10.852 1 96.75 455 ASP B C 1
ATOM 7803 O O . ASP B 1 455 ? -2.887 -12.352 11.242 1 96.75 455 ASP B O 1
ATOM 7807 N N . LYS B 1 456 ? -1.057 -12.227 9.938 1 97.19 456 LYS B N 1
ATOM 7808 C CA . LYS B 1 456 ? -1.532 -11.031 9.25 1 97.19 456 LYS B CA 1
ATOM 7809 C C . LYS B 1 456 ? -2.797 -11.328 8.445 1 97.19 456 LYS B C 1
ATOM 7811 O O . LYS B 1 456 ? -3.758 -10.555 8.484 1 97.19 456 LYS B O 1
ATOM 7816 N N . ALA B 1 457 ? -2.791 -12.445 7.703 1 98.06 457 ALA B N 1
ATOM 7817 C CA . ALA B 1 457 ? -3.967 -12.852 6.938 1 98.06 457 ALA B CA 1
ATOM 7818 C C . ALA B 1 457 ? -5.172 -13.055 7.855 1 98.06 457 ALA B C 1
ATOM 7820 O O . ALA B 1 457 ? -6.258 -12.539 7.578 1 98.06 457 ALA B O 1
ATOM 7821 N N . ALA B 1 458 ? -4.984 -13.797 8.938 1 97.88 458 ALA B N 1
ATOM 7822 C CA . ALA B 1 458 ? -6.062 -14.055 9.883 1 97.88 458 ALA B CA 1
ATOM 7823 C C . ALA B 1 458 ? -6.605 -12.75 10.469 1 97.88 458 ALA B C 1
ATOM 7825 O O . ALA B 1 458 ? -7.82 -12.57 10.578 1 97.88 458 ALA B O 1
ATOM 7826 N N . TYR B 1 459 ? -5.723 -11.852 10.828 1 97.56 459 TYR B N 1
ATOM 7827 C CA . TYR B 1 459 ? -6.129 -10.562 11.375 1 97.56 459 TYR B CA 1
ATOM 7828 C C . TYR B 1 459 ? -7.043 -9.828 10.406 1 97.56 459 TYR B C 1
ATOM 7830 O O . TYR B 1 459 ? -8.109 -9.344 10.789 1 97.56 459 TYR B O 1
ATOM 7838 N N . TRP B 1 460 ? -6.605 -9.719 9.188 1 98.12 460 TRP B N 1
ATOM 7839 C CA . TRP B 1 460 ? -7.348 -8.914 8.219 1 98.12 460 TRP B CA 1
ATOM 7840 C C . TRP B 1 460 ? -8.688 -9.562 7.883 1 98.12 460 TRP B C 1
ATOM 7842 O O . TRP B 1 460 ? -9.68 -8.867 7.668 1 98.12 460 TRP B O 1
ATOM 7852 N N . ILE B 1 461 ? -8.695 -10.891 7.82 1 98.5 461 ILE B N 1
ATOM 7853 C CA . ILE B 1 461 ? -9.961 -11.586 7.602 1 98.5 461 ILE B CA 1
ATOM 7854 C C . ILE B 1 461 ? -10.914 -11.281 8.758 1 98.5 461 ILE B C 1
ATOM 7856 O O . ILE B 1 461 ? -12.086 -10.953 8.531 1 98.5 461 ILE B O 1
ATOM 7860 N N . GLU B 1 462 ? -10.43 -11.367 9.984 1 98.12 462 GLU B N 1
ATOM 7861 C CA . GLU B 1 462 ? -11.242 -11.031 11.156 1 98.12 462 GLU B CA 1
ATOM 7862 C C . GLU B 1 462 ? -11.727 -9.586 11.094 1 98.12 462 GLU B C 1
ATOM 7864 O O . GLU B 1 462 ? -12.883 -9.297 11.398 1 98.12 462 GLU B O 1
ATOM 7869 N N . HIS B 1 463 ? -10.805 -8.734 10.719 1 98.12 463 HIS B N 1
ATOM 7870 C CA . HIS B 1 463 ? -11.102 -7.305 10.68 1 98.12 463 HIS B CA 1
ATOM 7871 C C . HIS B 1 463 ? -12.266 -7.012 9.742 1 98.12 463 HIS B C 1
ATOM 7873 O O . HIS B 1 463 ? -13.234 -6.344 10.125 1 98.12 463 HIS B O 1
ATOM 7879 N N . VAL B 1 464 ? -12.227 -7.551 8.539 1 98.06 464 VAL B N 1
ATOM 7880 C CA . VAL B 1 464 ? -13.281 -7.223 7.574 1 98.06 464 VAL B CA 1
ATOM 7881 C C . VAL B 1 464 ? -14.539 -8.016 7.898 1 98.06 464 VAL B C 1
ATOM 7883 O O . VAL B 1 464 ? -15.648 -7.609 7.539 1 98.06 464 VAL B O 1
ATOM 7886 N N . ALA B 1 465 ? -14.375 -9.195 8.531 1 98.19 465 ALA B N 1
ATOM 7887 C CA . ALA B 1 465 ? -15.555 -9.922 8.984 1 98.19 465 ALA B CA 1
ATOM 7888 C C . ALA B 1 465 ? -16.359 -9.094 9.984 1 98.19 465 ALA B C 1
ATOM 7890 O O . ALA B 1 465 ? -17.594 -9.133 9.984 1 98.19 465 ALA B O 1
ATOM 7891 N N . LYS B 1 466 ? -15.688 -8.328 10.789 1 96.88 466 LYS B N 1
ATOM 7892 C CA . LYS B 1 466 ? -16.312 -7.523 11.828 1 96.88 466 LYS B CA 1
ATOM 7893 C C . LYS B 1 466 ? -16.844 -6.203 11.266 1 96.88 466 LYS B C 1
ATOM 7895 O O . LYS B 1 466 ? -17.922 -5.742 11.656 1 96.88 466 LYS B O 1
ATOM 7900 N N . PHE B 1 467 ? -16.062 -5.59 10.312 1 97.06 467 PHE B N 1
ATOM 7901 C CA . PHE B 1 467 ? -16.359 -4.191 10.016 1 97.06 467 PHE B CA 1
ATOM 7902 C C . PHE B 1 467 ? -16.656 -4.012 8.531 1 97.06 467 PHE B C 1
ATOM 7904 O O . PHE B 1 467 ? -17.047 -2.922 8.102 1 97.06 467 PHE B O 1
ATOM 7911 N N . GLY B 1 468 ? -16.484 -5.066 7.738 1 96.81 468 GLY B N 1
ATOM 7912 C CA . GLY B 1 468 ? -16.562 -4.895 6.297 1 96.81 468 GLY B CA 1
ATOM 7913 C C . GLY B 1 468 ? -15.328 -4.25 5.703 1 96.81 468 GLY B C 1
ATOM 7914 O O . GLY B 1 468 ? -14.422 -3.857 6.434 1 96.81 468 GLY B O 1
ATOM 7915 N N . GLY B 1 469 ? -15.25 -4.156 4.414 1 96.94 469 GLY B N 1
ATOM 7916 C CA . GLY B 1 469 ? -14.062 -3.637 3.742 1 96.94 469 GLY B CA 1
ATOM 7917 C C . GLY B 1 469 ? -14.281 -2.27 3.121 1 96.94 469 GLY B C 1
ATOM 7918 O O . GLY B 1 469 ? -13.461 -1.804 2.332 1 96.94 469 GLY B O 1
ATOM 7919 N N . LYS B 1 470 ? -15.305 -1.539 3.443 1 95.12 470 LYS B N 1
ATOM 7920 C CA . LYS B 1 470 ? -15.68 -0.289 2.787 1 95.12 470 LYS B CA 1
ATOM 7921 C C . LYS B 1 470 ? -14.586 0.766 2.955 1 95.12 470 LYS B C 1
ATOM 7923 O O . LYS B 1 470 ? -14.297 1.516 2.021 1 95.12 470 LYS B O 1
ATOM 7928 N N . SER B 1 471 ? -13.938 0.861 4.102 1 94.5 471 SER B N 1
ATOM 7929 C CA . SER B 1 471 ? -12.922 1.868 4.395 1 94.5 471 SER B CA 1
ATOM 7930 C C . SER B 1 471 ? -11.695 1.685 3.52 1 94.5 471 SER B C 1
ATOM 7932 O O . SER B 1 471 ? -10.891 2.609 3.365 1 94.5 471 SER B O 1
ATOM 7934 N N . TYR B 1 472 ? -11.562 0.515 2.898 1 96.88 472 TYR B N 1
ATOM 7935 C CA . TYR B 1 472 ? -10.352 0.199 2.158 1 96.88 472 TYR B CA 1
ATOM 7936 C C . TYR B 1 472 ? -10.625 0.11 0.663 1 96.88 472 TYR B C 1
ATOM 7938 O O . TYR B 1 472 ? -9.719 -0.151 -0.129 1 96.88 472 TYR B O 1
ATOM 7946 N N . ARG B 1 473 ? -11.883 0.335 0.251 1 96.38 473 ARG B N 1
ATOM 7947 C CA . ARG B 1 473 ? -12.266 0.277 -1.155 1 96.38 473 ARG B CA 1
ATOM 7948 C C . ARG B 1 473 ? -11.789 1.521 -1.902 1 96.38 473 ARG B C 1
ATOM 7950 O O . ARG B 1 473 ? -12.18 2.641 -1.562 1 96.38 473 ARG B O 1
ATOM 7957 N N . PRO B 1 474 ? -10.938 1.357 -2.887 1 96.75 474 PRO B N 1
ATOM 7958 C CA . PRO B 1 474 ? -10.398 2.533 -3.572 1 96.75 474 PRO B CA 1
ATOM 7959 C C . PRO B 1 474 ? -11.438 3.244 -4.434 1 96.75 474 PRO B C 1
ATOM 7961 O O . PRO B 1 474 ? -12.281 2.592 -5.055 1 96.75 474 PRO B O 1
ATOM 7964 N N . PRO B 1 475 ? -11.391 4.566 -4.469 1 94.94 475 PRO B N 1
ATOM 7965 C CA . PRO B 1 475 ? -12.328 5.332 -5.293 1 94.94 475 PRO B CA 1
ATOM 7966 C C . PRO B 1 475 ? -12.172 5.047 -6.785 1 94.94 475 PRO B C 1
ATOM 7968 O O . PRO B 1 475 ? -13.078 5.336 -7.57 1 94.94 475 PRO B O 1
ATOM 7971 N N . SER B 1 476 ? -11.023 4.52 -7.156 1 94.44 476 SER B N 1
ATOM 7972 C CA . SER B 1 476 ? -10.789 4.207 -8.562 1 94.44 476 SER B CA 1
ATOM 7973 C C . SER B 1 476 ? -11.844 3.24 -9.094 1 94.44 476 SER B C 1
ATOM 7975 O O . SER B 1 476 ? -12.117 3.209 -10.297 1 94.44 476 SER B O 1
ATOM 7977 N N . LEU B 1 477 ? -12.438 2.426 -8.273 1 94.62 477 LEU B N 1
ATOM 7978 C CA . LEU B 1 477 ? -13.422 1.429 -8.688 1 94.62 477 LEU B CA 1
ATOM 7979 C C . LEU B 1 477 ? -14.766 2.08 -8.977 1 94.62 477 LEU B C 1
ATOM 7981 O O . LEU B 1 477 ? -15.648 1.454 -9.57 1 94.62 477 LEU B O 1
ATOM 7985 N N . ASP B 1 478 ? -14.859 3.361 -8.609 1 92.06 478 ASP B N 1
ATOM 7986 C CA . ASP B 1 478 ? -16.125 4.07 -8.812 1 92.06 478 ASP B CA 1
ATOM 7987 C C . ASP B 1 478 ? -16.031 5.008 -10.016 1 92.06 478 ASP B C 1
ATOM 7989 O O . ASP B 1 478 ? -16.953 5.77 -10.289 1 92.06 478 ASP B O 1
ATOM 7993 N N . VAL B 1 479 ? -14.906 5.02 -10.633 1 90.75 479 VAL B N 1
ATOM 7994 C CA . VAL B 1 479 ? -14.695 5.902 -11.773 1 90.75 479 VAL B CA 1
ATOM 7995 C C . VAL B 1 479 ? -14.531 5.078 -13.047 1 90.75 479 VAL B C 1
ATOM 7997 O O . VAL B 1 479 ? -13.82 4.07 -13.055 1 90.75 479 VAL B O 1
ATOM 8000 N N . GLY B 1 480 ? -15.242 5.434 -14.055 1 85.88 480 GLY B N 1
ATOM 8001 C CA . GLY B 1 480 ? -15.164 4.715 -15.312 1 85.88 480 GLY B CA 1
ATOM 8002 C C . GLY B 1 480 ? -13.828 4.867 -16 1 85.88 480 GLY B C 1
ATOM 8003 O O . GLY B 1 480 ? -13.031 5.734 -15.641 1 85.88 480 GLY B O 1
ATOM 8004 N N . CYS B 1 481 ? -13.594 4.066 -16.969 1 83.69 481 CYS B N 1
ATOM 8005 C CA . CYS B 1 481 ? -12.32 4.016 -17.672 1 83.69 481 CYS B CA 1
ATOM 8006 C C . CYS B 1 481 ? -12.008 5.355 -18.344 1 83.69 481 CYS B C 1
ATOM 8008 O O . CYS B 1 481 ? -10.875 5.832 -18.281 1 83.69 481 CYS B O 1
ATOM 8010 N N . LEU B 1 482 ? -12.945 5.996 -18.953 1 85 482 LEU B N 1
ATOM 8011 C CA . LEU B 1 482 ? -12.742 7.273 -19.625 1 85 482 LEU B CA 1
ATOM 8012 C C . LEU B 1 482 ? -12.352 8.359 -18.625 1 85 482 LEU B C 1
ATOM 8014 O O . LEU B 1 482 ? -11.461 9.164 -18.906 1 85 482 LEU B O 1
ATOM 8018 N N . GLN B 1 483 ? -13 8.328 -17.484 1 89.25 483 GLN B N 1
ATOM 8019 C CA . GLN B 1 483 ? -12.734 9.328 -16.453 1 89.25 483 GLN B CA 1
ATOM 8020 C C . GLN B 1 483 ? -11.391 9.07 -15.773 1 89.25 483 GLN B C 1
ATOM 8022 O O . GLN B 1 483 ? -10.625 10.008 -15.531 1 89.25 483 GLN B O 1
ATOM 8027 N N . SER B 1 484 ? -11.141 7.836 -15.547 1 89 484 SER B N 1
ATOM 8028 C CA . SER B 1 484 ? -9.906 7.508 -14.844 1 89 484 SER B CA 1
ATOM 8029 C C . SER B 1 484 ? -8.68 7.781 -15.711 1 89 484 SER B C 1
ATOM 8031 O O . SER B 1 484 ? -7.594 8.047 -15.195 1 89 484 SER B O 1
ATOM 8033 N N . SER B 1 485 ? -8.883 7.777 -17.016 1 86.75 485 SER B N 1
ATOM 8034 C CA . SER B 1 485 ? -7.781 8.078 -17.938 1 86.75 485 SER B CA 1
ATOM 8035 C C . SER B 1 485 ? -7.668 9.57 -18.188 1 86.75 485 SER B C 1
ATOM 8037 O O . SER B 1 485 ? -6.734 10.023 -18.859 1 86.75 485 SER B O 1
ATOM 8039 N N . LEU B 1 486 ? -8.602 10.344 -17.734 1 91.12 486 LEU B N 1
ATOM 8040 C CA . LEU B 1 486 ? -8.664 11.789 -17.875 1 91.12 486 LEU B CA 1
ATOM 8041 C C . LEU B 1 486 ? -8.711 12.203 -19.344 1 91.12 486 LEU B C 1
ATOM 8043 O O . LEU B 1 486 ? -8.25 13.289 -19.703 1 91.12 486 LEU B O 1
ATOM 8047 N N . LEU B 1 487 ? -9.141 11.328 -20.188 1 87.75 487 LEU B N 1
ATOM 8048 C CA . LEU B 1 487 ? -9.219 11.625 -21.609 1 87.75 487 LEU B CA 1
ATOM 8049 C C . LEU B 1 487 ? -10.188 12.781 -21.859 1 87.75 487 LEU B C 1
ATOM 8051 O O . LEU B 1 487 ? -9.961 13.594 -22.766 1 87.75 487 LEU B O 1
ATOM 8055 N N . ASP B 1 488 ? -11.281 12.75 -21.125 1 91.5 488 ASP B N 1
ATOM 8056 C CA . ASP B 1 488 ? -12.234 13.844 -21.25 1 91.5 488 ASP B CA 1
ATOM 8057 C C . ASP B 1 488 ? -11.594 15.18 -20.875 1 91.5 488 ASP B C 1
ATOM 8059 O O . ASP B 1 488 ? -11.766 16.172 -21.578 1 91.5 488 ASP B O 1
ATOM 8063 N N . VAL B 1 489 ? -10.766 15.188 -19.828 1 93.31 489 VAL B N 1
ATOM 8064 C CA . VAL B 1 489 ? -10.086 16.391 -19.359 1 93.31 489 VAL B CA 1
ATOM 8065 C C . VAL B 1 489 ? -9.031 16.812 -20.375 1 93.31 489 VAL B C 1
ATOM 8067 O O . VAL B 1 489 ? -8.953 17.984 -20.75 1 93.31 489 VAL B O 1
ATOM 8070 N N . TYR B 1 490 ? -8.266 15.883 -20.875 1 91.25 490 TYR B N 1
ATOM 8071 C CA . TYR B 1 490 ? -7.238 16.172 -21.875 1 91.25 490 TYR B CA 1
ATOM 8072 C C . TYR B 1 490 ? -7.859 16.766 -23.141 1 91.25 490 TYR B C 1
ATOM 8074 O O . TYR B 1 490 ? -7.348 17.75 -23.688 1 91.25 490 TYR B O 1
ATOM 8082 N N . SER B 1 491 ? -8.836 16.141 -23.562 1 91.19 491 SER B N 1
ATOM 8083 C CA . SER B 1 491 ? -9.492 16.594 -24.781 1 91.19 491 SER B CA 1
ATOM 8084 C C . SER B 1 491 ? -10.016 18.016 -24.609 1 91.19 491 SER B C 1
ATOM 8086 O O . SER B 1 491 ? -9.859 18.859 -25.516 1 91.19 491 SER B O 1
ATOM 8088 N N . PHE B 1 492 ? -10.664 18.266 -23.531 1 94.69 492 PHE B N 1
ATOM 8089 C CA . PHE B 1 492 ? -11.211 19.594 -23.25 1 94.69 492 PHE B CA 1
ATOM 8090 C C . PHE B 1 492 ? -10.102 20.641 -23.234 1 94.69 492 PHE B C 1
ATOM 8092 O O . PHE B 1 492 ? -10.227 21.688 -23.875 1 94.69 492 PHE B O 1
ATOM 8099 N N . LEU B 1 493 ? -9.039 20.359 -22.547 1 94.31 493 LEU B N 1
ATOM 8100 C CA . LEU B 1 493 ? -7.926 21.297 -22.453 1 94.31 493 LEU B CA 1
ATOM 8101 C C . LEU B 1 493 ? -7.246 21.469 -23.797 1 94.31 493 LEU B C 1
ATOM 8103 O O . LEU B 1 493 ? -6.809 22.578 -24.141 1 94.31 493 LEU B O 1
ATOM 8107 N N . ALA B 1 494 ? -7.145 20.406 -24.547 1 92 494 ALA B N 1
ATOM 8108 C CA . ALA B 1 494 ? -6.57 20.484 -25.891 1 92 494 ALA B CA 1
ATOM 8109 C C . ALA B 1 494 ? -7.383 21.422 -26.781 1 92 494 ALA B C 1
ATOM 8111 O O . ALA B 1 494 ? -6.816 22.188 -27.562 1 92 494 ALA B O 1
ATOM 8112 N N . VAL B 1 495 ? -8.656 21.344 -26.672 1 93.94 495 VAL B N 1
ATOM 8113 C CA . VAL B 1 495 ? -9.539 22.203 -27.453 1 93.94 495 VAL B CA 1
ATOM 8114 C C . VAL B 1 495 ? -9.32 23.656 -27.062 1 93.94 495 VAL B C 1
ATOM 8116 O O . VAL B 1 495 ? -9.258 24.531 -27.922 1 93.94 495 VAL B O 1
ATOM 8119 N N . ILE B 1 496 ? -9.195 23.891 -25.781 1 94.69 496 ILE B N 1
ATOM 8120 C CA . ILE B 1 496 ? -8.961 25.234 -25.297 1 94.69 496 ILE B CA 1
ATOM 8121 C C . ILE B 1 496 ? -7.625 25.75 -25.828 1 94.69 496 ILE B C 1
ATOM 8123 O O . ILE B 1 496 ? -7.531 26.875 -26.312 1 94.69 496 ILE B O 1
ATOM 8127 N N . ILE B 1 497 ? -6.672 24.953 -25.734 1 93.56 497 ILE B N 1
ATOM 8128 C CA . ILE B 1 497 ? -5.34 25.328 -26.188 1 93.56 497 ILE B CA 1
ATOM 8129 C C . ILE B 1 497 ? -5.371 25.594 -27.688 1 93.56 497 ILE B C 1
ATOM 8131 O O . ILE B 1 497 ? -4.824 26.594 -28.156 1 93.56 497 ILE B O 1
ATOM 8135 N N . LEU B 1 498 ? -6.016 24.688 -28.406 1 93.44 498 LEU B N 1
ATOM 8136 C CA . LEU B 1 498 ? -6.133 24.859 -29.859 1 93.44 498 LEU B CA 1
ATOM 8137 C C . LEU B 1 498 ? -6.863 26.156 -30.188 1 93.44 498 LEU B C 1
ATOM 8139 O O . LEU B 1 498 ? -6.473 26.875 -31.109 1 93.44 498 LEU B O 1
ATOM 8143 N N . PHE B 1 499 ? -7.859 26.438 -29.484 1 95.06 499 PHE B N 1
ATOM 8144 C CA . PHE B 1 499 ? -8.625 27.656 -29.672 1 95.06 499 PHE B CA 1
ATOM 8145 C C . PHE B 1 499 ? -7.754 28.891 -29.422 1 95.06 499 PHE B C 1
ATOM 8147 O O . PHE B 1 499 ? -7.777 29.844 -30.203 1 95.06 499 PHE B O 1
ATOM 8154 N N . VAL B 1 500 ? -7.004 28.859 -28.391 1 95.25 500 VAL B N 1
ATOM 8155 C CA . VAL B 1 500 ? -6.113 29.969 -28.047 1 95.25 500 VAL B CA 1
ATOM 8156 C C . VAL B 1 500 ? -5.047 30.125 -29.141 1 95.25 500 VAL B C 1
ATOM 8158 O O . VAL B 1 500 ? -4.727 31.234 -29.547 1 95.25 500 VAL B O 1
ATOM 8161 N N . LEU B 1 501 ? -4.562 29 -29.578 1 94.56 501 LEU B N 1
ATOM 8162 C CA . LEU B 1 501 ? -3.539 29.031 -30.625 1 94.56 501 LEU B CA 1
ATOM 8163 C C . LEU B 1 501 ? -4.102 29.609 -31.922 1 94.56 501 LEU B C 1
ATOM 8165 O O . LEU B 1 501 ? -3.422 30.359 -32.625 1 94.56 501 LEU B O 1
ATOM 8169 N N . ILE B 1 502 ? -5.266 29.281 -32.219 1 95.38 502 ILE B N 1
ATOM 8170 C CA . ILE B 1 502 ? -5.914 29.781 -33.438 1 95.38 502 ILE B CA 1
ATOM 8171 C C . ILE B 1 502 ? -6.102 31.297 -33.312 1 95.38 502 ILE B C 1
ATOM 8173 O O . ILE B 1 502 ? -5.844 32.031 -34.25 1 95.38 502 ILE B O 1
ATOM 8177 N N . ILE B 1 503 ? -6.52 31.734 -32.188 1 95.81 503 ILE B N 1
ATOM 8178 C CA . ILE B 1 503 ? -6.715 33.156 -31.953 1 95.81 503 ILE B CA 1
ATOM 8179 C C . ILE B 1 503 ? -5.375 33.875 -32.062 1 95.81 503 ILE B C 1
ATOM 8181 O O . ILE B 1 503 ? -5.293 34.938 -32.688 1 95.81 503 ILE B O 1
ATOM 8185 N N . LEU B 1 504 ? -4.438 33.312 -31.438 1 95.44 504 LEU B N 1
ATOM 8186 C CA . LEU B 1 504 ? -3.109 33.938 -31.516 1 95.44 504 LEU B CA 1
ATOM 8187 C C . LEU B 1 504 ? -2.604 33.969 -32.938 1 95.44 504 LEU B C 1
ATOM 8189 O O . LEU B 1 504 ? -1.996 34.938 -33.375 1 95.44 504 LEU B O 1
ATOM 8193 N N . TYR B 1 505 ? -2.82 32.875 -33.656 1 94.94 505 TYR B N 1
ATOM 8194 C CA . TYR B 1 505 ? -2.43 32.812 -35.062 1 94.94 505 TYR B CA 1
ATOM 8195 C C . TYR B 1 505 ? -3.143 33.875 -35.875 1 94.94 505 TYR B C 1
ATOM 8197 O O . TYR B 1 505 ? -2.514 34.594 -36.656 1 94.94 505 TYR B O 1
ATOM 8205 N N . LYS B 1 506 ? -4.367 33.969 -35.719 1 94.94 506 LYS B N 1
ATOM 8206 C CA . LYS B 1 506 ? -5.152 34.969 -36.406 1 94.94 506 LYS B CA 1
ATOM 8207 C C . LYS B 1 506 ? -4.711 36.406 -36.031 1 94.94 506 LYS B C 1
ATOM 8209 O O . LYS B 1 506 ? -4.676 37.281 -36.875 1 94.94 506 LYS B O 1
ATOM 8214 N N . PHE B 1 507 ? -4.469 36.562 -34.812 1 94.81 507 PHE B N 1
ATOM 8215 C CA . PHE B 1 507 ? -3.986 37.844 -34.344 1 94.81 507 PHE B CA 1
ATOM 8216 C C . PHE B 1 507 ? -2.639 38.188 -34.969 1 94.81 507 PHE B C 1
ATOM 8218 O O . PHE B 1 507 ? -2.418 39.312 -35.406 1 94.81 507 PHE B O 1
ATOM 8225 N N . PHE B 1 508 ? -1.821 37.219 -35 1 94.06 508 PHE B N 1
ATOM 8226 C CA . PHE B 1 508 ? -0.508 37.438 -35.594 1 94.06 508 PHE B CA 1
ATOM 8227 C C . PHE B 1 508 ? -0.637 37.719 -37.094 1 94.06 508 PHE B C 1
ATOM 8229 O O . PHE B 1 508 ? 0.058 38.625 -37.594 1 94.06 508 PHE B O 1
ATOM 8236 N N . MET B 1 509 ? -1.482 37 -37.719 1 93.69 509 MET B N 1
ATOM 8237 C CA . MET B 1 509 ? -1.713 37.219 -39.156 1 93.69 509 MET B CA 1
ATOM 8238 C C . MET B 1 509 ? -2.301 38.625 -39.375 1 93.69 509 MET B C 1
ATOM 8240 O O . MET B 1 509 ? -1.969 39.281 -40.375 1 93.69 509 MET B O 1
ATOM 8244 N N . PHE B 1 510 ? -3.098 39.031 -38.531 1 92.69 510 PHE B N 1
ATOM 8245 C CA . PHE B 1 510 ? -3.67 40.375 -38.594 1 92.69 510 PHE B CA 1
ATOM 8246 C C . PHE B 1 510 ? -2.59 41.438 -38.406 1 92.69 510 PHE B C 1
ATOM 8248 O O . PHE B 1 510 ? -2.574 42.438 -39.125 1 92.69 510 PHE B O 1
ATOM 8255 N N . LEU B 1 511 ? -1.698 41.219 -37.531 1 93.06 511 LEU B N 1
ATOM 8256 C CA . LEU B 1 511 ? -0.596 42.156 -37.312 1 93.06 511 LEU B CA 1
ATOM 8257 C C . LEU B 1 511 ? 0.303 42.25 -38.531 1 93.06 511 LEU B C 1
ATOM 8259 O O . LEU B 1 511 ? 0.748 43.344 -38.906 1 93.06 511 LEU B O 1
ATOM 8263 N N . ILE B 1 512 ? 0.538 41.062 -39.125 1 92.12 512 ILE B N 1
ATOM 8264 C CA . ILE B 1 512 ? 1.364 41.031 -40.312 1 92.12 512 ILE B CA 1
ATOM 8265 C C . ILE B 1 512 ? 0.668 41.812 -41.438 1 92.12 512 ILE B C 1
ATOM 8267 O O . ILE B 1 512 ? 1.303 42.594 -42.156 1 92.12 512 ILE B O 1
ATOM 8271 N N . LYS B 1 513 ? -0.588 41.625 -41.562 1 91.38 513 LYS B N 1
ATOM 8272 C CA . LYS B 1 513 ? -1.361 42.344 -42.594 1 91.38 513 LYS B CA 1
ATOM 8273 C C . LYS B 1 513 ? -1.347 43.844 -42.344 1 91.38 513 LYS B C 1
ATOM 8275 O O . LYS B 1 513 ? -1.226 44.625 -43.281 1 91.38 513 LYS B O 1
ATOM 8280 N N . CYS B 1 514 ? -1.358 44.312 -41.156 1 90.75 514 CYS B N 1
ATOM 8281 C CA . CYS B 1 514 ? -1.327 45.719 -40.812 1 90.75 514 CYS B CA 1
ATOM 8282 C C . CYS B 1 514 ? 0.045 46.312 -41.094 1 90.75 514 CYS B C 1
ATOM 8284 O O . CYS B 1 514 ? 0.145 47.438 -41.562 1 90.75 514 CYS B O 1
ATOM 8286 N N . LEU B 1 515 ? 1.028 45.469 -40.844 1 88.75 515 LEU B N 1
ATOM 8287 C CA . LEU B 1 515 ? 2.389 45.969 -41.062 1 88.75 515 LEU B CA 1
ATOM 8288 C C . LEU B 1 515 ? 2.701 46.031 -42.562 1 88.75 515 LEU B C 1
ATOM 8290 O O . LEU B 1 515 ? 3.381 46.969 -43 1 88.75 515 LEU B O 1
ATOM 8294 N N . CYS B 1 516 ? 2.174 45.062 -43.312 1 85.94 516 CYS B N 1
ATOM 8295 C CA . CYS B 1 516 ? 2.402 45.062 -44.75 1 85.94 516 CYS B CA 1
ATOM 8296 C C . CYS B 1 516 ? 1.595 46.156 -45.438 1 85.94 516 CYS B C 1
ATOM 8298 O O . CYS B 1 516 ? 2.039 46.719 -46.406 1 85.94 516 CYS B O 1
ATOM 8300 N N . ASN B 1 517 ? 0.451 46.5 -45 1 80.62 517 ASN B N 1
ATOM 8301 C CA . ASN B 1 517 ? -0.354 47.594 -45.594 1 80.62 517 ASN B CA 1
ATOM 8302 C C . ASN B 1 517 ? 0.218 48.969 -45.25 1 80.62 517 ASN B C 1
ATOM 8304 O O . ASN B 1 517 ? 0.102 49.906 -46.031 1 80.62 517 ASN B O 1
ATOM 8308 N N . ARG B 1 518 ? 0.88 49.062 -44.25 1 71.81 518 ARG B N 1
ATOM 8309 C CA . ARG B 1 518 ? 1.534 50.344 -43.906 1 71.81 518 ARG B CA 1
ATOM 8310 C C . ARG B 1 518 ? 2.75 50.562 -44.781 1 71.81 518 ARG B C 1
ATOM 8312 O O . ARG B 1 518 ? 3.045 51.719 -45.156 1 71.81 518 ARG B O 1
ATOM 8319 N N . SER B 1 519 ? 3.391 49.562 -45.219 1 66.38 519 SER B N 1
ATOM 8320 C CA . SER B 1 519 ? 4.523 49.719 -46.125 1 66.38 519 SER B CA 1
ATOM 8321 C C . SER B 1 519 ? 4.062 50.062 -47.531 1 66.38 519 SER B C 1
ATOM 8323 O O . SER B 1 519 ? 4.754 50.75 -48.281 1 66.38 519 SER B O 1
ATOM 8325 N N . LYS B 1 520 ? 3.012 49.719 -47.844 1 59.5 520 LYS B N 1
ATOM 8326 C CA . LYS B 1 520 ? 2.537 50.062 -49.156 1 59.5 520 LYS B CA 1
ATOM 8327 C C . LYS B 1 520 ? 2.037 51.531 -49.219 1 59.5 520 LYS B C 1
ATOM 8329 O O . LYS B 1 520 ? 2.176 52.188 -50.219 1 59.5 520 LYS B O 1
ATOM 8334 N N . THR B 1 521 ? 1.484 52 -48.219 1 58.5 521 THR B N 1
ATOM 8335 C CA . THR B 1 521 ? 1.02 53.375 -48.219 1 58.5 521 THR B CA 1
ATOM 8336 C C . THR B 1 521 ? 2.195 54.344 -48.125 1 58.5 521 THR B C 1
ATOM 8338 O O . THR B 1 521 ? 2.15 55.438 -48.656 1 58.5 521 THR B O 1
ATOM 8341 N N . HIS B 1 522 ? 3.25 54 -47.656 1 54.59 522 HIS B N 1
ATOM 8342 C CA . HIS B 1 522 ? 4.395 54.906 -47.656 1 54.59 522 HIS B CA 1
A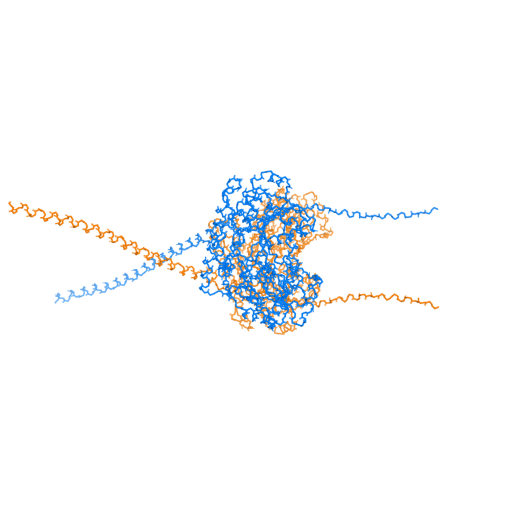TOM 8343 C C . HIS B 1 522 ? 5.121 54.875 -48.969 1 54.59 522 HIS B C 1
ATOM 8345 O O . HIS B 1 522 ? 5.75 55.844 -49.375 1 54.59 522 HIS B O 1
ATOM 8351 N N . LYS B 1 523 ? 4.992 53.844 -49.625 1 54.25 523 LYS B N 1
ATOM 8352 C CA . LYS B 1 523 ? 5.602 53.844 -50.938 1 54.25 523 LYS B CA 1
ATOM 8353 C C . LYS B 1 523 ? 4.707 54.562 -51.938 1 54.25 523 LYS B C 1
ATOM 8355 O O . LYS B 1 523 ? 5.203 55.156 -52.906 1 54.25 523 LYS B O 1
ATOM 8360 N N . ARG B 1 524 ? 3.492 54.5 -51.812 1 52.09 524 ARG B N 1
ATOM 8361 C CA . ARG B 1 524 ? 2.652 55.219 -52.781 1 52.09 524 ARG B CA 1
ATOM 8362 C C . ARG B 1 524 ? 2.623 56.719 -52.438 1 52.09 524 ARG B C 1
ATOM 8364 O O . ARG B 1 524 ? 2.488 57.531 -53.344 1 52.09 524 ARG B O 1
ATOM 8371 N N . GLY B 1 525 ? 2.926 57.031 -51.312 1 46.78 525 GLY B N 1
ATOM 8372 C CA . GLY B 1 525 ? 3.004 58.469 -51 1 46.78 525 GLY B CA 1
ATOM 8373 C C . GLY B 1 525 ? 4.281 59.125 -51.5 1 46.78 525 GLY B C 1
ATOM 8374 O O . GLY B 1 525 ? 4.285 60.312 -51.844 1 46.78 525 GLY B O 1
ATOM 8375 N N . LYS B 1 526 ? 5.258 58.375 -51.625 1 52 526 LYS B N 1
ATOM 8376 C CA . LYS B 1 526 ? 6.473 58.969 -52.188 1 52 526 LYS B CA 1
ATOM 8377 C C . LYS B 1 526 ? 6.418 58.969 -53.719 1 52 526 LYS B C 1
ATOM 8379 O O . LYS B 1 526 ? 6.918 59.906 -54.344 1 52 526 LYS B O 1
ATOM 8384 N N . TRP B 1 527 ? 5.734 58.031 -54.312 1 48.41 527 TRP B N 1
ATOM 8385 C CA . TRP B 1 527 ? 5.648 58 -55.781 1 48.41 527 TRP B CA 1
ATOM 8386 C C . TRP B 1 527 ? 4.68 59.094 -56.281 1 48.41 527 TRP B C 1
ATOM 8388 O O . TRP B 1 527 ? 4.965 59.781 -57.25 1 48.41 527 TRP B O 1
ATOM 8398 N N . ASN B 1 528 ? 3.664 59.375 -55.625 1 46.03 528 ASN B N 1
ATOM 8399 C CA . ASN B 1 528 ? 2.746 60.406 -56.094 1 46.03 528 ASN B CA 1
ATOM 8400 C C . ASN B 1 528 ? 3.316 61.812 -55.844 1 46.03 528 ASN B C 1
ATOM 8402 O O . ASN B 1 528 ? 3.043 62.75 -56.594 1 46.03 528 ASN B O 1
ATOM 8406 N N . LYS B 1 529 ? 4.102 61.969 -54.875 1 52.19 529 LYS B N 1
ATOM 8407 C CA . LYS B 1 529 ? 4.777 63.281 -54.719 1 52.19 529 LYS B CA 1
ATOM 8408 C C . LYS B 1 529 ? 5.867 63.438 -55.781 1 52.19 529 LYS B C 1
ATOM 8410 O O . LYS B 1 529 ? 6.066 64.562 -56.281 1 52.19 529 LYS B O 1
ATOM 8415 N N . MET B 1 530 ? 6.438 62.312 -56.281 1 49.5 530 MET B N 1
ATOM 8416 C CA . MET B 1 530 ? 7.457 62.406 -57.312 1 49.5 530 MET B CA 1
ATOM 8417 C C . MET B 1 530 ? 6.816 62.625 -58.688 1 49.5 530 MET B C 1
ATOM 8419 O O . MET B 1 530 ? 7.34 63.406 -59.5 1 49.5 530 MET B O 1
ATOM 8423 N N . GLN B 1 531 ? 5.652 62.188 -59 1 51.97 531 GLN B N 1
ATOM 8424 C CA . GLN B 1 531 ? 4.996 62.406 -60.281 1 51.97 531 GLN B CA 1
ATOM 8425 C C . GLN B 1 531 ? 4.48 63.844 -60.375 1 51.97 531 GLN B C 1
ATOM 8427 O O . GLN B 1 531 ? 4.547 64.438 -61.469 1 51.97 531 GLN B O 1
ATOM 8432 N N . SER B 1 532 ? 4.004 64.438 -59.281 1 50.25 532 SER B N 1
ATOM 8433 C CA . SER B 1 532 ? 3.549 65.812 -59.375 1 50.25 532 SER B CA 1
ATOM 8434 C C . SER B 1 532 ? 4.719 66.75 -59.562 1 50.25 532 SER B C 1
ATOM 8436 O O . SER B 1 532 ? 4.562 67.812 -60.156 1 50.25 532 SER B O 1
ATOM 8438 N N . LEU B 1 533 ? 5.934 66.438 -59.094 1 48.84 533 LEU B N 1
ATOM 8439 C CA . LEU B 1 533 ? 7.086 67.312 -59.312 1 48.84 533 LEU B CA 1
ATOM 8440 C C . LEU B 1 533 ? 7.586 67.188 -60.75 1 48.84 533 LEU B C 1
ATOM 8442 O O . LEU B 1 533 ? 8.109 68.125 -61.312 1 48.84 533 LEU B O 1
ATOM 8446 N N . PHE B 1 534 ? 7.355 66.062 -61.531 1 49 534 PHE B N 1
ATOM 8447 C CA . PHE B 1 534 ? 7.816 65.938 -62.906 1 49 534 PHE B CA 1
ATOM 8448 C C . PHE B 1 534 ? 6.891 66.688 -63.875 1 49 534 PHE B C 1
ATOM 8450 O O . PHE B 1 534 ? 7.332 67.188 -64.938 1 49 534 PHE B O 1
ATOM 8457 N N . ASN B 1 535 ? 5.609 66.812 -63.688 1 49.62 535 ASN B N 1
ATOM 8458 C CA . ASN B 1 535 ? 4.723 67.5 -64.625 1 49.62 535 ASN B CA 1
ATOM 8459 C C . ASN B 1 535 ? 4.91 69 -64.625 1 49.62 535 ASN B C 1
ATOM 8461 O O . ASN B 1 535 ? 4.504 69.688 -65.562 1 49.62 535 ASN B O 1
ATOM 8465 N N . CYS B 1 536 ? 5.367 69.562 -63.5 1 43.69 536 CYS B N 1
ATOM 8466 C CA . CYS B 1 536 ? 5.527 71 -63.469 1 43.69 536 CYS B CA 1
ATOM 8467 C C . CYS B 1 536 ? 6.75 71.438 -64.25 1 43.69 536 CYS B C 1
ATOM 8469 O O . CYS B 1 536 ? 6.949 72.625 -64.5 1 43.69 536 CYS B O 1
ATOM 8471 N N . PHE B 1 537 ? 7.77 70.562 -64.562 1 45.31 537 PHE B N 1
ATOM 8472 C CA . PHE B 1 537 ? 8.953 71 -65.25 1 45.31 537 PHE B CA 1
ATOM 8473 C C . PHE B 1 537 ? 8.664 71.188 -66.75 1 45.31 537 PHE B C 1
ATOM 8475 O O . PHE B 1 537 ? 9.406 71.875 -67.5 1 45.31 537 PHE B O 1
ATOM 8482 N N . TRP B 1 538 ? 7.703 70.5 -67.438 1 40.97 538 TRP B N 1
ATOM 8483 C CA . TRP B 1 538 ? 7.551 70.75 -68.875 1 40.97 538 TRP B CA 1
ATOM 8484 C C . TRP B 1 538 ? 6.699 71.938 -69.188 1 40.97 538 TRP B C 1
ATOM 8486 O O . TRP B 1 538 ? 6.5 72.312 -70.375 1 40.97 538 TRP B O 1
ATOM 8496 N N . ALA B 1 539 ? 5.941 72.562 -68.25 1 42.62 539 ALA B N 1
ATOM 8497 C CA . ALA B 1 539 ? 5.113 73.688 -68.688 1 42.62 539 ALA B CA 1
ATOM 8498 C C . ALA B 1 539 ? 5.922 75 -68.625 1 42.62 539 ALA B C 1
ATOM 8500 O O . ALA B 1 539 ? 5.488 76 -69.188 1 42.62 539 ALA B O 1
ATOM 8501 N N . SER B 1 540 ? 7.098 75.062 -68 1 30.78 540 SER B N 1
ATOM 8502 C CA . SER B 1 540 ? 7.809 76.312 -68.25 1 30.78 540 SER B CA 1
ATOM 8503 C C . SER B 1 540 ? 8.703 76.188 -69.5 1 30.78 540 SER B C 1
ATOM 8505 O O . SER B 1 540 ? 9.352 75.188 -69.688 1 30.78 540 SER B O 1
#

Solvent-accessible surface area (backbone atoms only — not comparable to full-atom values): 56735 Å² total; per-residue (Å²): 136,83,79,75,78,75,76,78,74,74,70,74,73,71,66,68,76,71,72,79,54,56,38,34,37,34,32,42,66,86,47,65,60,67,48,34,48,54,53,49,50,47,49,48,50,36,39,74,73,54,28,46,47,33,36,49,39,43,54,61,54,48,68,57,59,67,34,84,78,52,22,82,71,41,45,77,47,75,38,64,46,87,56,57,41,68,57,61,54,42,49,56,50,49,28,50,50,35,8,53,74,65,30,42,67,49,13,47,75,71,29,45,66,58,44,50,41,51,50,30,50,42,40,42,33,45,70,67,36,55,69,59,53,50,52,55,50,71,61,61,48,39,26,31,40,19,31,59,90,37,58,53,40,43,52,50,24,59,71,59,69,38,38,28,34,34,37,37,75,40,57,90,47,49,55,59,39,41,61,58,38,18,78,72,49,42,54,74,44,66,41,98,46,75,81,63,75,66,83,79,54,51,74,68,52,31,44,51,30,41,51,50,35,51,51,49,39,52,49,52,52,50,54,52,29,63,47,39,46,60,46,25,51,76,67,63,50,62,59,92,54,46,60,62,58,53,50,43,64,42,32,32,32,40,33,35,26,52,44,62,72,38,79,19,55,52,41,23,61,28,52,41,71,28,35,41,58,78,48,65,84,51,56,85,64,61,68,72,60,38,53,57,48,70,66,28,62,92,63,7,26,34,41,36,40,48,61,77,81,46,42,65,68,57,67,68,54,48,50,34,49,48,56,13,54,56,73,44,88,33,28,33,44,30,46,47,61,66,84,81,63,68,85,71,45,90,51,50,45,73,31,92,69,70,66,54,56,29,50,46,45,34,92,43,40,50,35,39,34,29,26,29,54,54,64,58,49,32,31,26,37,68,50,38,38,23,36,39,21,33,41,40,53,81,69,8,32,53,45,30,41,40,35,43,74,62,40,22,34,44,65,51,51,61,78,73,55,47,30,64,54,49,33,50,53,52,49,45,53,69,64,41,62,60,20,47,54,37,24,42,52,42,20,53,56,55,67,67,54,98,60,58,28,43,58,50,49,39,48,53,52,52,47,28,41,74,69,45,24,70,49,24,51,33,61,57,70,73,45,53,71,58,53,62,66,36,51,66,49,50,52,53,52,48,50,50,50,51,51,51,49,49,51,51,48,54,51,50,52,50,51,51,51,53,55,54,53,53,53,47,56,56,54,51,55,56,48,57,59,52,54,64,60,55,63,66,61,72,77,107,136,83,78,76,77,76,76,77,72,74,71,73,73,72,67,68,77,72,71,78,54,58,38,36,37,34,34,43,63,88,48,66,59,68,48,35,48,54,52,47,50,48,51,48,50,36,40,74,73,54,30,46,46,34,35,49,38,43,53,59,53,48,70,56,60,66,33,85,78,53,23,81,72,42,45,78,47,75,39,63,47,88,56,58,41,69,57,61,53,40,50,56,49,49,28,50,51,36,8,53,72,65,30,42,66,49,14,46,73,72,30,45,66,58,45,51,41,52,51,30,51,43,38,40,32,45,69,66,37,55,67,58,52,49,52,56,51,72,62,60,48,41,27,31,40,19,30,58,91,38,58,53,41,44,52,49,26,60,70,59,70,37,38,27,35,34,38,37,76,41,57,90,47,48,53,58,40,40,63,59,39,17,76,71,49,44,54,76,43,66,44,98,46,75,81,64,74,65,82,78,56,52,75,68,53,31,42,52,29,41,50,50,35,52,51,51,39,52,49,51,53,51,54,52,29,62,47,40,45,60,46,25,50,76,68,63,50,62,58,92,58,45,60,62,58,53,49,42,64,43,33,32,35,39,33,34,27,50,43,65,72,37,79,19,56,50,40,21,61,30,52,42,71,30,35,40,57,80,50,66,85,52,57,86,65,60,69,71,60,37,53,57,48,69,66,28,64,90,63,8,25,33,42,35,39,47,60,79,81,47,42,64,68,59,67,68,54,47,52,35,48,46,57,13,54,56,72,45,88,31,29,34,43,30,46,46,60,66,83,80,64,68,84,72,43,91,53,49,44,74,29,92,68,70,66,56,54,29,50,46,46,34,92,43,41,50,34,38,36,29,26,30,52,55,64,58,51,33,30,26,37,68,49,39,36,23,36,39,21,32,41,42,51,81,70,8,32,53,45,29,41,40,34,43,73,62,40,22,33,44,65,51,51,63,77,72,56,47,30,64,54,51,33,49,53,53,50,45,53,69,65,41,62,59,21,48,56,37,24,42,52,41,17,54,55,55,67,68,53,97,62,58,28,43,59,50,49,38,49,51,53,52,49,28,41,76,68,46,24,69,50,25,52,35,62,58,69,73,45,54,72,60,52,62,66,38,51,66,48,49,51,52,52,49,50,50,50,50,51,50,49,50,50,51,49,50,50,50,53,49,52,51,50,54,54,54,52,52,54,50,55,55,51,51,54,53,50,54,57,51,53,60,60,57,61,61,61,73,76,107

pLDDT: mean 88.44, std 14.82, range [27.77, 98.75]

InterPro domains:
  IPR002213 UDP-glucuronosyl/UDP-glucosyltransferase [PF00201] (32-517)
  IPR002213 UDP-glucuronosyl/UDP-glucosyltransferase [cd03784] (19-460)
  IPR050271 UDP-glycosyltransferase [PTHR48043] (34-500)

Secondary structure (DSSP, 8-state):
----------------------EEEEE-TT--THHHHHHHHHHHHHHHTT-EEEEEEEGGGGGGGG-TTTTTTSEEEEE--SS-HHHHHHHHHHHHHHHHHH-HHHHHHHHHHHHHHHHHHHHHHHHH-HHHHHHHHHHT-SEEEEETT-THHHHHHHHHT-EEEEEE-SS--HHHHHHTT----TTTSPPS-SSPPPSSPPHHHHHHHHHHHHHHHHHHHHHHHHHHHHHHHHTTS-TTS-HHHHHHT-SEEEES--TTTS----B-TTEEE---TT--PPPPPPHHHHHHHHTTTTT-EEEEE-TTT-S---HHHHHHHHHHHHT-SSEEEEE---TT-PPPPTTEEEES---HHHHHTSTTEEEEEE---HHHHHHHHHHT--EEE---STTHHHHHHHHHHTTSEEE--TTT--HHHHHHHHHHHHH-HHHHHHHHHHHHHHH--SS-HHHHHHHHHHHHHHH-SGGG--GGGGS-HHHHTTHHHHHHHHHHHHHHHHHHHHHHHHHHHHHHHHHHHHHHHHHHHHHHHHHTTS--/----------------------EEEEE-TT--THHHHHHHHHHHHHHHTT-EEEEEEEGGGGGGGG-TTTTTTSEEEEE--SS-HHHHHHHHHHHHHHHHHH-HHHHHHHHHHHHHHHHHHHHHHHHH-HHHHHHHHHHT-SEEEEETT-THHHHHHHHHT-EEEEEE-SS--HHHHHHTT----TTTSPPS-SSPPPSSPPHHHHHHHHHHHHHHHHHHHHHHHHHHHHHHHHTTS-TTS-HHHHHHT-SEEEES--TTTS----B-TTEEE---TT--PPPPPPHHHHHHHHTTTTT-EEEEE-TTT-S---HHHHHHHHHHHHT-SSEEEEE---TT-PPPPTTEEEES---HHHHHTSTTEEEEEE---HHHHHHHHHHT--EEE---STTHHHHHHHHHHTTSEEE--TTT--HHHHHHHHHHHHH-HHHHHHHHHHHHHHH--SS-HHHHHHHHHHHHHHH-SGGG--GGGGS-HHHHTTHHHHHHHHHHHHHHHHHHHHHHHHHHHHHHHHHHHHHHHHHHHHHHHHHTTS--

Foldseek 3Di:
DPPPPPPPPPPPPPVVPPPPAAEEEEEQALDDFLSCVLRLLLVLLSVVVPHAYEYEYEPLVCVQLVDPVRVVSHHYDYFYQPDDSVVLVVLVLQLLQCCLAPNAVRSCVPRVLVNLLSLLSRLLRVLVPVVSLVVVLVVLGLEYEYEPSRLSSLLSCLSSVHAYEYEYQAADAQLLQVLLQHDDDLQPHAHQDLDTDDPRDDPVSSVVRVVRSVVVNVCVQVSNQVSNLVSCVVSVRVNVDGSSLSVSPHLAYEHQYDVLLDPPGDHFQSYDYLHQSPADAADDDPPVVNVLQVPFPPLGEEEEEAGDSPQDDPPVLVQQQQLLQLPASTAYEYAHDPPVCDDHRPSYHYDVDDPLLNRLLDPRYAEYEYQQRRNNLSSNLLNQHAYEHAHRYGNSSVSQVSSVNLLQAHYDHSNPDGSNRSNVRVVCNSPPCSNSVSSVVSNVVVVPDPDRSSVVSSVVSVVCSVVNNPVRRDCSSVDDPCVVVCVVVVVVVVVVVVVVVVVVVVVVVVVVVVVVVVVVVVVVVVVVVVVVVVVVVPVD/DPPPPPPPPPPPPPVVPPPPAAEEEEEQFLDDFLSCVLRLLLVLLSVVVPHAYEYEYEPLVCVQLVDPVRVVSHHYDYFYQPDDSVVLVVLVLQLLQCCLAPNAVRSCVPRVLVNLLSLLSRLLRVLVPVVSLVVVLVVLGLEYEYEPSRLSSLLSCLSSVHAYEYEHQAADAQLLQVLLQHDDDLQPHAHQDLDTDDPRDDPVSSVVRVVRSVVCNVCVQVSNQVSNLVSCVVSVRVNVDGSSLSVSPHLAYEHQYDVLLDPPGDHFQSYDYLHQSPADAADDDDPVVNVLQVPFPPLGEEEEEAGDSPQDDPPVLVVQQQLLQLPASTAYEYAHDPPVCDDHRPSYDYDVDDPLLNRLLDPRYAEYEYQQRRNNLSSNLLNQHAYEHAHRYGNSSVSQVSSVNLLQAHYDHSNPDGSNRSNVRVVCNSPPCSNSVSSVVSNVVVVPDPDRSSVVSSVVSVVCSVVNRPVRRDCSSVDDPCVVVCVVVVVVVVVVVVVVVVVVVVVVVVVVVVVVVVVVVVVVVVVVVVVVVVVVVVVD

Radius of gyration: 36.36 Å; Cα contacts (8 Å, |Δi|>4): 1794; chains: 2; bounding box: 64×123×169 Å

Sequence (1080 aa):
MYYFREILVITSFICPVQVAGLSFLFQSGLGDGSHFTTSATVAEALVRKGHDVTYLISNACEFRTRSPRWGPLFKYEIFKHSYPPEQALDTMKSYVQCSVDEGIMAGVLKHASGMITVGAIDCDDLFSDTELIQRLKDAKFDAFVADVVWPCGSLVGERLNVTQVLVIPSGYIAMLAAIYGSPVNPAYNIALVDNIPSLPMTFLQRVKNFIMHHVQLIAFVKVYDSAYQEVMKKHNISPEKTVNQISSEADLFLFNMDFSAENALPLTPNIVTVGGLTTKPAKALPAELEEFVAGSGEQGVAVFSLGTYVNRTNERVARNIFNGLAGLPCRVVWKFDNQDNIPVPPNVKIMDWLPLNDLLGHNKTKVFIYQGGNNGFYEALYHGVPMVVLPVLGDQGQVAARVVHQGIGKTLDLREMSSDELRDAVLEVLTNDRFQKNIDRLSAIYRDKPMHPLDKAAYWIEHVAKFGGKSYRPPSLDVGCLQSSLLDVYSFLAVIILFVLIILYKFFMFLIKCLCNRSKTHKRGKWNKMQSLFNCFWASMYYFREILVITSFICPVQVAGLSFLFQSGLGDGSHFTTSATVAEALVRKGHDVTYLISNACEFRTRSPRWGPLFKYEIFKHSYPPEQALDTMKSYVQCSVDEGIMAGVLKHASGMITVGAIDCDDLFSDTELIQRLKDAKFDAFVADVVWPCGSLVGERLNVTQVLVIPSGYIAMLAAIYGSPVNPAYNIALVDNIPSLPMTFLQRVKNFIMHHVQLIAFVKVYDSAYQEVMKKHNISPEKTVNQISSEADLFLFNMDFSAENALPLTPNIVTVGGLTTKPAKALPAELEEFVAGSGEQGVAVFSLGTYVNRTNERVARNIFNGLAGLPCRVVWKFDNQDNIPVPPNVKIMDWLPLNDLLGHNKTKVFIYQGGNNGFYEALYHGVPMVVLPVLGDQGQVAARVVHQGIGKTLDLREMSSDELRDAVLEVLTNDRFQKNIDRLSAIYRDKPMHPLDKAAYWIEHVAKFGGKSYRPPSLDVGCLQSSLLDVYSFLAVIILFVLIILYKFFMFLIKCLCNRSKTHKRGKWNKMQSLFNCFWAS